Protein AF-0000000071378769 (afdb_homodimer)

Solvent-accessible surface area (backbone atoms only — not comparable to full-atom values): 57112 Å² total; per-residue (Å²): 133,81,78,76,78,76,75,71,80,64,66,64,70,69,55,58,51,84,82,33,67,66,42,45,50,36,52,51,24,50,21,50,30,34,61,76,68,65,52,68,60,62,53,54,68,34,68,51,48,46,53,24,45,37,52,61,34,67,31,56,75,78,59,51,45,67,57,38,52,49,51,34,51,52,51,48,55,53,51,50,52,52,50,33,51,48,58,62,68,26,80,46,30,36,33,36,47,47,77,46,65,42,87,73,29,66,45,34,28,41,36,35,31,41,35,36,53,36,76,90,76,68,40,78,45,78,44,79,74,45,75,41,78,52,65,82,74,78,39,25,65,56,52,39,50,52,49,51,51,49,31,58,73,53,62,51,58,73,86,34,45,69,33,34,34,29,57,84,46,67,39,59,54,51,37,57,49,78,76,79,79,72,72,83,70,79,74,76,79,64,82,62,83,76,72,77,79,70,76,76,75,82,70,80,84,73,70,81,57,87,79,58,70,44,73,39,70,35,62,64,61,52,52,47,60,40,59,51,46,52,67,70,37,61,74,52,31,53,52,51,49,52,50,48,51,51,49,47,55,36,57,72,27,46,61,56,35,38,53,38,28,72,71,69,71,51,79,84,52,79,56,48,91,92,38,67,66,35,43,51,48,23,51,52,43,49,63,74,40,40,69,60,51,48,51,50,31,50,74,71,70,44,85,69,81,50,72,69,53,53,50,50,50,51,49,49,48,63,68,45,46,64,57,53,52,51,44,58,53,62,67,38,87,84,50,56,58,34,51,49,50,59,48,51,52,51,50,48,49,49,27,54,50,46,23,65,74,27,46,82,82,39,48,68,60,16,51,48,27,49,52,35,40,53,43,44,54,62,72,42,21,38,68,68,31,85,83,40,93,69,42,41,48,59,37,54,36,37,15,68,79,30,79,86,42,29,56,62,57,71,65,40,81,49,67,65,51,44,53,45,50,52,49,10,50,54,50,53,58,66,67,50,75,77,72,75,80,71,76,81,69,81,80,78,85,69,88,75,73,81,80,75,72,77,78,77,77,80,72,76,76,74,82,71,74,72,74,73,64,66,78,68,65,73,76,74,72,77,76,74,74,85,77,69,84,70,84,83,84,126,134,81,78,78,77,76,76,72,80,64,68,65,70,69,56,57,51,83,81,33,68,68,44,44,49,34,51,49,23,50,23,50,32,33,62,75,70,66,52,68,60,63,54,54,71,33,70,51,48,45,52,26,46,38,53,61,33,68,33,56,73,79,61,52,46,66,56,38,51,51,51,34,51,52,51,47,54,52,52,48,52,52,50,34,51,50,57,63,70,28,79,49,31,35,34,36,46,47,77,44,67,42,88,74,29,65,43,34,28,41,37,36,32,39,36,36,52,37,74,90,76,68,42,78,44,76,43,80,73,47,74,41,79,51,66,80,74,77,39,24,63,56,52,39,50,53,50,50,50,50,31,57,74,54,62,51,58,72,87,34,45,70,33,33,33,27,57,83,47,69,37,59,54,50,37,58,50,76,76,79,77,72,72,83,71,80,74,76,82,64,82,62,84,75,72,79,77,69,73,74,79,77,75,81,83,73,69,81,57,88,78,60,73,42,74,40,70,35,62,64,59,51,50,48,60,39,59,52,47,50,67,71,37,63,74,52,30,52,51,50,48,52,50,51,50,51,49,48,54,36,57,73,27,45,62,54,35,38,54,38,28,73,72,69,70,52,79,84,52,80,54,46,92,92,37,66,66,35,45,51,48,23,51,51,45,50,64,74,40,39,70,58,51,48,51,51,31,51,75,71,70,44,86,69,80,50,72,69,52,52,51,50,49,52,49,50,48,62,68,44,45,62,58,54,52,50,44,58,53,63,66,37,88,85,50,54,58,33,50,49,51,60,48,51,52,50,49,48,49,48,28,54,50,46,24,66,73,26,45,83,81,40,48,69,58,15,50,48,28,48,51,35,39,52,43,45,55,63,73,42,21,38,68,66,32,86,83,39,92,69,44,41,49,59,38,54,36,38,15,68,80,31,79,88,43,28,57,62,57,70,66,39,80,50,65,66,51,43,52,46,51,52,49,11,50,54,51,54,59,67,68,49,73,77,72,75,78,69,76,82,68,80,76,78,84,68,86,75,76,80,78,75,73,78,78,75,78,79,74,73,75,73,81,72,76,70,73,74,67,66,77,69,63,73,76,74,71,77,78,73,76,82,78,70,81,65,83,72,85,132

Structure (mmCIF, N/CA/C/O backbone):
data_AF-0000000071378769-model_v1
#
loop_
_entity.id
_entity.type
_entity.pdbx_description
1 polymer 'Zinc finger BED domain-containing protein 4-like'
#
loop_
_atom_site.group_PDB
_atom_site.id
_atom_site.type_symbol
_atom_site.label_atom_id
_atom_site.label_alt_id
_atom_site.label_comp_id
_atom_site.label_asym_id
_atom_site.label_entity_id
_atom_site.label_seq_id
_atom_site.pdbx_PDB_ins_code
_atom_site.Cartn_x
_atom_site.Cartn_y
_atom_site.Cartn_z
_atom_site.occupancy
_atom_site.B_iso_or_equiv
_atom_site.auth_seq_id
_atom_site.auth_comp_id
_atom_site.auth_asym_id
_atom_site.auth_atom_id
_atom_site.pdbx_PDB_model_num
ATOM 1 N N . MET A 1 1 ? -55.594 24.484 31.547 1 27.16 1 MET A N 1
ATOM 2 C CA . MET A 1 1 ? -55.656 23.141 30.969 1 27.16 1 MET A CA 1
ATOM 3 C C . MET A 1 1 ? -54.438 22.844 30.125 1 27.16 1 MET A C 1
ATOM 5 O O . MET A 1 1 ? -54.156 23.578 29.172 1 27.16 1 MET A O 1
ATOM 9 N N . ASP A 1 2 ? -53.344 22.234 30.734 1 29.78 2 ASP A N 1
ATOM 10 C CA . ASP A 1 2 ? -51.969 21.969 30.297 1 29.78 2 ASP A CA 1
ATOM 11 C C . ASP A 1 2 ? -51.938 21.078 29.062 1 29.78 2 ASP A C 1
ATOM 13 O O . ASP A 1 2 ? -52.625 20.047 29.016 1 29.78 2 ASP A O 1
ATOM 17 N N . LYS A 1 3 ? -51.875 21.609 27.828 1 36.12 3 LYS A N 1
ATOM 18 C CA . LYS A 1 3 ? -51.969 20.781 26.625 1 36.12 3 LYS A CA 1
ATOM 19 C C . LYS A 1 3 ? -51.062 19.547 26.75 1 36.12 3 LYS A C 1
ATOM 21 O O . LYS A 1 3 ? -49.875 19.641 27.062 1 36.12 3 LYS A O 1
ATOM 26 N N . PRO A 1 4 ? -51.625 18.266 26.938 1 36.69 4 PRO A N 1
ATOM 27 C CA . PRO A 1 4 ? -50.844 17.047 27.078 1 36.69 4 PRO A CA 1
ATOM 28 C C . PRO A 1 4 ? -49.812 16.875 25.953 1 36.69 4 PRO A C 1
ATOM 30 O O . PRO A 1 4 ? -50.062 17.297 24.828 1 36.69 4 PRO A O 1
ATOM 33 N N . THR A 1 5 ? -48.5 17.078 26.188 1 36.44 5 THR A N 1
ATOM 34 C CA . THR A 1 5 ? -47.406 16.719 25.312 1 36.44 5 THR A CA 1
ATOM 35 C C . THR A 1 5 ? -47.625 15.359 24.672 1 36.44 5 THR A C 1
ATOM 37 O O . THR A 1 5 ? -47.875 14.375 25.359 1 36.44 5 THR A O 1
ATOM 40 N N . SER A 1 6 ? -48.25 15.234 23.469 1 35.09 6 SER A N 1
ATOM 41 C CA . SER A 1 6 ? -48.656 14.023 22.781 1 35.09 6 SER A CA 1
ATOM 42 C C . SER A 1 6 ? -47.594 12.922 22.922 1 35.09 6 SER A C 1
ATOM 44 O O . SER A 1 6 ? -46.406 13.172 22.797 1 35.09 6 SER A O 1
ATOM 46 N N . ALA A 1 7 ? -47.812 11.781 23.656 1 35.22 7 ALA A N 1
ATOM 47 C CA . ALA A 1 7 ? -47.25 10.445 23.875 1 35.22 7 ALA A CA 1
ATOM 48 C C . ALA A 1 7 ? -46.75 9.836 22.578 1 35.22 7 ALA A C 1
ATOM 50 O O . ALA A 1 7 ? -46.375 8.664 22.531 1 35.22 7 ALA A O 1
ATOM 51 N N . GLN A 1 8 ? -47 10.305 21.422 1 35.66 8 GLN A N 1
ATOM 52 C CA . GLN A 1 8 ? -46.75 9.664 20.141 1 35.66 8 GLN A CA 1
ATOM 53 C C . GLN A 1 8 ? -45.25 9.352 19.969 1 35.66 8 GLN A C 1
ATOM 55 O O . GLN A 1 8 ? -44.906 8.398 19.266 1 35.66 8 GLN A O 1
ATOM 60 N N . ASP A 1 9 ? -44.438 10.328 20.219 1 37.81 9 ASP A N 1
ATOM 61 C CA . ASP A 1 9 ? -43.031 10.203 19.75 1 37.81 9 ASP A CA 1
ATOM 62 C C . ASP A 1 9 ? -42.312 9.109 20.531 1 37.81 9 ASP A C 1
ATOM 64 O O . ASP A 1 9 ? -41.094 8.938 20.359 1 37.81 9 ASP A O 1
ATOM 68 N N . PHE A 1 10 ? -42.812 8.75 21.703 1 39.03 10 PHE A N 1
ATOM 69 C CA . PHE A 1 10 ? -42.031 7.844 22.547 1 39.03 10 PHE A CA 1
ATOM 70 C C . PHE A 1 10 ? -42 6.445 21.938 1 39.03 10 PHE A C 1
ATOM 72 O O . PHE A 1 10 ? -41.656 5.477 22.625 1 39.03 10 PHE A O 1
ATOM 79 N N . PHE A 1 11 ? -42.719 6.086 20.969 1 41.09 11 PHE A N 1
ATOM 80 C CA . PHE A 1 11 ? -42.562 4.688 20.578 1 41.09 11 PHE A CA 1
ATOM 81 C C . PHE A 1 11 ? -41.125 4.383 20.234 1 41.09 11 PHE A C 1
ATOM 83 O O . PHE A 1 11 ? -40.656 4.648 19.125 1 41.09 11 PHE A O 1
ATOM 90 N N . ALA A 1 12 ? -40.219 4.625 21.109 1 48.19 12 ALA A N 1
ATOM 91 C CA . ALA A 1 12 ? -38.875 4.031 21.031 1 48.19 12 ALA A CA 1
ATOM 92 C C . ALA A 1 12 ? -38.938 2.662 20.359 1 48.19 12 ALA A C 1
ATOM 94 O O . ALA A 1 12 ? -39.594 1.752 20.844 1 48.19 12 ALA A O 1
ATOM 95 N N . THR A 1 13 ? -39.031 2.621 19.047 1 65.25 13 THR A N 1
ATOM 96 C CA . THR A 1 13 ? -39.031 1.35 18.344 1 65.25 13 THR A CA 1
ATOM 97 C C . THR A 1 13 ? -38.156 0.325 19.062 1 65.25 13 THR A C 1
ATOM 99 O O . THR A 1 13 ? -36.969 0.575 19.312 1 65.25 13 THR A O 1
ATOM 102 N N . ARG A 1 14 ? -38.781 -0.498 19.828 1 77.69 14 ARG A N 1
ATOM 103 C CA . ARG A 1 14 ? -38.125 -1.551 20.594 1 77.69 14 ARG A CA 1
ATOM 104 C C . ARG A 1 14 ? -37.219 -2.396 19.703 1 77.69 14 ARG A C 1
ATOM 106 O O . ARG A 1 14 ? -37.688 -2.949 18.688 1 77.69 14 ARG A O 1
ATOM 113 N N . ARG A 1 15 ? -36.031 -2.369 20.016 1 86.81 15 ARG A N 1
ATOM 114 C CA . ARG A 1 15 ? -35.031 -3.16 19.312 1 86.81 15 ARG A CA 1
ATOM 115 C C . ARG A 1 15 ? -35.344 -4.648 19.391 1 86.81 15 ARG A C 1
ATOM 117 O O . ARG A 1 15 ? -36.094 -5.082 20.266 1 86.81 15 ARG A O 1
ATOM 124 N N . TYR A 1 16 ? -34.906 -5.391 18.359 1 89.75 16 TYR A N 1
ATOM 125 C CA . TYR A 1 16 ? -35.094 -6.836 18.406 1 89.75 16 TYR A CA 1
ATOM 126 C C . TYR A 1 16 ? -34.406 -7.418 19.641 1 89.75 16 TYR A C 1
ATOM 128 O O . TYR A 1 16 ? -33.375 -6.906 20.094 1 89.75 16 TYR A O 1
ATOM 136 N N . ASN A 1 17 ? -35.031 -8.445 20.078 1 87.62 17 ASN A N 1
ATOM 137 C CA . ASN A 1 17 ? -34.344 -9.234 21.078 1 87.62 17 ASN A CA 1
ATOM 138 C C . ASN A 1 17 ? -33.094 -9.93 20.484 1 87.62 17 ASN A C 1
ATOM 140 O O . ASN A 1 17 ? -33.125 -10.32 19.312 1 87.62 17 ASN A O 1
ATOM 144 N N . ASP A 1 18 ? -32.125 -10.086 21.25 1 86.06 18 ASP A N 1
ATOM 145 C CA . ASP A 1 18 ? -30.859 -10.664 20.781 1 86.06 18 ASP A CA 1
ATOM 146 C C . ASP A 1 18 ? -31.062 -12.062 20.219 1 86.06 18 ASP A C 1
ATOM 148 O O . ASP A 1 18 ? -30.344 -12.492 19.312 1 86.06 18 ASP A O 1
ATOM 152 N N . ASN A 1 19 ? -32.062 -12.688 20.734 1 87.25 19 ASN A N 1
ATOM 153 C CA . ASN A 1 19 ? -32.281 -14.07 20.328 1 87.25 19 ASN A CA 1
ATOM 154 C C . ASN A 1 19 ? -33.406 -14.164 19.297 1 87.25 19 ASN A C 1
ATOM 156 O O . ASN A 1 19 ? -33.781 -15.266 18.891 1 87.25 19 ASN A O 1
ATOM 160 N N . SER A 1 20 ? -33.906 -13.039 18.844 1 92.06 20 SER A N 1
ATOM 161 C CA . SER A 1 20 ? -34.969 -13.078 17.844 1 92.06 20 SER A CA 1
ATOM 162 C C . SER A 1 20 ? -34.438 -13.594 16.5 1 92.06 20 SER A C 1
ATOM 164 O O . SER A 1 20 ? -33.281 -13.352 16.156 1 92.06 20 SER A O 1
ATOM 166 N N . PRO A 1 21 ? -35.25 -14.383 15.852 1 93.38 21 PRO A N 1
ATOM 167 C CA . PRO A 1 21 ? -34.844 -14.914 14.555 1 93.38 21 PRO A CA 1
ATOM 168 C C . PRO A 1 21 ? -34.469 -13.812 13.562 1 93.38 21 PRO A C 1
ATOM 170 O O . PRO A 1 21 ? -33.531 -13.977 12.766 1 93.38 21 PRO A O 1
ATOM 173 N N . GLU A 1 22 ? -35.156 -12.734 13.664 1 93.69 22 GLU A N 1
ATOM 174 C CA . GLU A 1 22 ? -34.875 -11.617 12.773 1 93.69 22 GLU A CA 1
ATOM 175 C C . GLU A 1 22 ? -33.5 -11.023 13.047 1 93.69 22 GLU A C 1
ATOM 177 O O . GLU A 1 22 ? -32.719 -10.781 12.117 1 93.69 22 GLU A O 1
ATOM 182 N N . GLN A 1 23 ? -33.25 -10.828 14.305 1 95.75 23 GLN A N 1
ATOM 183 C CA . GLN A 1 23 ? -31.938 -10.32 14.719 1 95.75 23 GLN A CA 1
ATOM 184 C C . GLN A 1 23 ? -30.828 -11.25 14.25 1 95.75 23 GLN A C 1
ATOM 186 O O . GLN A 1 23 ? -29.844 -10.797 13.664 1 95.75 23 GLN A O 1
ATOM 191 N N . ARG A 1 24 ? -31.031 -12.492 14.438 1 95.31 24 ARG A N 1
ATOM 192 C CA . ARG A 1 24 ? -30.016 -13.492 14.109 1 95.31 24 ARG A CA 1
ATOM 193 C C . ARG A 1 24 ? -29.766 -13.539 12.602 1 95.31 24 ARG A C 1
ATOM 195 O O . ARG A 1 24 ? -28.625 -13.602 12.164 1 95.31 24 ARG A O 1
ATOM 202 N N . THR A 1 25 ? -30.812 -13.516 11.852 1 96.06 25 THR A N 1
ATOM 203 C CA . THR A 1 25 ? -30.703 -13.578 10.398 1 96.06 25 THR A CA 1
ATOM 204 C C . THR A 1 25 ? -29.906 -12.391 9.859 1 96.06 25 THR A C 1
ATOM 206 O O . THR A 1 25 ? -29.062 -12.555 8.984 1 96.06 25 THR A O 1
ATOM 209 N N . LYS A 1 26 ? -30.188 -11.266 10.367 1 97.06 26 LYS A N 1
ATOM 210 C CA . LYS A 1 26 ? -29.516 -10.047 9.93 1 97.06 26 LYS A CA 1
ATOM 211 C C . LYS A 1 26 ? -28.047 -10.039 10.344 1 97.06 26 LYS A C 1
ATOM 213 O O . LYS A 1 26 ? -27.172 -9.656 9.57 1 97.06 26 LYS A O 1
ATOM 218 N N . GLU A 1 27 ? -27.766 -10.531 11.539 1 97.31 27 GLU A N 1
ATOM 219 C CA . GLU A 1 27 ? -26.391 -10.656 12.008 1 97.31 27 GLU A CA 1
ATOM 220 C C . GLU A 1 27 ? -25.594 -11.633 11.141 1 97.31 27 GLU A C 1
ATOM 222 O O . GLU A 1 27 ? -24.438 -11.375 10.797 1 97.31 27 GLU A O 1
ATOM 227 N N . GLU A 1 28 ? -26.25 -12.68 10.781 1 96.81 28 GLU A N 1
ATOM 228 C CA . GLU A 1 28 ? -25.625 -13.672 9.922 1 96.81 28 GLU A CA 1
ATOM 229 C C . GLU A 1 28 ? -25.328 -13.094 8.539 1 96.81 28 GLU A C 1
ATOM 231 O O . GLU A 1 28 ? -24.312 -13.43 7.926 1 96.81 28 GLU A O 1
ATOM 236 N N . GLY A 1 29 ? -26.266 -12.297 8.094 1 97.12 29 GLY A N 1
ATOM 237 C CA . GLY A 1 29 ? -26.031 -11.625 6.828 1 97.12 29 GLY A CA 1
ATOM 238 C C . GLY A 1 29 ? -24.781 -10.766 6.836 1 97.12 29 GLY A C 1
ATOM 239 O O . GLY A 1 29 ? -23.984 -10.812 5.898 1 97.12 29 GLY A O 1
ATOM 240 N N . ILE A 1 30 ? -24.547 -10.016 7.883 1 97.75 30 ILE A N 1
ATOM 241 C CA . ILE A 1 30 ? -23.391 -9.148 8.023 1 97.75 30 ILE A CA 1
ATOM 242 C C . ILE A 1 30 ? -22.125 -10.008 8.133 1 97.75 30 ILE A C 1
ATOM 244 O O . ILE A 1 30 ? -21.109 -9.719 7.492 1 97.75 30 ILE A O 1
ATOM 248 N N . ALA A 1 31 ? -22.203 -11.008 8.922 1 97.94 31 ALA A N 1
ATOM 249 C CA . ALA A 1 31 ? -21.062 -11.898 9.117 1 97.94 31 ALA A CA 1
ATOM 250 C C . ALA A 1 31 ? -20.625 -12.531 7.797 1 97.94 31 ALA A C 1
ATOM 252 O O . ALA A 1 31 ? -19.438 -12.609 7.496 1 97.94 31 ALA A O 1
ATOM 253 N N . LYS A 1 32 ? -21.578 -12.961 7.035 1 97.38 32 LYS A N 1
ATOM 254 C CA . LYS A 1 32 ? -21.281 -13.578 5.746 1 97.38 32 LYS A CA 1
ATOM 255 C C . LYS A 1 32 ? -20.641 -12.57 4.793 1 97.38 32 LYS A C 1
ATOM 257 O O . LYS A 1 32 ? -19.672 -12.891 4.098 1 97.38 32 LYS A O 1
ATOM 262 N N . TRP A 1 33 ? -21.188 -11.391 4.762 1 97.06 33 TRP A N 1
ATOM 263 C CA . TRP A 1 33 ? -20.656 -10.32 3.924 1 97.06 33 TRP A CA 1
ATOM 264 C C . TRP A 1 33 ? -19.203 -10.039 4.273 1 97.06 33 TRP A C 1
ATOM 266 O O . TRP A 1 33 ? -18.328 -10.039 3.396 1 97.06 33 TRP A O 1
ATOM 276 N N . ILE A 1 34 ? -18.875 -9.875 5.508 1 96.75 34 ILE A N 1
ATOM 277 C CA . ILE A 1 34 ? -17.531 -9.562 5.977 1 96.75 34 ILE A CA 1
ATOM 278 C C . ILE A 1 34 ? -16.609 -10.758 5.734 1 96.75 34 ILE A C 1
ATOM 280 O O . ILE A 1 34 ? -15.508 -10.602 5.207 1 96.75 34 ILE A O 1
ATOM 284 N N . GLY A 1 35 ? -17.031 -11.914 6.027 1 96.12 35 GLY A N 1
ATOM 285 C CA . GLY A 1 35 ? -16.234 -13.117 5.883 1 96.12 35 GLY A CA 1
ATOM 286 C C . GLY A 1 35 ? -15.859 -13.414 4.441 1 96.12 35 GLY A C 1
ATOM 287 O O . GLY A 1 35 ? -14.727 -13.797 4.156 1 96.12 35 GLY A O 1
ATOM 288 N N . ARG A 1 36 ? -16.781 -13.172 3.504 1 94.88 36 ARG A N 1
ATOM 289 C CA . ARG A 1 36 ? -16.562 -13.539 2.109 1 94.88 36 ARG A CA 1
ATOM 290 C C . ARG A 1 36 ? -15.781 -12.453 1.37 1 94.88 36 ARG A C 1
ATOM 292 O O . ARG A 1 36 ? -15.086 -12.742 0.39 1 94.88 36 ARG A O 1
ATOM 299 N N . THR A 1 37 ? -15.875 -11.234 1.837 1 93.31 37 THR A N 1
ATOM 300 C CA . THR A 1 37 ? -15.195 -10.148 1.143 1 93.31 37 THR A CA 1
ATOM 301 C C . THR A 1 37 ? -13.836 -9.859 1.78 1 93.31 37 THR A C 1
ATOM 303 O O . THR A 1 37 ? -13 -9.172 1.188 1 93.31 37 THR A O 1
ATOM 306 N N . GLY A 1 38 ? -13.664 -10.344 2.941 1 91.81 38 GLY A N 1
ATOM 307 C CA . GLY A 1 38 ? -12.398 -10.109 3.615 1 91.81 38 GLY A CA 1
ATOM 308 C C . GLY A 1 38 ? -12.297 -8.734 4.238 1 91.81 38 GLY A C 1
ATOM 309 O O . GLY A 1 38 ? -11.195 -8.273 4.57 1 91.81 38 GLY A O 1
ATOM 310 N N . LEU A 1 39 ? -13.367 -8.023 4.395 1 92.56 39 LEU A N 1
ATOM 311 C CA . LEU A 1 39 ? -13.383 -6.723 5.062 1 92.56 39 LEU A CA 1
ATOM 312 C C . LEU A 1 39 ? -13.07 -6.875 6.547 1 92.56 39 LEU A C 1
ATOM 314 O O . LEU A 1 39 ? -13.414 -7.891 7.156 1 92.56 39 LEU A O 1
ATOM 318 N N . PRO A 1 40 ? -12.461 -5.855 7.145 1 94.5 40 PRO A N 1
ATOM 319 C CA . PRO A 1 40 ? -12.219 -5.922 8.586 1 94.5 40 PRO A CA 1
ATOM 320 C C . PRO A 1 40 ? -13.508 -5.867 9.406 1 94.5 40 PRO A C 1
ATOM 322 O O . PRO A 1 40 ? -14.398 -5.066 9.117 1 94.5 40 PRO A O 1
ATOM 325 N N . ALA A 1 41 ? -13.508 -6.645 10.43 1 95.88 41 ALA A N 1
ATOM 326 C CA . ALA A 1 41 ? -14.711 -6.75 11.25 1 95.88 41 ALA A CA 1
ATOM 327 C C . ALA A 1 41 ? -14.961 -5.461 12.031 1 95.88 41 ALA A C 1
ATOM 329 O O . ALA A 1 41 ? -16.062 -5.242 12.547 1 95.88 41 ALA A O 1
ATOM 330 N N . ILE A 1 42 ? -14.023 -4.645 12.125 1 95.44 42 ILE A N 1
ATOM 331 C CA . ILE A 1 42 ? -14.148 -3.4 12.875 1 95.44 42 ILE A CA 1
ATOM 332 C C . ILE A 1 42 ? -15.156 -2.482 12.195 1 95.44 42 ILE A C 1
ATOM 334 O O . ILE A 1 42 ? -15.656 -1.53 12.805 1 95.44 42 ILE A O 1
ATOM 338 N N . ILE A 1 43 ? -15.453 -2.738 10.977 1 95.19 43 ILE A N 1
ATOM 339 C CA . ILE A 1 43 ? -16.375 -1.917 10.195 1 95.19 43 ILE A CA 1
ATOM 340 C C . ILE A 1 43 ? -17.719 -1.816 10.914 1 95.19 43 ILE A C 1
ATOM 342 O O . ILE A 1 43 ? -18.406 -0.8 10.82 1 95.19 43 ILE A O 1
ATOM 346 N N . VAL A 1 44 ? -18.125 -2.85 11.68 1 96.88 44 VAL A N 1
ATOM 347 C CA . VAL A 1 44 ? -19.438 -2.877 12.32 1 96.88 44 VAL A CA 1
ATOM 348 C C . VAL A 1 44 ? -19.469 -1.87 13.469 1 96.88 44 VAL A C 1
ATOM 350 O O . VAL A 1 44 ? -20.547 -1.493 13.938 1 96.88 44 VAL A O 1
ATOM 353 N N . GLY A 1 45 ? -18.312 -1.52 13.922 1 95.88 45 GLY A N 1
ATOM 354 C CA . GLY A 1 45 ? -18.25 -0.533 14.984 1 95.88 45 GLY A CA 1
ATOM 355 C C . GLY A 1 45 ? -18.219 0.896 14.477 1 95.88 45 GLY A C 1
ATOM 356 O O . GLY A 1 45 ? -18.234 1.843 15.266 1 95.88 45 GLY A O 1
ATOM 357 N N . ASP A 1 46 ? -18.094 1.052 13.18 1 95.69 46 ASP A N 1
ATOM 358 C CA . ASP A 1 46 ? -18.078 2.375 12.562 1 95.69 46 ASP A CA 1
ATOM 359 C C . ASP A 1 46 ? -19.406 3.094 12.758 1 95.69 46 ASP A C 1
ATOM 361 O O . ASP A 1 46 ? -20.469 2.52 12.508 1 95.69 46 ASP A O 1
ATOM 365 N N . GLU A 1 47 ? -19.391 4.367 13.188 1 96.38 47 GLU A N 1
ATOM 366 C CA . GLU A 1 47 ? -20.594 5.137 13.5 1 96.38 47 GLU A CA 1
ATOM 367 C C . GLU A 1 47 ? -21.469 5.32 12.266 1 96.38 47 GLU A C 1
ATOM 369 O O . GLU A 1 47 ? -22.703 5.285 12.352 1 96.38 47 GLU A O 1
ATOM 374 N N . GLU A 1 48 ? -20.812 5.504 11.109 1 96.12 48 GLU A N 1
ATOM 375 C CA . GLU A 1 48 ? -21.562 5.699 9.875 1 96.12 48 GLU A CA 1
ATOM 376 C C . GLU A 1 48 ? -22.219 4.402 9.422 1 96.12 48 GLU A C 1
ATOM 378 O O . GLU A 1 48 ? -23.312 4.426 8.844 1 96.12 48 GLU A O 1
ATOM 383 N N . PHE A 1 49 ? -21.578 3.322 9.648 1 97.38 49 PHE A N 1
ATOM 384 C CA . PHE A 1 49 ? -22.188 2.033 9.328 1 97.38 49 PHE A CA 1
ATOM 385 C C . PHE A 1 49 ? -23.406 1.777 10.195 1 97.38 49 PHE A C 1
ATOM 387 O O . PHE A 1 49 ? -24.453 1.361 9.695 1 97.38 49 PHE A O 1
ATOM 394 N N . ILE A 1 50 ? -23.219 2.02 11.43 1 97.5 50 ILE A N 1
ATOM 395 C CA . ILE A 1 50 ? -24.297 1.831 12.383 1 97.5 50 ILE A CA 1
ATOM 396 C C . ILE A 1 50 ? -25.484 2.711 12 1 97.5 50 ILE A C 1
ATOM 398 O O . ILE A 1 50 ? -26.641 2.256 12.008 1 97.5 50 ILE A O 1
ATOM 402 N N . ALA A 1 51 ? -25.234 3.912 11.633 1 97.12 51 ALA A N 1
ATOM 403 C CA . ALA A 1 51 ? -26.297 4.832 11.219 1 97.12 51 ALA A CA 1
ATOM 404 C C . ALA A 1 51 ? -26.984 4.336 9.953 1 97.12 51 ALA A C 1
ATOM 406 O O . ALA A 1 51 ? -28.219 4.438 9.828 1 97.12 51 ALA A O 1
ATOM 407 N N . MET A 1 52 ? -26.234 3.832 9.047 1 96.81 52 MET A N 1
ATOM 408 C CA . MET A 1 52 ? -26.797 3.287 7.812 1 96.81 52 MET A CA 1
ATOM 409 C C . MET A 1 52 ? -27.688 2.092 8.109 1 96.81 52 MET A C 1
ATOM 411 O O . MET A 1 52 ? -28.797 2 7.578 1 96.81 52 MET A O 1
ATOM 415 N N . MET A 1 53 ? -27.266 1.255 8.992 1 97.06 53 MET A N 1
ATOM 416 C CA . MET A 1 53 ? -28.062 0.079 9.352 1 97.06 53 MET A CA 1
ATOM 417 C C . MET A 1 53 ? -29.359 0.482 10.039 1 97.06 53 MET A C 1
ATOM 419 O O . MET A 1 53 ? -30.391 -0.161 9.852 1 97.06 53 MET A O 1
ATOM 423 N N . ALA A 1 54 ? -29.281 1.485 10.781 1 96 54 ALA A N 1
ATOM 424 C CA . ALA A 1 54 ? -30.469 1.985 11.461 1 96 54 ALA A CA 1
ATOM 425 C C . ALA A 1 54 ? -31.516 2.479 10.453 1 96 54 ALA A C 1
ATOM 427 O O . ALA A 1 54 ? -32.719 2.385 10.703 1 96 54 ALA A O 1
ATOM 428 N N . LYS A 1 55 ? -31.062 2.967 9.375 1 95.06 55 LYS A N 1
ATOM 429 C CA . LYS A 1 55 ? -31.984 3.393 8.32 1 95.06 55 LYS A CA 1
ATOM 430 C C . LYS A 1 55 ? -32.625 2.189 7.617 1 95.06 55 LYS A C 1
ATOM 432 O O . LYS A 1 55 ? -33.75 2.271 7.117 1 95.06 55 LYS A O 1
ATOM 437 N N . MET A 1 56 ? -31.859 1.143 7.629 1 95.12 56 MET A N 1
ATOM 438 C CA . MET A 1 56 ? -32.375 -0.079 7.02 1 95.12 56 MET A CA 1
ATOM 439 C C . MET A 1 56 ? -33.438 -0.715 7.91 1 95.12 56 MET A C 1
ATOM 441 O O . MET A 1 56 ? -34.5 -1.146 7.418 1 95.12 56 MET A O 1
ATOM 445 N N . ASP A 1 57 ? -33.125 -0.814 9.148 1 94.56 57 ASP A N 1
ATOM 446 C CA . ASP A 1 57 ? -34.031 -1.382 10.141 1 94.56 57 ASP A CA 1
ATOM 447 C C . ASP A 1 57 ? -33.781 -0.792 11.523 1 94.56 57 ASP A C 1
ATOM 449 O O . ASP A 1 57 ? -32.812 -1.149 12.188 1 94.56 57 ASP A O 1
ATOM 453 N N . LYS A 1 58 ? -34.688 -0 11.953 1 93.5 58 LYS A N 1
ATOM 454 C CA . LYS A 1 58 ? -34.562 0.725 13.211 1 93.5 58 LYS A CA 1
ATOM 455 C C . LYS A 1 58 ? -34.531 -0.234 14.398 1 93.5 58 LYS A C 1
ATOM 457 O O . LYS A 1 58 ? -34 0.102 15.461 1 93.5 58 LYS A O 1
ATOM 462 N N . LYS A 1 59 ? -35.094 -1.389 14.18 1 94.88 59 LYS A N 1
ATOM 463 C CA . LYS A 1 59 ? -35.188 -2.35 15.273 1 94.88 59 LYS A CA 1
ATOM 464 C C . LYS A 1 59 ? -33.906 -3.178 15.383 1 94.88 59 LYS A C 1
ATOM 466 O O . LYS A 1 59 ? -33.688 -3.861 16.391 1 94.88 59 LYS A O 1
ATOM 471 N N . PHE A 1 60 ? -33.188 -3.08 14.414 1 95.56 60 PHE A N 1
ATOM 472 C CA . PHE A 1 60 ? -32 -3.922 14.344 1 95.56 60 PHE A CA 1
ATOM 473 C C . PHE A 1 60 ? -30.859 -3.314 15.141 1 95.56 60 PHE A C 1
ATOM 475 O O . PHE A 1 60 ? -30.547 -2.129 15 1 95.56 60 PHE A O 1
ATOM 482 N N . LYS A 1 61 ? -30.234 -4.082 15.922 1 95.06 61 LYS A N 1
ATOM 483 C CA . LYS A 1 61 ? -29.031 -3.693 16.641 1 95.06 61 LYS A CA 1
ATOM 484 C C . LYS A 1 61 ? -27.781 -4.293 16 1 95.06 61 LYS A C 1
ATOM 486 O O . LYS A 1 61 ? -27.609 -5.516 15.969 1 95.06 61 LYS A O 1
ATOM 491 N N . VAL A 1 62 ? -26.875 -3.447 15.602 1 96.62 62 VAL A N 1
ATOM 492 C CA . VAL A 1 62 ? -25.656 -3.924 14.961 1 96.62 62 VAL A CA 1
ATOM 493 C C . VAL A 1 62 ? -24.812 -4.703 15.977 1 96.62 62 VAL A C 1
ATOM 495 O O . VAL A 1 62 ? -24.594 -4.238 17.094 1 96.62 62 VAL A O 1
ATOM 498 N N . PRO A 1 63 ? -24.406 -5.809 15.609 1 96.12 63 PRO A N 1
ATOM 499 C CA . PRO A 1 63 ? -23.625 -6.629 16.547 1 96.12 63 PRO A CA 1
ATOM 500 C C . PRO A 1 63 ? -22.219 -6.082 16.766 1 96.12 63 PRO A C 1
ATOM 502 O O . PRO A 1 63 ? -21.734 -5.262 15.977 1 96.12 63 PRO A O 1
ATOM 505 N N . THR A 1 64 ? -21.609 -6.539 17.812 1 96.31 64 THR A N 1
ATOM 506 C CA . THR A 1 64 ? -20.234 -6.16 18.109 1 96.31 64 THR A CA 1
ATOM 507 C C . THR A 1 64 ? -19.25 -6.91 17.203 1 96.31 64 THR A C 1
ATOM 509 O O . THR A 1 64 ? -19.625 -7.914 16.594 1 96.31 64 THR A O 1
ATOM 512 N N . ARG A 1 65 ? -18.094 -6.395 17.188 1 97.06 65 ARG A N 1
ATOM 513 C CA . ARG A 1 65 ? -17.016 -7.031 16.438 1 97.06 65 ARG A CA 1
ATOM 514 C C . ARG A 1 65 ? -16.797 -8.469 16.891 1 97.06 65 ARG A C 1
ATOM 516 O O . ARG A 1 65 ? -16.656 -9.375 16.062 1 97.06 65 ARG A O 1
ATOM 523 N N . HIS A 1 66 ? -16.781 -8.672 18.125 1 97.19 66 HIS A N 1
ATOM 524 C CA . HIS A 1 66 ? -16.547 -10 18.688 1 97.19 66 HIS A CA 1
ATOM 525 C C . HIS A 1 66 ? -17.641 -10.977 18.266 1 97.19 66 HIS A C 1
ATOM 527 O O . HIS A 1 66 ? -17.344 -12.125 17.922 1 97.19 66 HIS A O 1
ATOM 533 N N . LYS A 1 67 ? -18.812 -10.547 18.344 1 96.5 67 LYS A N 1
ATOM 534 C CA . LYS A 1 67 ? -19.906 -11.406 17.938 1 96.5 67 LYS A CA 1
ATOM 535 C C . LYS A 1 67 ? -19.812 -11.781 16.453 1 96.5 67 LYS A C 1
ATOM 537 O O . LYS A 1 67 ? -20.031 -12.93 16.078 1 96.5 67 LYS A O 1
ATOM 542 N N . ILE A 1 68 ? -19.5 -10.82 15.648 1 97.38 68 ILE A N 1
ATOM 543 C CA . ILE A 1 68 ? -19.359 -11.047 14.219 1 97.38 68 ILE A CA 1
ATOM 544 C C . ILE A 1 68 ? -18.25 -12.07 13.977 1 97.38 68 ILE A C 1
ATOM 546 O O . ILE A 1 68 ? -18.422 -13 13.188 1 97.38 68 ILE A O 1
ATOM 550 N N . LEU A 1 69 ? -17.125 -11.906 14.641 1 97.56 69 LEU A N 1
ATOM 551 C CA . LEU A 1 69 ? -16 -12.836 14.492 1 97.56 69 LEU A CA 1
ATOM 552 C C . LEU A 1 69 ? -16.406 -14.242 14.906 1 97.56 69 LEU A C 1
ATOM 554 O O . LEU A 1 69 ? -16.016 -15.219 14.266 1 97.56 69 LEU A O 1
ATOM 558 N N . ASN A 1 70 ? -17.172 -14.344 15.922 1 97.69 70 ASN A N 1
ATOM 559 C CA . ASN A 1 70 ? -17.672 -15.648 16.359 1 97.69 70 ASN A CA 1
ATOM 560 C C . ASN A 1 70 ? -18.578 -16.281 15.305 1 97.69 70 ASN A C 1
ATOM 562 O O . ASN A 1 70 ? -18.5 -17.484 15.055 1 97.69 70 ASN A O 1
ATOM 566 N N . LEU A 1 71 ? -19.469 -15.484 14.766 1 97.44 71 LEU A N 1
ATOM 567 C CA . LEU A 1 71 ? -20.359 -15.977 13.727 1 97.44 71 LEU A CA 1
ATOM 568 C C . LEU A 1 71 ? -19.562 -16.438 12.5 1 97.44 71 LEU A C 1
ATOM 570 O O . LEU A 1 71 ? -19.875 -17.469 11.898 1 97.44 71 LEU A O 1
ATOM 574 N N . ILE A 1 72 ? -18.547 -15.68 12.109 1 97.62 72 ILE A N 1
ATOM 575 C CA . ILE A 1 72 ? -17.703 -16.047 10.984 1 97.62 72 ILE A CA 1
ATOM 576 C C . ILE A 1 72 ? -17 -17.375 11.281 1 97.62 72 ILE A C 1
ATOM 578 O O . ILE A 1 72 ? -16.906 -18.25 10.422 1 97.62 72 ILE A O 1
ATOM 582 N N . ASP A 1 73 ? -16.469 -17.484 12.5 1 97.44 73 ASP A N 1
ATOM 583 C CA . ASP A 1 73 ? -15.789 -18.719 12.906 1 97.44 73 ASP A CA 1
ATOM 584 C C . ASP A 1 73 ? -16.719 -19.922 12.812 1 97.44 73 ASP A C 1
ATOM 586 O O . ASP A 1 73 ? -16.328 -20.984 12.352 1 97.44 73 ASP A O 1
ATOM 590 N N . LYS A 1 74 ? -17.953 -19.734 13.266 1 97.25 74 LYS A N 1
ATOM 591 C CA . LYS A 1 74 ? -18.953 -20.797 13.172 1 97.25 74 LYS A CA 1
ATOM 592 C C . LYS A 1 74 ? -19.203 -21.172 11.719 1 97.25 74 LYS A C 1
ATOM 594 O O . LYS A 1 74 ? -19.234 -22.359 11.375 1 97.25 74 LYS A O 1
ATOM 599 N N . MET A 1 75 ? -19.375 -20.234 10.867 1 96.5 75 MET A N 1
ATOM 600 C CA . MET A 1 75 ? -19.594 -20.469 9.445 1 96.5 75 MET A CA 1
ATOM 601 C C . MET A 1 75 ? -18.406 -21.188 8.82 1 96.5 75 MET A C 1
ATOM 603 O O . MET A 1 75 ? -18.562 -22.062 7.98 1 96.5 75 MET A O 1
ATOM 607 N N . TYR A 1 76 ? -17.297 -20.734 9.195 1 95.81 76 TYR A N 1
ATOM 608 C CA . TYR A 1 76 ? -16.062 -21.359 8.711 1 95.81 76 TYR A CA 1
ATOM 609 C C . TYR A 1 76 ? -16.031 -22.844 9.062 1 95.81 76 TYR A C 1
ATOM 611 O O . TYR A 1 76 ? -15.734 -23.688 8.219 1 95.81 76 TYR A O 1
ATOM 619 N N . LYS A 1 77 ? -16.281 -23.188 10.32 1 96.62 77 LYS A N 1
ATOM 620 C CA . LYS A 1 77 ? -16.266 -24.562 10.773 1 96.62 77 LYS A CA 1
ATOM 621 C C . LYS A 1 77 ? -17.281 -25.406 10.016 1 96.62 77 LYS A C 1
ATOM 623 O O . LYS A 1 77 ? -17.016 -26.562 9.664 1 96.62 77 LYS A O 1
ATOM 628 N N . GLU A 1 78 ? -18.391 -24.812 9.758 1 96.5 78 GLU A N 1
ATOM 629 C CA . GLU A 1 78 ? -19.406 -25.516 8.984 1 96.5 78 GLU A CA 1
ATOM 630 C C . GLU A 1 78 ? -18.938 -25.766 7.555 1 96.5 78 GLU A C 1
ATOM 632 O O . GLU A 1 78 ? -19.109 -26.875 7.035 1 96.5 78 GLU A O 1
ATOM 637 N N . GLU A 1 79 ? -18.438 -24.766 6.938 1 95.19 79 GLU A N 1
ATOM 638 C CA . GLU A 1 79 ? -17.922 -24.906 5.582 1 95.19 79 GLU A CA 1
ATOM 639 C C . GLU A 1 79 ? -16.75 -25.906 5.539 1 95.19 79 GLU A C 1
ATOM 641 O O . GLU A 1 79 ? -16.609 -26.656 4.574 1 95.19 79 GLU A O 1
ATOM 646 N N . LYS A 1 80 ? -15.922 -25.844 6.535 1 96.44 80 LYS A N 1
ATOM 647 C CA . LYS A 1 80 ? -14.797 -26.781 6.637 1 96.44 80 LYS A CA 1
ATOM 648 C C . LYS A 1 80 ? -15.281 -28.219 6.641 1 96.44 80 LYS A C 1
ATOM 650 O O . LYS A 1 80 ? -14.703 -29.078 5.961 1 96.44 80 LYS A O 1
ATOM 655 N N . GLU A 1 81 ? -16.328 -28.5 7.363 1 96.75 81 GLU A N 1
ATOM 656 C CA . GLU A 1 81 ? -16.875 -29.844 7.426 1 96.75 81 GLU A CA 1
ATOM 657 C C . GLU A 1 81 ? -17.406 -30.281 6.066 1 96.75 81 GLU A C 1
ATOM 659 O O . GLU A 1 81 ? -17.266 -31.453 5.684 1 96.75 81 GLU A O 1
ATOM 664 N N . LYS A 1 82 ? -17.984 -29.391 5.395 1 95 82 LYS A N 1
ATOM 665 C CA . LYS A 1 82 ? -18.469 -29.703 4.055 1 95 82 LYS A CA 1
ATOM 666 C C . LYS A 1 82 ? -17.328 -30.047 3.113 1 95 82 LYS A C 1
ATOM 668 O O . LYS A 1 82 ? -17.406 -31.031 2.359 1 95 82 LYS A O 1
ATOM 673 N N . VAL A 1 83 ? -16.297 -29.312 3.137 1 95.75 83 VAL A N 1
ATOM 674 C CA . VAL A 1 83 ? -15.133 -29.547 2.279 1 95.75 83 VAL A CA 1
ATOM 675 C C . VAL A 1 83 ? -14.484 -30.875 2.65 1 95.75 83 VAL A C 1
ATOM 677 O O . VAL A 1 83 ? -14.062 -31.641 1.774 1 95.75 83 VAL A O 1
ATOM 680 N N . LYS A 1 84 ? -14.43 -31.141 3.918 1 96.38 84 LYS A N 1
ATOM 681 C CA . LYS A 1 84 ? -13.891 -32.406 4.375 1 96.38 84 LYS A CA 1
ATOM 682 C C . LYS A 1 84 ? -14.664 -33.594 3.781 1 96.38 84 LYS A C 1
ATOM 684 O O . LYS A 1 84 ? -14.078 -34.562 3.348 1 96.38 84 LYS A O 1
ATOM 689 N N . GLN A 1 85 ? -15.898 -33.438 3.771 1 95.12 85 GLN A N 1
ATOM 690 C CA . GLN A 1 85 ? -16.75 -34.469 3.203 1 95.12 85 GLN A CA 1
ATOM 691 C C . GLN A 1 85 ? -16.5 -34.625 1.705 1 95.12 85 GLN A C 1
ATOM 693 O O . GLN A 1 85 ? -16.422 -35.75 1.198 1 95.12 85 GLN A O 1
ATOM 698 N N . ASN A 1 86 ? -16.375 -33.562 1.032 1 95.25 86 ASN A N 1
ATOM 699 C CA . ASN A 1 86 ? -16.078 -33.594 -0.393 1 95.25 86 ASN A CA 1
ATOM 700 C C . ASN A 1 86 ? -14.734 -34.281 -0.657 1 95.25 86 ASN A C 1
ATOM 702 O O . ASN A 1 86 ? -14.609 -35.094 -1.589 1 95.25 86 ASN A O 1
ATOM 706 N N . LEU A 1 87 ? -13.789 -34 0.149 1 95.81 87 LEU A N 1
ATOM 707 C CA . LEU A 1 87 ? -12.469 -34.594 0.01 1 95.81 87 LEU A CA 1
ATOM 708 C C . LEU A 1 87 ? -12.516 -36.094 0.262 1 95.81 87 LEU A C 1
ATOM 710 O O . LEU A 1 87 ? -11.828 -36.844 -0.416 1 95.81 87 LEU A O 1
ATOM 714 N N . ALA A 1 88 ? -13.344 -36.469 1.164 1 94.69 88 ALA A N 1
ATOM 715 C CA . ALA A 1 88 ? -13.492 -37.906 1.484 1 94.69 88 ALA A CA 1
ATOM 716 C C . ALA A 1 88 ? -14.094 -38.656 0.31 1 94.69 88 ALA A C 1
ATOM 718 O O . ALA A 1 88 ? -13.727 -39.812 0.06 1 94.69 88 ALA A O 1
ATOM 719 N N . THR A 1 89 ? -14.898 -37.969 -0.446 1 93.88 89 THR A N 1
ATOM 720 C CA . THR A 1 89 ? -15.602 -38.656 -1.543 1 93.88 89 THR A CA 1
ATOM 721 C C . THR A 1 89 ? -14.766 -38.594 -2.822 1 93.88 89 THR A C 1
ATOM 723 O O . THR A 1 89 ? -15.008 -39.375 -3.756 1 93.88 89 THR A O 1
ATOM 726 N N . ALA A 1 90 ? -13.867 -37.75 -2.863 1 93.88 90 ALA A N 1
ATOM 727 C CA . ALA A 1 90 ? -13.023 -37.625 -4.051 1 93.88 90 ALA A CA 1
ATOM 728 C C . ALA A 1 90 ? -12.188 -38.875 -4.266 1 93.88 90 ALA A C 1
ATOM 730 O O . ALA A 1 90 ? -11.688 -39.469 -3.305 1 93.88 90 ALA A O 1
ATOM 731 N N . ARG A 1 91 ? -12 -39.281 -5.5 1 91.5 91 ARG A N 1
ATOM 732 C CA . ARG A 1 91 ? -11.219 -40.469 -5.824 1 91.5 91 ARG A CA 1
ATOM 733 C C . ARG A 1 91 ? -9.727 -40.219 -5.641 1 91.5 91 ARG A C 1
ATOM 735 O O . ARG A 1 91 ? -9.016 -41 -5.031 1 91.5 91 ARG A O 1
ATOM 742 N N . ARG A 1 92 ? 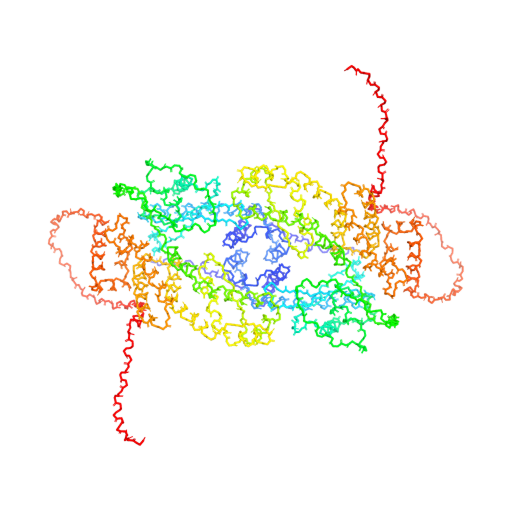-9.273 -39.094 -6.223 1 92 92 ARG A N 1
ATOM 743 C CA . ARG A 1 92 ? -7.891 -38.656 -6.117 1 92 92 ARG A CA 1
ATOM 744 C C . ARG A 1 92 ? -7.809 -37.156 -5.797 1 92 92 ARG A C 1
ATOM 746 O O . ARG A 1 92 ? -8.711 -36.406 -6.148 1 92 92 ARG A O 1
ATOM 753 N N . ILE A 1 93 ? -6.734 -36.844 -5.129 1 94.19 93 ILE A N 1
ATOM 754 C CA . ILE A 1 93 ? -6.527 -35.469 -4.715 1 94.19 93 ILE A CA 1
ATOM 755 C C . ILE A 1 93 ? -5.113 -35.031 -5.082 1 94.19 93 ILE A C 1
ATOM 757 O O . ILE A 1 93 ? -4.152 -35.781 -4.883 1 94.19 93 ILE A O 1
ATOM 761 N N . THR A 1 94 ? -5.027 -33.875 -5.719 1 93.38 94 THR A N 1
ATOM 762 C CA . THR A 1 94 ? -3.73 -33.25 -5.93 1 93.38 94 THR A CA 1
ATOM 763 C C . THR A 1 94 ? -3.514 -32.125 -4.922 1 93.38 94 THR A C 1
ATOM 765 O O . THR A 1 94 ? -4.383 -31.266 -4.742 1 93.38 94 THR A O 1
ATOM 768 N N . THR A 1 95 ? -2.379 -32.125 -4.285 1 94.62 95 THR A N 1
ATOM 769 C CA . THR A 1 95 ? -2.109 -31.078 -3.293 1 94.62 95 THR A CA 1
ATOM 770 C C . THR A 1 95 ? -1.049 -30.109 -3.801 1 94.62 95 THR A C 1
ATOM 772 O O . THR A 1 95 ? -0.257 -30.453 -4.684 1 94.62 95 THR A O 1
ATOM 775 N N . GLY A 1 96 ? -1.134 -28.891 -3.361 1 94.69 96 GLY A N 1
ATOM 776 C CA . GLY A 1 96 ? -0.154 -27.859 -3.65 1 94.69 96 GLY A CA 1
ATOM 777 C C . GLY A 1 96 ? 0.434 -27.219 -2.404 1 94.69 96 GLY A C 1
ATOM 778 O O . GLY A 1 96 ? -0.275 -27 -1.42 1 94.69 96 GLY A O 1
ATOM 779 N N . LEU A 1 97 ? 1.727 -26.984 -2.451 1 95.75 97 LEU A N 1
ATOM 780 C CA . LEU A 1 97 ? 2.416 -26.328 -1.342 1 95.75 97 LEU A CA 1
ATOM 781 C C . LEU A 1 97 ? 3.164 -25.094 -1.818 1 95.75 97 LEU A C 1
ATOM 783 O O . LEU A 1 97 ? 3.75 -25.094 -2.902 1 95.75 97 LEU A O 1
ATOM 787 N N . ASP A 1 98 ? 3.102 -24.094 -1.024 1 94.06 98 ASP A N 1
ATOM 788 C CA . ASP A 1 98 ? 3.885 -22.891 -1.284 1 94.06 98 ASP A CA 1
ATOM 789 C C . ASP A 1 98 ? 4.113 -22.094 0.001 1 94.06 98 ASP A C 1
ATOM 791 O O . ASP A 1 98 ? 3.277 -22.125 0.907 1 94.06 98 ASP A O 1
ATOM 795 N N . ILE A 1 99 ? 5.203 -21.516 0.073 1 93.69 99 ILE A N 1
ATOM 796 C CA . ILE A 1 99 ? 5.512 -20.672 1.23 1 93.69 99 ILE A CA 1
ATOM 797 C C . ILE A 1 99 ? 5.32 -19.203 0.873 1 93.69 99 ILE A C 1
ATOM 799 O O . ILE A 1 99 ? 5.871 -18.719 -0.124 1 93.69 99 ILE A O 1
ATOM 803 N N . TRP A 1 100 ? 4.582 -18.562 1.692 1 90.19 100 TRP A N 1
ATOM 804 C CA . TRP A 1 100 ? 4.328 -17.125 1.543 1 90.19 100 TRP A CA 1
ATOM 805 C C . TRP A 1 100 ? 4.953 -16.344 2.691 1 90.19 100 TRP A C 1
ATOM 807 O O . TRP A 1 100 ? 4.902 -16.766 3.846 1 90.19 100 TRP A O 1
ATOM 817 N N . THR A 1 101 ? 5.453 -15.273 2.291 1 88.12 101 THR A N 1
ATOM 818 C CA . THR A 1 101 ? 6.051 -14.414 3.305 1 88.12 101 THR A CA 1
ATOM 819 C C . THR A 1 101 ? 5.316 -13.078 3.383 1 88.12 101 THR A C 1
ATOM 821 O O . THR A 1 101 ? 4.992 -12.484 2.355 1 88.12 101 THR A O 1
ATOM 824 N N . LYS A 1 102 ? 5.027 -12.703 4.512 1 88.25 102 LYS A N 1
ATOM 825 C CA . LYS A 1 102 ? 4.367 -11.422 4.738 1 88.25 102 LYS A CA 1
ATOM 826 C C . LYS A 1 102 ? 5.266 -10.258 4.336 1 88.25 102 LYS A C 1
ATOM 828 O O . LYS A 1 102 ? 6.488 -10.344 4.461 1 88.25 102 LYS A O 1
ATOM 833 N N . LYS A 1 103 ? 4.562 -9.242 3.939 1 83.75 103 LYS A N 1
ATOM 834 C CA . LYS A 1 103 ? 5.305 -8.016 3.646 1 83.75 103 LYS A CA 1
ATOM 835 C C . LYS A 1 103 ? 6.102 -7.555 4.863 1 83.75 103 LYS A C 1
ATOM 837 O O . LYS A 1 103 ? 5.594 -7.582 5.988 1 83.75 103 LYS A O 1
ATOM 842 N N . GLY A 1 104 ? 7.344 -7.262 4.734 1 81.81 104 GLY A N 1
ATOM 843 C CA . GLY A 1 104 ? 8.211 -6.859 5.832 1 81.81 104 GLY A CA 1
ATOM 844 C C . GLY A 1 104 ? 8.969 -8.016 6.453 1 81.81 104 GLY A C 1
ATOM 845 O O . GLY A 1 104 ? 9.758 -7.828 7.379 1 81.81 104 GLY A O 1
ATOM 846 N N . LEU A 1 105 ? 8.594 -9.188 5.977 1 86.69 105 LEU A N 1
ATOM 847 C CA . LEU A 1 105 ? 9.336 -10.398 6.332 1 86.69 105 LEU A CA 1
ATOM 848 C C . LEU A 1 105 ? 9.133 -10.742 7.801 1 86.69 105 LEU A C 1
ATOM 850 O O . LEU A 1 105 ? 10.047 -11.234 8.461 1 86.69 105 LEU A O 1
ATOM 854 N N . THR A 1 106 ? 8.016 -10.438 8.32 1 88 106 THR A N 1
ATOM 855 C CA . THR A 1 106 ? 7.777 -10.617 9.75 1 88 106 THR A CA 1
ATOM 856 C C . THR A 1 106 ? 7.223 -12.008 10.031 1 88 106 THR A C 1
ATOM 858 O O . THR A 1 106 ? 7.203 -12.445 11.188 1 88 106 THR A O 1
ATOM 861 N N . ALA A 1 107 ? 6.754 -12.633 8.969 1 90.5 107 ALA A N 1
ATOM 862 C CA . ALA A 1 107 ? 6.199 -13.977 9.141 1 90.5 107 ALA A CA 1
ATOM 863 C C . ALA A 1 107 ? 6.148 -14.727 7.812 1 90.5 107 ALA A C 1
ATOM 865 O O . ALA A 1 107 ? 6.098 -14.109 6.75 1 90.5 107 ALA A O 1
ATOM 866 N N . SER A 1 108 ? 6.25 -16 7.922 1 92.25 108 SER A N 1
ATOM 867 C CA . SER A 1 108 ? 6.113 -16.875 6.762 1 92.25 108 SER A CA 1
ATOM 868 C C . SER A 1 108 ? 5.043 -17.938 6.992 1 92.25 108 SER A C 1
ATOM 870 O O . SER A 1 108 ? 4.809 -18.359 8.133 1 92.25 108 SER A O 1
ATOM 872 N N . PHE A 1 109 ? 4.422 -18.297 5.93 1 95.12 109 PHE A N 1
ATOM 873 C CA . PHE A 1 109 ? 3.324 -19.25 6.027 1 95.12 109 PHE A CA 1
ATOM 874 C C . PHE A 1 109 ? 3.447 -20.328 4.953 1 95.12 109 PHE A C 1
ATOM 876 O O . PHE A 1 109 ? 3.787 -20.031 3.807 1 95.12 109 PHE A O 1
ATOM 883 N N . LEU A 1 110 ? 3.168 -21.484 5.359 1 96.62 110 LEU A N 1
ATOM 884 C CA . LEU A 1 110 ? 3.014 -22.562 4.383 1 96.62 110 LEU A CA 1
ATOM 885 C C . LEU A 1 110 ? 1.556 -22.719 3.965 1 96.62 110 LEU A C 1
ATOM 887 O O . LEU A 1 110 ? 0.692 -23 4.797 1 96.62 110 LEU A O 1
ATOM 891 N N . GLY A 1 111 ? 1.361 -22.453 2.713 1 97.12 111 GLY A N 1
ATOM 892 C CA . GLY A 1 111 ? 0.043 -22.703 2.156 1 97.12 111 GLY A CA 1
ATOM 893 C C . GLY A 1 111 ? -0.114 -24.125 1.62 1 97.12 111 GLY A C 1
ATOM 894 O O . GLY A 1 111 ? 0.747 -24.609 0.886 1 97.12 111 GLY A O 1
ATOM 895 N N . VAL A 1 112 ? -1.158 -24.797 2.041 1 96.88 112 VAL A N 1
ATOM 896 C CA . VAL A 1 112 ? -1.507 -26.125 1.555 1 96.88 112 VAL A CA 1
ATOM 897 C C . VAL A 1 112 ? -2.863 -26.094 0.857 1 96.88 112 VAL A C 1
ATOM 899 O O . VAL A 1 112 ? -3.861 -25.672 1.451 1 96.88 112 VAL A O 1
ATOM 902 N N . SER A 1 113 ? -2.881 -26.453 -0.364 1 95.75 113 SER A N 1
ATOM 903 C CA . SER A 1 113 ? -4.125 -26.469 -1.125 1 95.75 113 SER A CA 1
ATOM 904 C C . SER A 1 113 ? -4.41 -27.844 -1.704 1 95.75 113 SER A C 1
ATOM 906 O O . SER A 1 113 ? -3.537 -28.719 -1.697 1 95.75 113 SER A O 1
ATOM 908 N N . ALA A 1 114 ? -5.648 -28.047 -2.141 1 95 114 ALA A N 1
ATOM 909 C CA . ALA A 1 114 ? -6.059 -29.312 -2.742 1 95 114 ALA A CA 1
ATOM 910 C C . ALA A 1 114 ? -6.945 -29.078 -3.963 1 95 114 ALA A C 1
ATOM 912 O O . ALA A 1 114 ? -7.805 -28.203 -3.951 1 95 114 ALA A O 1
ATOM 913 N N . CYS A 1 115 ? -6.68 -29.797 -4.977 1 93.62 115 CYS A N 1
ATOM 914 C CA . CYS A 1 115 ? -7.527 -29.875 -6.16 1 93.62 115 CYS A CA 1
ATOM 915 C C . CYS A 1 115 ? -8.156 -31.266 -6.289 1 93.62 115 CYS A C 1
ATOM 917 O O . CYS A 1 115 ? -7.469 -32.281 -6.16 1 93.62 115 CYS A O 1
ATOM 919 N N . TYR A 1 116 ? -9.453 -31.297 -6.504 1 92.94 116 TYR A N 1
ATOM 920 C CA . TYR A 1 116 ? -10.172 -32.562 -6.617 1 92.94 116 TYR A CA 1
ATOM 921 C C . TYR A 1 116 ? -11.445 -32.406 -7.441 1 92.94 116 TYR A C 1
ATOM 923 O O . TYR A 1 116 ? -11.883 -31.281 -7.699 1 92.94 116 TYR A O 1
ATOM 931 N N . PHE A 1 117 ? -11.922 -33.5 -7.922 1 91.19 117 PHE A N 1
ATOM 932 C CA . PHE A 1 117 ? -13.188 -33.5 -8.641 1 91.19 117 PHE A CA 1
ATOM 933 C C . PHE A 1 117 ? -14.344 -33.812 -7.703 1 91.19 117 PHE A C 1
ATOM 935 O O . PHE A 1 117 ? -14.328 -34.844 -7.008 1 91.19 117 PHE A O 1
ATOM 942 N N . ASN A 1 118 ? -15.242 -32.906 -7.633 1 91.69 118 ASN A N 1
ATOM 943 C CA . ASN A 1 118 ? -16.469 -33.094 -6.859 1 91.69 118 ASN A CA 1
ATOM 944 C C . ASN A 1 118 ? -17.562 -33.75 -7.699 1 91.69 118 ASN A C 1
ATOM 946 O O . ASN A 1 118 ? -18.156 -33.094 -8.555 1 91.69 118 ASN A O 1
ATOM 950 N N . PRO A 1 119 ? -17.875 -34.969 -7.43 1 88.69 119 PRO A N 1
ATOM 951 C CA . PRO A 1 119 ? -18.875 -35.656 -8.25 1 88.69 119 PRO A CA 1
ATOM 952 C C . PRO A 1 119 ? -20.281 -35.094 -8.062 1 88.69 119 PRO A C 1
ATOM 954 O O . PRO A 1 119 ? -21.078 -35.125 -9 1 88.69 119 PRO A O 1
ATOM 957 N N . GLU A 1 120 ? -20.562 -34.656 -6.91 1 88.56 120 GLU A N 1
ATOM 958 C CA . GLU A 1 120 ? -21.891 -34.094 -6.641 1 88.56 120 GLU A CA 1
ATOM 959 C C . GLU A 1 120 ? -22.188 -32.875 -7.504 1 88.56 120 GLU A C 1
ATOM 961 O O . GLU A 1 120 ? -23.25 -32.781 -8.117 1 88.56 120 GLU A O 1
ATOM 966 N N . ASP A 1 121 ? -21.281 -32.062 -7.645 1 89.19 121 ASP A N 1
ATOM 967 C CA . ASP A 1 121 ? -21.453 -30.844 -8.422 1 89.19 121 ASP A CA 1
ATOM 968 C C . ASP A 1 121 ? -20.891 -31 -9.828 1 89.19 121 ASP A C 1
ATOM 970 O O . ASP A 1 121 ? -21.016 -30.094 -10.656 1 89.19 121 ASP A O 1
ATOM 974 N N . ASN A 1 122 ? -20.297 -32.094 -10.086 1 90.19 122 ASN A N 1
ATOM 975 C CA . ASN A 1 122 ? -19.672 -32.406 -11.367 1 90.19 122 ASN A CA 1
ATOM 976 C C . ASN A 1 122 ? -18.703 -31.328 -11.82 1 90.19 122 ASN A C 1
ATOM 978 O O . ASN A 1 122 ? -18.797 -30.844 -12.945 1 90.19 122 ASN A O 1
ATOM 982 N N . LYS A 1 123 ? -17.891 -30.938 -10.906 1 90.06 123 LYS A N 1
ATOM 983 C CA . LYS A 1 123 ? -16.938 -29.891 -11.234 1 90.06 123 LYS A CA 1
ATOM 984 C C . LYS A 1 123 ? -15.633 -30.078 -10.461 1 90.06 123 LYS A C 1
ATOM 986 O O . LYS A 1 123 ? -15.625 -30.656 -9.375 1 90.06 123 LYS A O 1
ATOM 991 N N . ALA A 1 124 ? -14.562 -29.594 -11.078 1 89.56 124 ALA A N 1
ATOM 992 C CA . ALA A 1 124 ? -13.273 -29.547 -10.391 1 89.56 124 ALA A CA 1
ATOM 993 C C . ALA A 1 124 ? -13.219 -28.422 -9.375 1 89.56 124 ALA A C 1
ATOM 995 O O . ALA A 1 124 ? -13.703 -27.312 -9.641 1 89.56 124 ALA A O 1
ATOM 996 N N . GLU A 1 125 ? -12.68 -28.703 -8.211 1 92.12 125 GLU A N 1
ATOM 997 C CA . GLU A 1 125 ? -12.578 -27.719 -7.148 1 92.12 125 GLU A CA 1
ATOM 998 C C . GLU A 1 125 ? -11.133 -27.531 -6.688 1 92.12 125 GLU A C 1
ATOM 1000 O O . GLU A 1 125 ? -10.352 -28.484 -6.707 1 92.12 125 GLU A O 1
ATOM 1005 N N . HIS A 1 126 ? -10.828 -26.359 -6.402 1 93.56 126 HIS A N 1
ATOM 1006 C CA . HIS A 1 126 ? -9.555 -26 -5.793 1 93.56 126 HIS A CA 1
ATOM 1007 C C . HIS A 1 126 ? -9.766 -25.234 -4.488 1 93.56 126 HIS A C 1
ATOM 1009 O O . HIS A 1 126 ? -10.359 -24.156 -4.484 1 93.56 126 HIS A O 1
ATOM 1015 N N . LYS A 1 127 ? -9.25 -25.812 -3.4 1 94.56 127 LYS A N 1
ATOM 1016 C CA . LYS A 1 127 ? -9.5 -25.234 -2.086 1 94.56 127 LYS A CA 1
ATOM 1017 C C . LYS A 1 127 ? -8.195 -25.031 -1.317 1 94.56 127 LYS A C 1
ATOM 1019 O O . LYS A 1 127 ? -7.301 -25.875 -1.371 1 94.56 127 LYS A O 1
ATOM 1024 N N . LEU A 1 128 ? -8.125 -23.906 -0.682 1 95.88 128 LEU A N 1
ATOM 1025 C CA . LEU A 1 128 ? -7.062 -23.719 0.297 1 95.88 128 LEU A CA 1
ATOM 1026 C C . LEU A 1 128 ? -7.391 -24.422 1.609 1 95.88 128 LEU A C 1
ATOM 1028 O O . LEU A 1 128 ? -8.383 -24.078 2.264 1 95.88 128 LEU A O 1
ATOM 1032 N N . LEU A 1 129 ? -6.586 -25.328 1.975 1 96.94 129 LEU A N 1
ATOM 1033 C CA . LEU A 1 129 ? -6.863 -26.125 3.164 1 96.94 129 LEU A CA 1
ATOM 1034 C C . LEU A 1 129 ? -6.305 -25.453 4.414 1 96.94 129 LEU A C 1
ATOM 1036 O O . LEU A 1 129 ? -7.012 -25.312 5.414 1 96.94 129 LEU A O 1
ATOM 1040 N N . ASN A 1 130 ? -5.023 -25.094 4.309 1 96.62 130 ASN A N 1
ATOM 1041 C CA . ASN A 1 130 ? -4.387 -24.5 5.484 1 96.62 130 ASN A CA 1
ATOM 1042 C C . ASN A 1 130 ? -3.408 -23.391 5.098 1 96.62 130 ASN A C 1
ATOM 1044 O O . ASN A 1 130 ? -2.828 -23.422 4.008 1 96.62 130 ASN A O 1
ATOM 1048 N N . LEU A 1 131 ? -3.32 -22.5 5.902 1 96.06 131 LEU A N 1
ATOM 1049 C CA . LEU A 1 131 ? -2.256 -21.5 5.965 1 96.06 131 LEU A CA 1
ATOM 1050 C C . LEU A 1 131 ? -1.565 -21.516 7.324 1 96.06 131 LEU A C 1
ATOM 1052 O O . LEU A 1 131 ? -2.004 -20.844 8.258 1 96.06 131 LEU A O 1
ATOM 1056 N N . LYS A 1 132 ? -0.497 -22.188 7.363 1 95.81 132 LYS A N 1
ATOM 1057 C CA . LYS A 1 132 ? 0.157 -22.422 8.648 1 95.81 132 LYS A CA 1
ATOM 1058 C C . LYS A 1 132 ? 1.412 -21.562 8.789 1 95.81 132 LYS A C 1
ATOM 1060 O O . LYS A 1 132 ? 2.244 -21.516 7.883 1 95.81 132 LYS A O 1
ATOM 1065 N N . GLU A 1 133 ? 1.497 -20.938 9.883 1 93.5 133 GLU A N 1
ATOM 1066 C CA . GLU A 1 133 ? 2.689 -20.141 10.133 1 93.5 133 GLU A CA 1
ATOM 1067 C C . GLU A 1 133 ? 3.922 -21.016 10.305 1 93.5 133 GLU A C 1
ATOM 1069 O O . GLU A 1 133 ? 3.859 -22.062 10.969 1 93.5 133 GLU A O 1
ATOM 1074 N N . MET A 1 134 ? 4.965 -20.609 9.695 1 93.44 134 MET A N 1
ATOM 1075 C CA . MET A 1 134 ? 6.238 -21.328 9.781 1 93.44 134 MET A CA 1
ATOM 1076 C C . MET A 1 134 ? 7.273 -20.5 10.531 1 93.44 134 MET A C 1
ATOM 1078 O O . MET A 1 134 ? 7.367 -19.281 10.328 1 93.44 134 MET A O 1
ATOM 1082 N N . VAL A 1 135 ? 7.984 -21.188 11.359 1 89.75 135 VAL A N 1
ATOM 1083 C CA . VAL A 1 135 ? 9.102 -20.547 12.047 1 89.75 135 VAL A CA 1
ATOM 1084 C C . VAL A 1 135 ? 10.414 -20.938 11.367 1 89.75 135 VAL A C 1
ATOM 1086 O O . VAL A 1 135 ? 10.57 -22.062 10.906 1 89.75 135 VAL A O 1
ATOM 1089 N N . HIS A 1 136 ? 11.32 -20.078 11.258 1 87.75 136 HIS A N 1
ATOM 1090 C CA . HIS A 1 136 ? 12.617 -20.375 10.664 1 87.75 136 HIS A CA 1
ATOM 1091 C C . HIS A 1 136 ? 13.391 -21.375 11.516 1 87.75 136 HIS A C 1
ATOM 1093 O O . HIS A 1 136 ? 13.258 -21.391 12.742 1 87.75 136 HIS A O 1
ATOM 1099 N N . PRO A 1 137 ? 14.227 -22.141 10.844 1 88.12 137 PRO A N 1
ATOM 1100 C CA . PRO A 1 137 ? 14.438 -22.281 9.398 1 88.12 137 PRO A CA 1
ATOM 1101 C C . PRO A 1 137 ? 13.344 -23.094 8.719 1 88.12 137 PRO A C 1
ATOM 1103 O O . PRO A 1 137 ? 12.75 -23.969 9.336 1 88.12 137 PRO A O 1
ATOM 1106 N N . HIS A 1 138 ? 13.062 -22.781 7.598 1 90.62 138 HIS A N 1
ATOM 1107 C CA . HIS A 1 138 ? 12.078 -23.5 6.809 1 90.62 138 HIS A CA 1
ATOM 1108 C C . HIS A 1 138 ? 12.68 -24.781 6.215 1 90.62 138 HIS A C 1
ATOM 1110 O O . HIS A 1 138 ? 12.836 -24.891 4.996 1 90.62 138 HIS A O 1
ATOM 1116 N N . THR A 1 139 ? 12.891 -25.719 6.98 1 90.81 139 THR A N 1
ATOM 1117 C CA . THR A 1 139 ? 13.57 -26.953 6.594 1 90.81 139 THR A CA 1
ATOM 1118 C C . THR A 1 139 ? 12.594 -27.938 5.945 1 90.81 139 THR A C 1
ATOM 1120 O O . THR A 1 139 ? 11.375 -27.766 6.043 1 90.81 139 THR A O 1
ATOM 1123 N N . ALA A 1 140 ? 13.203 -28.906 5.316 1 92.94 140 ALA A N 1
ATOM 1124 C CA . ALA A 1 140 ? 12.414 -29.969 4.715 1 92.94 140 ALA A CA 1
ATOM 1125 C C . ALA A 1 140 ? 11.57 -30.688 5.766 1 92.94 140 ALA A C 1
ATOM 1127 O O . ALA A 1 140 ? 10.406 -31.016 5.52 1 92.94 140 ALA A O 1
ATOM 1128 N N . VAL A 1 141 ? 12.133 -30.859 6.891 1 91.88 141 VAL A N 1
ATOM 1129 C CA . VAL A 1 141 ? 11.453 -31.547 7.977 1 91.88 141 VAL A CA 1
ATOM 1130 C C . VAL A 1 141 ? 10.234 -30.75 8.43 1 91.88 141 VAL A C 1
ATOM 1132 O O . VAL A 1 141 ? 9.148 -31.297 8.617 1 91.88 141 VAL A O 1
ATOM 1135 N N . SER A 1 142 ? 10.445 -29.438 8.609 1 93.19 142 SER A N 1
ATOM 1136 C CA . SER A 1 142 ? 9.352 -28.578 9.023 1 93.19 142 SER A CA 1
ATOM 1137 C C . SER A 1 142 ? 8.219 -28.578 8 1 93.19 142 SER A C 1
ATOM 1139 O O . SER A 1 142 ? 7.043 -28.641 8.367 1 93.19 142 SER A O 1
ATOM 1141 N N . ILE A 1 143 ? 8.547 -28.547 6.773 1 94.5 143 ILE A N 1
ATOM 1142 C CA . ILE A 1 143 ? 7.566 -28.547 5.695 1 94.5 143 ILE A CA 1
ATOM 1143 C C . ILE A 1 143 ? 6.789 -29.859 5.695 1 94.5 143 ILE A C 1
ATOM 1145 O O . ILE A 1 143 ? 5.559 -29.859 5.652 1 94.5 143 ILE A O 1
ATOM 1149 N N . SER A 1 144 ? 7.523 -30.969 5.793 1 92.94 144 SER A N 1
ATOM 1150 C CA . SER A 1 144 ? 6.895 -32.281 5.793 1 92.94 144 SER A CA 1
ATOM 1151 C C . SER A 1 144 ? 5.945 -32.469 6.973 1 92.94 144 SER A C 1
ATOM 1153 O O . SER A 1 144 ? 4.84 -32.969 6.824 1 92.94 144 SER A O 1
ATOM 1155 N N . THR A 1 145 ? 6.406 -31.969 8.094 1 93.81 145 THR A N 1
ATOM 1156 C CA . THR A 1 145 ? 5.602 -32.094 9.305 1 93.81 145 THR A CA 1
ATOM 1157 C C . THR A 1 145 ? 4.293 -31.312 9.156 1 93.81 145 THR A C 1
ATOM 1159 O O . THR A 1 145 ? 3.219 -31.828 9.461 1 93.81 145 THR A O 1
ATOM 1162 N N . LEU A 1 146 ? 4.383 -30.156 8.68 1 94.81 146 LEU A N 1
ATOM 1163 C CA . LEU A 1 146 ? 3.199 -29.312 8.516 1 94.81 146 LEU A CA 1
ATOM 1164 C C . LEU A 1 146 ? 2.266 -29.891 7.457 1 94.81 146 LEU A C 1
ATOM 1166 O O . LEU A 1 146 ? 1.043 -29.797 7.59 1 94.81 146 LEU A O 1
ATOM 1170 N N . MET A 1 147 ? 2.83 -30.406 6.418 1 93.94 147 MET A N 1
ATOM 1171 C CA . MET A 1 147 ? 2.029 -31.062 5.387 1 93.94 147 MET A CA 1
ATOM 1172 C C . MET A 1 147 ? 1.264 -32.25 5.965 1 93.94 147 MET A C 1
ATOM 1174 O O . MET A 1 147 ? 0.063 -32.375 5.73 1 93.94 147 MET A O 1
ATOM 1178 N N . GLU A 1 148 ? 1.96 -33.062 6.738 1 93.25 148 GLU A N 1
ATOM 1179 C CA . GLU A 1 148 ? 1.335 -34.219 7.352 1 93.25 148 GLU A CA 1
ATOM 1180 C C . GLU A 1 148 ? 0.221 -33.812 8.312 1 93.25 148 GLU A C 1
ATOM 1182 O O . GLU A 1 148 ? -0.858 -34.406 8.312 1 93.25 148 GLU A O 1
ATOM 1187 N N . GLU A 1 149 ? 0.517 -32.844 9.055 1 95.56 149 GLU A N 1
ATOM 1188 C CA . GLU A 1 149 ? -0.493 -32.344 9.977 1 95.56 149 GLU A CA 1
ATOM 1189 C C . GLU A 1 149 ? -1.735 -31.859 9.227 1 95.56 149 GLU A C 1
ATOM 1191 O O . GLU A 1 149 ? -2.861 -32.094 9.664 1 95.56 149 GLU A O 1
ATOM 1196 N N . SER A 1 150 ? -1.508 -31.219 8.125 1 96.12 150 SER A N 1
ATOM 1197 C CA . SER A 1 150 ? -2.615 -30.719 7.316 1 96.12 150 SER A CA 1
ATOM 1198 C C . SER A 1 150 ? -3.434 -31.859 6.734 1 96.12 150 SER A C 1
ATOM 1200 O O . SER A 1 150 ? -4.664 -31.828 6.758 1 96.12 150 SER A O 1
ATOM 1202 N N . MET A 1 151 ? -2.775 -32.875 6.227 1 95.25 151 MET A N 1
ATOM 1203 C CA . MET A 1 151 ? -3.461 -34.031 5.664 1 95.25 151 MET A CA 1
ATOM 1204 C C . MET A 1 151 ? -4.297 -34.75 6.727 1 95.25 151 MET A C 1
ATOM 1206 O O . MET A 1 151 ? -5.441 -35.125 6.477 1 95.25 151 MET A O 1
ATOM 1210 N N . GLU A 1 152 ? -3.703 -34.812 7.895 1 96.31 152 GLU A N 1
ATOM 1211 C CA . GLU A 1 152 ? -4.41 -35.438 9.008 1 96.31 152 GLU A CA 1
ATOM 1212 C C . GLU A 1 152 ? -5.629 -34.625 9.422 1 96.31 152 GLU A C 1
ATOM 1214 O O . GLU A 1 152 ? -6.715 -35.156 9.617 1 96.31 152 GLU A O 1
ATOM 1219 N N . GLU A 1 153 ? -5.41 -33.406 9.547 1 96.62 153 GLU A N 1
ATOM 1220 C CA . GLU A 1 153 ? -6.484 -32.531 9.961 1 96.62 153 GLU A CA 1
ATOM 1221 C C . GLU A 1 153 ? -7.676 -32.625 9.008 1 96.62 153 GLU A C 1
ATOM 1223 O O . GLU A 1 153 ? -8.828 -32.594 9.438 1 96.62 153 GLU A O 1
ATOM 1228 N N . TRP A 1 154 ? -7.438 -32.75 7.754 1 97.31 154 TRP A N 1
ATOM 1229 C CA . TRP A 1 154 ? -8.492 -32.719 6.746 1 97.31 154 TRP A CA 1
ATOM 1230 C C . TRP A 1 154 ? -8.922 -34.125 6.355 1 97.31 154 TRP A C 1
ATOM 1232 O O . TRP A 1 154 ? -9.789 -34.312 5.496 1 97.31 154 TRP A O 1
ATOM 1242 N N . GLY A 1 155 ? -8.297 -35.125 6.938 1 95.75 155 GLY A N 1
ATOM 1243 C CA . GLY A 1 155 ? -8.664 -36.531 6.723 1 95.75 155 GLY A CA 1
ATOM 1244 C C . GLY A 1 155 ? -8.305 -37.031 5.34 1 95.75 155 GLY A C 1
ATOM 1245 O O . GLY A 1 155 ? -9.078 -37.781 4.719 1 95.75 155 GLY A O 1
ATOM 1246 N N . ILE A 1 156 ? -7.191 -36.688 4.871 1 96.19 156 ILE A N 1
ATOM 1247 C CA . ILE A 1 156 ? -6.754 -37.125 3.547 1 96.19 156 ILE A CA 1
ATOM 1248 C C . ILE A 1 156 ? -5.695 -38.219 3.68 1 96.19 156 ILE A C 1
ATOM 1250 O O . ILE A 1 156 ? -4.551 -37.938 4.047 1 96.19 156 ILE A O 1
ATOM 1254 N N . PRO A 1 157 ? -6.055 -39.344 3.326 1 93.81 157 PRO A N 1
ATOM 1255 C CA . PRO A 1 157 ? -5.047 -40.375 3.373 1 93.81 157 PRO A CA 1
ATOM 1256 C C . PRO A 1 157 ? -3.984 -40.25 2.283 1 93.81 157 PRO A C 1
ATOM 1258 O O . PRO A 1 157 ? -4.27 -39.719 1.208 1 93.81 157 PRO A O 1
ATOM 1261 N N . ARG A 1 158 ? -2.861 -40.719 2.537 1 89.31 158 ARG A N 1
ATOM 1262 C CA . ARG A 1 158 ? -1.73 -40.625 1.623 1 89.31 158 ARG A CA 1
ATOM 1263 C C . ARG A 1 158 ? -2.037 -41.281 0.282 1 89.31 158 ARG A C 1
ATOM 1265 O O . ARG A 1 158 ? -1.616 -40.781 -0.767 1 89.31 158 ARG A O 1
ATOM 1272 N N . GLU A 1 159 ? -2.721 -42.344 0.325 1 89.19 159 GLU A N 1
ATOM 1273 C CA . GLU A 1 159 ? -3.008 -43.125 -0.872 1 89.19 159 GLU A CA 1
ATOM 1274 C C . GLU A 1 159 ? -3.91 -42.344 -1.833 1 89.19 159 GLU A C 1
ATOM 1276 O O . GLU A 1 159 ? -3.967 -42.656 -3.023 1 89.19 159 GLU A O 1
ATOM 1281 N N . LYS A 1 160 ? -4.598 -41.375 -1.316 1 92.12 160 LYS A N 1
ATOM 1282 C CA . LYS A 1 160 ? -5.527 -40.594 -2.141 1 92.12 160 LYS A CA 1
ATOM 1283 C C . LYS A 1 160 ? -4.809 -39.469 -2.883 1 92.12 160 LYS A C 1
ATOM 1285 O O . LYS A 1 160 ? -5.359 -38.875 -3.812 1 92.12 160 LYS A O 1
ATOM 1290 N N . VAL A 1 161 ? -3.67 -39.188 -2.471 1 93.19 161 VAL A N 1
ATOM 1291 C CA . VAL A 1 161 ? -2.924 -38.094 -3.072 1 93.19 161 VAL A CA 1
ATOM 1292 C C . VAL A 1 161 ? -2.248 -38.562 -4.355 1 93.19 161 VAL A C 1
ATOM 1294 O O . VAL A 1 161 ? -1.401 -39.469 -4.328 1 93.19 161 VAL A O 1
ATOM 1297 N N . LEU A 1 162 ? -2.645 -37.969 -5.449 1 90.38 162 LEU A N 1
ATOM 1298 C CA . LEU A 1 162 ? -2.053 -38.312 -6.746 1 90.38 162 LEU A CA 1
ATOM 1299 C C . LEU A 1 162 ? -0.634 -37.75 -6.844 1 90.38 162 LEU A C 1
ATOM 1301 O O . LEU A 1 162 ? 0.291 -38.469 -7.234 1 90.38 162 LEU A O 1
ATOM 1305 N N . THR A 1 163 ? -0.505 -36.5 -6.535 1 91.5 163 THR A N 1
ATOM 1306 C CA . THR A 1 163 ? 0.789 -35.812 -6.531 1 91.5 163 THR A CA 1
ATOM 1307 C C . THR A 1 163 ? 0.719 -34.5 -5.738 1 91.5 163 THR A C 1
ATOM 1309 O O . THR A 1 163 ? -0.371 -34.031 -5.426 1 91.5 163 THR A O 1
ATOM 1312 N N . THR A 1 164 ? 1.852 -34.031 -5.367 1 94 164 THR A N 1
ATOM 1313 C CA . THR A 1 164 ? 1.96 -32.719 -4.707 1 94 164 THR A CA 1
ATOM 1314 C C . THR A 1 164 ? 2.791 -31.766 -5.547 1 94 164 THR A C 1
ATOM 1316 O O . THR A 1 164 ? 3.92 -32.062 -5.926 1 94 164 THR A O 1
ATOM 1319 N N . ILE A 1 165 ? 2.195 -30.672 -5.812 1 93.5 165 ILE A N 1
ATOM 1320 C CA . ILE A 1 165 ? 2.877 -29.672 -6.625 1 93.5 165 ILE A CA 1
ATOM 1321 C C . ILE A 1 165 ? 3.611 -28.688 -5.723 1 93.5 165 ILE A C 1
ATOM 1323 O O . ILE A 1 165 ? 3.023 -28.125 -4.789 1 93.5 165 ILE A O 1
ATOM 1327 N N . THR A 1 166 ? 4.855 -28.422 -5.93 1 94.06 166 THR A N 1
ATOM 1328 C CA . THR A 1 166 ? 5.656 -27.453 -5.168 1 94.06 166 THR A CA 1
ATOM 1329 C C . THR A 1 166 ? 6.586 -26.672 -6.094 1 94.06 166 THR A C 1
ATOM 1331 O O . THR A 1 166 ? 6.742 -27.031 -7.266 1 94.06 166 THR A O 1
ATOM 1334 N N . ASP A 1 167 ? 7.09 -25.625 -5.57 1 90.62 167 ASP A N 1
ATOM 1335 C CA . ASP A 1 167 ? 8.188 -25 -6.301 1 90.62 167 ASP A CA 1
ATOM 1336 C C . ASP A 1 167 ? 9.461 -25.844 -6.215 1 90.62 167 ASP A C 1
ATOM 1338 O O . ASP A 1 167 ? 9.422 -26.969 -5.719 1 90.62 167 ASP A O 1
ATOM 1342 N N . ASN A 1 168 ? 10.523 -25.375 -6.809 1 89.19 168 ASN A N 1
ATOM 1343 C CA . ASN A 1 168 ? 11.734 -26.188 -6.922 1 89.19 168 ASN A CA 1
ATOM 1344 C C . ASN A 1 168 ? 12.758 -25.812 -5.852 1 89.19 168 ASN A C 1
ATOM 1346 O O . ASN A 1 168 ? 13.953 -26.094 -6.008 1 89.19 168 ASN A O 1
ATOM 1350 N N . GLY A 1 169 ? 12.312 -25.172 -4.848 1 89.25 169 GLY A N 1
ATOM 1351 C CA . GLY A 1 169 ? 13.234 -24.906 -3.758 1 89.25 169 GLY A CA 1
ATOM 1352 C C . GLY A 1 169 ? 13.82 -26.156 -3.137 1 89.25 169 GLY A C 1
ATOM 1353 O O . GLY A 1 169 ? 13.141 -27.172 -3.021 1 89.25 169 GLY A O 1
ATOM 1354 N N . SER A 1 170 ? 15.062 -26.094 -2.697 1 89 170 SER A N 1
ATOM 1355 C CA . SER A 1 170 ? 15.766 -27.266 -2.17 1 89 170 SER A CA 1
ATOM 1356 C C . SER A 1 170 ? 15.031 -27.859 -0.969 1 89 170 SER A C 1
ATOM 1358 O O . SER A 1 170 ? 14.938 -29.078 -0.832 1 89 170 SER A O 1
ATOM 1360 N N . ASN A 1 171 ? 14.523 -26.984 -0.133 1 89.31 171 ASN A N 1
ATOM 1361 C CA . ASN A 1 171 ? 13.781 -27.453 1.032 1 89.31 171 ASN A CA 1
ATOM 1362 C C . ASN A 1 171 ? 12.5 -28.188 0.626 1 89.31 171 ASN A C 1
ATOM 1364 O O . ASN A 1 171 ? 12.164 -29.219 1.199 1 89.31 171 ASN A O 1
ATOM 1368 N N . MET A 1 172 ? 11.828 -27.703 -0.351 1 90.94 172 MET A N 1
ATOM 1369 C CA . MET A 1 172 ? 10.609 -28.312 -0.856 1 90.94 172 MET A CA 1
ATOM 1370 C C . MET A 1 172 ? 10.898 -29.688 -1.466 1 90.94 172 MET A C 1
ATOM 1372 O O . MET A 1 172 ? 10.211 -30.656 -1.166 1 90.94 172 MET A O 1
ATOM 1376 N N . VAL A 1 173 ? 11.898 -29.75 -2.283 1 89.25 173 VAL A N 1
ATOM 1377 C CA . VAL A 1 173 ? 12.273 -31 -2.953 1 89.25 173 VAL A CA 1
ATOM 1378 C C . VAL A 1 173 ? 12.688 -32.031 -1.918 1 89.25 173 VAL A C 1
ATOM 1380 O O . VAL A 1 173 ? 12.242 -33.188 -1.967 1 89.25 173 VAL A O 1
ATOM 1383 N N . ALA A 1 174 ? 13.469 -31.609 -0.957 1 89.44 174 ALA A N 1
ATOM 1384 C CA . ALA A 1 174 ? 13.984 -32.5 0.072 1 89.44 174 ALA A CA 1
ATOM 1385 C C . ALA A 1 174 ? 12.859 -33.031 0.958 1 89.44 174 ALA A C 1
ATOM 1387 O O . ALA A 1 174 ? 12.977 -34.125 1.536 1 89.44 174 ALA A O 1
ATOM 1388 N N . SER A 1 175 ? 11.828 -32.312 1.049 1 89.44 175 SER A N 1
ATOM 1389 C CA . SER A 1 175 ? 10.719 -32.688 1.913 1 89.44 175 SER A CA 1
ATOM 1390 C C . SER A 1 175 ? 10.008 -33.938 1.391 1 89.44 175 SER A C 1
ATOM 1392 O O . SER A 1 175 ? 9.281 -34.594 2.133 1 89.44 175 SER A O 1
ATOM 1394 N N . PHE A 1 176 ? 10.188 -34.344 0.206 1 85.06 176 PHE A N 1
ATOM 1395 C CA . PHE A 1 176 ? 9.492 -35.469 -0.395 1 85.06 176 PHE A CA 1
ATOM 1396 C C . PHE A 1 176 ? 10.461 -36.625 -0.625 1 85.06 176 PHE A C 1
ATOM 1398 O O . PHE A 1 176 ? 10.07 -37.688 -1.139 1 85.06 176 PHE A O 1
ATOM 1405 N N . HIS A 1 177 ? 11.695 -36.375 -0.392 1 74.25 177 HIS A N 1
ATOM 1406 C CA . HIS A 1 177 ? 12.664 -37.469 -0.498 1 74.25 177 HIS A CA 1
ATOM 1407 C C . HIS A 1 177 ? 12.734 -38.281 0.797 1 74.25 177 HIS A C 1
ATOM 1409 O O . HIS A 1 177 ? 12.523 -37.719 1.883 1 74.25 177 HIS A O 1
ATOM 1415 N N . THR A 1 178 ? 12.336 -39.5 0.818 1 52.31 178 THR A N 1
ATOM 1416 C CA . THR A 1 178 ? 12.398 -40.438 1.948 1 52.31 178 THR A CA 1
ATOM 1417 C C . THR A 1 178 ? 13.664 -40.188 2.77 1 52.31 178 THR A C 1
ATOM 1419 O O . THR A 1 178 ? 14.703 -39.812 2.223 1 52.31 178 THR A O 1
ATOM 1422 N N . HIS A 1 179 ? 13.586 -40.094 4.152 1 42.53 179 HIS A N 1
ATOM 1423 C CA . HIS A 1 179 ? 14.445 -39.844 5.297 1 42.53 179 HIS A CA 1
ATOM 1424 C C . HIS A 1 179 ? 15.781 -40.562 5.156 1 42.53 179 HIS A C 1
ATOM 1426 O O . HIS A 1 179 ? 16.578 -40.594 6.098 1 42.53 179 HIS A O 1
ATOM 1432 N N . ALA A 1 180 ? 16.156 -41.594 4.312 1 35.31 180 ALA A N 1
ATOM 1433 C CA . ALA A 1 180 ? 17.438 -42.125 4.754 1 35.31 180 ALA A CA 1
ATOM 1434 C C . ALA A 1 180 ? 18.516 -41.031 4.785 1 35.31 180 ALA A C 1
ATOM 1436 O O . ALA A 1 180 ? 19.234 -40.906 5.773 1 35.31 180 ALA A O 1
ATOM 1437 N N . GLU A 1 181 ? 19.25 -40.625 3.658 1 35.34 181 GLU A N 1
ATOM 1438 C CA . GLU A 1 181 ? 20.562 -39.969 3.662 1 35.34 181 GLU A CA 1
ATOM 1439 C C . GLU A 1 181 ? 20.422 -38.469 3.885 1 35.34 181 GLU A C 1
ATOM 1441 O O . GLU A 1 181 ? 21.125 -37.656 3.27 1 35.34 181 GLU A O 1
ATOM 1446 N N . VAL A 1 182 ? 19.406 -38 4.297 1 35.62 182 VAL A N 1
ATOM 1447 C CA . VAL A 1 182 ? 19.312 -36.562 4.23 1 35.62 182 VAL A CA 1
ATOM 1448 C C . VAL A 1 182 ? 20.359 -35.938 5.156 1 35.62 182 VAL A C 1
ATOM 1450 O O . VAL A 1 182 ? 20.25 -36.062 6.383 1 35.62 182 VAL A O 1
ATOM 1453 N N . ALA A 1 183 ? 21.578 -35.781 4.625 1 31.52 183 ALA A N 1
ATOM 1454 C CA . ALA A 1 183 ? 22.562 -34.938 5.266 1 31.52 183 ALA A CA 1
ATOM 1455 C C . ALA A 1 183 ? 21.953 -33.594 5.641 1 31.52 183 ALA A C 1
ATOM 1457 O O . ALA A 1 183 ? 21.125 -33.062 4.91 1 31.52 183 ALA A O 1
ATOM 1458 N N . THR A 1 184 ? 21.969 -33.125 6.961 1 32.84 184 THR A N 1
ATOM 1459 C CA . THR A 1 184 ? 21.641 -31.891 7.68 1 32.84 184 THR A CA 1
ATOM 1460 C C . THR A 1 184 ? 22.156 -30.672 6.93 1 32.84 184 THR A C 1
ATOM 1462 O O . THR A 1 184 ? 23.297 -30.266 7.113 1 32.84 184 THR A O 1
ATOM 1465 N N . THR A 1 185 ? 22.156 -30.562 5.605 1 29.48 185 THR A N 1
ATOM 1466 C CA . THR A 1 185 ? 22.719 -29.297 5.188 1 29.48 185 THR A CA 1
ATOM 1467 C C . THR A 1 185 ? 21.844 -28.141 5.68 1 29.48 185 THR A C 1
ATOM 1469 O O . THR A 1 185 ? 20.641 -28.109 5.449 1 29.48 185 THR A O 1
ATOM 1472 N N . SER A 1 186 ? 22.062 -27.5 6.809 1 30.36 186 SER A N 1
ATOM 1473 C CA . SER A 1 186 ? 21.594 -26.219 7.32 1 30.36 186 SER A CA 1
ATOM 1474 C C . SER A 1 186 ? 21.562 -25.172 6.223 1 30.36 186 SER A C 1
ATOM 1476 O O . SER A 1 186 ? 22.609 -24.734 5.746 1 30.36 186 SER A O 1
ATOM 1478 N N . GLU A 1 187 ? 20.766 -25.297 5.137 1 32.59 187 GLU A N 1
ATOM 1479 C CA . GLU A 1 187 ? 20.672 -24.203 4.172 1 32.59 187 GLU A CA 1
ATOM 1480 C C . GLU A 1 187 ? 20.344 -22.875 4.863 1 32.59 187 GLU A C 1
ATOM 1482 O O . GLU A 1 187 ? 19.359 -22.797 5.609 1 32.59 187 GLU A O 1
ATOM 1487 N N . GLU A 1 188 ? 21.234 -22.078 5.344 1 31.86 188 GLU A N 1
ATOM 1488 C CA . GLU A 1 188 ? 21.078 -20.641 5.512 1 31.86 188 GLU A CA 1
ATOM 1489 C C . GLU A 1 188 ? 20.219 -20.047 4.395 1 31.86 188 GLU A C 1
ATOM 1491 O O . GLU A 1 188 ? 20.484 -20.281 3.213 1 31.86 188 GLU A O 1
ATOM 1496 N N . ASP A 1 189 ? 18.938 -19.828 4.582 1 33.38 189 ASP A N 1
ATOM 1497 C CA . ASP A 1 189 ? 17.891 -19.156 3.816 1 33.38 189 ASP A CA 1
ATOM 1498 C C . ASP A 1 189 ? 18.406 -17.891 3.156 1 33.38 189 ASP A C 1
ATOM 1500 O O . ASP A 1 189 ? 18.25 -16.797 3.697 1 33.38 189 ASP A O 1
ATOM 1504 N N . SER A 1 190 ? 19.672 -17.766 2.811 1 32.47 190 SER A N 1
ATOM 1505 C CA . SER A 1 190 ? 19.922 -16.5 2.129 1 32.47 190 SER A CA 1
ATOM 1506 C C . SER A 1 190 ? 18.938 -16.281 0.984 1 32.47 190 SER A C 1
ATOM 1508 O O . SER A 1 190 ? 18.812 -17.125 0.1 1 32.47 190 SER A O 1
ATOM 1510 N N . GLU A 1 191 ? 17.859 -15.703 1.138 1 32.81 191 GLU A N 1
ATOM 1511 C CA . GLU A 1 191 ? 16.938 -15.148 0.148 1 32.81 191 GLU A CA 1
ATOM 1512 C C . GLU A 1 191 ? 17.688 -14.633 -1.075 1 32.81 191 GLU A C 1
ATOM 1514 O O . GLU A 1 191 ? 17.094 -14.023 -1.966 1 32.81 191 GLU A O 1
ATOM 1519 N N . ALA A 1 192 ? 18.984 -14.062 -0.987 1 29.52 192 ALA A N 1
ATOM 1520 C CA . ALA A 1 192 ? 19.5 -13.625 -2.275 1 29.52 192 ALA A CA 1
ATOM 1521 C C . ALA A 1 192 ? 19.391 -14.727 -3.324 1 29.52 192 ALA A C 1
ATOM 1523 O O . ALA A 1 192 ? 19.25 -15.898 -2.984 1 29.52 192 ALA A O 1
ATOM 1524 N N . GLU A 1 193 ? 19.719 -14.438 -4.645 1 29.3 193 GLU A N 1
ATOM 1525 C CA . GLU A 1 193 ? 19.75 -15.148 -5.918 1 29.3 193 GLU A CA 1
ATOM 1526 C C . GLU A 1 193 ? 20.469 -16.484 -5.781 1 29.3 193 GLU A C 1
ATOM 1528 O O . GLU A 1 193 ? 21.688 -16.516 -5.59 1 29.3 193 GLU A O 1
ATOM 1533 N N . HIS A 1 194 ? 20.031 -17.438 -5.02 1 31 194 HIS A N 1
ATOM 1534 C CA . HIS A 1 194 ? 20.641 -18.766 -5.172 1 31 194 HIS A CA 1
ATOM 1535 C C . HIS A 1 194 ? 20.953 -19.062 -6.637 1 31 194 HIS A C 1
ATOM 1537 O O . HIS A 1 194 ? 20.062 -19.047 -7.484 1 31 194 HIS A O 1
ATOM 1543 N N . GLY A 1 195 ? 22.141 -18.562 -7.129 1 25.92 195 GLY A N 1
ATOM 1544 C CA . GLY A 1 195 ? 22.625 -19.156 -8.375 1 25.92 195 GLY A CA 1
ATOM 1545 C C . GLY A 1 195 ? 22.359 -20.641 -8.477 1 25.92 195 GLY A C 1
ATOM 1546 O O . GLY A 1 195 ? 22.031 -21.297 -7.484 1 25.92 195 GLY A O 1
ATOM 1547 N N . ASP A 1 196 ? 22.453 -21.172 -9.695 1 28.14 196 ASP A N 1
ATOM 1548 C CA . ASP A 1 196 ? 22.172 -22.391 -10.453 1 28.14 196 ASP A CA 1
ATOM 1549 C C . ASP A 1 196 ? 22.859 -23.594 -9.828 1 28.14 196 ASP A C 1
ATOM 1551 O O . ASP A 1 196 ? 22.828 -24.688 -10.391 1 28.14 196 ASP A O 1
ATOM 1555 N N . ASP A 1 197 ? 23.922 -23.469 -8.93 1 27.39 197 ASP A N 1
ATOM 1556 C CA . ASP A 1 197 ? 24.719 -24.688 -9.039 1 27.39 197 ASP A CA 1
ATOM 1557 C C . ASP A 1 197 ? 24.031 -25.859 -8.32 1 27.39 197 ASP A C 1
ATOM 1559 O O . ASP A 1 197 ? 24.188 -26.031 -7.113 1 27.39 197 ASP A O 1
ATOM 1563 N N . TYR A 1 198 ? 22.781 -26.125 -8.578 1 29.33 198 TYR A N 1
ATOM 1564 C CA . TYR A 1 198 ? 22.312 -27.438 -8.164 1 29.33 198 TYR A CA 1
ATOM 1565 C C . TYR A 1 198 ? 23.188 -28.531 -8.742 1 29.33 198 TYR A C 1
ATOM 1567 O O . TYR A 1 198 ? 23.141 -28.812 -9.945 1 29.33 198 TYR A O 1
ATOM 1575 N N . GLU A 1 199 ? 24.469 -28.625 -8.367 1 27.7 199 GLU A N 1
ATOM 1576 C CA . GLU A 1 199 ? 25.016 -29.938 -8.688 1 27.7 199 GLU A CA 1
ATOM 1577 C C . GLU A 1 199 ? 24.094 -31.062 -8.211 1 27.7 199 GLU A C 1
ATOM 1579 O O . GLU A 1 199 ? 23.797 -31.156 -7.02 1 27.7 199 GLU A O 1
ATOM 1584 N N . LEU A 1 200 ? 23.156 -31.547 -9.031 1 28.2 200 LEU A N 1
ATOM 1585 C CA . LEU A 1 200 ? 22.484 -32.844 -8.977 1 28.2 200 LEU A CA 1
ATOM 1586 C C . LEU A 1 200 ? 23.453 -33.938 -8.547 1 28.2 200 LEU A C 1
ATOM 1588 O O . LEU A 1 200 ? 24.406 -34.25 -9.258 1 28.2 200 LEU A O 1
ATOM 1592 N N . GLN A 1 201 ? 23.969 -33.969 -7.34 1 26.47 201 GLN A N 1
ATOM 1593 C CA . GLN A 1 201 ? 24.641 -35.219 -7.016 1 26.47 201 GLN A CA 1
ATOM 1594 C C . GLN A 1 201 ? 23.828 -36.438 -7.469 1 26.47 201 GLN A C 1
ATOM 1596 O O . GLN A 1 201 ? 22.609 -36.469 -7.277 1 26.47 201 GLN A O 1
ATOM 1601 N N . GLU A 1 202 ? 24.328 -37.281 -8.383 1 28.23 202 GLU A N 1
ATOM 1602 C CA . GLU A 1 202 ? 24.047 -38.594 -8.984 1 28.23 202 GLU A CA 1
ATOM 1603 C C . GLU A 1 202 ? 23.609 -39.594 -7.926 1 28.23 202 GLU A C 1
ATOM 1605 O O . GLU A 1 202 ? 24.406 -40.438 -7.508 1 28.23 202 GLU A O 1
ATOM 1610 N N . GLY A 1 203 ? 23.266 -39.281 -6.688 1 27.14 203 GLY A N 1
ATOM 1611 C CA . GLY A 1 203 ? 23.125 -40.5 -5.887 1 27.14 203 GLY A CA 1
ATOM 1612 C C . GLY A 1 203 ? 22.266 -41.562 -6.547 1 27.14 203 GLY A C 1
ATOM 1613 O O . GLY A 1 203 ? 21.609 -41.281 -7.555 1 27.14 203 GLY A O 1
ATOM 1614 N N . ASP A 1 204 ? 22.234 -42.812 -5.887 1 27.67 204 ASP A N 1
ATOM 1615 C CA . ASP A 1 204 ? 21.781 -44.188 -6.176 1 27.67 204 ASP A CA 1
ATOM 1616 C C . ASP A 1 204 ? 20.328 -44.156 -6.664 1 27.67 204 ASP A C 1
ATOM 1618 O O . ASP A 1 204 ? 19.609 -43.188 -6.469 1 27.67 204 ASP A O 1
ATOM 1622 N N . ASP A 1 205 ? 19.875 -45.375 -7.078 1 29.17 205 ASP A N 1
ATOM 1623 C CA . ASP A 1 205 ? 18.703 -46.031 -7.633 1 29.17 205 ASP A CA 1
ATOM 1624 C C . ASP A 1 205 ? 17.438 -45.688 -6.84 1 29.17 205 ASP A C 1
ATOM 1626 O O . ASP A 1 205 ? 17.156 -46.281 -5.805 1 29.17 205 ASP A O 1
ATOM 1630 N N . ASP A 1 206 ? 17.297 -44.531 -6.465 1 30.75 206 ASP A N 1
ATOM 1631 C CA . ASP A 1 206 ? 16.047 -44.312 -5.734 1 30.75 206 ASP A CA 1
ATOM 1632 C C . ASP A 1 206 ? 14.852 -44.812 -6.543 1 30.75 206 ASP A C 1
ATOM 1634 O O . ASP A 1 206 ? 14.523 -44.25 -7.586 1 30.75 206 ASP A O 1
ATOM 1638 N N . ARG A 1 207 ? 14.672 -46.156 -6.539 1 29.86 207 ARG A N 1
ATOM 1639 C CA . ARG A 1 207 ? 13.469 -46.844 -6.949 1 29.86 207 ARG A CA 1
ATOM 1640 C C . ARG A 1 207 ? 12.211 -46.094 -6.582 1 29.86 207 ARG A C 1
ATOM 1642 O O . ARG A 1 207 ? 12.102 -45.562 -5.469 1 29.86 207 ARG A O 1
ATOM 1649 N N . TYR A 1 208 ? 11.508 -45.562 -7.562 1 30.83 208 TYR A N 1
ATOM 1650 C CA . TYR A 1 208 ? 10.117 -45.125 -7.566 1 30.83 208 TYR A CA 1
ATOM 1651 C C . TYR A 1 208 ? 9.25 -46.031 -6.699 1 30.83 208 TYR A C 1
ATOM 1653 O O . TYR A 1 208 ? 8.836 -47.125 -7.137 1 30.83 208 TYR A O 1
ATOM 1661 N N . ASP A 1 209 ? 9.609 -46.344 -5.492 1 32.75 209 ASP A N 1
ATOM 1662 C CA . ASP A 1 209 ? 8.508 -46.969 -4.773 1 32.75 209 ASP A CA 1
ATOM 1663 C C . ASP A 1 209 ? 7.23 -46.125 -4.883 1 32.75 209 ASP A C 1
ATOM 1665 O O . ASP A 1 209 ? 7.227 -44.938 -4.551 1 32.75 209 ASP A O 1
ATOM 1669 N N . TYR A 1 210 ? 6.316 -46.438 -5.711 1 34.41 210 TYR A N 1
ATOM 1670 C CA . TYR A 1 210 ? 4.977 -45.906 -5.949 1 34.41 210 TYR A CA 1
ATOM 1671 C C . TYR A 1 210 ? 4.336 -45.438 -4.652 1 34.41 210 TYR A C 1
ATOM 1673 O O . TYR A 1 210 ? 3.217 -44.938 -4.656 1 34.41 210 TYR A O 1
ATOM 1681 N N . GLY A 1 211 ? 4.824 -45.812 -3.475 1 37.97 211 GLY A N 1
ATOM 1682 C CA . GLY A 1 211 ? 4.199 -45.406 -2.225 1 37.97 211 GLY A CA 1
ATOM 1683 C C . GLY A 1 211 ? 4.496 -43.969 -1.843 1 37.97 211 GLY A C 1
ATOM 1684 O O . GLY A 1 211 ? 3.943 -43.438 -0.868 1 37.97 211 GLY A O 1
ATOM 1685 N N . ALA A 1 212 ? 5.73 -43.406 -2.045 1 46.25 212 ALA A N 1
ATOM 1686 C CA . ALA A 1 212 ? 6.137 -42.094 -1.547 1 46.25 212 ALA A CA 1
ATOM 1687 C C . ALA A 1 212 ? 5.457 -40.969 -2.328 1 46.25 212 ALA A C 1
ATOM 1689 O O . ALA A 1 212 ? 5.125 -41.125 -3.506 1 46.25 212 ALA A O 1
ATOM 1690 N N . ARG A 1 213 ? 4.805 -40.031 -1.646 1 54.56 213 ARG A N 1
ATOM 1691 C CA . ARG A 1 213 ? 4.109 -38.906 -2.246 1 54.56 213 ARG A CA 1
ATOM 1692 C C . ARG A 1 213 ? 4.93 -38.281 -3.375 1 54.56 213 ARG A C 1
ATOM 1694 O O . ARG A 1 213 ? 6.086 -37.906 -3.174 1 54.56 213 ARG A O 1
ATOM 1701 N N . GLU A 1 214 ? 4.492 -38.531 -4.672 1 79.5 214 GLU A N 1
ATOM 1702 C CA . GLU A 1 214 ? 5.164 -38.062 -5.879 1 79.5 214 GLU A CA 1
ATOM 1703 C C . GLU A 1 214 ? 5.086 -36.531 -5.988 1 79.5 214 GLU A C 1
ATOM 1705 O O . GLU A 1 214 ? 4.012 -35.938 -5.832 1 79.5 214 GLU A O 1
ATOM 1710 N N . ARG A 1 215 ? 6.188 -35.906 -5.879 1 89.62 215 ARG A N 1
ATOM 1711 C CA . ARG A 1 215 ? 6.297 -34.469 -6.066 1 89.62 215 ARG A CA 1
ATOM 1712 C C . ARG A 1 215 ? 6.32 -34.094 -7.547 1 89.62 215 ARG A C 1
ATOM 1714 O O . ARG A 1 215 ? 6.977 -34.781 -8.344 1 89.62 215 ARG A O 1
ATOM 1721 N N . THR A 1 216 ? 5.523 -33.188 -7.93 1 91.81 216 THR A N 1
ATOM 1722 C CA . THR A 1 216 ? 5.551 -32.625 -9.266 1 91.81 216 THR A CA 1
ATOM 1723 C C . THR A 1 216 ? 5.996 -31.156 -9.219 1 91.81 216 THR A C 1
ATOM 1725 O O . THR A 1 216 ? 5.402 -30.344 -8.5 1 91.81 216 THR A O 1
ATOM 1728 N N . PRO A 1 217 ? 7.012 -30.828 -9.898 1 92.94 217 PRO A N 1
ATOM 1729 C CA . PRO A 1 217 ? 7.422 -29.422 -9.906 1 92.94 217 PRO A CA 1
ATOM 1730 C C . PRO A 1 217 ? 6.391 -28.516 -10.57 1 92.94 217 PRO A C 1
ATOM 1732 O O . PRO A 1 217 ? 5.777 -28.906 -11.57 1 92.94 217 PRO A O 1
ATOM 1735 N N . CYS A 1 218 ? 6.195 -27.375 -10.031 1 93 218 CYS A N 1
ATOM 1736 C CA . CYS A 1 218 ? 5.285 -26.406 -10.633 1 93 218 CYS A CA 1
ATOM 1737 C C . CYS A 1 218 ? 5.809 -25.922 -11.984 1 93 218 CYS A C 1
ATOM 1739 O O . CYS A 1 218 ? 6.902 -25.375 -12.07 1 93 218 CYS A O 1
ATOM 1741 N N . VAL A 1 219 ? 5.008 -26.094 -12.93 1 94 219 VAL A N 1
ATOM 1742 C CA . VAL A 1 219 ? 5.414 -25.812 -14.305 1 94 219 VAL A CA 1
ATOM 1743 C C . VAL A 1 219 ? 5.688 -24.312 -14.469 1 94 219 VAL A C 1
ATOM 1745 O O . VAL A 1 219 ? 6.695 -23.922 -15.062 1 94 219 VAL A O 1
ATOM 1748 N N . VAL A 1 220 ? 4.805 -23.516 -13.922 1 92.38 220 VAL A N 1
ATOM 1749 C CA . VAL A 1 220 ? 4.902 -22.062 -14.086 1 92.38 220 VAL A CA 1
ATOM 1750 C C . VAL A 1 220 ? 6.172 -21.547 -13.414 1 92.38 220 VAL A C 1
ATOM 1752 O O . VAL A 1 220 ? 6.91 -20.75 -13.992 1 92.38 220 VAL A O 1
ATOM 1755 N N . GLN A 1 221 ? 6.453 -22.047 -12.266 1 91.12 221 GLN A N 1
ATOM 1756 C CA . GLN A 1 221 ? 7.664 -21.641 -11.562 1 91.12 221 GLN A CA 1
ATOM 1757 C C . GLN A 1 221 ? 8.914 -22.125 -12.289 1 91.12 221 GLN A C 1
ATOM 1759 O O . GLN A 1 221 ? 9.945 -21.453 -12.289 1 91.12 221 GLN A O 1
ATOM 1764 N N . THR A 1 222 ? 8.844 -23.25 -12.828 1 94.19 222 THR A N 1
ATOM 1765 C CA . THR A 1 222 ? 9.961 -23.797 -13.594 1 94.19 222 THR A CA 1
ATOM 1766 C C . THR A 1 222 ? 10.195 -22.969 -14.859 1 94.19 222 THR A C 1
ATOM 1768 O O . THR A 1 222 ? 11.336 -22.703 -15.227 1 94.19 222 THR A O 1
ATOM 1771 N N . LEU A 1 223 ? 9.094 -22.594 -15.5 1 94.31 223 LEU A N 1
ATOM 1772 C CA . LEU A 1 223 ? 9.219 -21.734 -16.672 1 94.31 223 LEU A CA 1
ATOM 1773 C C . LEU A 1 223 ? 9.883 -20.406 -16.297 1 94.31 223 LEU A C 1
ATOM 1775 O O . LEU A 1 223 ? 10.664 -19.859 -17.078 1 94.31 223 LEU A O 1
ATOM 1779 N N . GLN A 1 224 ? 9.586 -19.953 -15.164 1 91.94 224 GLN A N 1
ATOM 1780 C CA . GLN A 1 224 ? 10.203 -18.719 -14.68 1 91.94 224 GLN A CA 1
ATOM 1781 C C . GLN A 1 224 ? 11.719 -18.844 -14.625 1 91.94 224 GLN A C 1
ATOM 1783 O O . GLN A 1 224 ? 12.445 -17.906 -14.961 1 91.94 224 GLN A O 1
ATOM 1788 N N . LEU A 1 225 ? 12.203 -19.969 -14.211 1 91.75 225 LEU A N 1
ATOM 1789 C CA . LEU A 1 225 ? 13.641 -20.203 -14.133 1 91.75 225 LEU A CA 1
ATOM 1790 C C . LEU A 1 225 ? 14.273 -20.172 -15.523 1 91.75 225 LEU A C 1
ATOM 1792 O O . LEU A 1 225 ? 15.383 -19.672 -15.695 1 91.75 225 LEU A O 1
ATOM 1796 N N . VAL A 1 226 ? 13.562 -20.656 -16.453 1 95.12 226 VAL A N 1
ATOM 1797 C CA . VAL A 1 226 ? 14.047 -20.641 -17.828 1 95.12 226 VAL A CA 1
ATOM 1798 C C . VAL A 1 226 ? 14.141 -19.203 -18.328 1 95.12 226 VAL A C 1
ATOM 1800 O O . VAL A 1 226 ? 15.172 -18.797 -18.859 1 95.12 226 VAL A O 1
ATOM 1803 N N . VAL A 1 227 ? 13.086 -18.484 -18.125 1 94.06 227 VAL A N 1
ATOM 1804 C CA . VAL A 1 227 ? 13.008 -17.109 -18.641 1 94.06 227 VAL A CA 1
ATOM 1805 C C . VAL A 1 227 ? 14.039 -16.234 -17.938 1 94.06 227 VAL A C 1
ATOM 1807 O O . VAL A 1 227 ? 14.602 -15.32 -18.531 1 94.06 227 VAL A O 1
ATOM 1810 N N . ASN A 1 228 ? 14.297 -16.5 -16.719 1 90.25 228 ASN A N 1
ATOM 1811 C CA . ASN A 1 228 ? 15.219 -15.688 -15.922 1 90.25 228 ASN A CA 1
ATOM 1812 C C . ASN A 1 228 ? 16.641 -15.758 -16.469 1 90.25 228 ASN A C 1
ATOM 1814 O O . ASN A 1 228 ? 17.5 -14.984 -16.047 1 90.25 228 ASN A O 1
ATOM 1818 N N . MET A 1 229 ? 16.875 -16.562 -17.391 1 90.69 229 MET A N 1
ATOM 1819 C CA . MET A 1 229 ? 18.172 -16.609 -18.047 1 90.69 229 MET A CA 1
ATOM 1820 C C . MET A 1 229 ? 18.453 -15.305 -18.781 1 90.69 229 MET A C 1
ATOM 1822 O O . MET A 1 229 ? 19.609 -14.992 -19.078 1 90.69 229 MET A O 1
ATOM 1826 N N . VAL A 1 230 ? 17.438 -14.562 -19.016 1 88.5 230 VAL A N 1
ATOM 1827 C CA . VAL A 1 230 ? 17.578 -13.25 -19.625 1 88.5 230 VAL A CA 1
ATOM 1828 C C . VAL A 1 230 ? 18.484 -12.367 -18.781 1 88.5 230 VAL A C 1
ATOM 1830 O O . VAL A 1 230 ? 19.266 -11.562 -19.297 1 88.5 230 VAL A O 1
ATOM 1833 N N . GLN A 1 231 ? 18.469 -12.578 -17.562 1 86.69 231 GLN A N 1
ATOM 1834 C CA . GLN A 1 231 ? 19.25 -11.766 -16.625 1 86.69 231 GLN A CA 1
ATOM 1835 C C . GLN A 1 231 ? 20.688 -12.25 -16.531 1 86.69 231 GLN A C 1
ATOM 1837 O O . GLN A 1 231 ? 21.547 -11.547 -16 1 86.69 231 GLN A O 1
ATOM 1842 N N . LYS A 1 232 ? 20.953 -13.391 -17.062 1 86.81 232 LYS A N 1
ATOM 1843 C CA . LYS A 1 232 ? 22.281 -14 -16.938 1 86.81 232 LYS A CA 1
ATOM 1844 C C . LYS A 1 232 ? 23.109 -13.75 -18.188 1 86.81 232 LYS A C 1
ATOM 1846 O O . LYS A 1 232 ? 24.328 -13.992 -18.188 1 86.81 232 LYS A O 1
ATOM 1851 N N . GLU A 1 233 ? 22.5 -13.32 -19.219 1 90.44 233 GLU A N 1
ATOM 1852 C CA . GLU A 1 233 ? 23.203 -12.961 -20.453 1 90.44 233 GLU A CA 1
ATOM 1853 C C . GLU A 1 233 ? 23.641 -11.492 -20.422 1 90.44 233 GLU A C 1
ATOM 1855 O O . GLU A 1 233 ? 22.812 -10.594 -20.578 1 90.44 233 GLU A O 1
ATOM 1860 N N . PRO A 1 234 ? 24.875 -11.25 -20.375 1 93 234 PRO A N 1
ATOM 1861 C CA . PRO A 1 234 ? 25.375 -9.906 -20.078 1 93 234 PRO A CA 1
ATOM 1862 C C . PRO A 1 234 ? 24.875 -8.859 -21.078 1 93 234 PRO A C 1
ATOM 1864 O O . PRO A 1 234 ? 24.406 -7.793 -20.656 1 93 234 PRO A O 1
ATOM 1867 N N . PRO A 1 235 ? 25 -9.156 -22.391 1 93.06 235 PRO A N 1
ATOM 1868 C CA . PRO A 1 235 ? 24.531 -8.109 -23.297 1 93.06 235 PRO A CA 1
ATOM 1869 C C . PRO A 1 235 ? 23.062 -7.773 -23.109 1 93.06 235 PRO A C 1
ATOM 1871 O O . PRO A 1 235 ? 22.656 -6.613 -23.234 1 93.06 235 PRO A O 1
ATOM 1874 N N . ILE A 1 236 ? 22.312 -8.742 -22.844 1 93.94 236 ILE A N 1
ATOM 1875 C CA . ILE A 1 236 ? 20.875 -8.547 -22.656 1 93.94 236 ILE A CA 1
ATOM 1876 C C . ILE A 1 236 ? 20.641 -7.852 -21.312 1 93.94 236 ILE A C 1
ATOM 1878 O O . ILE A 1 236 ? 19.797 -6.953 -21.219 1 93.94 236 ILE A O 1
ATOM 1882 N N . GLN A 1 237 ? 21.312 -8.242 -20.344 1 93 237 GLN A N 1
ATOM 1883 C CA . GLN A 1 237 ? 21.203 -7.621 -19.031 1 93 237 GLN A CA 1
ATOM 1884 C C . GLN A 1 237 ? 21.516 -6.129 -19.094 1 93 237 GLN A C 1
ATOM 1886 O O . GLN A 1 237 ? 20.828 -5.316 -18.484 1 93 237 GLN A O 1
ATOM 1891 N N . ARG A 1 238 ? 22.547 -5.832 -19.766 1 94.88 238 ARG A N 1
ATOM 1892 C CA . ARG A 1 238 ? 22.922 -4.43 -19.938 1 94.88 238 ARG A CA 1
ATOM 1893 C C . ARG A 1 238 ? 21.812 -3.641 -20.609 1 94.88 238 ARG A C 1
ATOM 1895 O O . ARG A 1 238 ? 21.516 -2.506 -20.234 1 94.88 238 ARG A O 1
ATOM 1902 N N . LEU A 1 239 ? 21.297 -4.266 -21.641 1 94.94 239 LEU A N 1
ATOM 1903 C CA . LEU A 1 239 ? 20.188 -3.633 -22.344 1 94.94 239 LEU A CA 1
ATOM 1904 C C . LEU A 1 239 ? 19.016 -3.393 -21.391 1 94.94 239 LEU A C 1
ATOM 1906 O O . LEU A 1 239 ? 18.469 -2.291 -21.359 1 94.94 239 LEU A O 1
ATOM 1910 N N . LEU A 1 240 ? 18.656 -4.355 -20.625 1 93.81 240 LEU A N 1
ATOM 1911 C CA . LEU A 1 240 ? 17.547 -4.25 -19.688 1 93.81 240 LEU A CA 1
ATOM 1912 C C . LEU A 1 240 ? 17.828 -3.209 -18.609 1 93.81 240 LEU A C 1
ATOM 1914 O O . LEU A 1 240 ? 16.938 -2.484 -18.188 1 93.81 240 LEU A O 1
ATOM 1918 N N . ASP A 1 241 ? 19.031 -3.137 -18.188 1 94.62 241 ASP A N 1
ATOM 1919 C CA . ASP A 1 241 ? 19.422 -2.129 -17.203 1 94.62 241 ASP A CA 1
ATOM 1920 C C . ASP A 1 241 ? 19.203 -0.719 -17.75 1 94.62 241 ASP A C 1
ATOM 1922 O O . ASP A 1 241 ? 18.781 0.178 -17.031 1 94.62 241 ASP A O 1
ATOM 1926 N N . LYS A 1 242 ? 19.578 -0.555 -18.984 1 95.69 242 LYS A N 1
ATOM 1927 C CA . LYS A 1 242 ? 19.359 0.739 -19.625 1 95.69 242 LYS A CA 1
ATOM 1928 C C . LYS A 1 242 ? 17.875 1.089 -19.656 1 95.69 242 LYS A C 1
ATOM 1930 O O . LYS A 1 242 ? 17.5 2.234 -19.406 1 95.69 242 LYS A O 1
ATOM 1935 N N . VAL A 1 243 ? 17.109 0.1 -19.984 1 95.69 243 VAL A N 1
ATOM 1936 C CA . VAL A 1 243 ? 15.672 0.3 -20.031 1 95.69 243 VAL A CA 1
ATOM 1937 C C . VAL A 1 243 ? 15.164 0.666 -18.625 1 95.69 243 VAL A C 1
ATOM 1939 O O . VAL A 1 243 ? 14.391 1.613 -18.469 1 95.69 243 VAL A O 1
ATOM 1942 N N . ARG A 1 244 ? 15.57 -0.078 -17.641 1 95 244 ARG A N 1
ATOM 1943 C CA . ARG A 1 244 ? 15.188 0.184 -16.266 1 95 244 ARG A CA 1
ATOM 1944 C C . ARG A 1 244 ? 15.57 1.598 -15.844 1 95 244 ARG A C 1
ATOM 1946 O O . ARG A 1 244 ? 14.805 2.281 -15.164 1 95 244 ARG A O 1
ATOM 1953 N N . HIS A 1 245 ? 16.766 1.973 -16.234 1 95.81 245 HIS A N 1
ATOM 1954 C CA . HIS A 1 245 ? 17.25 3.312 -15.906 1 95.81 245 HIS A CA 1
ATOM 1955 C C . HIS A 1 245 ? 16.344 4.383 -16.516 1 95.81 245 HIS A C 1
ATOM 1957 O O . HIS A 1 245 ? 15.977 5.352 -15.852 1 95.81 245 HIS A O 1
ATOM 1963 N N . LEU A 1 246 ? 16.047 4.172 -17.703 1 95.5 246 LEU A N 1
ATOM 1964 C CA . LEU A 1 246 ? 15.156 5.109 -18.391 1 95.5 246 LEU A CA 1
ATOM 1965 C C . LEU A 1 246 ? 13.797 5.18 -17.703 1 95.5 246 LEU A C 1
ATOM 1967 O O . LEU A 1 246 ? 13.289 6.27 -17.438 1 95.5 246 LEU A O 1
ATOM 1971 N N . VAL A 1 247 ? 13.227 4.039 -17.453 1 95.94 247 VAL A N 1
ATOM 1972 C CA . VAL A 1 247 ? 11.922 3.957 -16.797 1 95.94 247 VAL A CA 1
ATOM 1973 C C . VAL A 1 247 ? 11.984 4.637 -15.438 1 95.94 247 VAL A C 1
ATOM 1975 O O . VAL A 1 247 ? 11.086 5.398 -15.078 1 95.94 247 VAL A O 1
ATOM 1978 N N . ASN A 1 248 ? 13.031 4.406 -14.734 1 94.88 248 ASN A N 1
ATOM 1979 C CA . ASN A 1 248 ? 13.203 5.004 -13.414 1 94.88 248 ASN A CA 1
ATOM 1980 C C . ASN A 1 248 ? 13.281 6.523 -13.5 1 94.88 248 ASN A C 1
ATOM 1982 O O . ASN A 1 248 ? 12.758 7.227 -12.633 1 94.88 248 ASN A O 1
ATOM 1986 N N . LYS A 1 249 ? 13.984 7.035 -14.422 1 94.62 249 LYS A N 1
ATOM 1987 C CA . LYS A 1 249 ? 14.07 8.477 -14.617 1 94.62 249 LYS A CA 1
ATOM 1988 C C . LYS A 1 249 ? 12.688 9.102 -14.781 1 94.62 249 LYS A C 1
ATOM 1990 O O . LYS A 1 249 ? 12.383 10.133 -14.172 1 94.62 249 LYS A O 1
ATOM 1995 N N . PHE A 1 250 ? 11.898 8.469 -15.594 1 94.31 250 PHE A N 1
ATOM 1996 C CA . PHE A 1 250 ? 10.539 8.953 -15.805 1 94.31 250 PHE A CA 1
ATOM 1997 C C . PHE A 1 250 ? 9.727 8.875 -14.523 1 94.31 250 PHE A C 1
ATOM 1999 O O . PHE A 1 250 ? 9.047 9.836 -14.148 1 94.31 250 PHE A O 1
ATOM 2006 N N . ARG A 1 251 ? 9.82 7.777 -13.859 1 92.81 251 ARG A N 1
ATOM 2007 C CA . ARG A 1 251 ? 8.992 7.535 -12.688 1 92.81 251 ARG A CA 1
ATOM 2008 C C . ARG A 1 251 ? 9.383 8.461 -11.539 1 92.81 251 ARG A C 1
ATOM 2010 O O . ARG A 1 251 ? 8.578 8.719 -10.641 1 92.81 251 ARG A O 1
ATOM 2017 N N . LYS A 1 252 ? 10.555 8.992 -11.609 1 91.81 252 LYS A N 1
ATOM 2018 C CA . LYS A 1 252 ? 11.039 9.883 -10.555 1 91.81 252 LYS A CA 1
ATOM 2019 C C . LYS A 1 252 ? 10.797 11.344 -10.914 1 91.81 252 LYS A C 1
ATOM 2021 O O . LYS A 1 252 ? 11.086 12.242 -10.125 1 91.81 252 LYS A O 1
ATOM 2026 N N . SER A 1 253 ? 10.328 11.57 -12.055 1 91.31 253 SER A N 1
ATOM 2027 C CA . SER A 1 253 ? 10.07 12.93 -12.508 1 91.31 253 SER A CA 1
ATOM 2028 C C . SER A 1 253 ? 8.578 13.164 -12.742 1 91.31 253 SER A C 1
ATOM 2030 O O . SER A 1 253 ? 8.008 12.641 -13.695 1 91.31 253 SER A O 1
ATOM 2032 N N . SER A 1 254 ? 7.996 13.984 -11.984 1 90.12 254 SER A N 1
ATOM 2033 C CA . SER A 1 254 ? 6.578 14.289 -12.141 1 90.12 254 SER A CA 1
ATOM 2034 C C . SER A 1 254 ? 6.301 15 -13.461 1 90.12 254 SER A C 1
ATOM 2036 O O . SER A 1 254 ? 5.27 14.766 -14.094 1 90.12 254 SER A O 1
ATOM 2038 N N . VAL A 1 255 ? 7.254 15.805 -13.883 1 91.31 255 VAL A N 1
ATOM 2039 C CA . VAL A 1 255 ? 7.098 16.562 -15.125 1 91.31 255 VAL A CA 1
ATOM 2040 C C . VAL A 1 255 ? 7.09 15.594 -16.312 1 91.31 255 VAL A C 1
ATOM 2042 O O . VAL A 1 255 ? 6.199 15.656 -17.156 1 91.31 255 VAL A O 1
ATOM 2045 N N . ALA A 1 256 ? 8.047 14.742 -16.297 1 93.5 256 ALA A N 1
ATOM 2046 C CA . ALA A 1 256 ? 8.148 13.789 -17.391 1 93.5 256 ALA A CA 1
ATOM 2047 C C . ALA A 1 256 ? 6.93 12.875 -17.438 1 93.5 256 ALA A C 1
ATOM 2049 O O . ALA A 1 256 ? 6.387 12.602 -18.516 1 93.5 256 ALA A O 1
ATOM 2050 N N . THR A 1 257 ? 6.52 12.406 -16.328 1 93.75 257 THR A N 1
ATOM 2051 C CA . THR A 1 257 ? 5.363 11.516 -16.234 1 93.75 257 THR A CA 1
ATOM 2052 C C . THR A 1 257 ? 4.102 12.227 -16.719 1 93.75 257 THR A C 1
ATOM 2054 O O . THR A 1 257 ? 3.305 11.656 -17.469 1 93.75 257 THR A O 1
ATOM 2057 N N . GLU A 1 258 ? 3.92 13.414 -16.297 1 91.81 258 GLU A N 1
ATOM 2058 C CA . GLU A 1 258 ? 2.762 14.195 -16.719 1 91.81 258 GLU A CA 1
ATOM 2059 C C . GLU A 1 258 ? 2.77 14.414 -18.234 1 91.81 258 GLU A C 1
ATOM 2061 O O . GLU A 1 258 ? 1.731 14.297 -18.891 1 91.81 258 GLU A O 1
ATOM 2066 N N . ARG A 1 259 ? 3.912 14.758 -18.812 1 93.44 259 ARG A N 1
ATOM 2067 C CA . ARG A 1 259 ? 4.027 14.977 -20.25 1 93.44 259 ARG A CA 1
ATOM 2068 C C . ARG A 1 259 ? 3.686 13.703 -21.016 1 93.44 259 ARG A C 1
ATOM 2070 O O . ARG A 1 259 ? 3.01 13.758 -22.047 1 93.44 259 ARG A O 1
ATOM 2077 N N . LEU A 1 260 ? 4.184 12.633 -20.516 1 95.19 260 LEU A N 1
ATOM 2078 C CA . LEU A 1 260 ? 3.883 11.367 -21.172 1 95.19 260 LEU A CA 1
ATOM 2079 C C . LEU A 1 260 ? 2.387 11.07 -21.125 1 95.19 260 LEU A C 1
ATOM 2081 O O . LEU A 1 260 ? 1.8 10.664 -22.125 1 95.19 260 LEU A O 1
ATOM 2085 N N . LEU A 1 261 ? 1.8 11.289 -20.031 1 93.44 261 LEU A N 1
ATOM 2086 C CA . LEU A 1 261 ? 0.369 11.062 -19.859 1 93.44 261 LEU A CA 1
ATOM 2087 C C . LEU A 1 261 ? -0.441 11.945 -20.797 1 93.44 261 LEU A C 1
ATOM 2089 O O . LEU A 1 261 ? -1.454 11.5 -21.344 1 93.44 261 LEU A O 1
ATOM 2093 N N . GLN A 1 262 ? -0.054 13.133 -20.922 1 91.88 262 GLN A N 1
ATOM 2094 C CA . GLN A 1 262 ? -0.748 14.062 -21.812 1 91.88 262 GLN A CA 1
ATOM 2095 C C . GLN A 1 262 ? -0.695 13.594 -23.25 1 91.88 262 GLN A C 1
ATOM 2097 O O . GLN A 1 262 ? -1.651 13.781 -24.016 1 91.88 262 GLN A O 1
ATOM 2102 N N . LYS A 1 263 ? 0.4 12.93 -23.578 1 93.44 263 LYS A N 1
ATOM 2103 C CA . LYS A 1 263 ? 0.603 12.523 -24.953 1 93.44 263 LYS A CA 1
ATOM 2104 C C . LYS A 1 263 ? -0.117 11.211 -25.266 1 93.44 263 LYS A C 1
ATOM 2106 O O . LYS A 1 263 ? -0.672 11.039 -26.344 1 93.44 263 LYS A O 1
ATOM 2111 N N . CYS A 1 264 ? -0.084 10.297 -24.344 1 93.25 264 CYS A N 1
ATOM 2112 C CA . CYS A 1 264 ? -0.61 8.992 -24.719 1 93.25 264 CYS A CA 1
ATOM 2113 C C . CYS A 1 264 ? -1.485 8.414 -23.609 1 93.25 264 CYS A C 1
ATOM 2115 O O . CYS A 1 264 ? -1.979 7.289 -23.719 1 93.25 264 CYS A O 1
ATOM 2117 N N . ALA A 1 265 ? -1.674 9.047 -22.453 1 92 265 ALA A N 1
ATOM 2118 C CA . ALA A 1 265 ? -2.551 8.664 -21.359 1 92 265 ALA A CA 1
ATOM 2119 C C . ALA A 1 265 ? -2.084 7.367 -20.703 1 92 265 ALA A C 1
ATOM 2121 O O . ALA A 1 265 ? -2.898 6.598 -20.188 1 92 265 ALA A O 1
ATOM 2122 N N . LEU A 1 266 ? -0.811 7.012 -20.844 1 93.19 266 LEU A N 1
ATOM 2123 C CA . LEU A 1 266 ? -0.224 5.824 -20.234 1 93.19 266 LEU A CA 1
ATOM 2124 C C . LEU A 1 266 ? 1.02 6.184 -19.438 1 93.19 266 LEU A C 1
ATOM 2126 O O . LEU A 1 266 ? 1.691 7.176 -19.734 1 93.19 266 LEU A O 1
ATOM 2130 N N . VAL A 1 267 ? 1.23 5.422 -18.422 1 92.62 267 VAL A N 1
ATOM 2131 C CA . VAL A 1 267 ? 2.447 5.57 -17.625 1 92.62 267 VAL A CA 1
ATOM 2132 C C . VAL A 1 267 ? 3.348 4.355 -17.828 1 92.62 267 VAL A C 1
ATOM 2134 O O . VAL A 1 267 ? 2.877 3.285 -18.219 1 92.62 267 VAL A O 1
ATOM 2137 N N . LEU A 1 268 ? 4.602 4.543 -17.547 1 94.44 268 LEU A N 1
ATOM 2138 C CA . LEU A 1 268 ? 5.547 3.447 -17.703 1 94.44 268 LEU A CA 1
ATOM 2139 C C . LEU A 1 268 ? 5.422 2.453 -16.562 1 94.44 268 LEU A C 1
ATOM 2141 O O . LEU A 1 268 ? 5.031 2.824 -15.445 1 94.44 268 LEU A O 1
ATOM 2145 N N . VAL A 1 269 ? 5.746 1.238 -16.875 1 94.06 269 VAL A N 1
ATOM 2146 C CA . VAL A 1 269 ? 5.688 0.155 -15.891 1 94.06 269 VAL A CA 1
ATOM 2147 C C . VAL A 1 269 ? 7.098 -0.184 -15.414 1 94.06 269 VAL A C 1
ATOM 2149 O O . VAL A 1 269 ? 8.008 -0.367 -16.219 1 94.06 269 VAL A O 1
ATOM 2152 N N . LYS A 1 270 ? 7.25 -0.202 -14.094 1 91.94 270 LYS A N 1
ATOM 2153 C CA . LYS A 1 270 ? 8.523 -0.612 -13.516 1 91.94 270 LYS A CA 1
ATOM 2154 C C . LYS A 1 270 ? 8.539 -2.107 -13.211 1 91.94 270 LYS A C 1
ATOM 2156 O O . LYS A 1 270 ? 7.543 -2.656 -12.734 1 91.94 270 LYS A O 1
ATOM 2161 N N . ASP A 1 271 ? 9.633 -2.766 -13.492 1 89.31 271 ASP A N 1
ATOM 2162 C CA . ASP A 1 271 ? 9.664 -4.207 -13.273 1 89.31 271 ASP A CA 1
ATOM 2163 C C . ASP A 1 271 ? 10.227 -4.539 -11.891 1 89.31 271 ASP A C 1
ATOM 2165 O O . ASP A 1 271 ? 10.875 -3.699 -11.266 1 89.31 271 ASP A O 1
ATOM 2169 N N . CYS A 1 272 ? 9.781 -5.664 -11.328 1 81.19 272 CYS A N 1
ATOM 2170 C CA . CYS A 1 272 ? 10.391 -6.332 -10.18 1 81.19 272 CYS A CA 1
ATOM 2171 C C . CYS A 1 272 ? 11.336 -7.438 -10.633 1 81.19 272 CYS A C 1
ATOM 2173 O O . CYS A 1 272 ? 10.906 -8.414 -11.258 1 81.19 272 CYS A O 1
ATOM 2175 N N . PRO A 1 273 ? 12.547 -7.297 -10.328 1 72.5 273 PRO A N 1
ATOM 2176 C CA . PRO A 1 273 ? 13.555 -8.195 -10.898 1 72.5 273 PRO A CA 1
ATOM 2177 C C . PRO A 1 273 ? 13.297 -9.664 -10.555 1 72.5 273 PRO A C 1
ATOM 2179 O O . PRO A 1 273 ? 13.727 -10.555 -11.289 1 72.5 273 PRO A O 1
ATOM 2182 N N . THR A 1 274 ? 12.531 -9.93 -9.508 1 71.12 274 THR A N 1
ATOM 2183 C CA . THR A 1 274 ? 12.336 -11.32 -9.094 1 71.12 274 THR A CA 1
ATOM 2184 C C . THR A 1 274 ? 11.211 -11.961 -9.891 1 71.12 274 THR A C 1
ATOM 2186 O O . THR A 1 274 ? 11.062 -13.188 -9.883 1 71.12 274 THR A O 1
ATOM 2189 N N . ARG A 1 275 ? 10.523 -11.156 -10.68 1 75.69 275 ARG A N 1
ATOM 2190 C CA . ARG A 1 275 ? 9.406 -11.688 -11.461 1 75.69 275 ARG A CA 1
ATOM 2191 C C . ARG A 1 275 ? 9.523 -11.281 -12.922 1 75.69 275 ARG A C 1
ATOM 2193 O O . ARG A 1 275 ? 9.328 -10.117 -13.266 1 75.69 275 ARG A O 1
ATOM 2200 N N . TRP A 1 276 ? 9.656 -12.211 -13.734 1 84.94 276 TRP A N 1
ATOM 2201 C CA . TRP A 1 276 ? 9.906 -11.922 -15.141 1 84.94 276 TRP A CA 1
ATOM 2202 C C . TRP A 1 276 ? 8.68 -11.289 -15.797 1 84.94 276 TRP A C 1
ATOM 2204 O O . TRP A 1 276 ? 8.805 -10.57 -16.797 1 84.94 276 TRP A O 1
ATOM 2214 N N . SER A 1 277 ? 7.512 -11.539 -15.289 1 87.75 277 SER A N 1
ATOM 2215 C CA . SER A 1 277 ? 6.285 -11.008 -15.875 1 87.75 277 SER A CA 1
ATOM 2216 C C . SER A 1 277 ? 6.293 -9.477 -15.867 1 87.75 277 SER A C 1
ATOM 2218 O O . SER A 1 277 ? 5.836 -8.844 -16.812 1 87.75 277 SER A O 1
ATOM 2220 N N . SER A 1 278 ? 6.828 -9 -14.844 1 91 278 SER A N 1
ATOM 2221 C CA . SER A 1 278 ? 6.898 -7.547 -14.766 1 91 278 SER A CA 1
ATOM 2222 C C . SER A 1 278 ? 7.93 -6.992 -15.742 1 91 278 SER A C 1
ATOM 2224 O O . SER A 1 278 ? 7.746 -5.906 -16.297 1 91 278 SER A O 1
ATOM 2226 N 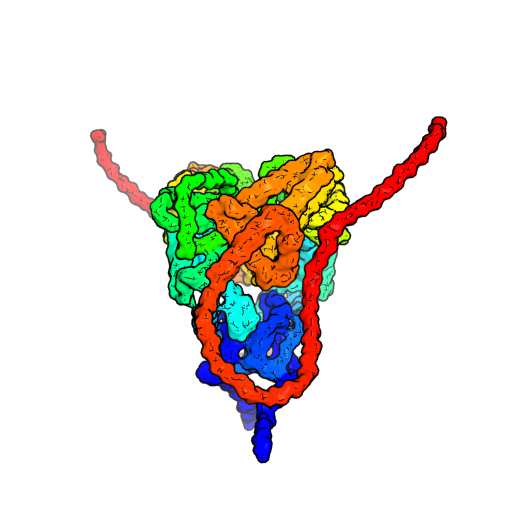N . CYS A 1 279 ? 9.008 -7.723 -15.844 1 92.12 279 CYS A N 1
ATOM 2227 C CA . CYS A 1 279 ? 10 -7.328 -16.844 1 92.12 279 CYS A CA 1
ATOM 2228 C C . CYS A 1 279 ? 9.398 -7.309 -18.234 1 92.12 279 CYS A C 1
ATOM 2230 O O . CYS A 1 279 ? 9.609 -6.363 -19 1 92.12 279 CYS A O 1
ATOM 2232 N N . PHE A 1 280 ? 8.641 -8.305 -18.547 1 94.81 280 PHE A N 1
ATOM 2233 C CA . PHE A 1 280 ? 7.977 -8.383 -19.844 1 94.81 280 PHE A CA 1
ATOM 2234 C C . PHE A 1 280 ? 6.98 -7.238 -20.016 1 94.81 280 PHE A C 1
ATOM 2236 O O . PHE A 1 280 ? 6.914 -6.613 -21.078 1 94.81 280 PHE A O 1
ATOM 2243 N N . ALA A 1 281 ? 6.23 -6.914 -19.016 1 96 281 ALA A N 1
ATOM 2244 C CA . ALA A 1 281 ? 5.277 -5.809 -19.047 1 96 281 ALA A CA 1
ATOM 2245 C C . ALA A 1 281 ? 5.984 -4.477 -19.281 1 96 281 ALA A C 1
ATOM 2247 O O . ALA A 1 281 ? 5.473 -3.613 -20 1 96 281 ALA A O 1
ATOM 2248 N N . MET A 1 282 ? 7.066 -4.324 -18.609 1 96.06 282 MET A N 1
ATOM 2249 C CA . MET A 1 282 ? 7.863 -3.113 -18.797 1 96.06 282 MET A CA 1
ATOM 2250 C C . MET A 1 282 ? 8.289 -2.967 -20.266 1 96.06 282 MET A C 1
ATOM 2252 O O . MET A 1 282 ? 8.141 -1.894 -20.844 1 96.06 282 MET A O 1
ATOM 2256 N N . ILE A 1 283 ? 8.742 -4.047 -20.844 1 95.44 283 ILE A N 1
ATOM 2257 C CA . ILE A 1 283 ? 9.172 -4.062 -22.25 1 95.44 283 ILE A CA 1
ATOM 2258 C C . ILE A 1 283 ? 8 -3.711 -23.156 1 95.44 283 ILE A C 1
ATOM 2260 O O . ILE A 1 283 ? 8.117 -2.846 -24.031 1 95.44 283 ILE A O 1
ATOM 2264 N N . LEU A 1 284 ? 6.93 -4.336 -22.953 1 97 284 LEU A N 1
ATOM 2265 C CA . LEU A 1 284 ? 5.742 -4.117 -23.781 1 97 284 LEU A CA 1
ATOM 2266 C C . LEU A 1 284 ? 5.297 -2.66 -23.719 1 97 284 LEU A C 1
ATOM 2268 O O . LEU A 1 284 ? 5.008 -2.051 -24.75 1 97 284 LEU A O 1
ATOM 2272 N N . ARG A 1 285 ? 5.285 -2.15 -22.531 1 97.12 285 ARG A N 1
ATOM 2273 C CA . ARG A 1 285 ? 4.844 -0.772 -22.359 1 97.12 285 ARG A CA 1
ATOM 2274 C C . ARG A 1 285 ? 5.797 0.204 -23.031 1 97.12 285 ARG A C 1
ATOM 2276 O O . ARG A 1 285 ? 5.359 1.159 -23.672 1 97.12 285 ARG A O 1
ATOM 2283 N N . CYS A 1 286 ? 7.066 0.018 -22.859 1 97 286 CYS A N 1
ATOM 2284 C CA . CYS A 1 286 ? 8.055 0.884 -23.484 1 97 286 CYS A CA 1
ATOM 2285 C C . CYS A 1 286 ? 7.879 0.896 -25 1 97 286 CYS A C 1
ATOM 2287 O O . CYS A 1 286 ? 7.938 1.955 -25.625 1 97 286 CYS A O 1
ATOM 2289 N N . LEU A 1 287 ? 7.676 -0.283 -25.562 1 97.5 287 LEU A N 1
ATOM 2290 C CA . LEU A 1 287 ? 7.492 -0.385 -27.016 1 97.5 287 LEU A CA 1
ATOM 2291 C C . LEU A 1 287 ? 6.191 0.279 -27.438 1 97.5 287 LEU A C 1
ATOM 2293 O O . LEU A 1 287 ? 6.133 0.922 -28.5 1 97.5 287 LEU A O 1
ATOM 2297 N N . GLU A 1 288 ? 5.172 0.12 -26.656 1 97.12 288 GLU A N 1
ATOM 2298 C CA . GLU A 1 288 ? 3.859 0.688 -26.953 1 97.12 288 GLU A CA 1
ATOM 2299 C C . GLU A 1 288 ? 3.92 2.211 -27.016 1 97.12 288 GLU A C 1
ATOM 2301 O O . GLU A 1 288 ? 3.281 2.824 -27.875 1 97.12 288 GLU A O 1
ATOM 2306 N N . VAL A 1 289 ? 4.758 2.787 -26.156 1 97 289 VAL A N 1
ATOM 2307 C CA . VAL A 1 289 ? 4.781 4.246 -26.078 1 97 289 VAL A CA 1
ATOM 2308 C C . VAL A 1 289 ? 6.125 4.77 -26.578 1 97 289 VAL A C 1
ATOM 2310 O O . VAL A 1 289 ? 6.57 5.844 -26.172 1 97 289 VAL A O 1
ATOM 2313 N N . LYS A 1 290 ? 6.832 4.047 -27.344 1 96.69 290 LYS A N 1
ATOM 2314 C CA . LYS A 1 290 ? 8.195 4.324 -27.781 1 96.69 290 LYS A CA 1
ATOM 2315 C C . LYS A 1 290 ? 8.312 5.738 -28.344 1 96.69 290 LYS A C 1
ATOM 2317 O O . LYS A 1 290 ? 9.188 6.504 -27.922 1 96.69 290 LYS A O 1
ATOM 2322 N N . GLU A 1 291 ? 7.445 6.121 -29.234 1 96.25 291 GLU A N 1
ATOM 2323 C CA . GLU A 1 291 ? 7.523 7.418 -29.906 1 96.25 291 GLU A CA 1
ATOM 2324 C C . GLU A 1 291 ? 7.328 8.562 -28.906 1 96.25 291 GLU A C 1
ATOM 2326 O O . GLU A 1 291 ? 8.102 9.516 -28.891 1 96.25 291 GLU A O 1
ATOM 2331 N N . HIS A 1 292 ? 6.281 8.422 -28.141 1 96.94 292 HIS A N 1
ATOM 2332 C CA . HIS A 1 292 ? 5.988 9.453 -27.141 1 96.94 292 HIS A CA 1
ATOM 2333 C C . HIS A 1 292 ? 7.074 9.516 -26.078 1 96.94 292 HIS A C 1
ATOM 2335 O O . HIS A 1 292 ? 7.461 10.602 -25.641 1 96.94 292 HIS A O 1
ATOM 2341 N N . LEU A 1 293 ? 7.527 8.359 -25.672 1 96.75 293 LEU A N 1
ATOM 2342 C CA . LEU A 1 293 ? 8.578 8.258 -24.672 1 96.75 293 LEU A CA 1
ATOM 2343 C C . LEU A 1 293 ? 9.852 8.961 -25.141 1 96.75 293 LEU A C 1
ATOM 2345 O O . LEU A 1 293 ? 10.445 9.742 -24.391 1 96.75 293 LEU A O 1
ATOM 2349 N N . THR A 1 294 ? 10.25 8.688 -26.328 1 96.31 294 THR A N 1
ATOM 2350 C CA . THR A 1 294 ? 11.453 9.289 -26.906 1 96.31 294 THR A CA 1
ATOM 2351 C C . THR A 1 294 ? 11.289 10.797 -27.047 1 96.31 294 THR A C 1
ATOM 2353 O O . THR A 1 294 ? 12.219 11.555 -26.781 1 96.31 294 THR A O 1
ATOM 2356 N N . ALA A 1 295 ? 10.164 11.234 -27.438 1 96.19 295 ALA A N 1
ATOM 2357 C CA . ALA A 1 295 ? 9.891 12.664 -27.578 1 96.19 295 ALA A CA 1
ATOM 2358 C C . ALA A 1 295 ? 10 13.383 -26.25 1 96.19 295 ALA A C 1
ATOM 2360 O O . ALA A 1 295 ? 10.602 14.461 -26.156 1 96.19 295 ALA A O 1
ATOM 2361 N N . VAL A 1 296 ? 9.422 12.82 -25.25 1 96.56 296 VAL A N 1
ATOM 2362 C CA . VAL A 1 296 ? 9.461 13.445 -23.922 1 96.56 296 VAL A CA 1
ATOM 2363 C C . VAL A 1 296 ? 10.891 13.453 -23.406 1 96.56 296 VAL A C 1
ATOM 2365 O O . VAL A 1 296 ? 11.344 14.445 -22.828 1 96.56 296 VAL A O 1
ATOM 2368 N N . ALA A 1 297 ? 11.578 12.344 -23.578 1 96.56 297 ALA A N 1
ATOM 2369 C CA . ALA A 1 297 ? 12.977 12.289 -23.141 1 96.56 297 ALA A CA 1
ATOM 2370 C C . ALA A 1 297 ? 13.797 13.375 -23.812 1 96.56 297 ALA A C 1
ATOM 2372 O O . ALA A 1 297 ? 14.617 14.039 -23.172 1 96.56 297 ALA A O 1
ATOM 2373 N N . GLU A 1 298 ? 13.57 13.562 -25.031 1 95.31 298 GLU A N 1
ATOM 2374 C CA . GLU A 1 298 ? 14.266 14.602 -25.781 1 95.31 298 GLU A CA 1
ATOM 2375 C C . GLU A 1 298 ? 13.945 15.984 -25.234 1 95.31 298 GLU A C 1
ATOM 2377 O O . GLU A 1 298 ? 14.844 16.812 -25.062 1 95.31 298 GLU A O 1
ATOM 2382 N N . SER A 1 299 ? 12.727 16.188 -25.062 1 94.38 299 SER A N 1
ATOM 2383 C CA . SER A 1 299 ? 12.312 17.484 -24.531 1 94.38 299 SER A CA 1
ATOM 2384 C C . SER A 1 299 ? 12.914 17.734 -23.156 1 94.38 299 SER A C 1
ATOM 2386 O O . SER A 1 299 ? 13.141 18.891 -22.766 1 94.38 299 SER A O 1
ATOM 2388 N N . MET A 1 300 ? 13.164 16.703 -22.391 1 94.62 300 MET A N 1
ATOM 2389 C CA . MET A 1 300 ? 13.742 16.812 -21.047 1 94.62 300 MET A CA 1
ATOM 2390 C C . MET A 1 300 ? 15.266 16.891 -21.125 1 94.62 300 MET A C 1
ATOM 2392 O O . MET A 1 300 ? 15.922 17.094 -20.094 1 94.62 300 MET A O 1
ATOM 2396 N N . GLY A 1 301 ? 15.781 16.656 -22.266 1 94.31 301 GLY A N 1
ATOM 2397 C CA . GLY A 1 301 ? 17.219 16.656 -22.453 1 94.31 301 GLY A CA 1
ATOM 2398 C C . GLY A 1 301 ? 17.875 15.367 -22 1 94.31 301 GLY A C 1
ATOM 2399 O O . GLY A 1 301 ? 19.047 15.375 -21.594 1 94.31 301 GLY A O 1
ATOM 2400 N N . TRP A 1 302 ? 17.062 14.32 -21.938 1 94.88 302 TRP A N 1
ATOM 2401 C CA . TRP A 1 302 ? 17.594 13.039 -21.5 1 94.88 302 TRP A CA 1
ATOM 2402 C C . TRP A 1 302 ? 18.031 12.188 -22.688 1 94.88 302 TRP A C 1
ATOM 2404 O O . TRP A 1 302 ? 17.484 12.328 -23.797 1 94.88 302 TRP A O 1
ATOM 2414 N N . ASP A 1 303 ? 18.984 11.328 -22.359 1 90.19 303 ASP A N 1
ATOM 2415 C CA . ASP A 1 303 ? 19.312 10.305 -23.344 1 90.19 303 ASP A CA 1
ATOM 2416 C C . ASP A 1 303 ? 18.281 9.18 -23.344 1 90.19 303 ASP A C 1
ATOM 2418 O O . ASP A 1 303 ? 17.812 8.766 -22.281 1 90.19 303 ASP A O 1
ATOM 2422 N N . SER A 1 304 ? 17.875 8.898 -24.516 1 89.06 304 SER A N 1
ATOM 2423 C CA . SER A 1 304 ? 17 7.734 -24.672 1 89.06 304 SER A CA 1
ATOM 2424 C C . SER A 1 304 ? 17.75 6.562 -25.297 1 89.06 304 SER A C 1
ATOM 2426 O O . SER A 1 304 ? 18.984 6.609 -25.438 1 89.06 304 SER A O 1
ATOM 2428 N N . LEU A 1 305 ? 17.047 5.488 -25.609 1 94.94 305 LEU A N 1
ATOM 2429 C CA . LEU A 1 305 ? 17.641 4.309 -26.219 1 94.94 305 LEU A CA 1
ATOM 2430 C C . LEU A 1 305 ? 17.938 4.555 -27.703 1 94.94 305 LEU A C 1
ATOM 2432 O O . LEU A 1 305 ? 17.188 5.281 -28.375 1 94.94 305 LEU A O 1
ATOM 2436 N N . GLN A 1 306 ? 18.969 3.986 -28.156 1 94.88 306 GLN A N 1
ATOM 2437 C CA . GLN A 1 306 ? 19.312 4.051 -29.578 1 94.88 306 GLN A CA 1
ATOM 2438 C C . GLN A 1 306 ? 18.359 3.197 -30.422 1 94.88 306 GLN A C 1
ATOM 2440 O O . GLN A 1 306 ? 17.766 2.248 -29.906 1 94.88 306 GLN A O 1
ATOM 2445 N N . PRO A 1 307 ? 18.219 3.539 -31.641 1 94.88 307 PRO A N 1
ATOM 2446 C CA . PRO A 1 307 ? 17.328 2.756 -32.5 1 94.88 307 PRO A CA 1
ATOM 2447 C C . PRO A 1 307 ? 17.672 1.267 -32.5 1 94.88 307 PRO A C 1
ATOM 2449 O O . PRO A 1 307 ? 16.766 0.424 -32.5 1 94.88 307 PRO A O 1
ATOM 2452 N N . SER A 1 308 ? 18.938 0.974 -32.5 1 94.38 308 SER A N 1
ATOM 2453 C CA . SER A 1 308 ? 19.359 -0.423 -32.438 1 94.38 308 SER A CA 1
ATOM 2454 C C . SER A 1 308 ? 18.906 -1.098 -31.156 1 94.38 308 SER A C 1
ATOM 2456 O O . SER A 1 308 ? 18.531 -2.273 -31.172 1 94.38 308 SER A O 1
ATOM 2458 N N . GLU A 1 309 ? 18.922 -0.325 -30.156 1 95.62 309 GLU A N 1
ATOM 2459 C CA . GLU A 1 309 ? 18.484 -0.858 -28.859 1 95.62 309 GLU A CA 1
ATOM 2460 C C . GLU A 1 309 ? 16.984 -1.103 -28.844 1 95.62 309 GLU A C 1
ATOM 2462 O O . GLU A 1 309 ? 16.516 -2.098 -28.281 1 95.62 309 GLU A O 1
ATOM 2467 N N . TRP A 1 310 ? 16.266 -0.225 -29.453 1 96.62 310 TRP A N 1
ATOM 2468 C CA . TRP A 1 310 ? 14.828 -0.421 -29.578 1 96.62 310 TRP A CA 1
ATOM 2469 C C . TRP A 1 310 ? 14.516 -1.678 -30.391 1 96.62 310 TRP A C 1
ATOM 2471 O O . TRP A 1 310 ? 13.578 -2.41 -30.062 1 96.62 310 TRP A O 1
ATOM 2481 N N . GLN A 1 311 ? 15.289 -1.927 -31.344 1 95.12 311 GLN A N 1
ATOM 2482 C CA . GLN A 1 311 ? 15.117 -3.137 -32.125 1 95.12 311 GLN A CA 1
ATOM 2483 C C . GLN A 1 311 ? 15.375 -4.387 -31.297 1 95.12 311 GLN A C 1
ATOM 2485 O O . GLN A 1 311 ? 14.641 -5.375 -31.406 1 95.12 311 GLN A O 1
ATOM 2490 N N . LYS A 1 312 ? 16.375 -4.297 -30.562 1 95.06 312 LYS A N 1
ATOM 2491 C CA . LYS A 1 312 ? 16.719 -5.422 -29.688 1 95.06 312 LYS A CA 1
ATOM 2492 C C . LYS A 1 312 ? 15.602 -5.691 -28.688 1 95.06 312 LYS A C 1
ATOM 2494 O O . LYS A 1 312 ? 15.305 -6.844 -28.391 1 95.06 312 LYS A O 1
ATOM 2499 N N . ILE A 1 313 ? 15.008 -4.672 -28.203 1 95.81 313 ILE A N 1
ATOM 2500 C CA . ILE A 1 313 ? 13.891 -4.812 -27.266 1 95.81 313 ILE A CA 1
ATOM 2501 C C . ILE A 1 313 ? 12.711 -5.477 -27.984 1 95.81 313 ILE A C 1
ATOM 2503 O O . ILE A 1 313 ? 12.031 -6.324 -27.391 1 95.81 313 ILE A O 1
ATOM 2507 N N . GLY A 1 314 ? 12.492 -5.062 -29.141 1 96.06 314 GLY A N 1
ATOM 2508 C CA . GLY A 1 314 ? 11.453 -5.711 -29.922 1 96.06 314 GLY A CA 1
ATOM 2509 C C . GLY A 1 314 ? 11.695 -7.195 -30.125 1 96.06 314 GLY A C 1
ATOM 2510 O O . GLY A 1 314 ? 10.758 -7.992 -30.062 1 96.06 314 GLY A O 1
ATOM 2511 N N . MET A 1 315 ? 12.898 -7.527 -30.344 1 94.81 315 MET A N 1
ATOM 2512 C CA . MET A 1 315 ? 13.266 -8.93 -30.516 1 94.81 315 MET A CA 1
ATOM 2513 C C . MET A 1 315 ? 13.055 -9.711 -29.219 1 94.81 315 MET A C 1
ATOM 2515 O O . MET A 1 315 ? 12.586 -10.852 -29.25 1 94.81 315 MET A O 1
ATOM 2519 N N . LEU A 1 316 ? 13.414 -9.062 -28.188 1 94.88 316 LEU A N 1
ATOM 2520 C CA . LEU A 1 316 ? 13.195 -9.695 -26.891 1 94.88 316 LEU A CA 1
ATOM 2521 C C . LEU A 1 316 ? 11.711 -9.922 -26.625 1 94.88 316 LEU A C 1
ATOM 2523 O O . LEU A 1 316 ? 11.32 -10.945 -26.078 1 94.88 316 LEU A O 1
ATOM 2527 N N . ARG A 1 317 ? 10.922 -8.961 -26.969 1 96.75 317 ARG A N 1
ATOM 2528 C CA . ARG A 1 317 ? 9.477 -9.117 -26.875 1 96.75 317 ARG A CA 1
ATOM 2529 C C . ARG A 1 317 ? 9 -10.344 -27.641 1 96.75 317 ARG A C 1
ATOM 2531 O O . ARG A 1 317 ? 8.234 -11.156 -27.125 1 96.75 317 ARG A O 1
ATOM 2538 N N . ASP A 1 318 ? 9.477 -10.492 -28.812 1 96.56 318 ASP A N 1
ATOM 2539 C CA . ASP A 1 318 ? 9.07 -11.609 -29.672 1 96.56 318 ASP A CA 1
ATOM 2540 C C . ASP A 1 318 ? 9.531 -12.945 -29.078 1 96.56 318 ASP A C 1
ATOM 2542 O O . ASP A 1 318 ? 8.82 -13.945 -29.156 1 96.56 318 ASP A O 1
ATOM 2546 N N . LEU A 1 319 ? 10.703 -12.906 -28.578 1 96.44 319 LEU A N 1
ATOM 2547 C CA . LEU A 1 319 ? 11.25 -14.109 -27.969 1 96.44 319 LEU A CA 1
ATOM 2548 C C . LEU A 1 319 ? 10.422 -14.531 -26.75 1 96.44 319 LEU A C 1
ATOM 2550 O O . LEU A 1 319 ? 10.148 -15.719 -26.562 1 96.44 319 LEU A O 1
ATOM 2554 N N . LEU A 1 320 ? 9.938 -13.57 -25.953 1 96.5 320 LEU A N 1
ATOM 2555 C CA . LEU A 1 320 ? 9.344 -13.867 -24.656 1 96.5 320 LEU A CA 1
ATOM 2556 C C . LEU A 1 320 ? 7.828 -13.953 -24.75 1 96.5 320 LEU A C 1
ATOM 2558 O O . LEU A 1 320 ? 7.168 -14.453 -23.844 1 96.5 320 LEU A O 1
ATOM 2562 N N . LEU A 1 321 ? 7.227 -13.508 -25.797 1 97.19 321 LEU A N 1
ATOM 2563 C CA . LEU A 1 321 ? 5.777 -13.398 -25.938 1 97.19 321 LEU A CA 1
ATOM 2564 C C . LEU A 1 321 ? 5.105 -14.75 -25.734 1 97.19 321 LEU A C 1
ATOM 2566 O O . LEU A 1 321 ? 4.168 -14.875 -24.953 1 97.19 321 LEU A O 1
ATOM 2570 N N . PRO A 1 322 ? 5.586 -15.828 -26.422 1 97.25 322 PRO A N 1
ATOM 2571 C CA . PRO A 1 322 ? 4.941 -17.125 -26.188 1 97.25 322 PRO A CA 1
ATOM 2572 C C . PRO A 1 322 ? 5.039 -17.578 -24.734 1 97.25 322 PRO A C 1
ATOM 2574 O O . PRO A 1 322 ? 4.113 -18.219 -24.219 1 97.25 322 PRO A O 1
ATOM 2577 N N . PHE A 1 323 ? 6.164 -17.281 -24.109 1 96.88 323 PHE A N 1
ATOM 2578 C CA . PHE A 1 323 ? 6.309 -17.625 -22.703 1 96.88 323 PHE A CA 1
ATOM 2579 C C . PHE A 1 323 ? 5.258 -16.906 -21.859 1 96.88 323 PHE A C 1
ATOM 2581 O O . PHE A 1 323 ? 4.668 -17.516 -20.953 1 96.88 323 PHE A O 1
ATOM 2588 N N . ALA A 1 324 ? 5.039 -15.664 -22.156 1 95.25 324 ALA A N 1
ATOM 2589 C CA . ALA A 1 324 ? 4.039 -14.883 -21.438 1 95.25 324 ALA A CA 1
ATOM 2590 C C . ALA A 1 324 ? 2.641 -15.461 -21.625 1 95.25 324 ALA A C 1
ATOM 2592 O O . ALA A 1 324 ? 1.871 -15.586 -20.672 1 95.25 324 ALA A O 1
ATOM 2593 N N . GLU A 1 325 ? 2.307 -15.828 -22.766 1 94.5 325 GLU A N 1
ATOM 2594 C CA . GLU A 1 325 ? 0.985 -16.344 -23.109 1 94.5 325 GLU A CA 1
ATOM 2595 C C . GLU A 1 325 ? 0.73 -17.688 -22.422 1 94.5 325 GLU A C 1
ATOM 2597 O O . GLU A 1 325 ? -0.314 -17.891 -21.797 1 94.5 325 GLU A O 1
ATOM 2602 N N . HIS A 1 326 ? 1.669 -18.594 -22.531 1 94.06 326 HIS A N 1
ATOM 2603 C CA . HIS A 1 326 ? 1.501 -19.906 -21.922 1 94.06 326 HIS A CA 1
ATOM 2604 C C . HIS A 1 326 ? 1.469 -19.797 -20.391 1 94.06 326 HIS A C 1
ATOM 2606 O O . HIS A 1 326 ? 0.708 -20.516 -19.734 1 94.06 326 HIS A O 1
ATOM 2612 N N . THR A 1 327 ? 2.361 -18.953 -19.859 1 92.44 327 THR A N 1
ATOM 2613 C CA . THR A 1 327 ? 2.363 -18.766 -18.422 1 92.44 327 THR A CA 1
ATOM 2614 C C . THR A 1 327 ? 0.999 -18.281 -17.938 1 92.44 327 THR A C 1
ATOM 2616 O O . THR A 1 327 ? 0.465 -18.797 -16.953 1 92.44 327 THR A O 1
ATOM 2619 N N . LYS A 1 328 ? 0.431 -17.344 -18.578 1 90.06 328 LYS A N 1
ATOM 2620 C CA . LYS A 1 328 ? -0.887 -16.812 -18.234 1 90.06 328 LYS A CA 1
ATOM 2621 C C . LYS A 1 328 ? -1.942 -17.922 -18.281 1 90.06 328 LYS A C 1
ATOM 2623 O O . LYS A 1 328 ? -2.787 -18.016 -17.391 1 90.06 328 LYS A O 1
ATOM 2628 N N . SER A 1 329 ? -1.864 -18.734 -19.266 1 89 329 SER A N 1
ATOM 2629 C CA . SER A 1 329 ? -2.822 -19.828 -19.438 1 89 329 SER A CA 1
ATOM 2630 C C . SER A 1 329 ? -2.664 -20.875 -18.344 1 89 329 SER A C 1
ATOM 2632 O O . SER A 1 329 ? -3.654 -21.344 -17.766 1 89 329 SER A O 1
ATOM 2634 N N . LEU A 1 330 ? -1.466 -21.156 -18.016 1 90.12 330 LEU A N 1
ATOM 2635 C CA . LEU A 1 330 ? -1.179 -22.25 -17.094 1 90.12 330 LEU A CA 1
ATOM 2636 C C . LEU A 1 330 ? -1.422 -21.812 -15.648 1 90.12 330 LEU A C 1
ATOM 2638 O O . LEU A 1 330 ? -1.599 -22.641 -14.758 1 90.12 330 LEU A O 1
ATOM 2642 N N . GLU A 1 331 ? -1.383 -20.562 -15.367 1 86.44 331 GLU A N 1
ATOM 2643 C CA . GLU A 1 331 ? -1.603 -20.047 -14.023 1 86.44 331 GLU A CA 1
ATOM 2644 C C . GLU A 1 331 ? -3.09 -19.984 -13.688 1 86.44 331 GLU A C 1
ATOM 2646 O O . GLU A 1 331 ? -3.465 -19.859 -12.516 1 86.44 331 GLU A O 1
ATOM 2651 N N . SER A 1 332 ? -3.914 -20.125 -14.562 1 78.31 332 SER A N 1
ATOM 2652 C CA . SER A 1 332 ? -5.352 -20 -14.328 1 78.31 332 SER A CA 1
ATOM 2653 C C . SER A 1 332 ? -5.887 -21.219 -13.57 1 78.31 332 SER A C 1
ATOM 2655 O O . SER A 1 332 ? -5.367 -22.328 -13.719 1 78.31 332 SER A O 1
ATOM 2657 N N . ASP A 1 333 ? -6.754 -21 -12.625 1 65.38 333 ASP A N 1
ATOM 2658 C CA . ASP A 1 333 ? -7.32 -22.016 -11.758 1 65.38 333 ASP A CA 1
ATOM 2659 C C . ASP A 1 333 ? -8.031 -23.109 -12.57 1 65.38 333 ASP A C 1
ATOM 2661 O O . ASP A 1 333 ? -8.211 -24.219 -12.094 1 65.38 333 ASP A O 1
ATOM 2665 N N . THR A 1 334 ? -8.492 -22.703 -13.695 1 57.06 334 THR A N 1
ATOM 2666 C CA . THR A 1 334 ? -9.25 -23.672 -14.492 1 57.06 334 THR A CA 1
ATOM 2667 C C . THR A 1 334 ? -8.312 -24.594 -15.266 1 57.06 334 THR A C 1
ATOM 2669 O O . THR A 1 334 ? -8.766 -25.5 -15.969 1 57.06 334 THR A O 1
ATOM 2672 N N . GLN A 1 335 ? -6.977 -24.297 -15.016 1 60.69 335 GLN A N 1
ATOM 2673 C CA . GLN A 1 335 ? -6.102 -24.953 -15.984 1 60.69 335 GLN A CA 1
ATOM 2674 C C . GLN A 1 335 ? -5.773 -26.375 -15.555 1 60.69 335 GLN A C 1
ATOM 2676 O O . GLN A 1 335 ? -5.719 -26.688 -14.359 1 60.69 335 GLN A O 1
ATOM 2681 N N . SER A 1 336 ? -5.871 -27.156 -16.562 1 69.31 336 SER A N 1
ATOM 2682 C CA . SER A 1 336 ? -5.719 -28.609 -16.578 1 69.31 336 SER A CA 1
ATOM 2683 C C . SER A 1 336 ? -4.289 -29 -16.938 1 69.31 336 SER A C 1
ATOM 2685 O O . SER A 1 336 ? -3.598 -28.281 -17.656 1 69.31 336 SER A O 1
ATOM 2687 N N . LEU A 1 337 ? -3.756 -29.891 -16.234 1 85.81 337 LEU A N 1
ATOM 2688 C CA . LEU A 1 337 ? -2.48 -30.547 -16.5 1 85.81 337 LEU A CA 1
ATOM 2689 C C . LEU A 1 337 ? -2.371 -30.922 -17.984 1 85.81 337 LEU A C 1
ATOM 2691 O O . LEU A 1 337 ? -1.269 -31.141 -18.484 1 85.81 337 LEU A O 1
ATOM 2695 N N . SER A 1 338 ? -3.479 -30.859 -18.703 1 88.94 338 SER A N 1
ATOM 2696 C CA . SER A 1 338 ? -3.512 -31.328 -20.078 1 88.94 338 SER A CA 1
ATOM 2697 C C . SER A 1 338 ? -2.824 -30.344 -21.016 1 88.94 338 SER A C 1
ATOM 2699 O O . SER A 1 338 ? -2.434 -30.703 -22.125 1 88.94 338 SER A O 1
ATOM 2701 N N . LEU A 1 339 ? -2.637 -29.156 -20.547 1 90.5 339 LEU A N 1
ATOM 2702 C CA . LEU A 1 339 ? -2.064 -28.125 -21.422 1 90.5 339 LEU A CA 1
ATOM 2703 C C . LEU A 1 339 ? -0.548 -28.078 -21.281 1 90.5 339 LEU A C 1
ATOM 2705 O O . LEU A 1 339 ? 0.135 -27.422 -22.062 1 90.5 339 LEU A O 1
ATOM 2709 N N . VAL A 1 340 ? -0.065 -28.812 -20.344 1 93 340 VAL A N 1
ATOM 2710 C CA . VAL A 1 340 ? 1.34 -28.672 -19.969 1 93 340 VAL A CA 1
ATOM 2711 C C . VAL A 1 340 ? 2.227 -29.172 -21.109 1 93 340 VAL A C 1
ATOM 2713 O O . VAL A 1 340 ? 3.068 -28.422 -21.625 1 93 340 VAL A O 1
ATOM 2716 N N . VAL A 1 341 ? 2.031 -30.359 -21.594 1 93.06 341 VAL A N 1
ATOM 2717 C CA . VAL A 1 341 ? 2.906 -30.969 -22.594 1 93.06 341 VAL A CA 1
ATOM 2718 C C . VAL A 1 341 ? 2.822 -30.188 -23.891 1 93.06 341 VAL A C 1
ATOM 2720 O O . VAL A 1 341 ? 3.846 -29.781 -24.453 1 93.06 341 VAL A O 1
ATOM 2723 N N . PRO A 1 342 ? 1.627 -29.875 -24.359 1 91.94 342 PRO A N 1
ATOM 2724 C CA . PRO A 1 342 ? 1.55 -29.062 -25.578 1 91.94 342 PRO A CA 1
ATOM 2725 C C . PRO A 1 342 ? 2.244 -27.719 -25.438 1 91.94 342 PRO A C 1
ATOM 2727 O O . PRO A 1 342 ? 2.908 -27.266 -26.359 1 91.94 342 PRO A O 1
ATOM 2730 N N . ALA A 1 343 ? 2.068 -27.109 -24.359 1 93.88 343 ALA A N 1
ATOM 2731 C CA . ALA A 1 343 ? 2.693 -25.797 -24.125 1 93.88 343 ALA A CA 1
ATOM 2732 C C . ALA A 1 343 ? 4.215 -25.906 -24.172 1 93.88 343 ALA A C 1
ATOM 2734 O O . ALA A 1 343 ? 4.883 -25.078 -24.797 1 93.88 343 ALA A O 1
ATOM 2735 N N . LEU A 1 344 ? 4.715 -26.938 -23.547 1 95.69 344 LEU A N 1
ATOM 2736 C CA . LEU A 1 344 ? 6.16 -27.125 -23.484 1 95.69 344 LEU A CA 1
ATOM 2737 C C . LEU A 1 344 ? 6.723 -27.406 -24.875 1 95.69 344 LEU A C 1
ATOM 2739 O O . LEU A 1 344 ? 7.777 -26.891 -25.25 1 95.69 344 LEU A O 1
ATOM 2743 N N . LEU A 1 345 ? 6.047 -28.203 -25.562 1 94 345 LEU A N 1
ATOM 2744 C CA . LEU A 1 345 ? 6.488 -28.531 -26.922 1 94 345 LEU A CA 1
ATOM 2745 C C . LEU A 1 345 ? 6.465 -27.297 -27.812 1 94 345 LEU A C 1
ATOM 2747 O O . LEU A 1 345 ? 7.383 -27.078 -28.609 1 94 345 LEU A O 1
ATOM 2751 N N . ASP A 1 346 ? 5.445 -26.547 -27.672 1 95.19 346 ASP A N 1
ATOM 2752 C CA . ASP A 1 346 ? 5.336 -25.312 -28.438 1 95.19 346 ASP A CA 1
ATOM 2753 C C . ASP A 1 346 ? 6.48 -24.344 -28.109 1 95.19 346 ASP A C 1
ATOM 2755 O O . ASP A 1 346 ? 7.07 -23.75 -29 1 95.19 346 ASP A O 1
ATOM 2759 N N . LEU A 1 347 ? 6.785 -24.25 -26.906 1 97.75 347 LEU A N 1
ATOM 2760 C CA . LEU A 1 347 ? 7.848 -23.344 -26.453 1 97.75 347 LEU A CA 1
ATOM 2761 C C . LEU A 1 347 ? 9.203 -23.828 -26.969 1 97.75 347 LEU A C 1
ATOM 2763 O O . LEU A 1 347 ? 10.031 -23.016 -27.406 1 97.75 347 LEU A O 1
ATOM 2767 N N . LYS A 1 348 ? 9.453 -25.062 -26.906 1 96.44 348 LYS A N 1
ATOM 2768 C CA . LYS A 1 348 ? 10.703 -25.609 -27.438 1 96.44 348 LYS A CA 1
ATOM 2769 C C . LYS A 1 348 ? 10.836 -25.328 -28.938 1 96.44 348 LYS A C 1
ATOM 2771 O O . LYS A 1 348 ? 11.906 -24.938 -29.406 1 96.44 348 LYS A O 1
ATOM 2776 N N . ASN A 1 349 ? 9.75 -25.547 -29.609 1 95.69 349 ASN A N 1
ATOM 2777 C CA . ASN A 1 349 ? 9.75 -25.266 -31.031 1 95.69 349 ASN A CA 1
ATOM 2778 C C . ASN A 1 349 ? 10.008 -23.781 -31.312 1 95.69 349 ASN A C 1
ATOM 2780 O O . ASN A 1 349 ? 10.781 -23.453 -32.219 1 95.69 349 ASN A O 1
ATOM 2784 N N . HIS A 1 350 ? 9.383 -23 -30.578 1 97.81 350 HIS A N 1
ATOM 2785 C CA . HIS A 1 350 ? 9.57 -21.562 -30.719 1 97.81 350 HIS A CA 1
ATOM 2786 C C . HIS A 1 350 ? 11.031 -21.188 -30.547 1 97.81 350 HIS A C 1
ATOM 2788 O O . HIS A 1 350 ? 11.586 -20.438 -31.359 1 97.81 350 HIS A O 1
ATOM 2794 N N . LEU A 1 351 ? 11.594 -21.672 -29.516 1 98 351 LEU A N 1
ATOM 2795 C CA . LEU A 1 351 ? 12.984 -21.359 -29.219 1 98 351 LEU A CA 1
ATOM 2796 C C . LEU A 1 351 ? 13.906 -21.844 -30.328 1 98 351 LEU A C 1
ATOM 2798 O O . LEU A 1 351 ? 14.836 -21.141 -30.734 1 98 351 LEU A O 1
ATOM 2802 N N . SER A 1 352 ? 13.656 -23 -30.797 1 96.44 352 SER A N 1
ATOM 2803 C CA . SER A 1 352 ? 14.445 -23.562 -31.891 1 96.44 352 SER A CA 1
ATOM 2804 C C . SER A 1 352 ? 14.32 -22.719 -33.156 1 96.44 352 SER A C 1
ATOM 2806 O O . SER A 1 352 ? 15.328 -22.344 -33.75 1 96.44 352 SER A O 1
ATOM 2808 N N . GLU A 1 353 ? 13.109 -22.391 -33.469 1 96.56 353 GLU A N 1
ATOM 2809 C CA . GLU A 1 353 ? 12.859 -21.594 -34.688 1 96.56 353 GLU A CA 1
ATOM 2810 C C . GLU A 1 353 ? 13.445 -20.188 -34.562 1 96.56 353 GLU A C 1
ATOM 2812 O O . GLU A 1 353 ? 14.023 -19.672 -35.5 1 96.56 353 GLU A O 1
ATOM 2817 N N . PHE A 1 354 ? 13.258 -19.672 -33.438 1 96.44 354 PHE A N 1
ATOM 2818 C CA . PHE A 1 354 ? 13.758 -18.328 -33.188 1 96.44 354 PHE A CA 1
ATOM 2819 C C . PHE A 1 354 ? 15.273 -18.281 -33.344 1 96.44 354 PHE A C 1
ATOM 2821 O O . PHE A 1 354 ? 15.812 -17.359 -33.969 1 96.44 354 PHE A O 1
ATOM 2828 N N . SER A 1 355 ? 15.953 -19.203 -32.719 1 94.81 355 SER A N 1
ATOM 2829 C CA . SER A 1 355 ? 17.406 -19.266 -32.812 1 94.81 355 SER A CA 1
ATOM 2830 C C . SER A 1 355 ? 17.891 -19.375 -34.25 1 94.81 355 SER A C 1
ATOM 2832 O O . SER A 1 355 ? 18.859 -18.734 -34.625 1 94.81 355 SER A O 1
ATOM 2834 N N . LEU A 1 356 ? 17.219 -20.094 -35.031 1 93.31 356 LEU A N 1
ATOM 2835 C CA . LEU A 1 356 ? 17.594 -20.297 -36.406 1 93.31 356 LEU A CA 1
ATOM 2836 C C . LEU A 1 356 ? 17.297 -19.047 -37.25 1 93.31 356 LEU A C 1
ATOM 2838 O O . LEU A 1 356 ? 18.125 -18.641 -38.062 1 93.31 356 LEU A O 1
ATOM 2842 N N . ALA A 1 357 ? 16.172 -18.469 -37.031 1 93.44 357 ALA A N 1
ATOM 2843 C CA . ALA A 1 357 ? 15.703 -17.344 -37.844 1 93.44 357 ALA A CA 1
ATOM 2844 C C . ALA A 1 357 ? 16.547 -16.094 -37.562 1 93.44 357 ALA A C 1
ATOM 2846 O O . ALA A 1 357 ? 16.766 -15.281 -38.469 1 93.44 357 ALA A O 1
ATOM 2847 N N . HIS A 1 358 ? 17.031 -15.977 -36.375 1 90 358 HIS A N 1
ATOM 2848 C CA . HIS A 1 358 ? 17.656 -14.719 -36 1 90 358 HIS A CA 1
ATOM 2849 C C . HIS A 1 358 ? 19.141 -14.906 -35.719 1 90 358 HIS A C 1
ATOM 2851 O O . HIS A 1 358 ? 19.797 -14 -35.188 1 90 358 HIS A O 1
ATOM 2857 N N . GLY A 1 359 ? 19.672 -16 -35.969 1 87.38 359 GLY A N 1
ATOM 2858 C CA . GLY A 1 359 ? 21.062 -16.328 -35.75 1 87.38 359 GLY A CA 1
ATOM 2859 C C . GLY A 1 359 ? 22.031 -15.336 -36.375 1 87.38 359 GLY A C 1
ATOM 2860 O O . GLY A 1 359 ? 23.078 -15.039 -35.812 1 87.38 359 GLY A O 1
ATOM 2861 N N . ARG A 1 360 ? 21.641 -14.727 -37.438 1 85.81 360 ARG A N 1
ATOM 2862 C CA . ARG A 1 360 ? 22.531 -13.828 -38.156 1 85.81 360 ARG A CA 1
ATOM 2863 C C . ARG A 1 360 ? 22.234 -12.375 -37.844 1 85.81 360 ARG A C 1
ATOM 2865 O O . ARG A 1 360 ? 23.141 -11.531 -37.812 1 85.81 360 ARG A O 1
ATOM 2872 N N . THR A 1 361 ? 21.078 -12.016 -37.531 1 86.38 361 THR A N 1
ATOM 2873 C CA . THR A 1 361 ? 20.656 -10.625 -37.375 1 86.38 361 THR A CA 1
ATOM 2874 C C . THR A 1 361 ? 20.766 -10.18 -35.906 1 86.38 361 THR A C 1
ATOM 2876 O O . THR A 1 361 ? 21.203 -9.062 -35.625 1 86.38 361 THR A O 1
ATOM 2879 N N . TYR A 1 362 ? 20.469 -11.102 -34.969 1 90.06 362 TYR A N 1
ATOM 2880 C CA . TYR A 1 362 ? 20.484 -10.766 -33.562 1 90.06 362 TYR A CA 1
ATOM 2881 C C . TYR A 1 362 ? 21.156 -11.875 -32.75 1 90.06 362 TYR A C 1
ATOM 2883 O O . TYR A 1 362 ? 20.469 -12.633 -32.062 1 90.06 362 TYR A O 1
ATOM 2891 N N . LYS A 1 363 ? 22.375 -11.883 -32.75 1 91.06 363 LYS A N 1
ATOM 2892 C CA . LYS A 1 363 ? 23.188 -12.977 -32.25 1 91.06 363 LYS A CA 1
ATOM 2893 C C . LYS A 1 363 ? 22.953 -13.172 -30.75 1 91.06 363 LYS A C 1
ATOM 2895 O O . LYS A 1 363 ? 22.844 -14.305 -30.266 1 91.06 363 LYS A O 1
ATOM 2900 N N . ASP A 1 364 ? 22.875 -12.148 -30.047 1 91.69 364 ASP A N 1
ATOM 2901 C CA . ASP A 1 364 ? 22.703 -12.234 -28.609 1 91.69 364 ASP A CA 1
ATOM 2902 C C . ASP A 1 364 ? 21.375 -12.898 -28.25 1 91.69 364 ASP A C 1
ATOM 2904 O O . ASP A 1 364 ? 21.328 -13.758 -27.359 1 91.69 364 ASP A O 1
ATOM 2908 N N . ALA A 1 365 ? 20.359 -12.523 -28.969 1 93.19 365 ALA A N 1
ATOM 2909 C CA . ALA A 1 365 ? 19.031 -13.094 -28.719 1 93.19 365 ALA A CA 1
ATOM 2910 C C . ALA A 1 365 ? 18.969 -14.555 -29.141 1 93.19 365 ALA A C 1
ATOM 2912 O O . ALA A 1 365 ? 18.328 -15.375 -28.484 1 93.19 365 ALA A O 1
ATOM 2913 N N . ALA A 1 366 ? 19.594 -14.828 -30.188 1 94.81 366 ALA A N 1
ATOM 2914 C CA . ALA A 1 366 ? 19.641 -16.203 -30.672 1 94.81 366 ALA A CA 1
ATOM 2915 C C . ALA A 1 366 ? 20.391 -17.109 -29.703 1 94.81 366 ALA A C 1
ATOM 2917 O O . ALA A 1 366 ? 19.969 -18.234 -29.438 1 94.81 366 ALA A O 1
ATOM 2918 N N . THR A 1 367 ? 21.469 -16.594 -29.234 1 94.62 367 THR A N 1
ATOM 2919 C CA . THR A 1 367 ? 22.234 -17.328 -28.25 1 94.62 367 THR A CA 1
ATOM 2920 C C . THR A 1 367 ? 21.406 -17.562 -26.984 1 94.62 367 THR A C 1
ATOM 2922 O O . THR A 1 367 ? 21.422 -18.656 -26.422 1 94.62 367 THR A O 1
ATOM 2925 N N . LEU A 1 368 ? 20.766 -16.562 -26.578 1 95.75 368 LEU A N 1
ATOM 2926 C CA . LEU A 1 368 ? 19.891 -16.703 -25.422 1 95.75 368 LEU A CA 1
ATOM 2927 C C . LEU A 1 368 ? 18.828 -17.766 -25.656 1 95.75 368 LEU A C 1
ATOM 2929 O O . LEU A 1 368 ? 18.562 -18.609 -24.797 1 95.75 368 LEU A O 1
ATOM 2933 N N . ALA A 1 369 ? 18.234 -17.75 -26.797 1 97.25 369 ALA A N 1
ATOM 2934 C CA . ALA A 1 369 ? 17.203 -18.734 -27.141 1 97.25 369 ALA A CA 1
ATOM 2935 C C . ALA A 1 369 ? 17.75 -20.156 -27.062 1 97.25 369 ALA A C 1
ATOM 2937 O O . ALA A 1 369 ? 17.078 -21.062 -26.562 1 97.25 369 ALA A O 1
ATOM 2938 N N . GLN A 1 370 ? 18.922 -20.328 -27.5 1 96.44 370 GLN A N 1
ATOM 2939 C CA . GLN A 1 370 ? 19.562 -21.641 -27.438 1 96.44 370 GLN A CA 1
ATOM 2940 C C . GLN A 1 370 ? 19.781 -22.078 -26 1 96.44 370 GLN A C 1
ATOM 2942 O O . GLN A 1 370 ? 19.547 -23.234 -25.641 1 96.44 370 GLN A O 1
ATOM 2947 N N . LYS A 1 371 ? 20.234 -21.188 -25.281 1 96.44 371 LYS A N 1
ATOM 2948 C CA . LYS A 1 371 ? 20.453 -21.484 -23.859 1 96.44 371 LYS A CA 1
ATOM 2949 C C . LYS A 1 371 ? 19.141 -21.797 -23.156 1 96.44 371 LYS A C 1
ATOM 2951 O O . LYS A 1 371 ? 19.078 -22.703 -22.312 1 96.44 371 LYS A O 1
ATOM 2956 N N . MET A 1 372 ? 18.141 -21.047 -23.484 1 97.56 372 MET A N 1
ATOM 2957 C CA . MET A 1 372 ? 16.812 -21.297 -22.922 1 97.56 372 MET A CA 1
ATOM 2958 C C . MET A 1 372 ? 16.297 -22.672 -23.328 1 97.56 372 MET A C 1
ATOM 2960 O O . MET A 1 372 ? 15.688 -23.375 -22.531 1 97.56 372 MET A O 1
ATOM 2964 N N . LEU A 1 373 ? 16.516 -22.984 -24.547 1 97.81 373 LEU A N 1
ATOM 2965 C CA . LEU A 1 373 ? 16.109 -24.312 -25.031 1 97.81 373 LEU A CA 1
ATOM 2966 C C . LEU A 1 373 ? 16.797 -25.422 -24.25 1 97.81 373 LEU A C 1
ATOM 2968 O O . LEU A 1 373 ? 16.156 -26.375 -23.828 1 97.81 373 LEU A O 1
ATOM 2972 N N . SER A 1 374 ? 18.062 -25.266 -24.031 1 96.94 374 SER A N 1
ATOM 2973 C CA . SER A 1 374 ? 18.828 -26.234 -23.25 1 96.94 374 SER A CA 1
ATOM 2974 C C . SER A 1 374 ? 18.297 -26.312 -21.828 1 96.94 374 SER A C 1
ATOM 2976 O O . SER A 1 374 ? 18.172 -27.406 -21.266 1 96.94 374 SER A O 1
ATOM 2978 N N . SER A 1 375 ? 18.031 -25.203 -21.328 1 96.88 375 SER A N 1
ATOM 2979 C CA . SER A 1 375 ? 17.469 -25.156 -19.969 1 96.88 375 SER A CA 1
ATOM 2980 C C . SER A 1 375 ? 16.109 -25.828 -19.922 1 96.88 375 SER A C 1
ATOM 2982 O O . SER A 1 375 ? 15.812 -26.547 -18.953 1 96.88 375 SER A O 1
ATOM 2984 N N . MET A 1 376 ? 15.312 -25.641 -20.922 1 97.25 376 MET A N 1
ATOM 2985 C CA . MET A 1 376 ? 14.016 -26.312 -21.016 1 97.25 376 MET A CA 1
ATOM 2986 C C . MET A 1 376 ? 14.18 -27.828 -21.031 1 97.25 376 MET A C 1
ATOM 2988 O O . MET A 1 376 ? 13.469 -28.531 -20.297 1 97.25 376 MET A O 1
ATOM 2992 N N . ASP A 1 377 ? 15.094 -28.234 -21.797 1 95.69 377 ASP A N 1
ATOM 2993 C CA . ASP A 1 377 ? 15.336 -29.672 -21.922 1 95.69 377 ASP A CA 1
ATOM 2994 C C . ASP A 1 377 ? 15.758 -30.266 -20.578 1 95.69 377 ASP A C 1
ATOM 2996 O O . ASP A 1 377 ? 15.305 -31.359 -20.203 1 95.69 377 ASP A O 1
ATOM 3000 N N . ARG A 1 378 ? 16.5 -29.578 -19.922 1 95.31 378 ARG A N 1
ATOM 3001 C CA . ARG A 1 378 ? 17 -30.062 -18.641 1 95.31 378 ARG A CA 1
ATOM 3002 C C . ARG A 1 378 ? 15.906 -30.016 -17.578 1 95.31 378 ARG A C 1
ATOM 3004 O O . ARG A 1 378 ? 15.641 -31.016 -16.906 1 95.31 378 ARG A O 1
ATOM 3011 N N . ARG A 1 379 ? 15.227 -28.969 -17.469 1 95.12 379 ARG A N 1
ATOM 3012 C CA . ARG A 1 379 ? 14.305 -28.719 -16.359 1 95.12 379 ARG A CA 1
ATOM 3013 C C . ARG A 1 379 ? 13 -29.484 -16.562 1 95.12 379 ARG A C 1
ATOM 3015 O O . ARG A 1 379 ? 12.352 -29.891 -15.586 1 95.12 379 ARG A O 1
ATOM 3022 N N . PHE A 1 380 ? 12.648 -29.672 -17.797 1 96.69 380 PHE A N 1
ATOM 3023 C CA . PHE A 1 380 ? 11.367 -30.328 -18.047 1 96.69 380 PHE A CA 1
ATOM 3024 C C . PHE A 1 380 ? 11.57 -31.75 -18.531 1 96.69 380 PHE A C 1
ATOM 3026 O O . PHE A 1 380 ? 10.664 -32.344 -19.109 1 96.69 380 PHE A O 1
ATOM 3033 N N . SER A 1 381 ? 12.75 -32.25 -18.266 1 94.88 381 SER A N 1
ATOM 3034 C CA . SER A 1 381 ? 12.992 -33.688 -18.531 1 94.88 381 SER A CA 1
ATOM 3035 C C . SER A 1 381 ? 12.016 -34.562 -17.766 1 94.88 381 SER A C 1
ATOM 3037 O O . SER A 1 381 ? 11.641 -35.625 -18.234 1 94.88 381 SER A O 1
ATOM 3039 N N . VAL A 1 382 ? 11.57 -34.094 -16.734 1 93.06 382 VAL A N 1
ATOM 3040 C CA . VAL A 1 382 ? 10.656 -34.844 -15.867 1 93.06 382 VAL A CA 1
ATOM 3041 C C . VAL A 1 382 ? 9.352 -35.125 -16.609 1 93.06 382 VAL A C 1
ATOM 3043 O O . VAL A 1 382 ? 8.68 -36.125 -16.328 1 93.06 382 VAL A O 1
ATOM 3046 N N . PHE A 1 383 ? 9.039 -34.344 -17.641 1 94.38 383 PHE A N 1
ATOM 3047 C CA . PHE A 1 383 ? 7.758 -34.469 -18.328 1 94.38 383 PHE A CA 1
ATOM 3048 C C . 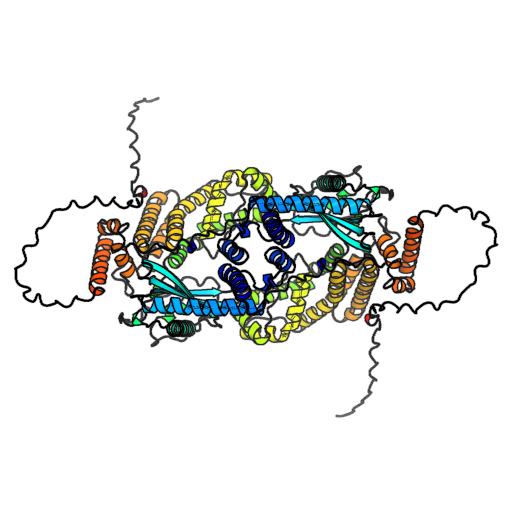PHE A 1 383 ? 7.961 -34.906 -19.766 1 94.38 383 PHE A C 1
ATOM 3050 O O . PHE A 1 383 ? 7.055 -35.5 -20.375 1 94.38 383 PHE A O 1
ATOM 3057 N N . LEU A 1 384 ? 9.156 -34.656 -20.266 1 93.81 384 LEU A N 1
ATOM 3058 C CA . LEU A 1 384 ? 9.297 -34.812 -21.703 1 93.81 384 LEU A CA 1
ATOM 3059 C C . LEU A 1 384 ? 10.305 -35.906 -22.047 1 93.81 384 LEU A C 1
ATOM 3061 O O . LEU A 1 384 ? 10.344 -36.406 -23.188 1 93.81 384 LEU A O 1
ATOM 3065 N N . ASP A 1 385 ? 11.133 -36.219 -21.141 1 93.81 385 ASP A N 1
ATOM 3066 C CA . ASP A 1 385 ? 12.156 -37.219 -21.375 1 93.81 385 ASP A CA 1
ATOM 3067 C C . ASP A 1 385 ? 11.812 -38.531 -20.688 1 93.81 385 ASP A C 1
ATOM 3069 O O . ASP A 1 385 ? 11.984 -38.656 -19.469 1 93.81 385 ASP A O 1
ATOM 3073 N N . ILE A 1 386 ? 11.5 -39.531 -21.422 1 92.62 386 ILE A N 1
ATOM 3074 C CA . ILE A 1 386 ? 11.031 -40.812 -20.891 1 92.62 386 ILE A CA 1
ATOM 3075 C C . ILE A 1 386 ? 12.188 -41.562 -20.219 1 92.62 386 ILE A C 1
ATOM 3077 O O . ILE A 1 386 ? 11.969 -42.5 -19.453 1 92.62 386 ILE A O 1
ATOM 3081 N N . THR A 1 387 ? 13.375 -41.188 -20.531 1 92.38 387 THR A N 1
ATOM 3082 C CA . THR A 1 387 ? 14.547 -41.875 -20.016 1 92.38 387 THR A CA 1
ATOM 3083 C C . THR A 1 387 ? 15.016 -41.25 -18.703 1 92.38 387 THR A C 1
ATOM 3085 O O . THR A 1 387 ? 15.906 -41.781 -18.031 1 92.38 387 THR A O 1
ATOM 3088 N N . ALA A 1 388 ? 14.469 -40.156 -18.406 1 91.56 388 ALA A N 1
ATOM 3089 C CA . ALA A 1 388 ? 14.867 -39.469 -17.172 1 91.56 388 ALA A CA 1
ATOM 3090 C C . ALA A 1 388 ? 14.461 -40.281 -15.945 1 91.56 388 ALA A C 1
ATOM 3092 O O . ALA A 1 388 ? 13.391 -40.906 -15.93 1 91.56 388 ALA A O 1
ATOM 3093 N N . ASP A 1 389 ? 15.242 -40.219 -14.891 1 87 389 ASP A N 1
ATOM 3094 C CA . ASP A 1 389 ? 15.016 -41 -13.672 1 87 389 ASP A CA 1
ATOM 3095 C C . ASP A 1 389 ? 13.734 -40.562 -12.969 1 87 389 ASP A C 1
ATOM 3097 O O . ASP A 1 389 ? 13.023 -41.375 -12.375 1 87 389 ASP A O 1
ATOM 3101 N N . ASN A 1 390 ? 13.477 -39.344 -13.094 1 87.06 390 ASN A N 1
ATOM 3102 C CA . ASN A 1 390 ? 12.312 -38.812 -12.398 1 87.06 390 ASN A CA 1
ATOM 3103 C C . ASN A 1 390 ? 11.156 -38.562 -13.359 1 87.06 390 ASN A C 1
ATOM 3105 O O . ASN A 1 390 ? 10.289 -37.719 -13.086 1 87.06 390 ASN A O 1
ATOM 3109 N N . PHE A 1 391 ? 11.062 -39.219 -14.438 1 92.88 391 PHE A N 1
ATOM 3110 C CA . PHE A 1 391 ? 10.055 -39 -15.469 1 92.88 391 PHE A CA 1
ATOM 3111 C C . PHE A 1 391 ? 8.656 -39.281 -14.93 1 92.88 391 PHE A C 1
ATOM 3113 O O . PHE A 1 391 ? 8.43 -40.281 -14.25 1 92.88 391 PHE A O 1
ATOM 3120 N N . SER A 1 392 ? 7.754 -38.375 -15.211 1 92.19 392 SER A N 1
ATOM 3121 C CA . SER A 1 392 ? 6.348 -38.562 -14.867 1 92.19 392 SER A CA 1
ATOM 3122 C C . SER A 1 392 ? 5.461 -38.5 -16.109 1 92.19 392 SER A C 1
ATOM 3124 O O . SER A 1 392 ? 5.414 -37.5 -16.797 1 92.19 392 SER A O 1
ATOM 3126 N N . PRO A 1 393 ? 4.711 -39.5 -16.391 1 91.88 393 PRO A N 1
ATOM 3127 C CA . PRO A 1 393 ? 3.824 -39.531 -17.547 1 91.88 393 PRO A CA 1
ATOM 3128 C C . PRO A 1 393 ? 2.508 -38.812 -17.297 1 91.88 393 PRO A C 1
ATOM 3130 O O . PRO A 1 393 ? 1.664 -38.719 -18.203 1 91.88 393 PRO A O 1
ATOM 3133 N N . LEU A 1 394 ? 2.354 -38.25 -16.156 1 90.06 394 LEU A N 1
ATOM 3134 C CA . LEU A 1 394 ? 1.075 -37.719 -15.703 1 90.06 394 LEU A CA 1
ATOM 3135 C C . LEU A 1 394 ? 0.587 -36.594 -16.625 1 90.06 394 LEU A C 1
ATOM 3137 O O . LEU A 1 394 ? -0.552 -36.625 -17.094 1 90.06 394 LEU A O 1
ATOM 3141 N N . PRO A 1 395 ? 1.393 -35.594 -16.969 1 91.25 395 PRO A N 1
ATOM 3142 C CA . PRO A 1 395 ? 0.898 -34.562 -17.859 1 91.25 395 PRO A CA 1
ATOM 3143 C C . PRO A 1 395 ? 0.517 -35.062 -19.234 1 91.25 395 PRO A C 1
ATOM 3145 O O . PRO A 1 395 ? -0.466 -34.594 -19.828 1 91.25 395 PRO A O 1
ATOM 3148 N N . ALA A 1 396 ? 1.277 -36 -19.734 1 91.62 396 ALA A N 1
ATOM 3149 C CA . ALA A 1 396 ? 0.949 -36.594 -21.031 1 91.62 396 ALA A CA 1
ATOM 3150 C C . ALA A 1 396 ? -0.353 -37.375 -20.953 1 91.62 396 ALA A C 1
ATOM 3152 O O . ALA A 1 396 ? -1.166 -37.312 -21.875 1 91.62 396 ALA A O 1
ATOM 3153 N N . ALA A 1 397 ? -0.505 -38.094 -19.891 1 91 397 ALA A N 1
ATOM 3154 C CA . ALA A 1 397 ? -1.729 -38.875 -19.688 1 91 397 ALA A CA 1
ATOM 3155 C C . ALA A 1 397 ? -2.947 -37.938 -19.609 1 91 397 ALA A C 1
ATOM 3157 O O . ALA A 1 397 ? -4.02 -38.281 -20.109 1 91 397 ALA A O 1
ATOM 3158 N N . ALA A 1 398 ? -2.76 -36.844 -19.031 1 90.06 398 ALA A N 1
ATOM 3159 C CA . ALA A 1 398 ? -3.854 -35.875 -18.875 1 90.06 398 ALA A CA 1
ATOM 3160 C C . ALA A 1 398 ? -4.32 -35.344 -20.234 1 90.06 398 ALA A C 1
ATOM 3162 O O . ALA A 1 398 ? -5.484 -35 -20.406 1 90.06 398 ALA A O 1
ATOM 3163 N N . CYS A 1 399 ? -3.469 -35.281 -21.172 1 89.25 399 CYS A N 1
ATOM 3164 C CA . CYS A 1 399 ? -3.814 -34.844 -22.5 1 89.25 399 CYS A CA 1
ATOM 3165 C C . CYS A 1 399 ? -4.844 -35.75 -23.141 1 89.25 399 CYS A C 1
ATOM 3167 O O . CYS A 1 399 ? -5.699 -35.312 -23.906 1 89.25 399 CYS A O 1
ATOM 3169 N N . PHE A 1 400 ? -4.863 -37 -22.781 1 85.75 400 PHE A N 1
ATOM 3170 C CA . PHE A 1 400 ? -5.742 -38 -23.391 1 85.75 400 PHE A CA 1
ATOM 3171 C C . PHE A 1 400 ? -7.188 -37.781 -22.953 1 85.75 400 PHE A C 1
ATOM 3173 O O . PHE A 1 400 ? -8.117 -38.156 -23.656 1 85.75 400 PHE A O 1
ATOM 3180 N N . VAL A 1 401 ? -7.32 -37.219 -21.812 1 82.38 401 VAL A N 1
ATOM 3181 C CA . VAL A 1 401 ? -8.672 -37.062 -21.297 1 82.38 401 VAL A CA 1
ATOM 3182 C C . VAL A 1 401 ? -9.211 -35.688 -21.672 1 82.38 401 VAL A C 1
ATOM 3184 O O . VAL A 1 401 ? -10.328 -35.312 -21.281 1 82.38 401 VAL A O 1
ATOM 3187 N N . ASP A 1 402 ? -8.422 -34.906 -22.422 1 85.88 402 ASP A N 1
ATOM 3188 C CA . ASP A 1 402 ? -8.844 -33.625 -22.938 1 85.88 402 ASP A CA 1
ATOM 3189 C C . ASP A 1 402 ? -8.961 -33.625 -24.469 1 85.88 402 ASP A C 1
ATOM 3191 O O . ASP A 1 402 ? -7.945 -33.625 -25.172 1 85.88 402 ASP A O 1
ATOM 3195 N N . PRO A 1 403 ? -10.117 -33.562 -24.922 1 83.56 403 PRO A N 1
ATOM 3196 C CA . PRO A 1 403 ? -10.305 -33.688 -26.375 1 83.56 403 PRO A CA 1
ATOM 3197 C C . PRO A 1 403 ? -9.688 -32.531 -27.141 1 83.56 403 PRO A C 1
ATOM 3199 O O . PRO A 1 403 ? -9.344 -32.688 -28.328 1 83.56 403 PRO A O 1
ATOM 3202 N N . CYS A 1 404 ? -9.492 -31.453 -26.578 1 81.38 404 CYS A N 1
ATOM 3203 C CA . CYS A 1 404 ? -8.977 -30.281 -27.25 1 81.38 404 CYS A CA 1
ATOM 3204 C C . CYS A 1 404 ? -7.492 -30.438 -27.562 1 81.38 404 CYS A C 1
ATOM 3206 O O . CYS A 1 404 ? -6.969 -29.781 -28.469 1 81.38 404 CYS A O 1
ATOM 3208 N N . VAL A 1 405 ? -6.812 -31.328 -26.828 1 85.44 405 VAL A N 1
ATOM 3209 C CA . VAL A 1 405 ? -5.367 -31.375 -27 1 85.44 405 VAL A CA 1
ATOM 3210 C C . VAL A 1 405 ? -4.941 -32.781 -27.391 1 85.44 405 VAL A C 1
ATOM 3212 O O . VAL A 1 405 ? -3.822 -33 -27.859 1 85.44 405 VAL A O 1
ATOM 3215 N N . ALA A 1 406 ? -5.773 -33.719 -27.219 1 84.25 406 ALA A N 1
ATOM 3216 C CA . ALA A 1 406 ? -5.445 -35.125 -27.469 1 84.25 406 ALA A CA 1
ATOM 3217 C C . ALA A 1 406 ? -5.008 -35.344 -28.922 1 84.25 406 ALA A C 1
ATOM 3219 O O . ALA A 1 406 ? -4.008 -36.031 -29.188 1 84.25 406 ALA A O 1
ATOM 3220 N N . GLU A 1 407 ? -5.684 -34.625 -29.719 1 82.5 407 GLU A N 1
ATOM 3221 C CA . GLU A 1 407 ? -5.418 -34.812 -31.141 1 82.5 407 GLU A CA 1
ATOM 3222 C C . GLU A 1 407 ? -4.035 -34.281 -31.516 1 82.5 407 GLU A C 1
ATOM 3224 O O . GLU A 1 407 ? -3.316 -34.906 -32.312 1 82.5 407 GLU A O 1
ATOM 3229 N N . THR A 1 408 ? -3.709 -33.25 -30.938 1 79.62 408 THR A N 1
ATOM 3230 C CA . THR A 1 408 ? -2.428 -32.625 -31.25 1 79.62 408 THR A CA 1
ATOM 3231 C C . THR A 1 408 ? -1.27 -33.531 -30.828 1 79.62 408 THR A C 1
ATOM 3233 O O . THR A 1 408 ? -0.27 -33.625 -31.531 1 79.62 408 THR A O 1
ATOM 3236 N N . LEU A 1 409 ? -1.418 -34.156 -29.734 1 84 409 LEU A N 1
ATOM 3237 C CA . LEU A 1 409 ? -0.358 -35.031 -29.219 1 84 409 LEU A CA 1
ATOM 3238 C C . LEU A 1 409 ? -0.28 -36.312 -30.031 1 84 409 LEU A C 1
ATOM 3240 O O . LEU A 1 409 ? 0.812 -36.781 -30.375 1 84 409 LEU A O 1
ATOM 3244 N N . LEU A 1 410 ? -1.387 -36.812 -30.422 1 83.62 410 LEU A N 1
ATOM 3245 C CA . LEU A 1 410 ? -1.452 -38.094 -31.094 1 83.62 410 LEU A CA 1
ATOM 3246 C C . LEU A 1 410 ? -0.994 -37.969 -32.562 1 83.62 410 LEU A C 1
ATOM 3248 O O . LEU A 1 410 ? -0.424 -38.906 -33.125 1 83.62 410 LEU A O 1
ATOM 3252 N N . GLU A 1 411 ? -1.212 -36.781 -33.031 1 82.75 411 GLU A N 1
ATOM 3253 C CA . GLU A 1 411 ? -0.907 -36.594 -34.469 1 82.75 411 GLU A CA 1
ATOM 3254 C C . GLU A 1 411 ? 0.546 -36.188 -34.656 1 82.75 411 GLU A C 1
ATOM 3256 O O . GLU A 1 411 ? 1.03 -36.125 -35.781 1 82.75 411 GLU A O 1
ATOM 3261 N N . ASN A 1 412 ? 1.141 -35.938 -33.594 1 85 412 ASN A N 1
ATOM 3262 C CA . ASN A 1 412 ? 2.541 -35.562 -33.719 1 85 412 ASN A CA 1
ATOM 3263 C C . ASN A 1 412 ? 3.432 -36.719 -34.062 1 85 412 ASN A C 1
ATOM 3265 O O . ASN A 1 412 ? 3.486 -37.719 -33.344 1 85 412 ASN A O 1
ATOM 3269 N N . ASP A 1 413 ? 4.156 -36.625 -35.188 1 83.31 413 ASP A N 1
ATOM 3270 C CA . ASP A 1 413 ? 4.898 -37.75 -35.719 1 83.31 413 ASP A CA 1
ATOM 3271 C C . ASP A 1 413 ? 6.316 -37.812 -35.156 1 83.31 413 ASP A C 1
ATOM 3273 O O . ASP A 1 413 ? 7.098 -38.688 -35.5 1 83.31 413 ASP A O 1
ATOM 3277 N N . ASP A 1 414 ? 6.594 -36.938 -34.375 1 87.56 414 ASP A N 1
ATOM 3278 C CA . ASP A 1 414 ? 7.914 -36.969 -33.75 1 87.56 414 ASP A CA 1
ATOM 3279 C C . ASP A 1 414 ? 8.086 -38.188 -32.844 1 87.56 414 ASP A C 1
ATOM 3281 O O . ASP A 1 414 ? 7.219 -38.5 -32.031 1 87.56 414 ASP A O 1
ATOM 3285 N N . ASN A 1 415 ? 9.195 -38.844 -32.969 1 88.06 415 ASN A N 1
ATOM 3286 C CA . ASN A 1 415 ? 9.445 -40.094 -32.281 1 88.06 415 ASN A CA 1
ATOM 3287 C C . ASN A 1 415 ? 9.422 -39.906 -30.766 1 88.06 415 ASN A C 1
ATOM 3289 O O . ASN A 1 415 ? 8.883 -40.75 -30.031 1 88.06 415 ASN A O 1
ATOM 3293 N N . GLU A 1 416 ? 10.008 -38.875 -30.328 1 86.75 416 GLU A N 1
ATOM 3294 C CA . GLU A 1 416 ? 10.047 -38.594 -28.906 1 86.75 416 GLU A CA 1
ATOM 3295 C C . GLU A 1 416 ? 8.641 -38.406 -28.344 1 86.75 416 GLU A C 1
ATOM 3297 O O . GLU A 1 416 ? 8.328 -38.875 -27.25 1 86.75 416 GLU A O 1
ATOM 3302 N N . VAL A 1 417 ? 7.852 -37.781 -29.125 1 90.25 417 VAL A N 1
ATOM 3303 C CA . VAL A 1 417 ? 6.48 -37.531 -28.703 1 90.25 417 VAL A CA 1
ATOM 3304 C C . VAL A 1 417 ? 5.676 -38.812 -28.703 1 90.25 417 VAL A C 1
ATOM 3306 O O . VAL A 1 417 ? 4.875 -39.062 -27.812 1 90.25 417 VAL A O 1
ATOM 3309 N N . GLN A 1 418 ? 5.953 -39.625 -29.688 1 90.56 418 GLN A N 1
ATOM 3310 C CA . GLN A 1 418 ? 5.254 -40.906 -29.766 1 90.56 418 GLN A CA 1
ATOM 3311 C C . GLN A 1 418 ? 5.625 -41.812 -28.594 1 90.56 418 GLN A C 1
ATOM 3313 O O . GLN A 1 418 ? 4.777 -42.531 -28.062 1 90.56 418 GLN A O 1
ATOM 3318 N N . ASN A 1 419 ? 6.836 -41.781 -28.266 1 91.94 419 ASN A N 1
ATOM 3319 C CA . ASN A 1 419 ? 7.258 -42.531 -27.094 1 91.94 419 ASN A CA 1
ATOM 3320 C C . ASN A 1 419 ? 6.57 -42 -25.828 1 91.94 419 ASN A C 1
ATOM 3322 O O . ASN A 1 419 ? 6.18 -42.812 -24.969 1 91.94 419 ASN A O 1
ATOM 3326 N N . LEU A 1 420 ? 6.473 -40.781 -25.75 1 91.62 420 LEU A N 1
ATOM 3327 C CA . LEU A 1 420 ? 5.777 -40.156 -24.625 1 91.62 420 LEU A CA 1
ATOM 3328 C C . LEU A 1 420 ? 4.32 -40.625 -24.578 1 91.62 420 LEU A C 1
ATOM 3330 O O . LEU A 1 420 ? 3.793 -40.906 -23.516 1 91.62 420 LEU A O 1
ATOM 3334 N N . VAL A 1 421 ? 3.682 -40.656 -25.703 1 90.94 421 VAL A N 1
ATOM 3335 C CA . VAL A 1 421 ? 2.289 -41.062 -25.828 1 90.94 421 VAL A CA 1
ATOM 3336 C C . VAL A 1 421 ? 2.131 -42.531 -25.375 1 90.94 421 VAL A C 1
ATOM 3338 O O . VAL A 1 421 ? 1.189 -42.844 -24.641 1 90.94 421 VAL A O 1
ATOM 3341 N N . ARG A 1 422 ? 2.99 -43.312 -25.734 1 91.75 422 ARG A N 1
ATOM 3342 C CA . ARG A 1 422 ? 2.938 -44.719 -25.344 1 91.75 422 ARG A CA 1
ATOM 3343 C C . ARG A 1 422 ? 3.037 -44.875 -23.828 1 91.75 422 ARG A C 1
ATOM 3345 O O . ARG A 1 422 ? 2.303 -45.656 -23.219 1 91.75 422 ARG A O 1
ATOM 3352 N N . LYS A 1 423 ? 3.955 -44.125 -23.297 1 91.56 423 LYS A N 1
ATOM 3353 C CA . LYS A 1 423 ? 4.109 -44.188 -21.844 1 91.56 423 LYS A CA 1
ATOM 3354 C C . LYS A 1 423 ? 2.852 -43.656 -21.141 1 91.56 423 LYS A C 1
ATOM 3356 O O . LYS A 1 423 ? 2.469 -44.188 -20.094 1 91.56 423 LYS A O 1
ATOM 3361 N N . ALA A 1 424 ? 2.287 -42.688 -21.688 1 91.44 424 ALA A N 1
ATOM 3362 C CA . ALA A 1 424 ? 1.052 -42.125 -21.141 1 91.44 424 ALA A CA 1
ATOM 3363 C C . ALA A 1 424 ? -0.083 -43.156 -21.203 1 91.44 424 ALA A C 1
ATOM 3365 O O . ALA A 1 424 ? -0.858 -43.281 -20.25 1 91.44 424 ALA A O 1
ATOM 3366 N N . GLU A 1 425 ? -0.179 -43.844 -22.25 1 89.25 425 GLU A N 1
ATOM 3367 C CA . GLU A 1 425 ? -1.187 -44.875 -22.406 1 89.25 425 GLU A CA 1
ATOM 3368 C C . GLU A 1 425 ? -1.004 -46 -21.375 1 89.25 425 GLU A C 1
ATOM 3370 O O . GLU A 1 425 ? -1.978 -46.469 -20.781 1 89.25 425 GLU A O 1
ATOM 3375 N N . ASP A 1 426 ? 0.217 -46.344 -21.266 1 90.62 426 ASP A N 1
ATOM 3376 C CA . ASP A 1 426 ? 0.529 -47.375 -20.266 1 90.62 426 ASP A CA 1
ATOM 3377 C C . ASP A 1 426 ? 0.107 -46.938 -18.875 1 90.62 426 ASP A C 1
ATOM 3379 O O . ASP A 1 426 ? -0.419 -47.719 -18.094 1 90.62 426 ASP A O 1
ATOM 3383 N N . TYR A 1 427 ? 0.316 -45.75 -18.641 1 89.56 427 TYR A N 1
ATOM 3384 C CA . TYR A 1 427 ? -0.024 -45.188 -17.328 1 89.56 427 TYR A CA 1
ATOM 3385 C C . TYR A 1 427 ? -1.528 -45.219 -17.094 1 89.56 427 TYR A C 1
ATOM 3387 O O . TYR A 1 427 ? -1.985 -45.594 -16.016 1 89.56 427 TYR A O 1
ATOM 3395 N N . ILE A 1 428 ? -2.297 -44.844 -18 1 87 428 ILE A N 1
ATOM 3396 C CA . ILE A 1 428 ? -3.752 -44.812 -17.891 1 87 428 ILE A CA 1
ATOM 3397 C C . ILE A 1 428 ? -4.27 -46.25 -17.719 1 87 428 ILE A C 1
ATOM 3399 O O . ILE A 1 428 ? -5.188 -46.5 -16.922 1 87 428 ILE A O 1
ATOM 3403 N N . ALA A 1 429 ? -3.713 -47.188 -18.406 1 85.44 429 ALA A N 1
ATOM 3404 C CA . ALA A 1 429 ? -4.117 -48.562 -18.344 1 85.44 429 ALA A CA 1
ATOM 3405 C C . ALA A 1 429 ? -3.904 -49.156 -16.938 1 85.44 429 ALA A C 1
ATOM 3407 O O . ALA A 1 429 ? -4.703 -49.938 -16.469 1 85.44 429 ALA A O 1
ATOM 3408 N N . HIS A 1 430 ? -2.932 -48.688 -16.375 1 83.44 430 HIS A N 1
ATOM 3409 C CA . HIS A 1 430 ? -2.609 -49.188 -15.031 1 83.44 430 HIS A CA 1
ATOM 3410 C C . HIS A 1 430 ? -3.52 -48.562 -13.984 1 83.44 430 HIS A C 1
ATOM 3412 O O . HIS A 1 430 ? -3.717 -49.125 -12.906 1 83.44 430 HIS A O 1
ATOM 3418 N N . LEU A 1 431 ? -3.953 -47.375 -14.203 1 75.94 431 LEU A N 1
ATOM 3419 C CA . LEU A 1 431 ? -4.793 -46.688 -13.234 1 75.94 431 LEU A CA 1
ATOM 3420 C C . LEU A 1 431 ? -6.215 -47.25 -13.258 1 75.94 431 LEU A C 1
ATOM 3422 O O . LEU A 1 431 ? -6.949 -47.125 -12.273 1 75.94 431 LEU A O 1
ATOM 3426 N N . VAL A 1 432 ? -6.688 -47.844 -14.289 1 64.06 432 VAL A N 1
ATOM 3427 C CA . VAL A 1 432 ? -8.047 -48.375 -14.391 1 64.06 432 VAL A CA 1
ATOM 3428 C C . VAL A 1 432 ? -8.102 -49.75 -13.766 1 64.06 432 VAL A C 1
ATOM 3430 O O . VAL A 1 432 ? -7.309 -50.625 -14.109 1 64.06 432 VAL A O 1
ATOM 3433 N N . PRO A 1 433 ? -8.57 -49.938 -12.477 1 58.91 433 PRO A N 1
ATOM 3434 C CA . PRO A 1 433 ? -8.711 -51.25 -11.898 1 58.91 433 PRO A CA 1
ATOM 3435 C C . PRO A 1 433 ? -9.227 -52.281 -12.906 1 58.91 433 PRO A C 1
ATOM 3437 O O . PRO A 1 433 ? -9.992 -51.938 -13.812 1 58.91 433 PRO A O 1
ATOM 3440 N N . GLN A 1 434 ? -8.484 -53.375 -13.07 1 47.81 434 GLN A N 1
ATOM 3441 C CA . GLN A 1 434 ? -8.961 -54.5 -13.875 1 47.81 434 GLN A CA 1
ATOM 3442 C C . GLN A 1 434 ? -10.422 -54.812 -13.555 1 47.81 434 GLN A C 1
ATOM 3444 O O . GLN A 1 434 ? -10.781 -55 -12.391 1 47.81 434 GLN A O 1
ATOM 3449 N N . ARG A 1 435 ? -11.359 -54.406 -14.148 1 40.84 435 ARG A N 1
ATOM 3450 C CA . ARG A 1 435 ? -12.711 -54.938 -14.023 1 40.84 435 ARG A CA 1
ATOM 3451 C C . ARG A 1 435 ? -12.672 -56.438 -13.797 1 40.84 435 ARG A C 1
ATOM 3453 O O . ARG A 1 435 ? -11.938 -57.156 -14.477 1 40.84 435 ARG A O 1
ATOM 3460 N N . VAL A 1 436 ? -12.953 -56.969 -12.594 1 40.09 436 VAL A N 1
ATOM 3461 C CA . VAL A 1 436 ? -13.422 -58.344 -12.383 1 40.09 436 VAL A CA 1
ATOM 3462 C C . VAL A 1 436 ? -14.25 -58.781 -13.586 1 40.09 436 VAL A C 1
ATOM 3464 O O . VAL A 1 436 ? -15.125 -58.062 -14.055 1 40.09 436 VAL A O 1
ATOM 3467 N N . GLN A 1 437 ? -13.727 -59.688 -14.383 1 36.75 437 GLN A N 1
ATOM 3468 C CA . GLN A 1 437 ? -14.516 -60.531 -15.289 1 36.75 437 GLN A CA 1
ATOM 3469 C C . GLN A 1 437 ? -15.828 -60.969 -14.633 1 36.75 437 GLN A C 1
ATOM 3471 O O . GLN A 1 437 ? -15.828 -61.781 -13.711 1 36.75 437 GLN A O 1
ATOM 3476 N N . VAL A 1 438 ? -16.719 -60.125 -14.281 1 33.66 438 VAL A N 1
ATOM 3477 C CA . VAL A 1 438 ? -18.047 -60.656 -14.047 1 33.66 438 VAL A CA 1
ATOM 3478 C C . VAL A 1 438 ? -18.344 -61.781 -15.055 1 33.66 438 VAL A C 1
ATOM 3480 O O . VAL A 1 438 ? -18.141 -61.594 -16.266 1 33.66 438 VAL A O 1
ATOM 3483 N N . ARG A 1 439 ? -18.406 -63.031 -14.578 1 31.39 439 ARG A N 1
ATOM 3484 C CA . ARG A 1 439 ? -19.016 -64.188 -15.164 1 31.39 439 ARG A CA 1
ATOM 3485 C C . ARG A 1 439 ? -20.281 -63.844 -15.945 1 31.39 439 ARG A C 1
ATOM 3487 O O . ARG A 1 439 ? -21.172 -63.219 -15.414 1 31.39 439 ARG A O 1
ATOM 3494 N N . GLU A 1 440 ? -20.234 -63.781 -17.25 1 33.5 440 GLU A N 1
ATOM 3495 C CA . GLU A 1 440 ? -21.359 -63.875 -18.172 1 33.5 440 GLU A CA 1
ATOM 3496 C C . GLU A 1 440 ? -22.328 -65 -17.734 1 33.5 440 GLU A C 1
ATOM 3498 O O . GLU A 1 440 ? -22.125 -66.125 -18.031 1 33.5 440 GLU A O 1
ATOM 3503 N N . GLU A 1 441 ? -22.688 -65.188 -16.484 1 29.22 441 GLU A N 1
ATOM 3504 C CA . GLU A 1 441 ? -23.797 -66.125 -16.344 1 29.22 441 GLU A CA 1
ATOM 3505 C C . GLU A 1 441 ? -24.891 -65.875 -17.391 1 29.22 441 GLU A C 1
ATOM 3507 O O . GLU A 1 441 ? -25.062 -64.75 -17.828 1 29.22 441 GLU A O 1
ATOM 3512 N N . GLN A 1 442 ? -25.609 -67 -17.875 1 28.48 442 GLN A N 1
ATOM 3513 C CA . GLN A 1 442 ? -26.562 -67.438 -18.891 1 28.48 442 GLN A CA 1
ATOM 3514 C C . GLN A 1 442 ? -27.859 -66.688 -18.828 1 28.48 442 GLN A C 1
ATOM 3516 O O . GLN A 1 442 ? -28.75 -67 -18.047 1 28.48 442 GLN A O 1
ATOM 3521 N N . CYS A 1 443 ? -27.922 -65.375 -18.484 1 26.45 443 CYS A N 1
ATOM 3522 C CA . CYS A 1 443 ? -29.297 -64.938 -18.688 1 26.45 443 CYS A CA 1
ATOM 3523 C C . CYS A 1 443 ? -29.797 -65.375 -20.062 1 26.45 443 CYS A C 1
ATOM 3525 O O . CYS A 1 443 ? -29.188 -65.062 -21.078 1 26.45 443 CYS A O 1
ATOM 3527 N N . THR A 1 444 ? -30.578 -66.375 -20.156 1 25.84 444 THR A N 1
ATOM 3528 C CA . THR A 1 444 ? -31.5 -67 -21.109 1 25.84 444 THR A CA 1
ATOM 3529 C C . THR A 1 444 ? -32.25 -65.938 -21.906 1 25.84 444 THR A C 1
ATOM 3531 O O . THR A 1 444 ? -32.438 -64.812 -21.438 1 25.84 444 THR A O 1
ATOM 3534 N N . ASP A 1 445 ? -32.625 -66.188 -23.281 1 25.47 445 ASP A N 1
ATOM 3535 C CA . ASP A 1 445 ? -32.969 -65.688 -24.594 1 25.47 445 ASP A CA 1
ATOM 3536 C C . ASP A 1 445 ? -34.281 -64.875 -24.531 1 25.47 445 ASP A C 1
ATOM 3538 O O . ASP A 1 445 ? -34.781 -64.438 -25.547 1 25.47 445 ASP A O 1
ATOM 3542 N N . ASP A 1 446 ? -35.156 -65 -23.5 1 24.03 446 ASP A N 1
ATOM 3543 C CA . ASP A 1 446 ? -36.5 -65 -24.094 1 24.03 446 ASP A CA 1
ATOM 3544 C C . ASP A 1 446 ? -36.844 -63.625 -24.672 1 24.03 446 ASP A C 1
ATOM 3546 O O . ASP A 1 446 ? -37.469 -63.531 -25.719 1 24.03 446 ASP A O 1
ATOM 3550 N N . GLU A 1 447 ? -37.031 -62.625 -23.766 1 24.38 447 GLU A N 1
ATOM 3551 C CA . GLU A 1 447 ? -38.188 -61.781 -24.141 1 24.38 447 GLU A CA 1
ATOM 3552 C C . GLU A 1 447 ? -37.812 -60.812 -25.266 1 24.38 447 GLU A C 1
ATOM 3554 O O . GLU A 1 447 ? -36.75 -60.188 -25.234 1 24.38 447 GLU A O 1
ATOM 3559 N N . GLN A 1 448 ? -38.438 -60.875 -26.453 1 23.34 448 GLN A N 1
ATOM 3560 C CA . GLN A 1 448 ? -38.594 -60.219 -27.75 1 23.34 448 GLN A CA 1
ATOM 3561 C C . GLN A 1 448 ? -38.938 -58.75 -27.578 1 23.34 448 GLN A C 1
ATOM 3563 O O . GLN A 1 448 ? -40.094 -58.344 -27.594 1 23.34 448 GLN A O 1
ATOM 3568 N N . VAL A 1 449 ? -38.5 -58.062 -26.578 1 20.11 449 VAL A N 1
ATOM 3569 C CA . VAL A 1 449 ? -39.188 -56.781 -26.625 1 20.11 449 VAL A CA 1
ATOM 3570 C C . VAL A 1 449 ? -38.812 -56.062 -27.938 1 20.11 449 VAL A C 1
ATOM 3572 O O . VAL A 1 449 ? -37.719 -56.219 -28.438 1 20.11 449 VAL A O 1
ATOM 3575 N N . ALA A 1 450 ? -39.875 -55.531 -28.578 1 22.45 450 ALA A N 1
ATOM 3576 C CA . ALA A 1 450 ? -40.125 -54.781 -29.797 1 22.45 450 ALA A CA 1
ATOM 3577 C C . ALA A 1 450 ? -39.25 -53.5 -29.844 1 22.45 450 ALA A C 1
ATOM 3579 O O . ALA A 1 450 ? -39.219 -52.75 -28.875 1 22.45 450 ALA A O 1
ATOM 3580 N N . ASN A 1 451 ? -38.031 -53.5 -30.547 1 20.59 451 ASN A N 1
ATOM 3581 C CA . ASN A 1 451 ? -37 -52.5 -30.875 1 20.59 451 ASN A CA 1
ATOM 3582 C C . ASN A 1 451 ? -37.625 -51.219 -31.422 1 20.59 451 ASN A C 1
ATOM 3584 O O . ASN A 1 451 ? -37.812 -51.062 -32.625 1 20.59 451 ASN A O 1
ATOM 3588 N N . GLU A 1 452 ? -38.812 -50.781 -30.812 1 22.8 452 GLU A N 1
ATOM 3589 C CA . GLU A 1 452 ? -39.312 -49.625 -31.562 1 22.8 452 GLU A CA 1
ATOM 3590 C C . GLU A 1 452 ? -38.219 -48.562 -31.656 1 22.8 452 GLU A C 1
ATOM 3592 O O . GLU A 1 452 ? -37.531 -48.281 -30.672 1 22.8 452 GLU A O 1
ATOM 3597 N N . GLY A 1 453 ? -37.719 -48.219 -32.875 1 21.92 453 GLY A N 1
ATOM 3598 C CA . GLY A 1 453 ? -36.719 -47.406 -33.531 1 21.92 453 GLY A CA 1
ATOM 3599 C C . GLY A 1 453 ? -36.781 -45.938 -33.125 1 21.92 453 GLY A C 1
ATOM 3600 O O . GLY A 1 453 ? -36.219 -45.062 -33.812 1 21.92 453 GLY A O 1
ATOM 3601 N N . THR A 1 454 ? -37.344 -45.625 -31.938 1 24.06 454 THR A N 1
ATOM 3602 C CA . THR A 1 454 ? -37.594 -44.188 -31.953 1 24.06 454 THR A CA 1
ATOM 3603 C C . THR A 1 454 ? -36.281 -43.438 -32.188 1 24.06 454 THR A C 1
ATOM 3605 O O . THR A 1 454 ? -35.219 -43.875 -31.734 1 24.06 454 THR A O 1
ATOM 3608 N N . GLY A 1 455 ? -36.281 -42.469 -33.156 1 23.03 455 GLY A N 1
ATOM 3609 C CA . GLY A 1 455 ? -35.344 -41.562 -33.812 1 23.03 455 GLY A CA 1
ATOM 3610 C C . GLY A 1 455 ? -34.562 -40.719 -32.844 1 23.03 455 GLY A C 1
ATOM 3611 O O . GLY A 1 455 ? -35.062 -40.281 -31.828 1 23.03 455 GLY A O 1
ATOM 3612 N N . ALA A 1 456 ? -33.25 -41.031 -32.688 1 26.17 456 ALA A N 1
ATOM 3613 C CA . ALA A 1 456 ? -32.219 -40.438 -31.859 1 26.17 456 ALA A CA 1
ATOM 3614 C C . ALA A 1 456 ? -32.125 -38.938 -32.062 1 26.17 456 ALA A C 1
ATOM 3616 O O . ALA A 1 456 ? -32.031 -38.469 -33.219 1 26.17 456 ALA A O 1
ATOM 3617 N N . PRO A 1 457 ? -32.781 -38.188 -31.219 1 24.97 457 PRO A N 1
ATOM 3618 C CA . PRO A 1 457 ? -32.656 -36.719 -31.438 1 24.97 457 PRO A CA 1
ATOM 3619 C C . PRO A 1 457 ? -31.219 -36.25 -31.578 1 24.97 457 PRO A C 1
ATOM 3621 O O . PRO A 1 457 ? -30.297 -36.906 -31.047 1 24.97 457 PRO A O 1
ATOM 3624 N N . GLU A 1 458 ? -30.844 -35.562 -32.688 1 24.52 458 GLU A N 1
ATOM 3625 C CA . GLU A 1 458 ? -29.609 -34.969 -33.188 1 24.52 458 GLU A CA 1
ATOM 3626 C C . GLU A 1 458 ? -28.969 -34.062 -32.156 1 24.52 458 GLU A C 1
ATOM 3628 O O . GLU A 1 458 ? -29.562 -33.094 -31.719 1 24.52 458 GLU A O 1
ATOM 3633 N N . SER A 1 459 ? -28.359 -34.656 -31.109 1 24.17 459 SER A N 1
ATOM 3634 C CA . SER A 1 459 ? -27.672 -33.844 -30.094 1 24.17 459 SER A CA 1
ATOM 3635 C C . SER A 1 459 ? -26.703 -32.844 -30.75 1 24.17 459 SER A C 1
ATOM 3637 O O . SER A 1 459 ? -26.031 -33.188 -31.719 1 24.17 459 SER A O 1
ATOM 3639 N N . THR A 1 460 ? -27.109 -31.609 -30.703 1 26.33 460 THR A N 1
ATOM 3640 C CA . THR A 1 460 ? -26.391 -30.453 -31.234 1 26.33 460 THR A CA 1
ATOM 3641 C C . THR A 1 460 ? -24.922 -30.484 -30.797 1 26.33 460 THR A C 1
ATOM 3643 O O . THR A 1 460 ? -24.625 -30.75 -29.641 1 26.33 460 THR A O 1
ATOM 3646 N N . PRO A 1 461 ? -24.062 -30.781 -31.734 1 25.53 461 PRO A N 1
ATOM 3647 C CA . PRO A 1 461 ? -22.625 -30.891 -31.484 1 25.53 461 PRO A CA 1
ATOM 3648 C C . PRO A 1 461 ? -22.062 -29.719 -30.672 1 25.53 461 PRO A C 1
ATOM 3650 O O . PRO A 1 461 ? -22.594 -28.609 -30.766 1 25.53 461 PRO A O 1
ATOM 3653 N N . ALA A 1 462 ? -21.625 -29.984 -29.438 1 24.48 462 ALA A N 1
ATOM 3654 C CA . ALA A 1 462 ? -20.875 -29.078 -28.562 1 24.48 462 ALA A CA 1
ATOM 3655 C C . ALA A 1 462 ? -19.875 -28.25 -29.359 1 24.48 462 ALA A C 1
ATOM 3657 O O . ALA A 1 462 ? -19.266 -28.75 -30.297 1 24.48 462 ALA A O 1
ATOM 3658 N N . LYS A 1 463 ? -20.047 -26.984 -29.234 1 27.77 463 LYS A N 1
ATOM 3659 C CA . LYS A 1 463 ? -19.188 -25.953 -29.812 1 27.77 463 LYS A CA 1
ATOM 3660 C C . LYS A 1 463 ? -17.719 -26.281 -29.594 1 27.77 463 LYS A C 1
ATOM 3662 O O . LYS A 1 463 ? -17.281 -26.453 -28.453 1 27.77 463 LYS A O 1
ATOM 3667 N N . ARG A 1 464 ? -17.094 -27.016 -30.547 1 24.36 464 ARG A N 1
ATOM 3668 C CA . ARG A 1 464 ? -15.664 -27.297 -30.594 1 24.36 464 ARG A CA 1
ATOM 3669 C C . ARG A 1 464 ? -14.844 -26.047 -30.297 1 24.36 464 ARG A C 1
ATOM 3671 O O . ARG A 1 464 ? -15.016 -25.016 -30.953 1 24.36 464 ARG A O 1
ATOM 3678 N N . CYS A 1 465 ? -14.547 -25.844 -29.062 1 23.66 465 CYS A N 1
ATOM 3679 C CA . CYS A 1 465 ? -13.617 -24.75 -28.812 1 23.66 465 CYS A CA 1
ATOM 3680 C C . CYS A 1 465 ? -12.422 -24.812 -29.766 1 23.66 465 CYS A C 1
ATOM 3682 O O . CYS A 1 465 ? -11.711 -25.812 -29.797 1 23.66 465 CYS A O 1
ATOM 3684 N N . ARG A 1 466 ? -12.484 -24.25 -30.922 1 25.55 466 ARG A N 1
ATOM 3685 C CA . ARG A 1 466 ? -11.453 -24.109 -31.938 1 25.55 466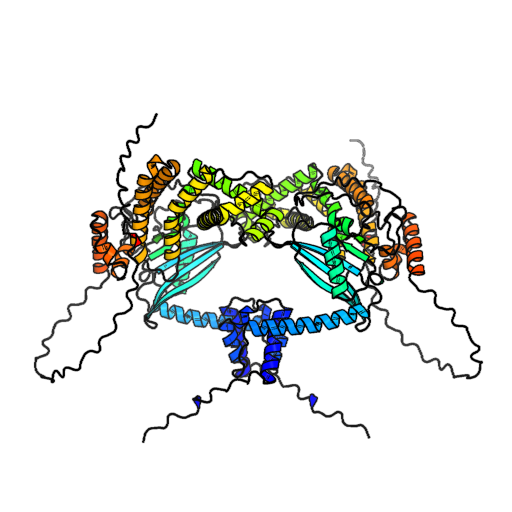 ARG A CA 1
ATOM 3686 C C . ARG A 1 466 ? -10.156 -23.578 -31.344 1 25.55 466 ARG A C 1
ATOM 3688 O O . ARG A 1 466 ? -10.109 -22.453 -30.844 1 25.55 466 ARG A O 1
ATOM 3695 N N . PHE A 1 467 ? -9.391 -24.391 -30.609 1 26.58 467 PHE A N 1
ATOM 3696 C CA . PHE A 1 467 ? -8 -23.984 -30.531 1 26.58 467 PHE A CA 1
ATOM 3697 C C . PHE A 1 467 ? -7.484 -23.562 -31.906 1 26.58 467 PHE A C 1
ATOM 3699 O O . PHE A 1 467 ? -7.559 -24.328 -32.875 1 26.58 467 PHE A O 1
ATOM 3706 N N . ASN A 1 468 ? -7.766 -22.344 -32.438 1 26.42 468 ASN A N 1
ATOM 3707 C CA . ASN A 1 468 ? -7.23 -21.828 -33.688 1 26.42 468 ASN A CA 1
ATOM 3708 C C . ASN A 1 468 ? -5.816 -22.328 -33.938 1 26.42 468 ASN A C 1
ATOM 3710 O O . ASN A 1 468 ? -4.906 -22.078 -33.156 1 26.42 468 ASN A O 1
ATOM 3714 N N . SER A 1 469 ? -5.668 -23.516 -34.5 1 28.89 469 SER A N 1
ATOM 3715 C CA . SER A 1 469 ? -4.535 -24.094 -35.219 1 28.89 469 SER A CA 1
ATOM 3716 C C . SER A 1 469 ? -3.85 -23.031 -36.094 1 28.89 469 SER A C 1
ATOM 3718 O O . SER A 1 469 ? -2.965 -23.359 -36.875 1 28.89 469 SER A O 1
ATOM 3720 N N . SER A 1 470 ? -4.488 -21.844 -36.25 1 31.12 470 SER A N 1
ATOM 3721 C CA . SER A 1 470 ? -3.91 -20.953 -37.25 1 31.12 470 SER A CA 1
ATOM 3722 C C . SER A 1 470 ? -2.447 -20.641 -36.938 1 31.12 470 SER A C 1
ATOM 3724 O O . SER A 1 470 ? -1.794 -19.906 -37.688 1 31.12 470 SER A O 1
ATOM 3726 N N . VAL A 1 471 ? -2.057 -20.875 -35.688 1 29.11 471 VAL A N 1
ATOM 3727 C CA . VAL A 1 471 ? -0.702 -20.359 -35.531 1 29.11 471 VAL A CA 1
ATOM 3728 C C . VAL A 1 471 ? 0.287 -21.266 -36.281 1 29.11 471 VAL A C 1
ATOM 3730 O O . VAL A 1 471 ? 1.487 -20.984 -36.312 1 29.11 471 VAL A O 1
ATOM 3733 N N . LEU A 1 472 ? -0.135 -22.547 -36.562 1 26.62 472 LEU A N 1
ATOM 3734 C CA . LEU A 1 472 ? 0.932 -23.312 -37.219 1 26.62 472 LEU A CA 1
ATOM 3735 C C . LEU A 1 472 ? 1.151 -22.844 -38.656 1 26.62 472 LEU A C 1
ATOM 3737 O O . LEU A 1 472 ? 1.958 -23.422 -39.375 1 26.62 472 LEU A O 1
ATOM 3741 N N . ILE A 1 473 ? 0.119 -22.281 -39.375 1 25.92 473 ILE A N 1
ATOM 3742 C CA . ILE A 1 473 ? 0.348 -22.188 -40.812 1 25.92 473 ILE A CA 1
ATOM 3743 C C . ILE A 1 473 ? 1.474 -21.203 -41.094 1 25.92 473 ILE A C 1
ATOM 3745 O O . ILE A 1 473 ? 1.354 -20.016 -40.781 1 25.92 473 ILE A O 1
ATOM 3749 N N . VAL A 1 474 ? 2.744 -21.641 -41.188 1 25.8 474 VAL A N 1
ATOM 3750 C CA . VAL A 1 474 ? 3.922 -20.969 -41.719 1 25.8 474 VAL A CA 1
ATOM 3751 C C . VAL A 1 474 ? 3.564 -20.297 -43.062 1 25.8 474 VAL A C 1
ATOM 3753 O O . VAL A 1 474 ? 3.1 -20.953 -44 1 25.8 474 VAL A O 1
ATOM 3756 N N . HIS A 1 475 ? 3.043 -19.078 -43 1 24.16 475 HIS A N 1
ATOM 3757 C CA . HIS A 1 475 ? 2.852 -18.312 -44.219 1 24.16 475 HIS A CA 1
ATOM 3758 C C . HIS A 1 475 ? 4.074 -18.391 -45.125 1 24.16 475 HIS A C 1
ATOM 3760 O O . HIS A 1 475 ? 5.184 -18.047 -44.719 1 24.16 475 HIS A O 1
ATOM 3766 N N . ARG A 1 476 ? 4.168 -19.453 -45.938 1 24.64 476 ARG A N 1
ATOM 3767 C CA . ARG A 1 476 ? 5.074 -19.516 -47.094 1 24.64 476 ARG A CA 1
ATOM 3768 C C . ARG A 1 476 ? 5.031 -18.219 -47.906 1 24.64 476 ARG A C 1
ATOM 3770 O O . ARG A 1 476 ? 3.953 -17.734 -48.25 1 24.64 476 ARG A O 1
ATOM 3777 N N . GLY A 1 477 ? 5.965 -17.234 -47.594 1 23.56 477 GLY A N 1
ATOM 3778 C CA . GLY A 1 477 ? 6.141 -16.016 -48.344 1 23.56 477 GLY A CA 1
ATOM 3779 C C . GLY A 1 477 ? 6.066 -16.234 -49.844 1 23.56 477 GLY A C 1
ATOM 3780 O O . GLY A 1 477 ? 6.414 -17.312 -50.344 1 23.56 477 GLY A O 1
ATOM 3781 N N . PRO A 1 478 ? 5.074 -15.758 -50.469 1 24.3 478 PRO A N 1
ATOM 3782 C CA . PRO A 1 478 ? 5 -15.875 -51.938 1 24.3 478 PRO A CA 1
ATOM 3783 C C . PRO A 1 478 ? 6.32 -15.539 -52.594 1 24.3 478 PRO A C 1
ATOM 3785 O O . PRO A 1 478 ? 7.086 -14.711 -52.125 1 24.3 478 PRO A O 1
ATOM 3788 N N . ARG A 1 479 ? 6.996 -16.453 -53.219 1 20.34 479 ARG A N 1
ATOM 3789 C CA . ARG A 1 479 ? 8.117 -16.281 -54.125 1 20.34 479 ARG A CA 1
ATOM 3790 C C . ARG A 1 479 ? 7.836 -15.164 -55.125 1 20.34 479 ARG A C 1
ATOM 3792 O O . ARG A 1 479 ? 6.809 -15.18 -55.812 1 20.34 479 ARG A O 1
ATOM 3799 N N . LYS A 1 480 ? 8.305 -13.922 -54.75 1 24.25 480 LYS A N 1
ATOM 3800 C CA . LYS A 1 480 ? 8.266 -12.891 -55.781 1 24.25 480 LYS A CA 1
ATOM 3801 C C . LYS A 1 480 ? 8.758 -13.43 -57.125 1 24.25 480 LYS A C 1
ATOM 3803 O O . LYS A 1 480 ? 9.703 -14.227 -57.156 1 24.25 480 LYS A O 1
ATOM 3808 N N . PRO A 1 481 ? 7.984 -13.383 -58.094 1 21.7 481 PRO A N 1
ATOM 3809 C CA . PRO A 1 481 ? 8.359 -13.742 -59.469 1 21.7 481 PRO A CA 1
ATOM 3810 C C . PRO A 1 481 ? 9.672 -13.102 -59.906 1 21.7 481 PRO A C 1
ATOM 3812 O O . PRO A 1 481 ? 10.062 -12.055 -59.375 1 21.7 481 PRO A O 1
ATOM 3815 N N . ARG A 1 482 ? 10.695 -13.875 -60.406 1 21.16 482 ARG A N 1
ATOM 3816 C CA . ARG A 1 482 ? 11.93 -13.578 -61.125 1 21.16 482 ARG A CA 1
ATOM 3817 C C . ARG A 1 482 ? 11.695 -12.523 -62.219 1 21.16 482 ARG A C 1
ATOM 3819 O O . ARG A 1 482 ? 11.062 -12.805 -63.219 1 21.16 482 ARG A O 1
ATOM 3826 N N . GLN A 1 483 ? 11.258 -11.273 -61.781 1 19.69 483 GLN A N 1
ATOM 3827 C CA . GLN A 1 483 ? 11.289 -10.359 -62.938 1 19.69 483 GLN A CA 1
ATOM 3828 C C . GLN A 1 483 ? 12.672 -10.312 -63.562 1 19.69 483 GLN A C 1
ATOM 3830 O O . GLN A 1 483 ? 13.68 -10.148 -62.875 1 19.69 483 GLN A O 1
ATOM 3835 N N . GLN A 1 484 ? 12.914 -10.867 -64.75 1 20.48 484 GLN A N 1
ATOM 3836 C CA . GLN A 1 484 ? 13.93 -10.914 -65.812 1 20.48 484 GLN A CA 1
ATOM 3837 C C . GLN A 1 484 ? 14.352 -9.508 -66.25 1 20.48 484 GLN A C 1
ATOM 3839 O O . GLN A 1 484 ? 15.016 -9.344 -67.25 1 20.48 484 GLN A O 1
ATOM 3844 N N . THR A 1 485 ? 14.234 -8.422 -65.438 1 21.28 485 THR A N 1
ATOM 3845 C CA . THR A 1 485 ? 14.594 -7.301 -66.312 1 21.28 485 THR A CA 1
ATOM 3846 C C . THR A 1 485 ? 16.047 -7.418 -66.75 1 21.28 485 THR A C 1
ATOM 3848 O O . THR A 1 485 ? 16.922 -7.75 -66 1 21.28 485 THR A O 1
ATOM 3851 N N . LEU A 1 486 ? 16.344 -7.461 -68.125 1 20.5 486 LEU A N 1
ATOM 3852 C CA . LEU A 1 486 ? 17.359 -7.398 -69.188 1 20.5 486 LEU A CA 1
ATOM 3853 C C . LEU A 1 486 ? 18.188 -6.125 -69.062 1 20.5 486 LEU A C 1
ATOM 3855 O O . LEU A 1 486 ? 19.203 -5.969 -69.75 1 20.5 486 LEU A O 1
ATOM 3859 N N . GLY A 1 487 ? 17.688 -5.023 -68.375 1 22.02 487 GLY A N 1
ATOM 3860 C CA . GLY A 1 487 ? 18.359 -3.932 -69.062 1 22.02 487 GLY A CA 1
ATOM 3861 C C . GLY A 1 487 ? 19.875 -4.012 -69 1 22.02 487 GLY A C 1
ATOM 3862 O O . GLY A 1 487 ? 20.422 -4.613 -68.062 1 22.02 487 GLY A O 1
ATOM 3863 N N . ARG A 1 488 ? 20.578 -3.562 -70.125 1 21.41 488 ARG A N 1
ATOM 3864 C CA . ARG A 1 488 ? 21.844 -3.348 -70.812 1 21.41 488 ARG A CA 1
ATOM 3865 C C . ARG A 1 488 ? 22.828 -2.607 -69.938 1 21.41 488 ARG A C 1
ATOM 3867 O O . ARG A 1 488 ? 22.438 -1.96 -68.938 1 21.41 488 ARG A O 1
ATOM 3874 N N . ARG A 1 489 ? 24.094 -2.326 -70.5 1 21.52 489 ARG A N 1
ATOM 3875 C CA . ARG A 1 489 ? 25.547 -2.115 -70.5 1 21.52 489 ARG A CA 1
ATOM 3876 C C . ARG A 1 489 ? 25.891 -0.742 -69.938 1 21.52 489 ARG A C 1
ATOM 3878 O O . ARG A 1 489 ? 26.969 -0.555 -69.375 1 21.52 489 ARG A O 1
ATOM 3885 N N . PHE A 1 490 ? 25.031 0.381 -70 1 22 490 PHE A N 1
ATOM 3886 C CA . PHE A 1 490 ? 25.984 1.483 -70 1 22 490 PHE A CA 1
ATOM 3887 C C . PHE A 1 490 ? 26.422 1.748 -68.562 1 22 490 PHE A C 1
ATOM 3889 O O . PHE A 1 490 ? 25.641 1.593 -67.625 1 22 490 PHE A O 1
ATOM 3896 N N . MET B 1 1 ? -56.781 -36.875 -8.68 1 28.19 1 MET B N 1
ATOM 3897 C CA . MET B 1 1 ? -57.031 -35.531 -8.195 1 28.19 1 MET B CA 1
ATOM 3898 C C . MET B 1 1 ? -55.719 -34.844 -7.82 1 28.19 1 MET B C 1
ATOM 3900 O O . MET B 1 1 ? -54.938 -35.375 -7.035 1 28.19 1 MET B O 1
ATOM 3904 N N . ASP B 1 2 ? -55.156 -33.938 -8.742 1 30.88 2 ASP B N 1
ATOM 3905 C CA . ASP B 1 2 ? -53.906 -33.219 -8.852 1 30.88 2 ASP B CA 1
ATOM 3906 C C . ASP B 1 2 ? -53.688 -32.281 -7.652 1 30.88 2 ASP B C 1
ATOM 3908 O O . ASP B 1 2 ? -54.562 -31.484 -7.309 1 30.88 2 ASP B O 1
ATOM 3912 N N . LYS B 1 3 ? -53 -32.719 -6.574 1 36.53 3 LYS B N 1
ATOM 3913 C CA . LYS B 1 3 ? -52.844 -31.891 -5.379 1 36.53 3 LYS B CA 1
ATOM 3914 C C . LYS B 1 3 ? -52.438 -30.469 -5.746 1 36.53 3 LYS B C 1
ATOM 3916 O O . LYS B 1 3 ? -51.469 -30.266 -6.508 1 36.53 3 LYS B O 1
ATOM 3921 N N . PRO B 1 4 ? -53.312 -29.406 -5.664 1 37.84 4 PRO B N 1
ATOM 3922 C CA . PRO B 1 4 ? -52.969 -28.016 -6 1 37.84 4 PRO B CA 1
ATOM 3923 C C . PRO B 1 4 ? -51.719 -27.531 -5.309 1 37.84 4 PRO B C 1
ATOM 3925 O O . PRO B 1 4 ? -51.438 -27.922 -4.176 1 37.84 4 PRO B O 1
ATOM 3928 N N . THR B 1 5 ? -50.531 -27.422 -5.98 1 36.75 5 THR B N 1
ATOM 3929 C CA . THR B 1 5 ? -49.312 -26.766 -5.566 1 36.75 5 THR B CA 1
ATOM 3930 C C . THR B 1 5 ? -49.594 -25.453 -4.84 1 36.75 5 THR B C 1
ATOM 3932 O O . THR B 1 5 ? -50.281 -24.594 -5.367 1 36.75 5 THR B O 1
ATOM 3935 N N . SER B 1 6 ? -49.75 -25.438 -3.502 1 35.28 6 SER B N 1
ATOM 3936 C CA . SER B 1 6 ? -50.094 -24.297 -2.658 1 35.28 6 SER B CA 1
ATOM 3937 C C . SER B 1 6 ? -49.438 -23.016 -3.133 1 35.28 6 SER B C 1
ATOM 3939 O O . SER B 1 6 ? -48.25 -23.016 -3.451 1 35.28 6 SER B O 1
ATOM 3941 N N . ALA B 1 7 ? -50.125 -21.969 -3.703 1 35.53 7 ALA B N 1
ATOM 3942 C CA . ALA B 1 7 ? -49.938 -20.562 -4.062 1 35.53 7 ALA B CA 1
ATOM 3943 C C . ALA B 1 7 ? -49.125 -19.828 -3.004 1 35.53 7 ALA B C 1
ATOM 3945 O O . ALA B 1 7 ? -49.062 -18.594 -3.031 1 35.53 7 ALA B O 1
ATOM 3946 N N . GLN B 1 8 ? -48.844 -20.297 -1.842 1 35.41 8 GLN B N 1
ATOM 3947 C CA . GLN B 1 8 ? -48.281 -19.578 -0.717 1 35.41 8 GLN B CA 1
ATOM 3948 C C . GLN B 1 8 ? -46.938 -18.938 -1.108 1 35.41 8 GLN B C 1
ATOM 3950 O O . GLN B 1 8 ? -46.562 -17.891 -0.569 1 35.41 8 GLN B O 1
ATOM 3955 N N . ASP B 1 9 ? -46.062 -19.734 -1.684 1 37.69 9 ASP B N 1
ATOM 3956 C CA . ASP B 1 9 ? -44.656 -19.312 -1.757 1 37.69 9 ASP B CA 1
ATOM 3957 C C . ASP B 1 9 ? -44.5 -18.109 -2.688 1 37.69 9 ASP B C 1
ATOM 3959 O O . ASP B 1 9 ? -43.406 -17.688 -2.982 1 37.69 9 ASP B O 1
ATOM 3963 N N . PHE B 1 10 ? -45.5 -17.891 -3.588 1 39 10 PHE B N 1
ATOM 3964 C CA . PHE B 1 10 ? -45.281 -16.891 -4.617 1 39 10 PHE B CA 1
ATOM 3965 C C . PHE B 1 10 ? -45.281 -15.484 -4.02 1 39 10 PHE B C 1
ATOM 3967 O O . PHE B 1 10 ? -45.531 -14.508 -4.727 1 39 10 PHE B O 1
ATOM 3974 N N . PHE B 1 11 ? -45.656 -15.234 -2.836 1 41.16 11 PHE B N 1
ATOM 3975 C CA . PHE B 1 11 ? -45.656 -13.82 -2.49 1 41.16 11 PHE B CA 1
ATOM 3976 C C . PHE B 1 11 ? -44.25 -13.227 -2.729 1 41.16 11 PHE B C 1
ATOM 3978 O O . PHE B 1 11 ? -43.375 -13.344 -1.88 1 41.16 11 PHE B O 1
ATOM 3985 N N . ALA B 1 12 ? -43.75 -13.328 -3.889 1 48.59 12 ALA B N 1
ATOM 3986 C CA . ALA B 1 12 ? -42.625 -12.508 -4.316 1 48.59 12 ALA B CA 1
ATOM 3987 C C . ALA B 1 12 ? -42.656 -11.141 -3.631 1 48.59 12 ALA B C 1
ATOM 3989 O O . ALA B 1 12 ? -43.625 -10.383 -3.783 1 48.59 12 ALA B O 1
ATOM 3990 N N . THR B 1 13 ? -42.219 -11.062 -2.387 1 65.81 13 THR B N 1
ATOM 3991 C CA . THR B 1 13 ? -42.156 -9.781 -1.688 1 65.81 13 THR B CA 1
ATOM 3992 C C . THR B 1 13 ? -41.875 -8.648 -2.662 1 65.81 13 THR B C 1
ATOM 3994 O O . THR B 1 13 ? -40.875 -8.688 -3.389 1 65.81 13 THR B O 1
ATOM 3997 N N . ARG B 1 14 ? -42.875 -7.953 -3.055 1 78.19 14 ARG B N 1
ATOM 3998 C CA . ARG B 1 14 ? -42.781 -6.828 -3.98 1 78.19 14 ARG B CA 1
ATOM 3999 C C . ARG B 1 14 ? -41.781 -5.797 -3.496 1 78.19 14 ARG B C 1
ATOM 4001 O O . ARG B 1 14 ? -41.875 -5.301 -2.371 1 78.19 14 ARG B O 1
ATOM 4008 N N . ARG B 1 15 ? -40.844 -5.625 -4.262 1 87.62 15 ARG B N 1
ATOM 4009 C CA . ARG B 1 15 ? -39.812 -4.637 -3.986 1 87.62 15 ARG B CA 1
ATOM 4010 C C . ARG B 1 15 ? -40.406 -3.236 -3.881 1 87.62 15 ARG B C 1
ATOM 4012 O O . ARG B 1 15 ? -41.5 -2.984 -4.367 1 87.62 15 ARG B O 1
ATOM 4019 N N . TYR B 1 16 ? -39.719 -2.381 -3.082 1 90.12 16 TYR B N 1
ATOM 4020 C CA . TYR B 1 16 ? -40.156 -0.991 -3.012 1 90.12 16 TYR B CA 1
ATOM 4021 C C . TYR B 1 16 ? -40.156 -0.345 -4.391 1 90.12 16 TYR B C 1
ATOM 4023 O O . TYR B 1 16 ? -39.312 -0.676 -5.234 1 90.12 16 TYR B O 1
ATOM 4031 N N . ASN B 1 17 ? -41.094 0.531 -4.504 1 87.75 17 ASN B N 1
ATOM 4032 C CA . ASN B 1 17 ? -41 1.397 -5.672 1 87.75 17 ASN B CA 1
ATOM 4033 C C . ASN B 1 17 ? -39.781 2.322 -5.582 1 87.75 17 ASN B C 1
ATOM 4035 O O . ASN B 1 17 ? -39.406 2.754 -4.492 1 87.75 17 ASN B O 1
ATOM 4039 N N . ASP B 1 18 ? -39.25 2.641 -6.676 1 86.06 18 ASP B N 1
ATOM 4040 C CA . ASP B 1 18 ? -38.031 3.455 -6.727 1 86.06 18 ASP B CA 1
ATOM 4041 C C . ASP B 1 18 ? -38.25 4.812 -6.062 1 86.06 18 ASP B C 1
ATOM 4043 O O . ASP B 1 18 ? -37.312 5.395 -5.504 1 86.06 18 ASP B O 1
ATOM 4047 N N . ASN B 1 19 ? -39.469 5.23 -6.133 1 87.25 19 ASN B N 1
ATOM 4048 C CA . ASN B 1 19 ? -39.75 6.559 -5.609 1 87.25 19 ASN B CA 1
ATOM 4049 C C . ASN B 1 19 ? -40.375 6.492 -4.215 1 87.25 19 ASN B C 1
ATOM 4051 O O . ASN B 1 19 ? -40.75 7.52 -3.646 1 87.25 19 ASN B O 1
ATOM 4055 N N . SER B 1 20 ? -40.438 5.297 -3.654 1 92.12 20 SER B N 1
ATOM 4056 C CA . SER B 1 20 ? -41 5.18 -2.307 1 92.12 20 SER B CA 1
ATOM 4057 C C . SER B 1 20 ? -40.062 5.844 -1.28 1 92.12 20 SER B C 1
ATOM 4059 O O . SER B 1 20 ? -38.844 5.828 -1.432 1 92.12 20 SER B O 1
ATOM 4061 N N . PRO B 1 21 ? -40.688 6.492 -0.315 1 93.38 21 PRO B N 1
ATOM 4062 C CA . PRO B 1 21 ? -39.906 7.141 0.728 1 93.38 21 PRO B CA 1
ATOM 4063 C C . PRO B 1 21 ? -38.969 6.168 1.446 1 93.38 21 PRO B C 1
ATOM 4065 O O . PRO B 1 21 ? -37.844 6.535 1.812 1 93.38 21 PRO B O 1
ATOM 4068 N N . GLU B 1 22 ? -39.438 4.973 1.589 1 93.75 22 GLU B N 1
ATOM 4069 C CA . GLU B 1 22 ? -38.594 3.961 2.252 1 93.75 22 GLU B CA 1
ATOM 4070 C C . GLU B 1 22 ? -37.375 3.627 1.427 1 93.75 22 GLU B C 1
ATOM 4072 O O . GLU B 1 22 ? -36.25 3.568 1.959 1 93.75 22 GLU B O 1
ATOM 4077 N N . GLN B 1 23 ? -37.625 3.426 0.162 1 95.75 23 GLN B N 1
ATOM 4078 C CA . GLN B 1 23 ? -36.5 3.156 -0.753 1 95.75 23 GLN B CA 1
ATOM 4079 C C . GLN B 1 23 ? -35.5 4.293 -0.735 1 95.75 23 GLN B C 1
ATOM 4081 O O . GLN B 1 23 ? -34.281 4.051 -0.617 1 95.75 23 GLN B O 1
ATOM 4086 N N . ARG B 1 24 ? -35.969 5.469 -0.772 1 95.31 24 ARG B N 1
ATOM 4087 C CA . ARG B 1 24 ? -35.125 6.648 -0.838 1 95.31 24 ARG B CA 1
ATOM 4088 C C . ARG B 1 24 ? -34.312 6.805 0.44 1 95.31 24 ARG B C 1
ATOM 4090 O O . ARG B 1 24 ? -33.125 7.098 0.386 1 95.31 24 ARG B O 1
ATOM 4097 N N . THR B 1 25 ? -34.938 6.613 1.545 1 96.06 25 THR B N 1
ATOM 4098 C CA . THR B 1 25 ? -34.281 6.75 2.836 1 96.06 25 THR B CA 1
ATOM 4099 C C . THR B 1 25 ? -33.125 5.754 2.963 1 96.06 25 THR B C 1
ATOM 4101 O O . THR B 1 25 ? -32.031 6.102 3.432 1 96.06 25 THR B O 1
ATOM 4104 N N . LYS B 1 26 ? -33.375 4.582 2.555 1 97.06 26 LYS B N 1
ATOM 4105 C CA . LYS B 1 26 ? -32.375 3.527 2.645 1 97.06 26 LYS B CA 1
ATOM 4106 C C . LYS B 1 26 ? -31.219 3.781 1.672 1 97.06 26 LYS B C 1
ATOM 4108 O O . LYS B 1 26 ? -30.047 3.588 2.018 1 97.06 26 LYS B O 1
ATOM 4113 N N . GLU B 1 27 ? -31.516 4.258 0.481 1 97.31 27 GLU B N 1
ATOM 4114 C CA . GLU B 1 27 ? -30.5 4.621 -0.494 1 97.31 27 GLU B CA 1
ATOM 4115 C C . GLU B 1 27 ? -29.625 5.758 0.025 1 97.31 27 GLU B C 1
ATOM 4117 O O . GLU B 1 27 ? -28.406 5.727 -0.131 1 97.31 27 GLU B O 1
ATOM 4122 N N . GLU B 1 28 ? -30.266 6.684 0.66 1 96.88 28 GLU B N 1
ATOM 4123 C CA . GLU B 1 28 ? -29.531 7.809 1.238 1 96.88 28 GLU B CA 1
ATOM 4124 C C . GLU B 1 28 ? -28.609 7.352 2.363 1 96.88 28 GLU B C 1
ATOM 4126 O O . GLU B 1 28 ? -27.516 7.891 2.535 1 96.88 28 GLU B O 1
ATOM 4131 N N . GLY B 1 29 ? -29.141 6.41 3.111 1 97.19 29 GLY B N 1
ATOM 4132 C CA . GLY B 1 29 ? -28.297 5.844 4.152 1 97.19 29 GLY B CA 1
ATOM 4133 C C . GLY B 1 29 ? -27.031 5.227 3.619 1 97.19 29 GLY B C 1
ATOM 4134 O O . GLY B 1 29 ? -25.938 5.465 4.156 1 97.19 29 GLY B O 1
ATOM 4135 N N . ILE B 1 30 ? -27.094 4.492 2.543 1 97.81 30 ILE B N 1
ATOM 4136 C CA . ILE B 1 30 ? -25.938 3.854 1.919 1 97.81 30 ILE B CA 1
ATOM 4137 C C . ILE B 1 30 ? -25.016 4.918 1.342 1 97.81 30 ILE B C 1
ATOM 4139 O O . ILE B 1 30 ? -23.797 4.848 1.515 1 97.81 30 ILE B O 1
ATOM 4143 N N . ALA B 1 31 ? -25.578 5.863 0.688 1 98 31 ALA B N 1
ATOM 4144 C CA . ALA B 1 31 ? -24.797 6.938 0.085 1 98 31 ALA B CA 1
ATOM 4145 C C . ALA B 1 31 ? -24 7.691 1.144 1 98 31 ALA B C 1
ATOM 4147 O O . ALA B 1 31 ? -22.812 7.992 0.945 1 98 31 ALA B O 1
ATOM 4148 N N . LYS B 1 32 ? -24.625 7.969 2.24 1 97.44 32 LYS B N 1
ATOM 4149 C CA . LYS B 1 32 ? -23.953 8.68 3.326 1 97.44 32 LYS B CA 1
ATOM 4150 C C . LYS B 1 32 ? -22.812 7.844 3.91 1 97.44 32 LYS B C 1
ATOM 4152 O O . LYS B 1 32 ? -21.719 8.359 4.168 1 97.44 32 LYS B O 1
ATOM 4157 N N . TRP B 1 33 ? -23.078 6.594 4.113 1 97.06 33 TRP B N 1
ATOM 4158 C CA . TRP B 1 33 ? -22.062 5.676 4.625 1 97.06 33 TRP B CA 1
ATOM 4159 C C . TRP B 1 33 ? -20.844 5.645 3.715 1 97.06 33 TRP B C 1
ATOM 4161 O O . TRP B 1 33 ? -19.719 5.848 4.172 1 97.06 33 TRP B O 1
ATOM 4171 N N . ILE B 1 34 ? -21.016 5.48 2.447 1 96.81 34 ILE B N 1
ATOM 4172 C CA . ILE B 1 34 ? -19.938 5.406 1.47 1 96.81 34 ILE B CA 1
ATOM 4173 C C . ILE B 1 34 ? -19.234 6.754 1.373 1 96.81 34 ILE B C 1
ATOM 4175 O O . ILE B 1 34 ? -18 6.824 1.406 1 96.81 34 ILE B O 1
ATOM 4179 N N . GLY B 1 35 ? -19.938 7.816 1.31 1 96.19 35 GLY B N 1
ATOM 4180 C CA . GLY B 1 35 ? -19.391 9.156 1.172 1 96.19 35 GLY B CA 1
ATOM 4181 C C . GLY B 1 35 ? -18.531 9.57 2.352 1 96.19 35 GLY B C 1
ATOM 4182 O O . GLY B 1 35 ? -17.469 10.156 2.172 1 96.19 35 GLY B O 1
ATOM 4183 N N . ARG B 1 36 ? -18.938 9.211 3.566 1 94.88 36 ARG B N 1
ATOM 4184 C CA . ARG B 1 36 ? -18.25 9.664 4.773 1 94.88 36 ARG B CA 1
ATOM 4185 C C . ARG B 1 36 ? -17.062 8.781 5.098 1 94.88 36 ARG B C 1
ATOM 4187 O O . ARG B 1 36 ? -16.094 9.227 5.719 1 94.88 36 ARG B O 1
ATOM 4194 N N . THR B 1 37 ? -17.109 7.535 4.672 1 93.31 37 THR B N 1
ATOM 4195 C CA . THR B 1 37 ? -16.016 6.617 5 1 93.31 37 THR B CA 1
ATOM 4196 C C . THR B 1 37 ? -15 6.559 3.863 1 93.31 37 THR B C 1
ATOM 4198 O O . THR B 1 37 ? -13.891 6.062 4.047 1 93.31 37 THR B O 1
ATOM 4201 N N . GLY B 1 38 ? -15.398 7.023 2.744 1 91.94 38 GLY B N 1
ATOM 4202 C CA . GLY B 1 38 ? -14.492 7.008 1.61 1 91.94 38 GLY B CA 1
ATOM 4203 C C . GLY B 1 38 ? -14.391 5.648 0.946 1 91.94 38 GLY B C 1
ATOM 4204 O O . GLY B 1 38 ? -13.445 5.387 0.193 1 91.94 38 GLY B O 1
ATOM 4205 N N . LEU B 1 39 ? -15.289 4.75 1.2 1 92.62 39 LEU B N 1
ATOM 4206 C CA . LEU B 1 39 ? -15.32 3.443 0.547 1 92.62 39 LEU B CA 1
ATOM 4207 C C . LEU B 1 39 ? -15.664 3.584 -0.932 1 92.62 39 LEU B C 1
ATOM 4209 O O . LEU B 1 39 ? -16.391 4.5 -1.318 1 92.62 39 LEU B O 1
ATOM 4213 N N . PRO B 1 40 ? -15.164 2.66 -1.757 1 94.5 40 PRO B N 1
ATOM 4214 C CA . PRO B 1 40 ? -15.531 2.713 -3.174 1 94.5 40 PRO B CA 1
ATOM 4215 C C . PRO B 1 40 ? -17 2.396 -3.416 1 94.5 40 PRO B C 1
ATOM 4217 O O . PRO B 1 40 ? -17.547 1.459 -2.82 1 94.5 40 PRO B O 1
ATOM 4220 N N . ALA B 1 41 ? -17.562 3.117 -4.332 1 95.88 41 ALA B N 1
ATOM 4221 C CA . ALA B 1 41 ? -18.984 2.969 -4.602 1 95.88 41 ALA B CA 1
ATOM 4222 C C . ALA B 1 41 ? -19.281 1.625 -5.258 1 95.88 41 ALA B C 1
ATOM 4224 O O . ALA B 1 41 ? -20.438 1.191 -5.301 1 95.88 41 ALA B O 1
ATOM 4225 N N . ILE B 1 42 ? -18.328 0.981 -5.742 1 95.44 42 ILE B N 1
ATOM 4226 C CA . ILE B 1 42 ? -18.516 -0.294 -6.426 1 95.44 42 ILE B CA 1
ATOM 4227 C C . ILE B 1 42 ? -18.984 -1.353 -5.43 1 95.44 42 ILE B C 1
ATOM 4229 O O . ILE B 1 42 ? -19.484 -2.404 -5.824 1 95.44 42 ILE B O 1
ATOM 4233 N N . ILE B 1 43 ? -18.812 -1.1 -4.191 1 95.19 43 ILE B N 1
ATOM 4234 C CA . ILE B 1 43 ? -19.172 -2.041 -3.137 1 95.19 43 ILE B CA 1
ATOM 4235 C C . ILE B 1 43 ? -20.641 -2.416 -3.266 1 95.19 43 ILE B C 1
ATOM 4237 O O . ILE B 1 43 ? -21.031 -3.537 -2.936 1 95.19 43 ILE B O 1
ATOM 4241 N N . VAL B 1 44 ? -21.516 -1.507 -3.764 1 96.88 44 VAL B N 1
ATOM 4242 C CA . VAL B 1 44 ? -22.953 -1.75 -3.83 1 96.88 44 VAL B CA 1
ATOM 4243 C C . VAL B 1 44 ? -23.25 -2.793 -4.902 1 96.88 44 VAL B C 1
ATOM 4245 O O . VAL B 1 44 ? -24.328 -3.385 -4.918 1 96.88 44 VAL B O 1
ATOM 4248 N N . GLY B 1 45 ? -22.328 -2.938 -5.797 1 95.88 45 GLY B N 1
ATOM 4249 C CA . GLY B 1 45 ? -22.516 -3.939 -6.84 1 95.88 45 GLY B CA 1
ATOM 4250 C C . GLY B 1 45 ? -22.016 -5.312 -6.438 1 95.88 45 GLY B C 1
ATOM 4251 O O . GLY B 1 45 ? -22.156 -6.277 -7.191 1 95.88 45 GLY B O 1
ATOM 4252 N N . ASP B 1 46 ? -21.359 -5.387 -5.309 1 95.75 46 ASP B N 1
ATOM 4253 C CA . ASP B 1 46 ? -20.844 -6.656 -4.801 1 95.75 46 ASP B CA 1
ATOM 4254 C C . ASP B 1 46 ? -21.984 -7.617 -4.477 1 95.75 46 ASP B C 1
ATOM 4256 O O . ASP B 1 46 ? -22.953 -7.242 -3.801 1 95.75 46 ASP B O 1
ATOM 4260 N N . GLU B 1 47 ? -21.922 -8.883 -4.93 1 96.38 47 GLU B N 1
ATOM 4261 C CA . GLU B 1 47 ? -22.969 -9.875 -4.762 1 96.38 47 GLU B CA 1
ATOM 4262 C C . GLU B 1 47 ? -23.234 -10.172 -3.287 1 96.38 47 GLU B C 1
ATOM 4264 O O . GLU B 1 47 ? -24.375 -10.367 -2.877 1 96.38 47 GLU B O 1
ATOM 4269 N N . GLU B 1 48 ? -22.141 -10.18 -2.51 1 96.12 48 GLU B N 1
ATOM 4270 C CA . GLU B 1 48 ? -22.281 -10.461 -1.084 1 96.12 48 GLU B CA 1
ATOM 4271 C C . GLU B 1 48 ? -22.938 -9.289 -0.354 1 96.12 48 GLU B C 1
ATOM 4273 O O . GLU B 1 48 ? -23.672 -9.492 0.613 1 96.12 48 GLU B O 1
ATOM 4278 N N . PHE B 1 49 ? -22.656 -8.117 -0.78 1 97.38 49 PHE B N 1
ATOM 4279 C CA . PHE B 1 49 ? -23.312 -6.953 -0.196 1 97.38 49 PHE B CA 1
ATOM 4280 C C . PHE B 1 49 ? -24.812 -6.965 -0.496 1 97.38 49 PHE B C 1
ATOM 4282 O O . PHE B 1 49 ? -25.625 -6.734 0.396 1 97.38 49 PHE B O 1
ATOM 4289 N N . ILE B 1 50 ? -25.078 -7.219 -1.708 1 97.56 50 ILE B N 1
ATOM 4290 C CA . ILE B 1 50 ? -26.469 -7.273 -2.148 1 97.56 50 ILE B CA 1
ATOM 4291 C C . ILE B 1 50 ? -27.219 -8.344 -1.354 1 97.56 50 ILE B C 1
ATOM 4293 O O . ILE B 1 50 ? -28.344 -8.109 -0.884 1 97.56 50 ILE B O 1
ATOM 4297 N N . ALA B 1 51 ? -26.625 -9.461 -1.161 1 97.19 51 ALA B N 1
ATOM 4298 C CA . ALA B 1 51 ? -27.234 -10.539 -0.395 1 97.19 51 ALA B CA 1
ATOM 4299 C C . ALA B 1 51 ? -27.453 -10.133 1.06 1 97.19 51 ALA B C 1
ATOM 4301 O O . ALA B 1 51 ? -28.484 -10.453 1.656 1 97.19 51 ALA B O 1
ATOM 4302 N N . MET B 1 52 ? -26.5 -9.461 1.608 1 96.81 52 MET B N 1
ATOM 4303 C CA . MET B 1 52 ? -26.609 -8.984 2.982 1 96.81 52 MET B CA 1
ATOM 4304 C C . MET B 1 52 ? -27.766 -7.992 3.117 1 96.81 52 MET B C 1
ATOM 4306 O O . MET B 1 52 ? -28.562 -8.086 4.051 1 96.81 52 MET B O 1
ATOM 4310 N N . MET B 1 53 ? -27.891 -7.121 2.162 1 97.06 53 MET B N 1
ATOM 4311 C CA . MET B 1 53 ? -28.969 -6.129 2.193 1 97.06 53 MET B CA 1
ATOM 4312 C C . MET B 1 53 ? -30.328 -6.793 2.066 1 97.06 53 MET B C 1
ATOM 4314 O O . MET B 1 53 ? -31.312 -6.348 2.678 1 97.06 53 MET B O 1
ATOM 4318 N N . ALA B 1 54 ? -30.359 -7.797 1.331 1 96 54 ALA B N 1
ATOM 4319 C CA . ALA B 1 54 ? -31.609 -8.539 1.165 1 96 54 ALA B CA 1
ATOM 4320 C C . ALA B 1 54 ? -32.062 -9.172 2.48 1 96 54 ALA B C 1
ATOM 4322 O O . ALA B 1 54 ? -33.25 -9.312 2.74 1 96 54 ALA B O 1
ATOM 4323 N N . LYS B 1 55 ? -31.125 -9.523 3.281 1 95.19 55 LYS B N 1
ATOM 4324 C CA . LYS B 1 55 ? -31.453 -10.07 4.598 1 95.19 55 LYS B CA 1
ATOM 4325 C C . LYS B 1 55 ? -31.953 -8.977 5.535 1 95.19 55 LYS B C 1
ATOM 4327 O O . LYS B 1 55 ? -32.75 -9.25 6.441 1 95.19 55 LYS B O 1
ATOM 4332 N N . MET B 1 56 ? -31.5 -7.816 5.273 1 95.12 56 MET B N 1
ATOM 4333 C CA . MET B 1 56 ? -31.953 -6.691 6.086 1 95.12 56 MET B CA 1
ATOM 4334 C C . MET B 1 56 ? -33.375 -6.297 5.723 1 95.12 56 MET B C 1
ATOM 4336 O O . MET B 1 56 ? -34.188 -6.043 6.602 1 95.12 56 MET B O 1
ATOM 4340 N N . ASP B 1 57 ? -33.594 -6.188 4.453 1 94.62 57 ASP B N 1
ATOM 4341 C CA . ASP B 1 57 ? -34.906 -5.832 3.938 1 94.62 57 ASP B CA 1
ATOM 4342 C C . ASP B 1 57 ? -35.125 -6.414 2.541 1 94.62 57 ASP B C 1
ATOM 4344 O O . ASP B 1 57 ? -34.594 -5.906 1.56 1 94.62 57 ASP B O 1
ATOM 4348 N N . LYS B 1 58 ? -35.969 -7.375 2.488 1 93.56 58 LYS B N 1
ATOM 4349 C CA . LYS B 1 58 ? -36.219 -8.109 1.251 1 93.56 58 LYS B CA 1
ATOM 4350 C C . LYS B 1 58 ? -36.844 -7.203 0.192 1 93.56 58 LYS B C 1
ATOM 4352 O O . LYS B 1 58 ? -36.75 -7.473 -1.006 1 93.56 58 LYS B O 1
ATOM 4357 N N . LYS B 1 59 ? -37.469 -6.16 0.656 1 94.88 59 LYS B N 1
ATOM 4358 C CA . LYS B 1 59 ? -38.156 -5.273 -0.273 1 94.88 59 LYS B CA 1
ATOM 4359 C C . LYS B 1 59 ? -37.219 -4.227 -0.85 1 94.88 59 LYS B C 1
ATOM 4361 O O . LYS B 1 59 ? -37.562 -3.555 -1.828 1 94.88 59 LYS B O 1
ATOM 4366 N N . PHE B 1 60 ? -36.156 -4.16 -0.246 1 95.69 60 PHE B N 1
ATOM 4367 C CA . PHE B 1 60 ? -35.219 -3.111 -0.624 1 95.69 60 PHE B CA 1
ATOM 4368 C C . PHE B 1 60 ? -34.406 -3.531 -1.839 1 95.69 60 PHE B C 1
ATOM 4370 O O . PHE B 1 60 ? -33.844 -4.637 -1.875 1 95.69 60 PHE B O 1
ATOM 4377 N N . LYS B 1 61 ? -34.312 -2.695 -2.764 1 95.12 61 LYS B N 1
ATOM 4378 C CA . LYS B 1 61 ? -33.438 -2.887 -3.926 1 95.12 61 LYS B CA 1
ATOM 4379 C C . LYS B 1 61 ? -32.156 -2.041 -3.814 1 95.12 61 LYS B C 1
ATOM 4381 O O . LYS B 1 61 ? -32.25 -0.811 -3.805 1 95.12 61 LYS B O 1
ATOM 4386 N N . VAL B 1 62 ? -31.047 -2.691 -3.842 1 96.69 62 VAL B N 1
ATOM 4387 C CA . VAL B 1 62 ? -29.781 -1.973 -3.732 1 96.69 62 VAL B CA 1
ATOM 4388 C C . VAL B 1 62 ? -29.578 -1.095 -4.965 1 96.69 62 VAL B C 1
ATOM 4390 O O . VAL B 1 62 ? -29.734 -1.559 -6.098 1 96.69 62 VAL B O 1
ATOM 4393 N N . PRO B 1 63 ? -29.281 0.091 -4.762 1 96.12 63 PRO B N 1
ATOM 4394 C CA . PRO B 1 63 ? -29.094 1.001 -5.895 1 96.12 63 PRO B CA 1
ATOM 4395 C C . PRO B 1 63 ? -27.812 0.72 -6.68 1 96.12 63 PRO B C 1
ATOM 4397 O O . PRO B 1 63 ? -26.922 0.035 -6.184 1 96.12 63 PRO B O 1
ATOM 4400 N N . THR B 1 64 ? -27.766 1.237 -7.855 1 96.31 64 THR B N 1
ATOM 4401 C CA . THR B 1 64 ? -26.578 1.108 -8.695 1 96.31 64 THR B CA 1
ATOM 4402 C C . THR B 1 64 ? -25.484 2.061 -8.227 1 96.31 64 THR B C 1
ATOM 4404 O O . THR B 1 64 ? -25.75 3.002 -7.477 1 96.31 64 THR B O 1
ATOM 4407 N N . ARG B 1 65 ? -24.328 1.766 -8.695 1 97.12 65 ARG B N 1
ATOM 4408 C CA . ARG B 1 65 ? -23.188 2.617 -8.414 1 97.12 65 ARG B CA 1
ATOM 4409 C C . ARG B 1 65 ? -23.438 4.055 -8.859 1 97.12 65 ARG B C 1
ATOM 4411 O O . ARG B 1 65 ? -23.156 5 -8.117 1 97.12 65 ARG B O 1
ATOM 4418 N N . HIS B 1 66 ? -23.953 4.215 -9.992 1 97.19 66 HIS B N 1
ATOM 4419 C CA . HIS B 1 66 ? -24.219 5.535 -10.555 1 97.19 66 HIS B CA 1
ATOM 4420 C C . HIS B 1 66 ? -25.219 6.312 -9.695 1 97.19 66 HIS B C 1
ATOM 4422 O O . HIS B 1 66 ? -25.016 7.504 -9.445 1 97.19 66 HIS B O 1
ATOM 4428 N N . LYS B 1 67 ? -26.203 5.672 -9.305 1 96.5 67 LYS B N 1
ATOM 4429 C CA . LYS B 1 67 ? -27.203 6.324 -8.461 1 96.5 67 LYS B CA 1
ATOM 4430 C C . LYS B 1 67 ? -26.578 6.766 -7.133 1 96.5 67 LYS B C 1
ATOM 4432 O O . LYS B 1 67 ? -26.844 7.871 -6.652 1 96.5 67 LYS B O 1
ATOM 4437 N N . ILE B 1 68 ? -25.812 5.906 -6.555 1 97.44 68 ILE B N 1
ATOM 4438 C CA . ILE B 1 68 ? -25.141 6.215 -5.293 1 97.44 68 ILE B CA 1
ATOM 4439 C C . ILE B 1 68 ? -24.25 7.434 -5.473 1 97.44 68 ILE B C 1
ATOM 4441 O O . ILE B 1 68 ? -24.25 8.344 -4.641 1 97.44 68 ILE B O 1
ATOM 4445 N N . LEU B 1 69 ? -23.469 7.457 -6.535 1 97.62 69 LEU B N 1
ATOM 4446 C CA . LEU B 1 69 ? -22.578 8.578 -6.805 1 97.62 69 LEU B CA 1
ATOM 4447 C C . LEU B 1 69 ? -23.359 9.875 -6.973 1 97.62 69 LEU B C 1
ATOM 4449 O O . LEU B 1 69 ? -22.938 10.93 -6.5 1 97.62 69 LEU B O 1
ATOM 4453 N N . ASN B 1 70 ? -24.469 9.797 -7.598 1 97.69 70 ASN B N 1
ATOM 4454 C CA . ASN B 1 70 ? -25.328 10.961 -7.746 1 97.69 70 ASN B CA 1
ATOM 4455 C C . ASN B 1 70 ? -25.844 11.461 -6.398 1 97.69 70 ASN B C 1
ATOM 4457 O O . ASN B 1 70 ? -25.891 12.664 -6.152 1 97.69 70 ASN B O 1
ATOM 4461 N N . LEU B 1 71 ? -26.266 10.531 -5.574 1 97.5 71 LEU B N 1
ATOM 4462 C CA . LEU B 1 71 ? -26.75 10.898 -4.246 1 97.5 71 LEU B CA 1
ATOM 4463 C C . LEU B 1 71 ? -25.641 11.539 -3.422 1 97.5 71 LEU B C 1
ATOM 4465 O O . LEU B 1 71 ? -25.875 12.516 -2.709 1 97.5 71 LEU B O 1
ATOM 4469 N N . ILE B 1 72 ? -24.438 10.992 -3.502 1 97.62 72 ILE B N 1
ATOM 4470 C CA . ILE B 1 72 ? -23.281 11.555 -2.795 1 97.62 72 ILE B CA 1
ATOM 4471 C C . ILE B 1 72 ? -23.016 12.969 -3.301 1 97.62 72 ILE B C 1
ATOM 4473 O O . ILE B 1 72 ? -22.75 13.883 -2.51 1 97.62 72 ILE B O 1
ATOM 4477 N N . ASP B 1 73 ? -23.047 13.148 -4.617 1 97.5 73 ASP B N 1
ATOM 4478 C CA . ASP B 1 73 ? -22.828 14.461 -5.215 1 97.5 73 ASP B CA 1
ATOM 4479 C C . ASP B 1 73 ? -23.859 15.477 -4.703 1 97.5 73 ASP B C 1
ATOM 4481 O O . ASP B 1 73 ? -23.516 16.609 -4.395 1 97.5 73 ASP B O 1
ATOM 4485 N N . LYS B 1 74 ? -25.094 15.047 -4.645 1 97.31 74 LYS B N 1
ATOM 4486 C CA . LYS B 1 74 ? -26.156 15.906 -4.117 1 97.31 74 LYS B CA 1
ATOM 4487 C C . LYS B 1 74 ? -25.875 16.297 -2.668 1 97.31 74 LYS B C 1
ATOM 4489 O O . LYS B 1 74 ? -25.984 17.469 -2.301 1 97.31 74 LYS B O 1
ATOM 4494 N N . MET B 1 75 ? -25.516 15.367 -1.86 1 96.5 75 MET B N 1
ATOM 4495 C CA . MET B 1 75 ? -25.188 15.617 -0.459 1 96.5 75 MET B CA 1
ATOM 4496 C C . MET B 1 75 ? -24 16.562 -0.339 1 96.5 75 MET B C 1
ATOM 4498 O O . MET B 1 75 ? -23.969 17.438 0.532 1 96.5 75 MET B O 1
ATOM 4502 N N . TYR B 1 76 ? -23.078 16.312 -1.138 1 95.88 76 TYR B N 1
ATOM 4503 C CA . TYR B 1 76 ? -21.891 17.172 -1.164 1 95.88 76 TYR B CA 1
ATOM 4504 C C . TYR B 1 76 ? -22.281 18.625 -1.44 1 95.88 76 TYR B C 1
ATOM 4506 O O . TYR B 1 76 ? -21.828 19.531 -0.748 1 95.88 76 TYR B O 1
ATOM 4514 N N . LYS B 1 77 ? -23.062 18.859 -2.471 1 96.62 77 LYS B N 1
ATOM 4515 C CA . LYS B 1 77 ? -23.484 20.219 -2.846 1 96.62 77 LYS B CA 1
ATOM 4516 C C . LYS B 1 77 ? -24.266 20.875 -1.71 1 96.62 77 LYS B C 1
ATOM 4518 O O . LYS B 1 77 ? -24.078 22.078 -1.45 1 96.62 77 LYS B O 1
ATOM 4523 N N . GLU B 1 78 ? -25.031 20.094 -1.056 1 96.56 78 GLU B N 1
ATOM 4524 C CA . GLU B 1 78 ? -25.766 20.625 0.088 1 96.56 78 GLU B CA 1
ATOM 4525 C C . GLU B 1 78 ? -24.828 21.031 1.218 1 96.56 78 GLU B C 1
ATOM 4527 O O . GLU B 1 78 ? -24.969 22.109 1.801 1 96.56 78 GLU B O 1
ATOM 4532 N N . GLU B 1 79 ? -23.953 20.141 1.535 1 95.19 79 GLU B N 1
ATOM 4533 C CA . GLU B 1 79 ? -22.969 20.438 2.578 1 95.19 79 GLU B CA 1
ATOM 4534 C C . GLU B 1 79 ? -22.094 21.625 2.188 1 95.19 79 GLU B C 1
ATOM 4536 O O . GLU B 1 79 ? -21.703 22.422 3.043 1 95.19 79 GLU B O 1
ATOM 4541 N N . LYS B 1 80 ? -21.734 21.703 0.95 1 96.44 80 LYS B N 1
ATOM 4542 C CA . LYS B 1 80 ? -20.938 22.812 0.442 1 96.44 80 LYS B CA 1
ATOM 4543 C C . LYS B 1 80 ? -21.641 24.141 0.683 1 96.44 80 LYS B C 1
ATOM 4545 O O . LYS B 1 80 ? -21 25.109 1.108 1 96.44 80 LYS B O 1
ATOM 4550 N N . GLU B 1 81 ? -22.906 24.188 0.459 1 96.75 81 GLU B N 1
ATOM 4551 C CA . GLU B 1 81 ? -23.672 25.406 0.67 1 96.75 81 GLU B CA 1
ATOM 4552 C C . GLU B 1 81 ? -23.688 25.797 2.145 1 96.75 81 GLU B C 1
ATOM 4554 O O . GLU B 1 81 ? -23.625 26.984 2.479 1 96.75 81 GLU B O 1
ATOM 4559 N N . LYS B 1 82 ? -23.781 24.844 2.959 1 94.94 82 LYS B N 1
ATOM 4560 C CA . LYS B 1 82 ? -23.734 25.109 4.395 1 94.94 82 LYS B CA 1
ATOM 4561 C C . LYS B 1 82 ? -22.391 25.703 4.809 1 94.94 82 LYS B C 1
ATOM 4563 O O . LYS B 1 82 ? -22.344 26.656 5.578 1 94.94 82 LYS B O 1
ATOM 4568 N N . VAL B 1 83 ? -21.344 25.156 4.34 1 95.75 83 VAL B N 1
ATOM 4569 C CA . VAL B 1 83 ? -20.016 25.641 4.672 1 95.75 83 VAL B CA 1
ATOM 4570 C C . VAL B 1 83 ? -19.812 27.047 4.121 1 95.75 83 VAL B C 1
ATOM 4572 O O . VAL B 1 83 ? -19.234 27.906 4.785 1 95.75 83 VAL B O 1
ATOM 4575 N N . LYS B 1 84 ? -20.312 27.266 2.945 1 96.44 84 LYS B N 1
ATOM 4576 C CA . LYS B 1 84 ? -20.25 28.609 2.359 1 96.44 84 LYS B CA 1
ATOM 4577 C C . LYS B 1 84 ? -20.922 29.641 3.258 1 96.44 84 LYS B C 1
ATOM 4579 O O . LYS B 1 84 ? -20.406 30.734 3.455 1 96.44 84 LYS B O 1
ATOM 4584 N N . GLN B 1 85 ? -22 29.25 3.756 1 95.19 85 GLN B N 1
ATOM 4585 C CA . GLN B 1 85 ? -22.719 30.141 4.656 1 95.19 85 GLN B CA 1
ATOM 4586 C C . GLN B 1 85 ? -21.938 30.406 5.93 1 95.19 85 GLN B C 1
ATOM 4588 O O . GLN B 1 85 ? -21.875 31.547 6.414 1 95.19 85 GLN B O 1
ATOM 4593 N N . ASN B 1 86 ? -21.375 29.391 6.461 1 95.19 86 ASN B N 1
ATOM 4594 C CA . ASN B 1 86 ? -20.531 29.547 7.645 1 95.19 86 ASN B CA 1
ATOM 4595 C C . ASN B 1 86 ? -19.344 30.484 7.379 1 95.19 86 ASN B C 1
ATOM 4597 O O . ASN B 1 86 ? -19.016 31.312 8.211 1 95.19 86 ASN B O 1
ATOM 4601 N N . LEU B 1 87 ? -18.781 30.328 6.258 1 95.88 87 LEU B N 1
ATOM 4602 C CA . LEU B 1 87 ? -17.641 31.172 5.879 1 95.88 87 LEU B CA 1
ATOM 4603 C C . LEU B 1 87 ? -18.062 32.625 5.727 1 95.88 87 LEU B C 1
ATOM 4605 O O . LEU B 1 87 ? -17.312 33.531 6.102 1 95.88 87 LEU B O 1
ATOM 4609 N N . ALA B 1 88 ? -19.234 32.812 5.23 1 94.75 88 ALA B N 1
ATOM 4610 C CA . ALA B 1 88 ? -19.766 34.188 5.051 1 94.75 88 ALA B CA 1
ATOM 4611 C C . ALA B 1 88 ? -19.984 34.875 6.398 1 94.75 88 ALA B C 1
ATOM 4613 O O . ALA B 1 88 ? -19.766 36.062 6.523 1 94.75 88 ALA B O 1
ATOM 4614 N N . THR B 1 89 ? -20.281 34.062 7.391 1 93.94 89 THR B N 1
ATOM 4615 C CA . THR B 1 89 ? -20.594 34.656 8.703 1 93.94 89 THR B CA 1
ATOM 4616 C C . THR B 1 89 ? -19.328 34.781 9.539 1 93.94 89 THR B C 1
ATOM 4618 O O . THR B 1 89 ? -19.297 35.562 10.508 1 93.94 89 THR B O 1
ATOM 4621 N N . ALA B 1 90 ? -18.344 34.125 9.195 1 93.81 90 ALA B N 1
ATOM 4622 C CA . ALA B 1 90 ? -17.094 34.219 9.945 1 93.81 90 ALA B CA 1
ATOM 4623 C C . ALA B 1 90 ? -16.484 35.594 9.852 1 93.81 90 ALA B C 1
ATOM 4625 O O . ALA B 1 90 ? -16.531 36.25 8.797 1 93.81 90 ALA B O 1
ATOM 4626 N N . ARG B 1 91 ? -15.898 36.094 10.922 1 91.38 91 ARG B N 1
ATOM 4627 C CA . ARG B 1 91 ? -15.289 37.406 10.953 1 91.38 91 ARG B CA 1
ATOM 4628 C C . ARG B 1 91 ? -13.977 37.406 10.172 1 91.38 91 ARG B C 1
ATOM 4630 O O . ARG B 1 91 ? -13.742 38.312 9.359 1 91.38 91 ARG B O 1
ATOM 4637 N N . ARG B 1 92 ? -13.125 36.438 10.484 1 91.88 92 ARG B N 1
ATOM 4638 C CA . ARG B 1 92 ? -11.844 36.25 9.812 1 91.88 92 ARG B CA 1
ATOM 4639 C C . ARG B 1 92 ? -11.617 34.781 9.438 1 91.88 92 ARG B C 1
ATOM 4641 O O . ARG B 1 92 ? -12.141 33.875 10.086 1 91.88 92 ARG B O 1
ATOM 4648 N N . ILE B 1 93 ? -10.859 34.656 8.383 1 94.12 93 ILE B N 1
ATOM 4649 C CA . ILE B 1 93 ? -10.578 33.312 7.871 1 94.12 93 ILE B CA 1
ATOM 4650 C C . ILE B 1 93 ? -9.078 33.156 7.629 1 94.12 93 ILE B C 1
ATOM 4652 O O . ILE B 1 93 ? -8.43 34.062 7.09 1 94.12 93 ILE B O 1
ATOM 4656 N N . THR B 1 94 ? -8.539 32.094 8.133 1 93.38 94 THR B N 1
ATOM 4657 C CA . THR B 1 94 ? -7.18 31.703 7.785 1 93.38 94 THR B CA 1
ATOM 4658 C C . THR B 1 94 ? -7.18 30.609 6.73 1 93.38 94 THR B C 1
ATOM 4660 O O . THR B 1 94 ? -7.871 29.594 6.879 1 93.38 94 THR B O 1
ATOM 4663 N N . THR B 1 95 ? -6.406 30.781 5.691 1 94.56 95 THR B N 1
ATOM 4664 C CA . THR B 1 95 ? -6.367 29.781 4.637 1 94.56 95 THR B CA 1
ATOM 4665 C C . THR B 1 95 ? -5.035 29.031 4.645 1 94.56 95 THR B C 1
ATOM 4667 O O . THR B 1 95 ? -4.035 29.547 5.152 1 94.56 95 THR B O 1
ATOM 4670 N N . GLY B 1 96 ? -5.062 27.812 4.23 1 94.75 96 GLY B N 1
ATOM 4671 C CA . GLY B 1 96 ? -3.877 26.984 4.066 1 94.75 96 GLY B CA 1
ATOM 4672 C C . GLY B 1 96 ? -3.729 26.422 2.666 1 94.75 96 GLY B C 1
ATOM 4673 O O . GLY B 1 96 ? -4.719 26.031 2.037 1 94.75 96 GLY B O 1
ATOM 4674 N N . LEU B 1 97 ? -2.498 26.422 2.17 1 95.81 97 LEU B N 1
ATOM 4675 C CA . LEU B 1 97 ? -2.201 25.875 0.855 1 95.81 97 LEU B CA 1
ATOM 4676 C C . LEU B 1 97 ? -1.113 24.812 0.948 1 95.81 97 LEU B C 1
ATOM 4678 O O . LEU B 1 97 ? -0.155 24.953 1.71 1 95.81 97 LEU B O 1
ATOM 4682 N N . ASP B 1 98 ? -1.309 23.797 0.214 1 94.19 98 ASP B N 1
ATOM 4683 C CA . ASP B 1 98 ? -0.283 22.75 0.103 1 94.19 98 ASP B CA 1
ATOM 4684 C C . ASP B 1 98 ? -0.438 21.969 -1.194 1 94.19 98 ASP B C 1
ATOM 4686 O O . ASP B 1 98 ? -1.553 21.797 -1.691 1 94.19 98 ASP B O 1
ATOM 4690 N N . ILE B 1 99 ? 0.632 21.594 -1.719 1 93.69 99 ILE B N 1
ATOM 4691 C CA . ILE B 1 99 ? 0.604 20.781 -2.934 1 93.69 99 ILE B CA 1
ATOM 4692 C C . ILE B 1 99 ? 0.849 19.328 -2.584 1 93.69 99 ILE B C 1
ATOM 4694 O O . ILE B 1 99 ? 1.817 19 -1.893 1 93.69 99 ILE B O 1
ATOM 4698 N N . TRP B 1 100 ? -0.019 18.5 -3.08 1 90 100 TRP B N 1
ATOM 4699 C CA . TRP B 1 100 ? 0.076 17.062 -2.895 1 90 100 TRP B CA 1
ATOM 4700 C C . TRP B 1 100 ? 0.326 16.359 -4.227 1 90 100 TRP B C 1
ATOM 4702 O O . TRP B 1 100 ? -0.253 16.734 -5.25 1 90 100 TRP B O 1
ATOM 4712 N N . THR B 1 101 ? 1.132 15.43 -4.098 1 88 101 THR B N 1
ATOM 4713 C CA . THR B 1 101 ? 1.423 14.648 -5.293 1 88 101 THR B CA 1
ATOM 4714 C C . THR B 1 101 ? 0.973 13.203 -5.121 1 88 101 THR B C 1
ATOM 4716 O O . THR B 1 101 ? 1.204 12.602 -4.07 1 88 101 THR B O 1
ATOM 4719 N N . LYS B 1 102 ? 0.336 12.727 -6.047 1 88.06 102 LYS B N 1
ATOM 4720 C CA . LYS B 1 102 ? -0.115 11.336 -6.039 1 88.06 102 LYS B CA 1
ATOM 4721 C C . LYS B 1 102 ? 1.067 10.375 -6.078 1 88.06 102 LYS B C 1
ATOM 4723 O O . LYS B 1 102 ? 2.1 10.672 -6.684 1 88.06 102 LYS B O 1
ATOM 4728 N N . LYS B 1 103 ? 0.788 9.266 -5.457 1 83.75 103 LYS B N 1
ATOM 4729 C CA . LYS B 1 103 ? 1.791 8.203 -5.539 1 83.75 103 LYS B CA 1
ATOM 4730 C C . LYS B 1 103 ? 2.094 7.844 -6.988 1 83.75 103 LYS B C 1
ATOM 4732 O O . LYS B 1 103 ? 1.181 7.738 -7.812 1 83.75 103 LYS B O 1
ATOM 4737 N N . GLY B 1 104 ? 3.316 7.773 -7.383 1 82.12 104 GLY B N 1
ATOM 4738 C CA . GLY B 1 104 ? 3.725 7.492 -8.75 1 82.12 104 GLY B CA 1
ATOM 4739 C C . GLY B 1 104 ? 3.947 8.742 -9.578 1 82.12 104 GLY B C 1
ATOM 4740 O O . GLY B 1 104 ? 4.328 8.664 -10.742 1 82.12 104 GLY B O 1
ATOM 4741 N N . LEU B 1 105 ? 3.588 9.852 -8.953 1 86.88 105 LEU B N 1
ATOM 4742 C CA . LEU B 1 105 ? 3.893 11.156 -9.531 1 86.88 105 LEU B CA 1
ATOM 4743 C C . LEU B 1 105 ? 3.066 11.406 -10.789 1 86.88 105 LEU B C 1
ATOM 4745 O O . LEU B 1 105 ? 3.547 12.023 -11.742 1 86.88 105 LEU B O 1
ATOM 4749 N N . THR B 1 106 ? 1.907 10.883 -10.82 1 88 106 THR B N 1
ATOM 4750 C CA . THR B 1 106 ? 1.089 10.961 -12.023 1 88 106 THR B CA 1
ATOM 4751 C C . THR B 1 106 ? 0.221 12.211 -12.016 1 88 106 THR B C 1
ATOM 4753 O O . THR B 1 106 ? -0.335 12.602 -13.047 1 88 106 THR B O 1
ATOM 4756 N N . ALA B 1 107 ? 0.114 12.789 -10.82 1 90.44 107 ALA B N 1
ATOM 4757 C CA . ALA B 1 107 ? -0.7 13.992 -10.711 1 90.44 107 ALA B CA 1
ATOM 4758 C C . ALA B 1 107 ? -0.354 14.773 -9.445 1 90.44 107 ALA B C 1
ATOM 4760 O O . ALA B 1 107 ? 0.135 14.195 -8.469 1 90.44 107 ALA B O 1
ATOM 4761 N N . SER B 1 108 ? -0.54 16.047 -9.539 1 92.25 108 SER B N 1
ATOM 4762 C CA . SER B 1 108 ? -0.359 16.922 -8.391 1 92.25 108 SER B CA 1
ATOM 4763 C C . SER B 1 108 ? -1.608 17.766 -8.133 1 92.25 108 SER B C 1
ATOM 4765 O O . SER B 1 108 ? -2.352 18.078 -9.062 1 92.25 108 SER B O 1
ATOM 4767 N N . PHE B 1 109 ? -1.802 18.047 -6.895 1 95.12 109 PHE B N 1
ATOM 4768 C CA . PHE B 1 109 ? -3 18.781 -6.508 1 95.12 109 PHE B CA 1
ATOM 4769 C C . PHE B 1 109 ? -2.656 19.906 -5.535 1 95.12 109 PHE B C 1
ATOM 4771 O O . PHE B 1 109 ? -1.832 19.719 -4.637 1 95.12 109 PHE B O 1
ATOM 4778 N N . LEU B 1 110 ? -3.293 20.969 -5.75 1 96.69 110 LEU B N 1
ATOM 4779 C CA . LEU B 1 110 ? -3.244 22.047 -4.754 1 96.69 110 LEU B CA 1
ATOM 4780 C C . LEU B 1 110 ? -4.414 21.938 -3.785 1 96.69 110 LEU B C 1
ATOM 4782 O O . LEU B 1 110 ? -5.574 22.016 -4.195 1 96.69 110 LEU B O 1
ATOM 4786 N N . GLY B 1 111 ? -4.039 21.688 -2.566 1 97.19 111 GLY B N 1
ATOM 4787 C CA . GLY B 1 111 ? -5.047 21.719 -1.521 1 97.19 111 GLY B CA 1
ATOM 4788 C C . GLY B 1 111 ? -5.238 23.109 -0.917 1 97.19 111 GLY B C 1
ATOM 4789 O O . GLY B 1 111 ? -4.266 23.781 -0.571 1 97.19 111 GLY B O 1
ATOM 4790 N N . VAL B 1 112 ? -6.48 23.562 -0.861 1 96.94 112 VAL B N 1
ATOM 4791 C CA . VAL B 1 112 ? -6.848 24.828 -0.228 1 96.94 112 VAL B CA 1
ATOM 4792 C C . VAL B 1 112 ? -7.781 24.562 0.951 1 96.94 112 VAL B C 1
ATOM 4794 O O . VAL B 1 112 ? -8.836 23.938 0.789 1 96.94 112 VAL B O 1
ATOM 4797 N N . SER B 1 113 ? -7.375 24.969 2.088 1 95.75 113 SER B N 1
ATOM 4798 C CA . SER B 1 113 ? -8.188 24.781 3.283 1 95.75 113 SER B CA 1
ATOM 4799 C C . SER B 1 113 ? -8.469 26.109 3.98 1 95.75 113 SER B C 1
ATOM 4801 O O . SER B 1 113 ? -7.852 27.125 3.658 1 95.75 113 SER B O 1
ATOM 4803 N N . ALA B 1 114 ? -9.438 26.094 4.875 1 95 114 ALA B N 1
ATOM 4804 C CA . ALA B 1 114 ? -9.797 27.281 5.641 1 95 114 ALA B CA 1
ATOM 4805 C C . ALA B 1 114 ? -10.062 26.938 7.105 1 95 114 ALA B C 1
ATOM 4807 O O . ALA B 1 114 ? -10.664 25.906 7.406 1 95 114 ALA B O 1
ATOM 4808 N N . CYS B 1 115 ? -9.555 27.734 7.957 1 93.56 115 CYS B N 1
ATOM 4809 C CA . CYS B 1 115 ? -9.859 27.703 9.383 1 93.56 115 CYS B CA 1
ATOM 4810 C C . CYS B 1 115 ? -10.633 28.953 9.805 1 93.56 115 CYS B C 1
ATOM 4812 O O . CYS B 1 115 ? -10.258 30.062 9.445 1 93.56 115 CYS B O 1
ATOM 4814 N N . TYR B 1 116 ? -11.711 28.766 10.531 1 92.88 116 TYR B N 1
ATOM 4815 C CA . TYR B 1 116 ? -12.547 29.875 10.961 1 92.88 116 TYR B CA 1
ATOM 4816 C C . TYR B 1 116 ? -13.336 29.516 12.219 1 92.88 116 TYR B C 1
ATOM 4818 O O . TYR B 1 116 ? -13.422 28.344 12.586 1 92.88 116 TYR B O 1
ATOM 4826 N N . PHE B 1 117 ? -13.773 30.531 12.883 1 91.12 117 PHE B N 1
ATOM 4827 C CA . PHE B 1 117 ? -14.625 30.312 14.047 1 91.12 117 PHE B CA 1
ATOM 4828 C C . PHE B 1 117 ? -16.094 30.375 13.664 1 91.12 117 PHE B C 1
ATOM 4830 O O . PHE B 1 117 ? -16.547 31.359 13.062 1 91.12 117 PHE B O 1
ATOM 4837 N N . ASN B 1 118 ? -16.766 29.312 13.922 1 91.69 118 ASN B N 1
ATOM 4838 C CA . ASN B 1 118 ? -18.219 29.266 13.703 1 91.69 118 ASN B CA 1
ATOM 4839 C C . ASN B 1 118 ? -18.984 29.75 14.93 1 91.69 118 ASN B C 1
ATOM 4841 O O . ASN B 1 118 ? -19.047 29.031 15.938 1 91.69 118 ASN B O 1
ATOM 4845 N N . PRO B 1 119 ? -19.594 30.859 14.852 1 88.5 119 PRO B N 1
ATOM 4846 C CA . PRO B 1 119 ? -20.297 31.391 16.031 1 88.5 119 PRO B CA 1
ATOM 4847 C C . PRO B 1 119 ? -21.516 30.578 16.406 1 88.5 119 PRO B C 1
ATOM 4849 O O . PRO B 1 119 ? -21.875 30.484 17.578 1 88.5 119 PRO B O 1
ATOM 4852 N N . GLU B 1 120 ? -22.172 30.031 15.453 1 88.56 120 GLU B N 1
ATOM 4853 C CA . GLU B 1 120 ? -23.359 29.25 15.719 1 88.56 120 GLU B CA 1
ATOM 4854 C C . GLU B 1 120 ? -23.047 28.031 16.578 1 88.56 120 GLU B C 1
ATOM 4856 O O . GLU B 1 120 ? -23.734 27.766 17.562 1 88.56 120 GLU B O 1
ATOM 4861 N N . ASP B 1 121 ? -22.047 27.391 16.312 1 89.12 121 ASP B N 1
ATOM 4862 C CA . ASP B 1 121 ? -21.656 26.188 17.047 1 89.12 121 ASP B CA 1
ATOM 4863 C C . ASP B 1 121 ? -20.609 26.5 18.109 1 89.12 121 ASP B C 1
ATOM 4865 O O . ASP B 1 121 ? -20.234 25.625 18.891 1 89.12 121 ASP B O 1
ATOM 4869 N N . ASN B 1 122 ? -20.188 27.703 18.156 1 90.12 122 ASN B N 1
ATOM 4870 C CA . ASN B 1 122 ? -19.172 28.188 19.094 1 90.12 122 ASN B CA 1
ATOM 4871 C C . ASN B 1 122 ? -17.922 27.312 19.078 1 90.12 122 ASN B C 1
ATOM 4873 O O . ASN B 1 122 ? -17.469 26.859 20.125 1 90.12 122 ASN B O 1
ATOM 4877 N N . LYS B 1 123 ? -17.484 27.031 17.891 1 90.06 123 LYS B N 1
ATOM 4878 C CA . LYS B 1 123 ? -16.297 26.188 17.781 1 90.06 123 LYS B CA 1
ATOM 4879 C C . LYS B 1 123 ? -15.477 26.578 16.562 1 90.06 123 LYS B C 1
ATOM 4881 O O . LYS B 1 123 ? -16 27.109 15.578 1 90.06 123 LYS B O 1
ATOM 4886 N N . ALA B 1 124 ? -14.172 26.328 16.672 1 89.44 124 ALA B N 1
ATOM 4887 C CA . ALA B 1 124 ? -13.281 26.5 15.531 1 89.44 124 ALA B CA 1
ATOM 4888 C C . ALA B 1 124 ? -13.43 25.359 14.539 1 89.44 124 ALA B C 1
ATOM 4890 O O . ALA B 1 124 ? -13.555 24.188 14.93 1 89.44 124 ALA B O 1
ATOM 4891 N N . GLU B 1 125 ? -13.469 25.688 13.266 1 92.06 125 GLU B N 1
ATOM 4892 C CA . GLU B 1 125 ? -13.617 24.688 12.219 1 92.06 125 GLU B CA 1
ATOM 4893 C C . GLU B 1 125 ? -12.461 24.75 11.219 1 92.06 125 GLU B C 1
ATOM 4895 O O . GLU B 1 125 ? -11.914 25.828 10.969 1 92.06 125 GLU B O 1
ATOM 4900 N N . HIS B 1 126 ? -12.086 23.656 10.789 1 93.5 126 HIS B N 1
ATOM 4901 C CA . HIS B 1 126 ? -11.117 23.5 9.711 1 93.5 126 HIS B CA 1
ATOM 4902 C C . HIS B 1 126 ? -11.68 22.672 8.57 1 93.5 126 HIS B C 1
ATOM 4904 O O . HIS B 1 126 ? -12.016 21.5 8.758 1 93.5 126 HIS B O 1
ATOM 4910 N N . LYS B 1 127 ? -11.766 23.281 7.387 1 94.5 127 LYS B N 1
ATOM 4911 C CA . LYS B 1 127 ? -12.406 22.609 6.258 1 94.5 127 LYS B CA 1
ATOM 4912 C C . LYS B 1 127 ? -11.508 22.625 5.027 1 94.5 127 LYS B C 1
ATOM 4914 O O . LYS B 1 127 ? -10.836 23.625 4.754 1 94.5 127 LYS B O 1
ATOM 4919 N N . LEU B 1 128 ? -11.484 21.5 4.375 1 95.88 128 LEU B N 1
ATOM 4920 C CA . LEU B 1 128 ? -10.883 21.469 3.047 1 95.88 128 LEU B CA 1
ATOM 4921 C C . LEU B 1 128 ? -11.836 22.047 2.004 1 95.88 128 LEU B C 1
ATOM 4923 O O . LEU B 1 128 ? -12.922 21.516 1.786 1 95.88 128 LEU B O 1
ATOM 4927 N N . LEU B 1 129 ? -11.414 23.078 1.375 1 97 129 LEU B N 1
ATOM 4928 C CA . LEU B 1 129 ? -12.289 23.766 0.428 1 97 129 LEU B CA 1
ATOM 4929 C C . LEU B 1 129 ? -12.156 23.172 -0.966 1 97 129 LEU B C 1
ATOM 4931 O O . LEU B 1 129 ? -13.164 22.859 -1.606 1 97 129 LEU B O 1
ATOM 4935 N N . ASN B 1 130 ? -10.906 23.062 -1.402 1 96.69 130 ASN B N 1
ATOM 4936 C CA . ASN B 1 130 ? -10.695 22.547 -2.752 1 96.69 130 ASN B CA 1
ATOM 4937 C C . ASN B 1 130 ? -9.461 21.656 -2.826 1 96.69 130 ASN B C 1
ATOM 4939 O O . ASN B 1 130 ? -8.508 21.828 -2.059 1 96.69 130 ASN B O 1
ATOM 4943 N N . LEU B 1 131 ? -9.531 20.75 -3.625 1 96.12 131 LEU B N 1
ATOM 4944 C CA . LEU B 1 131 ? -8.414 19.969 -4.141 1 96.12 131 LEU B CA 1
ATOM 4945 C C . LEU B 1 131 ? -8.336 20.062 -5.66 1 96.12 131 LEU B C 1
ATOM 4947 O O . LEU B 1 131 ? -8.984 19.297 -6.371 1 96.12 131 LEU B O 1
ATOM 4951 N N . LYS B 1 132 ? -7.504 20.922 -6.102 1 95.88 132 LYS B N 1
ATOM 4952 C CA . LYS B 1 132 ? -7.469 21.219 -7.531 1 95.88 132 LYS B CA 1
ATOM 4953 C C . LYS B 1 132 ? -6.242 20.594 -8.195 1 95.88 132 LYS B C 1
ATOM 4955 O O . LYS B 1 132 ? -5.125 20.734 -7.699 1 95.88 132 LYS B O 1
ATOM 4960 N N . GLU B 1 133 ? -6.488 19.938 -9.25 1 93.5 133 GLU B N 1
ATOM 4961 C CA . GLU B 1 133 ? -5.371 19.359 -9.992 1 93.5 133 GLU B CA 1
ATOM 4962 C C . GLU B 1 133 ? -4.496 20.438 -10.609 1 93.5 133 GLU B C 1
ATOM 4964 O O . GLU B 1 133 ? -5.008 21.422 -11.156 1 93.5 133 GLU B O 1
ATOM 4969 N N . MET B 1 134 ? -3.234 20.266 -10.477 1 93.44 134 MET B N 1
ATOM 4970 C CA . MET B 1 134 ? -2.26 21.203 -11.039 1 93.44 134 MET B CA 1
ATOM 4971 C C . MET B 1 134 ? -1.476 20.547 -12.172 1 93.44 134 MET B C 1
ATOM 4973 O O . MET B 1 134 ? -1.094 19.375 -12.07 1 93.44 134 MET B O 1
ATOM 4977 N N . VAL B 1 135 ? -1.292 21.312 -13.195 1 89.38 135 VAL B N 1
ATOM 4978 C CA . VAL B 1 135 ? -0.444 20.859 -14.297 1 89.38 135 VAL B CA 1
ATOM 4979 C C . VAL B 1 135 ? 0.935 21.5 -14.18 1 89.38 135 VAL B C 1
ATOM 4981 O O . VAL B 1 135 ? 1.052 22.672 -13.789 1 89.38 135 VAL B O 1
ATOM 4984 N N . HIS B 1 136 ? 1.945 20.844 -14.461 1 87.5 136 HIS B N 1
ATOM 4985 C CA . HIS B 1 136 ? 3.293 21.391 -14.422 1 87.5 136 HIS B CA 1
ATOM 4986 C C . HIS B 1 136 ? 3.479 22.469 -15.484 1 87.5 136 HIS B C 1
ATOM 4988 O O . HIS B 1 136 ? 2.873 22.406 -16.547 1 87.5 136 HIS B O 1
ATOM 4994 N N . PRO B 1 137 ? 4.352 23.406 -15.164 1 87.88 137 PRO B N 1
ATOM 4995 C CA . PRO B 1 137 ? 5.09 23.641 -13.922 1 87.88 137 PRO B CA 1
ATOM 4996 C C . PRO B 1 137 ? 4.227 24.266 -12.836 1 87.88 137 PRO B C 1
ATOM 4998 O O . PRO B 1 137 ? 3.275 25 -13.141 1 87.88 137 PRO B O 1
ATOM 5001 N N . HIS B 1 138 ? 4.48 23.953 -11.703 1 90.62 138 HIS B N 1
ATOM 5002 C CA . HIS B 1 138 ? 3.773 24.531 -10.562 1 90.62 138 HIS B CA 1
ATOM 5003 C C . HIS B 1 138 ? 4.312 25.922 -10.219 1 90.62 138 HIS B C 1
ATOM 5005 O O . HIS B 1 138 ? 4.938 26.094 -9.172 1 90.62 138 HIS B O 1
ATOM 5011 N N . THR B 1 139 ? 4.008 26.859 -10.961 1 90.88 139 THR B N 1
ATOM 5012 C CA . THR B 1 139 ? 4.543 28.219 -10.836 1 90.88 139 THR B CA 1
ATOM 5013 C C . THR B 1 139 ? 3.748 29.016 -9.812 1 90.88 139 THR B C 1
ATOM 5015 O O . THR B 1 139 ? 2.65 28.609 -9.414 1 90.88 139 THR B O 1
ATOM 5018 N N . ALA B 1 140 ? 4.363 30.094 -9.445 1 93 140 ALA B N 1
ATOM 5019 C CA . ALA B 1 140 ? 3.697 31.031 -8.531 1 93 140 ALA B CA 1
ATOM 5020 C C . ALA B 1 140 ? 2.385 31.531 -9.133 1 93 140 ALA B C 1
ATOM 5022 O O . ALA B 1 140 ? 1.38 31.641 -8.422 1 93 140 ALA B O 1
ATOM 5023 N N . VAL B 1 141 ? 2.41 31.75 -10.375 1 92.06 141 VAL B N 1
ATOM 5024 C CA . VAL B 1 141 ? 1.236 32.281 -11.07 1 92.06 141 VAL B CA 1
ATOM 5025 C C . VAL B 1 141 ? 0.115 31.234 -11.039 1 92.06 141 VAL B C 1
ATOM 5027 O O . VAL B 1 141 ? -1.037 31.578 -10.75 1 92.06 141 VAL B O 1
ATOM 5030 N N . SER B 1 142 ? 0.476 30 -11.328 1 93.38 142 SER B N 1
ATOM 5031 C CA . SER B 1 142 ? -0.518 28.922 -11.305 1 93.38 142 SER B CA 1
ATOM 5032 C C . SER B 1 142 ? -1.124 28.766 -9.914 1 93.38 142 SER B C 1
ATOM 5034 O O . SER B 1 142 ? -2.336 28.594 -9.773 1 93.38 142 SER B O 1
ATOM 5036 N N . ILE B 1 143 ? -0.327 28.844 -8.93 1 94.62 143 ILE B N 1
ATOM 5037 C CA . ILE B 1 143 ? -0.776 28.703 -7.551 1 94.62 143 ILE B CA 1
ATOM 5038 C C . ILE B 1 143 ? -1.717 29.844 -7.188 1 94.62 143 ILE B C 1
ATOM 5040 O O . ILE B 1 143 ? -2.809 29.625 -6.66 1 94.62 143 ILE B O 1
ATOM 5044 N N . SER B 1 144 ? -1.312 31.078 -7.527 1 93.12 144 SER B N 1
ATOM 5045 C CA . SER B 1 144 ? -2.119 32.25 -7.227 1 93.12 144 SER B CA 1
ATOM 5046 C C . SER B 1 144 ? -3.473 32.188 -7.93 1 93.12 144 SER B C 1
ATOM 5048 O O . SER B 1 144 ? -4.504 32.5 -7.328 1 93.12 144 SER B O 1
ATOM 5050 N N . THR B 1 145 ? -3.42 31.766 -9.156 1 94 145 THR B N 1
ATOM 5051 C CA . THR B 1 145 ? -4.645 31.672 -9.938 1 94 145 THR B CA 1
ATOM 5052 C C . THR B 1 145 ? -5.617 30.672 -9.312 1 94 145 THR B C 1
ATOM 5054 O O . THR B 1 145 ? -6.801 30.969 -9.141 1 94 145 THR B O 1
ATOM 5057 N N . LEU B 1 146 ? -5.129 29.578 -8.961 1 95 146 LEU B N 1
ATOM 5058 C CA . LEU B 1 146 ? -5.973 28.531 -8.367 1 95 146 LEU B CA 1
ATOM 5059 C C . LEU B 1 146 ? -6.492 28.969 -7.008 1 95 146 LEU B C 1
ATOM 5061 O O . LEU B 1 146 ? -7.625 28.656 -6.641 1 95 146 LEU B O 1
ATOM 5065 N N . MET B 1 147 ? -5.672 29.625 -6.25 1 94 147 MET B N 1
ATOM 5066 C CA . MET B 1 147 ? -6.105 30.156 -4.961 1 94 147 MET B CA 1
ATOM 5067 C C . MET B 1 147 ? -7.242 31.156 -5.141 1 94 147 MET B C 1
ATOM 5069 O O . MET B 1 147 ? -8.25 31.094 -4.441 1 94 147 MET B O 1
ATOM 5073 N N . GLU B 1 148 ? -7.074 32.062 -6.102 1 93.5 148 GLU B N 1
ATOM 5074 C CA . GLU B 1 148 ? -8.094 33.062 -6.367 1 93.5 148 GLU B CA 1
ATOM 5075 C C . GLU B 1 148 ? -9.398 32.438 -6.82 1 93.5 148 GLU B C 1
ATOM 5077 O O . GLU B 1 148 ? -10.484 32.812 -6.371 1 93.5 148 GLU B O 1
ATOM 5082 N N . GLU B 1 149 ? -9.25 31.5 -7.66 1 95.69 149 GLU B N 1
ATOM 5083 C CA . GLU B 1 149 ? -10.43 30.766 -8.117 1 95.69 149 GLU B CA 1
ATOM 5084 C C . GLU B 1 149 ? -11.156 30.109 -6.953 1 95.69 149 GLU B C 1
ATOM 5086 O O . GLU B 1 149 ? -12.391 30.109 -6.902 1 95.69 149 GLU B O 1
ATOM 5091 N N . SER B 1 150 ? -10.406 29.562 -6.059 1 96.25 150 SER B N 1
ATOM 5092 C CA . SER B 1 150 ? -10.984 28.891 -4.898 1 96.25 150 SER B CA 1
ATOM 5093 C C . SER B 1 150 ? -11.695 29.891 -3.99 1 96.25 150 SER B C 1
ATOM 5095 O O . SER B 1 150 ? -12.805 29.625 -3.523 1 96.25 150 SER B O 1
ATOM 5097 N N . MET B 1 151 ? -11.094 31.031 -3.746 1 95.31 151 MET B N 1
ATOM 5098 C CA . MET B 1 151 ? -11.703 32.062 -2.914 1 95.31 151 MET B CA 1
ATOM 5099 C C . MET B 1 151 ? -13.008 32.562 -3.529 1 95.31 151 MET B C 1
ATOM 5101 O O . MET B 1 151 ? -14 32.719 -2.826 1 95.31 151 MET B O 1
ATOM 5105 N N . GLU B 1 152 ? -12.953 32.688 -4.836 1 96.38 152 GLU B N 1
ATOM 5106 C CA . GLU B 1 152 ? -14.148 33.125 -5.547 1 96.38 152 GLU B CA 1
ATOM 5107 C C . GLU B 1 152 ? -15.25 32.094 -5.473 1 96.38 152 GLU B C 1
ATOM 5109 O O . GLU B 1 152 ? -16.406 32.406 -5.195 1 96.38 152 GLU B O 1
ATOM 5114 N N . GLU B 1 153 ? -14.875 30.938 -5.715 1 96.69 153 GLU B N 1
ATOM 5115 C CA . GLU B 1 153 ? -15.844 29.844 -5.695 1 96.69 153 GLU B CA 1
ATOM 5116 C C . GLU B 1 153 ? -16.547 29.75 -4.344 1 96.69 153 GLU B C 1
ATOM 5118 O O . GLU B 1 153 ? -17.75 29.484 -4.285 1 96.69 153 GLU B O 1
ATOM 5123 N N . TRP B 1 154 ? -15.875 29.984 -3.285 1 97.38 154 TRP B N 1
ATOM 5124 C CA . TRP B 1 154 ? -16.406 29.797 -1.942 1 97.38 154 TRP B CA 1
ATOM 5125 C C . TRP B 1 154 ? -16.906 31.125 -1.365 1 97.38 154 TRP B C 1
ATOM 5127 O O . TRP B 1 154 ? -17.375 31.172 -0.224 1 97.38 154 TRP B O 1
ATOM 5137 N N . GLY B 1 155 ? -16.75 32.188 -2.109 1 95.88 155 GLY B N 1
ATOM 5138 C CA . GLY B 1 155 ? -17.25 33.5 -1.714 1 95.88 155 GLY B CA 1
ATOM 5139 C C . GLY B 1 155 ? -16.469 34.125 -0.573 1 95.88 155 GLY B 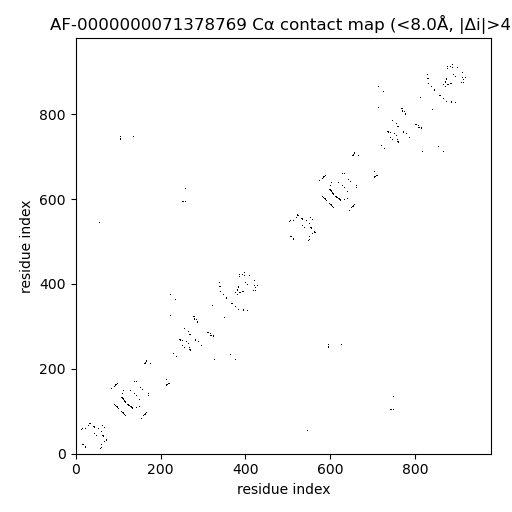C 1
ATOM 5140 O O . GLY B 1 155 ? -17.047 34.75 0.329 1 95.88 155 GLY B O 1
ATOM 5141 N N . ILE B 1 156 ? -15.219 34 -0.601 1 96.19 156 ILE B N 1
ATOM 5142 C CA . ILE B 1 156 ? -14.375 34.562 0.452 1 96.19 156 ILE B CA 1
ATOM 5143 C C . ILE B 1 156 ? -13.68 35.812 -0.052 1 96.19 156 ILE B C 1
ATOM 5145 O O . ILE B 1 156 ? -12.75 35.75 -0.859 1 96.19 156 ILE B O 1
ATOM 5149 N N . PRO B 1 157 ? -14.094 36.875 0.457 1 93.88 157 PRO B N 1
ATOM 5150 C CA . PRO B 1 157 ? -13.398 38.125 0.052 1 93.88 157 PRO B CA 1
ATOM 5151 C C . PRO B 1 157 ? -11.984 38.219 0.62 1 93.88 157 PRO B C 1
ATOM 5153 O O . PRO B 1 157 ? -11.711 37.656 1.695 1 93.88 157 PRO B O 1
ATOM 5156 N N . ARG B 1 158 ? -11.156 38.875 -0.043 1 89.31 158 ARG B N 1
ATOM 5157 C CA . ARG B 1 158 ? -9.75 39 0.336 1 89.31 158 ARG B CA 1
ATOM 5158 C C . ARG B 1 158 ? -9.617 39.656 1.715 1 89.31 158 ARG B C 1
ATOM 5160 O O . ARG B 1 158 ? -8.727 39.281 2.488 1 89.31 158 ARG B O 1
ATOM 5167 N N . GLU B 1 159 ? -10.438 40.562 1.991 1 89.06 159 GLU B N 1
ATOM 5168 C CA . GLU B 1 159 ? -10.367 41.312 3.234 1 89.06 159 GLU B CA 1
ATOM 5169 C C . GLU B 1 159 ? -10.648 40.438 4.445 1 89.06 159 GLU B C 1
ATOM 5171 O O . GLU B 1 159 ? -10.281 40.781 5.57 1 89.06 159 GLU B O 1
ATOM 5176 N N . LYS B 1 160 ? -11.289 39.312 4.207 1 92 160 LYS B N 1
ATOM 5177 C CA . LYS B 1 160 ? -11.656 38.438 5.301 1 92 160 LYS B CA 1
ATOM 5178 C C . LYS B 1 160 ? -10.5 37.5 5.656 1 92 160 LYS B C 1
ATOM 5180 O O . LYS B 1 160 ? -10.523 36.844 6.703 1 92 160 LYS B O 1
ATOM 5185 N N . VAL B 1 161 ? -9.594 37.406 4.82 1 93.19 161 VAL B N 1
ATOM 5186 C CA . VAL B 1 161 ? -8.484 36.5 5.031 1 93.19 161 VAL B CA 1
ATOM 5187 C C . VAL B 1 161 ? -7.449 37.156 5.957 1 93.19 161 VAL B C 1
ATOM 5189 O O . VAL B 1 161 ? -6.863 38.188 5.621 1 93.19 161 VAL B O 1
ATOM 5192 N N . LEU B 1 162 ? -7.27 36.531 7.09 1 90.12 162 LEU B N 1
ATOM 5193 C CA . LEU B 1 162 ? -6.277 37 8.055 1 90.12 162 LEU B CA 1
ATOM 5194 C C . LEU B 1 162 ? -4.863 36.719 7.555 1 90.12 162 LEU B C 1
ATOM 5196 O O . LEU B 1 162 ? -4.012 37.625 7.566 1 90.12 162 LEU B O 1
ATOM 5200 N N . THR B 1 163 ? -4.641 35.5 7.164 1 91.5 163 THR B N 1
ATOM 5201 C CA . THR B 1 163 ? -3.354 35.094 6.617 1 91.5 163 THR B CA 1
ATOM 5202 C C . THR B 1 163 ? -3.492 33.75 5.871 1 91.5 163 THR B C 1
ATOM 5204 O O . THR B 1 163 ? -4.508 33.062 6.004 1 91.5 163 THR B O 1
ATOM 5207 N N . THR B 1 164 ? -2.533 33.469 5.066 1 94.12 164 THR B N 1
ATOM 5208 C CA . THR B 1 164 ? -2.459 32.188 4.371 1 94.12 164 THR B CA 1
ATOM 5209 C C . THR B 1 164 ? -1.198 31.438 4.77 1 94.12 164 THR B C 1
ATOM 5211 O O . THR B 1 164 ? -0.09 31.969 4.676 1 94.12 164 THR B O 1
ATOM 5214 N N . ILE B 1 165 ? -1.421 30.266 5.207 1 93.56 165 ILE B N 1
ATOM 5215 C CA . ILE B 1 165 ? -0.299 29.438 5.641 1 93.56 165 ILE B CA 1
ATOM 5216 C C . ILE B 1 165 ? 0.182 28.562 4.48 1 93.56 165 ILE B C 1
ATOM 5218 O O . ILE B 1 165 ? -0.617 27.891 3.838 1 93.56 165 ILE B O 1
ATOM 5222 N N . THR B 1 166 ? 1.432 28.547 4.176 1 94.25 166 THR B N 1
ATOM 5223 C CA . THR B 1 166 ? 2.021 27.719 3.121 1 94.25 166 THR B CA 1
ATOM 5224 C C . THR B 1 166 ? 3.367 27.156 3.566 1 94.25 166 THR B C 1
ATOM 5226 O O . THR B 1 166 ? 3.912 27.562 4.59 1 94.25 166 THR B O 1
ATOM 5229 N N . ASP B 1 167 ? 3.811 26.188 2.842 1 90.94 167 ASP B N 1
ATOM 5230 C CA . ASP B 1 167 ? 5.203 25.797 3.051 1 90.94 167 ASP B CA 1
ATOM 5231 C C . ASP B 1 167 ? 6.156 26.859 2.498 1 90.94 167 ASP B C 1
ATOM 5233 O O . ASP B 1 167 ? 5.723 27.953 2.104 1 90.94 167 ASP B O 1
ATOM 5237 N N . ASN B 1 168 ? 7.434 26.625 2.6 1 89.38 168 ASN B N 1
ATOM 5238 C CA . ASN B 1 168 ? 8.422 27.641 2.26 1 89.38 168 ASN B CA 1
ATOM 5239 C C . ASN B 1 168 ? 8.984 27.422 0.856 1 89.38 168 ASN B C 1
ATOM 5241 O O . ASN B 1 168 ? 10.07 27.906 0.538 1 89.38 168 ASN B O 1
ATOM 5245 N N . GLY B 1 169 ? 8.289 26.688 0.077 1 89.5 169 GLY B N 1
ATOM 5246 C CA . GLY B 1 169 ? 8.734 26.547 -1.3 1 89.5 169 GLY B CA 1
ATOM 5247 C C . GLY B 1 169 ? 8.789 27.859 -2.051 1 89.5 169 GLY B C 1
ATOM 5248 O O . GLY B 1 169 ? 7.941 28.734 -1.843 1 89.5 169 GLY B O 1
ATOM 5249 N N . SER B 1 170 ? 9.742 28.016 -2.947 1 89.25 170 SER B N 1
ATOM 5250 C CA . SER B 1 170 ? 9.945 29.281 -3.664 1 89.25 170 SER B CA 1
ATOM 5251 C C . SER B 1 170 ? 8.703 29.672 -4.453 1 89.25 170 SER B C 1
ATOM 5253 O O . SER B 1 170 ? 8.336 30.844 -4.496 1 89.25 170 SER B O 1
ATOM 5255 N N . ASN B 1 171 ? 8.078 28.688 -5.055 1 89.44 171 ASN B N 1
ATOM 5256 C CA . ASN B 1 171 ? 6.859 28.969 -5.809 1 89.44 171 ASN B CA 1
ATOM 5257 C C . ASN B 1 171 ? 5.734 29.453 -4.902 1 89.44 171 ASN B C 1
ATOM 5259 O O . ASN B 1 171 ? 5.004 30.391 -5.25 1 89.44 171 ASN B O 1
ATOM 5263 N N . MET B 1 172 ? 5.613 28.906 -3.752 1 91.06 172 MET B N 1
ATOM 5264 C CA . MET B 1 172 ? 4.602 29.297 -2.779 1 91.06 172 MET B CA 1
ATOM 5265 C C . MET B 1 172 ? 4.848 30.719 -2.281 1 91.06 172 MET B C 1
ATOM 5267 O O . MET B 1 172 ? 3.93 31.531 -2.248 1 91.06 172 MET B O 1
ATOM 5271 N N . VAL B 1 173 ? 6.059 31 -1.922 1 89.5 173 VAL B N 1
ATOM 5272 C CA . VAL B 1 173 ? 6.426 32.312 -1.406 1 89.5 173 VAL B CA 1
ATOM 5273 C C . VAL B 1 173 ? 6.195 33.375 -2.482 1 89.5 173 VAL B C 1
ATOM 5275 O O . VAL B 1 173 ? 5.598 34.406 -2.215 1 89.5 173 VAL B O 1
ATOM 5278 N N . ALA B 1 174 ? 6.586 33.062 -3.689 1 89.62 174 ALA B N 1
ATOM 5279 C CA . ALA B 1 174 ? 6.473 34 -4.805 1 89.62 174 ALA B CA 1
ATOM 5280 C C . ALA B 1 174 ? 5.012 34.281 -5.148 1 89.62 174 ALA B C 1
ATOM 5282 O O . ALA B 1 174 ? 4.68 35.344 -5.672 1 89.62 174 ALA B O 1
ATOM 5283 N N . SER B 1 175 ? 4.191 33.375 -4.855 1 89.69 175 SER B N 1
ATOM 5284 C CA . SER B 1 175 ? 2.779 33.5 -5.191 1 89.69 175 SER B CA 1
ATOM 5285 C C . SER B 1 175 ? 2.115 34.594 -4.383 1 89.69 175 SER B C 1
ATOM 5287 O O . SER B 1 175 ? 1.041 35.094 -4.746 1 89.69 175 SER B O 1
ATOM 5289 N N . PHE B 1 176 ? 2.676 35.094 -3.357 1 85.31 176 PHE B N 1
ATOM 5290 C CA . PHE B 1 176 ? 2.084 36.094 -2.488 1 85.31 176 PHE B CA 1
ATOM 5291 C C . PHE B 1 176 ? 2.816 37.438 -2.627 1 85.31 176 PHE B C 1
ATOM 5293 O O . PHE B 1 176 ? 2.469 38.406 -1.962 1 85.31 176 PHE B O 1
ATOM 5300 N N . HIS B 1 177 ? 3.879 37.406 -3.34 1 74.75 177 HIS B N 1
ATOM 5301 C CA . HIS B 1 177 ? 4.582 38.656 -3.588 1 74.75 177 HIS B CA 1
ATOM 5302 C C . HIS B 1 177 ? 3.971 39.406 -4.766 1 74.75 177 HIS B C 1
ATOM 5304 O O . HIS B 1 177 ? 3.445 38.781 -5.695 1 74.75 177 HIS B O 1
ATOM 5310 N N . THR B 1 178 ? 3.352 40.531 -4.566 1 52.69 178 THR B N 1
ATOM 5311 C CA . THR B 1 178 ? 2.779 41.406 -5.59 1 52.69 178 THR B CA 1
ATOM 5312 C C . THR B 1 178 ? 3.648 41.406 -6.844 1 52.69 178 THR B C 1
ATOM 5314 O O . THR B 1 178 ? 4.871 41.281 -6.758 1 52.69 178 THR B O 1
ATOM 5317 N N . HIS B 1 179 ? 3.068 41.156 -8.078 1 42.66 179 HIS B N 1
ATOM 5318 C CA . HIS B 1 179 ? 3.467 41.031 -9.477 1 42.66 179 HIS B CA 1
ATOM 5319 C C . HIS B 1 179 ? 4.551 42.031 -9.844 1 42.66 179 HIS B C 1
ATOM 5321 O O . HIS B 1 179 ? 4.922 42.156 -11.016 1 42.66 179 HIS B O 1
ATOM 5327 N N . ALA B 1 180 ? 4.945 43.156 -9.188 1 35.31 180 ALA B N 1
ATOM 5328 C CA . ALA B 1 180 ? 5.809 43.938 -10.062 1 35.31 180 ALA B CA 1
ATOM 5329 C C . ALA B 1 180 ? 7.016 43.125 -10.516 1 35.31 180 ALA B C 1
ATOM 5331 O O . ALA B 1 180 ? 7.367 43.125 -11.703 1 35.31 180 ALA B O 1
ATOM 5332 N N . GLU B 1 181 ? 8.164 42.906 -9.719 1 34.94 181 GLU B N 1
ATOM 5333 C CA . GLU B 1 181 ? 9.484 42.531 -10.227 1 34.94 181 GLU B CA 1
ATOM 5334 C C . GLU B 1 181 ? 9.578 41.031 -10.445 1 34.94 181 GLU B C 1
ATOM 5336 O O . GLU B 1 181 ? 10.68 40.469 -10.508 1 34.94 181 GLU B O 1
ATOM 5341 N N . VAL B 1 182 ? 8.633 40.344 -10.383 1 35.78 182 VAL B N 1
ATOM 5342 C CA . VAL B 1 182 ? 8.914 38.938 -10.344 1 35.78 182 VAL B CA 1
ATOM 5343 C C . VAL B 1 182 ? 9.5 38.469 -11.68 1 35.78 182 VAL B C 1
ATOM 5345 O O . VAL B 1 182 ? 8.812 38.5 -12.703 1 35.78 182 VAL B O 1
ATOM 5348 N N . ALA B 1 183 ? 10.82 38.594 -11.781 1 31.52 183 ALA B N 1
ATOM 5349 C CA . ALA B 1 183 ? 11.562 37.938 -12.844 1 31.52 183 ALA B CA 1
ATOM 5350 C C . ALA B 1 183 ? 11.133 36.469 -12.984 1 31.52 183 ALA B C 1
ATOM 5352 O O . ALA B 1 183 ? 10.812 35.812 -11.992 1 31.52 183 ALA B O 1
ATOM 5353 N N . THR B 1 184 ? 10.719 35.938 -14.211 1 33.06 184 THR B N 1
ATOM 5354 C CA . THR B 1 184 ? 10.352 34.656 -14.789 1 33.06 184 THR B CA 1
ATOM 5355 C C . THR B 1 184 ? 11.344 33.562 -14.352 1 33.06 184 THR B C 1
ATOM 5357 O O . THR B 1 184 ? 12.359 33.344 -15.016 1 33.06 184 THR B O 1
ATOM 5360 N N . THR B 1 185 ? 11.914 33.531 -13.148 1 29.39 185 THR B N 1
ATOM 5361 C CA . THR B 1 185 ? 12.82 32.375 -13.047 1 29.39 185 THR B CA 1
ATOM 5362 C C . THR B 1 185 ? 12.055 31.062 -13.141 1 29.39 185 THR B C 1
ATOM 5364 O O . THR B 1 185 ? 11.109 30.844 -12.375 1 29.39 185 THR B O 1
ATOM 5367 N N . SER B 1 186 ? 11.781 30.438 -14.25 1 30.89 186 SER B N 1
ATOM 5368 C CA . SER B 1 186 ? 11.375 29.078 -14.555 1 30.89 186 SER B CA 1
ATOM 5369 C C . SER B 1 186 ? 12.109 28.062 -13.68 1 30.89 186 SER B C 1
ATOM 5371 O O . SER B 1 186 ? 13.258 27.719 -13.961 1 30.89 186 SER B O 1
ATOM 5373 N N . GLU B 1 187 ? 12.266 28.219 -12.344 1 32 187 GLU B N 1
ATOM 5374 C CA . GLU B 1 187 ? 12.961 27.125 -11.68 1 32 187 GLU B CA 1
ATOM 5375 C C . GLU B 1 187 ? 12.266 25.797 -11.945 1 32 187 GLU B C 1
ATOM 5377 O O . GLU B 1 187 ? 11.047 25.688 -11.859 1 32 187 GLU B O 1
ATOM 5382 N N . GLU B 1 188 ? 12.719 24.891 -12.812 1 32.53 188 GLU B N 1
ATOM 5383 C CA . GLU B 1 188 ? 12.539 23.453 -12.961 1 32.53 188 GLU B CA 1
ATOM 5384 C C . GLU B 1 188 ? 12.336 22.781 -11.602 1 32.53 188 GLU B C 1
ATOM 5386 O O . GLU B 1 188 ? 13.062 23.062 -10.648 1 32.53 188 GLU B O 1
ATOM 5391 N N . ASP B 1 189 ? 11.133 22.344 -11.242 1 34.16 189 ASP B N 1
ATOM 5392 C CA . ASP B 1 189 ? 10.641 21.531 -10.133 1 34.16 189 ASP B CA 1
ATOM 5393 C C . ASP B 1 189 ? 11.617 20.406 -9.797 1 34.16 189 ASP B C 1
ATOM 5395 O O . ASP B 1 189 ? 11.469 19.297 -10.297 1 34.16 189 ASP B O 1
ATOM 5399 N N . SER B 1 190 ? 12.93 20.516 -9.992 1 33.09 190 SER B N 1
ATOM 5400 C CA . SER B 1 190 ? 13.672 19.344 -9.547 1 33.09 190 SER B CA 1
ATOM 5401 C C . SER B 1 190 ? 13.297 18.953 -8.125 1 33.09 190 SER B C 1
ATOM 5403 O O . SER B 1 190 ? 13.398 19.781 -7.207 1 33.09 190 SER B O 1
ATOM 5405 N N . GLU B 1 191 ? 12.367 18.188 -7.879 1 33.12 191 GLU B N 1
ATOM 5406 C CA . GLU B 1 191 ? 12.062 17.484 -6.633 1 33.12 191 GLU B CA 1
ATOM 5407 C C . GLU B 1 191 ? 13.336 17.141 -5.871 1 33.12 191 GLU B C 1
ATOM 5409 O O . GLU B 1 191 ? 13.281 16.438 -4.852 1 33.12 191 GLU B O 1
ATOM 5414 N N . ALA B 1 192 ? 14.555 16.828 -6.516 1 30.09 192 ALA B N 1
ATOM 5415 C CA . ALA B 1 192 ? 15.648 16.531 -5.598 1 30.09 192 ALA B CA 1
ATOM 5416 C C . ALA B 1 192 ? 15.773 17.594 -4.52 1 30.09 192 ALA B C 1
ATOM 5418 O O . ALA B 1 192 ? 15.297 18.719 -4.695 1 30.09 192 ALA B O 1
ATOM 5419 N N . GLU B 1 193 ? 16.672 17.375 -3.459 1 29.75 193 GLU B N 1
ATOM 5420 C CA . GLU B 1 193 ? 17.109 18.109 -2.279 1 29.75 193 GLU B CA 1
ATOM 5421 C C . GLU B 1 193 ? 17.453 19.547 -2.631 1 29.75 193 GLU B C 1
ATOM 5423 O O . GLU B 1 193 ? 18.469 19.812 -3.293 1 29.75 193 GLU B O 1
ATOM 5428 N N . HIS B 1 194 ? 16.578 20.391 -3.082 1 31.36 194 HIS B N 1
ATOM 5429 C CA . HIS B 1 194 ? 16.953 21.797 -3.107 1 31.36 194 HIS B CA 1
ATOM 5430 C C . HIS B 1 194 ? 17.828 22.156 -1.902 1 31.36 194 HIS B C 1
ATOM 5432 O O . HIS B 1 194 ? 17.391 22 -0.757 1 31.36 194 HIS B O 1
ATOM 5438 N N . GLY B 1 195 ? 19.172 21.938 -1.975 1 26.38 195 GLY B N 1
ATOM 5439 C CA . GLY B 1 195 ? 20.031 22.609 -1.023 1 26.38 195 GLY B CA 1
ATOM 5440 C C . GLY B 1 195 ? 19.562 24.031 -0.711 1 26.38 195 GLY B C 1
ATOM 5441 O O . GLY B 1 195 ? 18.734 24.594 -1.428 1 26.38 195 GLY B O 1
ATOM 5442 N N . ASP B 1 196 ? 20.109 24.594 0.374 1 28.78 196 ASP B N 1
ATOM 5443 C CA . ASP B 1 196 ? 19.969 25.75 1.265 1 28.78 196 ASP B CA 1
ATOM 5444 C C . ASP B 1 196 ? 20.062 27.062 0.488 1 28.78 196 ASP B C 1
ATOM 5446 O O . ASP B 1 196 ? 19.984 28.141 1.076 1 28.78 196 ASP B O 1
ATOM 5450 N N . ASP B 1 197 ? 20.688 27.141 -0.771 1 27.67 197 ASP B N 1
ATOM 5451 C CA . ASP B 1 197 ? 21.219 28.484 -0.932 1 27.67 197 ASP B CA 1
ATOM 5452 C C . ASP B 1 197 ? 20.109 29.469 -1.29 1 27.67 197 ASP B C 1
ATOM 5454 O O . ASP B 1 197 ? 19.828 29.703 -2.469 1 27.67 197 ASP B O 1
ATOM 5458 N N . TYR B 1 198 ? 18.969 29.375 -0.706 1 29.61 198 TYR B N 1
ATOM 5459 C CA . TYR B 1 198 ? 18.125 30.547 -0.917 1 29.61 198 TYR B CA 1
ATOM 5460 C C . TYR B 1 198 ? 18.844 31.828 -0.472 1 29.61 198 TYR B C 1
ATOM 5462 O O . TYR B 1 198 ? 19.031 32.062 0.726 1 29.61 198 TYR B O 1
ATOM 5470 N N . GLU B 1 199 ? 19.938 32.25 -1.127 1 27.91 199 GLU B N 1
ATOM 5471 C CA . GLU B 1 199 ? 20.25 33.656 -0.858 1 27.91 199 GLU B CA 1
ATOM 5472 C C . GLU B 1 199 ? 19.016 34.531 -1.019 1 27.91 199 GLU B C 1
ATOM 5474 O O . GLU B 1 199 ? 18.438 34.594 -2.1 1 27.91 199 GLU B O 1
ATOM 5479 N N . LEU B 1 200 ? 18.203 34.719 0.007 1 29.06 200 LEU B N 1
ATOM 5480 C CA . LEU B 1 200 ? 17.297 35.875 0.171 1 29.06 200 LEU B CA 1
ATOM 5481 C C . LEU B 1 200 ? 17.922 37.156 -0.379 1 29.06 200 LEU B C 1
ATOM 5483 O O . LEU B 1 200 ? 18.953 37.594 0.107 1 29.06 200 LEU B O 1
ATOM 5487 N N . GLN B 1 201 ? 18.047 37.344 -1.661 1 26.83 201 GLN B N 1
ATOM 5488 C CA . GLN B 1 201 ? 18.375 38.719 -2.057 1 26.83 201 GLN B CA 1
ATOM 5489 C C . GLN B 1 201 ? 17.562 39.719 -1.25 1 26.83 201 GLN B C 1
ATOM 5491 O O . GLN B 1 201 ? 16.359 39.562 -1.052 1 26.83 201 GLN B O 1
ATOM 5496 N N . GLU B 1 202 ? 18.203 40.75 -0.515 1 28.16 202 GLU B N 1
ATOM 5497 C CA . GLU B 1 202 ? 18 41.875 0.362 1 28.16 202 GLU B CA 1
ATOM 5498 C C . GLU B 1 202 ? 16.938 42.844 -0.204 1 28.16 202 GLU B C 1
ATOM 5500 O O . GLU B 1 202 ? 16.453 43.719 0.499 1 28.16 202 GLU B O 1
ATOM 5505 N N . GLY B 1 203 ? 16.828 43.094 -1.591 1 27.22 203 GLY B N 1
ATOM 5506 C CA . GLY B 1 203 ? 16.609 44.5 -1.853 1 27.22 203 GLY B CA 1
ATOM 5507 C C . GLY B 1 203 ? 15.352 45.031 -1.206 1 27.22 203 GLY B C 1
ATOM 5508 O O . GLY B 1 203 ? 15.406 45.656 -0.138 1 27.22 203 GLY B O 1
ATOM 5509 N N . ASP B 1 204 ? 14.289 45.438 -2.105 1 27.95 204 ASP B N 1
ATOM 5510 C CA . ASP B 1 204 ? 13.477 46.656 -2.002 1 27.95 204 ASP B CA 1
ATOM 5511 C C . ASP B 1 204 ? 12.43 46.531 -0.895 1 27.95 204 ASP B C 1
ATOM 5513 O O . ASP B 1 204 ? 12.062 45.406 -0.512 1 27.95 204 ASP B O 1
ATOM 5517 N N . ASP B 1 205 ? 12.039 47.656 -0.26 1 30 205 ASP B N 1
ATOM 5518 C CA . ASP B 1 205 ? 11.102 48.156 0.734 1 30 205 ASP B CA 1
ATOM 5519 C C . ASP B 1 205 ? 9.719 47.531 0.562 1 30 205 ASP B C 1
ATOM 5521 O O . ASP B 1 205 ? 8.914 48 -0.239 1 30 205 ASP B O 1
ATOM 5525 N N . ASP B 1 206 ? 9.672 46.344 0.294 1 31.25 206 ASP B N 1
ATOM 5526 C CA . ASP B 1 206 ? 8.297 45.875 0.19 1 31.25 206 ASP B CA 1
ATOM 5527 C C . ASP B 1 206 ? 7.504 46.219 1.456 1 31.25 206 ASP B C 1
ATOM 5529 O O . ASP B 1 206 ? 7.738 45.625 2.51 1 31.25 206 ASP B O 1
ATOM 5533 N N . ARG B 1 207 ? 7.184 47.5 1.618 1 30.45 207 ARG B N 1
ATOM 5534 C CA . ARG B 1 207 ? 6.195 48.031 2.547 1 30.45 207 ARG B CA 1
ATOM 5535 C C . ARG B 1 207 ? 5.012 47.094 2.693 1 30.45 207 ARG B C 1
ATOM 5537 O O . ARG B 1 207 ? 4.5 46.562 1.701 1 30.45 207 ARG B O 1
ATOM 5544 N N . TYR B 1 208 ? 4.836 46.5 3.859 1 31.23 208 TYR B N 1
ATOM 5545 C CA . TYR B 1 208 ? 3.654 45.844 4.406 1 31.23 208 TYR B CA 1
ATOM 5546 C C . TYR B 1 208 ? 2.391 46.625 4.051 1 31.23 208 TYR B C 1
ATOM 5548 O O . TYR B 1 208 ? 2.078 47.625 4.684 1 31.23 208 TYR B O 1
ATOM 5556 N N . ASP B 1 209 ? 2.148 46.938 2.822 1 33 209 ASP B N 1
ATOM 5557 C CA . ASP B 1 209 ? 0.765 47.375 2.68 1 33 209 ASP B CA 1
ATOM 5558 C C . ASP B 1 209 ? -0.203 46.344 3.252 1 33 209 ASP B C 1
ATOM 5560 O O . ASP B 1 209 ? -0.174 45.188 2.863 1 33 209 ASP B O 1
ATOM 5564 N N . TYR B 1 210 ? -0.733 46.531 4.406 1 34.81 210 TYR B N 1
ATOM 5565 C CA . TYR B 1 210 ? -1.744 45.781 5.141 1 34.81 210 TYR B CA 1
ATOM 5566 C C . TYR B 1 210 ? -2.766 45.188 4.191 1 34.81 210 TYR B C 1
ATOM 5568 O O . TYR B 1 210 ? -3.686 44.469 4.621 1 34.81 210 TYR B O 1
ATOM 5576 N N . GLY B 1 211 ? -2.854 45.562 2.922 1 38.66 211 GLY B N 1
ATOM 5577 C CA . GLY B 1 211 ? -3.85 45.031 2.008 1 38.66 211 GLY B CA 1
ATOM 5578 C C . GLY B 1 211 ? -3.469 43.688 1.438 1 38.66 211 GLY B C 1
ATOM 5579 O O . GLY B 1 211 ? -4.266 43.062 0.741 1 38.66 211 GLY B O 1
ATOM 5580 N N . ALA B 1 212 ? -2.184 43.375 1.063 1 46.56 212 ALA B N 1
ATOM 5581 C CA . ALA B 1 212 ? -1.775 42.188 0.332 1 46.56 212 ALA B CA 1
ATOM 5582 C C . ALA B 1 212 ? -1.849 40.938 1.221 1 46.56 212 ALA B C 1
ATOM 5584 O O . ALA B 1 212 ? -1.739 41.062 2.445 1 46.56 212 ALA B O 1
ATOM 5585 N N . ARG B 1 213 ? -2.469 39.875 0.74 1 55.47 213 ARG B N 1
ATOM 5586 C CA . ARG B 1 213 ? -2.623 38.625 1.48 1 55.47 213 ARG B CA 1
ATOM 5587 C C . ARG B 1 213 ? -1.316 38.219 2.16 1 55.47 213 ARG B C 1
ATOM 5589 O O . ARG B 1 213 ? -0.275 38.125 1.507 1 55.47 213 ARG B O 1
ATOM 5596 N N . GLU B 1 214 ? -1.281 38.344 3.537 1 79.94 214 GLU B N 1
ATOM 5597 C CA . GLU B 1 214 ? -0.113 38.031 4.355 1 79.94 214 GLU B CA 1
ATOM 5598 C C . GLU B 1 214 ? 0.141 36.531 4.418 1 79.94 214 GLU B C 1
ATOM 5600 O O . GLU B 1 214 ? -0.782 35.75 4.66 1 79.94 214 GLU B O 1
ATOM 5605 N N . ARG B 1 215 ? 1.221 36.156 3.887 1 89.75 215 ARG B N 1
ATOM 5606 C CA . ARG B 1 215 ? 1.657 34.75 3.955 1 89.75 215 ARG B CA 1
ATOM 5607 C C . ARG B 1 215 ? 2.34 34.469 5.289 1 89.75 215 ARG B C 1
ATOM 5609 O O . ARG B 1 215 ? 3.127 35.281 5.781 1 89.75 215 ARG B O 1
ATOM 5616 N N . THR B 1 216 ? 1.94 33.438 5.918 1 91.88 216 THR B N 1
ATOM 5617 C CA . THR B 1 216 ? 2.605 32.938 7.113 1 91.88 216 THR B CA 1
ATOM 5618 C C . THR B 1 216 ? 3.254 31.578 6.832 1 91.88 216 THR B C 1
ATOM 5620 O O . THR B 1 216 ? 2.586 30.641 6.383 1 91.88 216 THR B O 1
ATOM 5623 N N . PRO B 1 217 ? 4.5 31.469 7.039 1 93.06 217 PRO B N 1
ATOM 5624 C CA . PRO B 1 217 ? 5.133 30.156 6.832 1 93.06 217 PRO B CA 1
ATOM 5625 C C . PRO B 1 217 ? 4.645 29.109 7.82 1 93.06 217 PRO B C 1
ATOM 5627 O O . PRO B 1 217 ? 4.418 29.406 8.992 1 93.06 217 PRO B O 1
ATOM 5630 N N . CYS B 1 218 ? 4.465 27.922 7.352 1 93.06 218 CYS B N 1
ATOM 5631 C CA . CYS B 1 218 ? 4.066 26.828 8.227 1 93.06 218 CYS B CA 1
ATOM 5632 C C . CYS B 1 218 ? 5.16 26.516 9.242 1 93.06 218 CYS B C 1
ATOM 5634 O O . CYS B 1 218 ? 6.285 26.188 8.867 1 93.06 218 CYS B O 1
ATOM 5636 N N . VAL B 1 219 ? 4.789 26.562 10.438 1 94.06 219 VAL B N 1
ATOM 5637 C CA . VAL B 1 219 ? 5.75 26.422 11.523 1 94.06 219 VAL B CA 1
ATOM 5638 C C . VAL B 1 219 ? 6.332 25 11.508 1 94.06 219 VAL B C 1
ATOM 5640 O O . VAL B 1 219 ? 7.547 24.828 11.633 1 94.06 219 VAL B O 1
ATOM 5643 N N . VAL B 1 220 ? 5.484 24.031 11.328 1 92.25 220 VAL B N 1
ATOM 5644 C CA . VAL B 1 220 ? 5.898 22.625 11.383 1 92.25 220 VAL B CA 1
ATOM 5645 C C . VAL B 1 220 ? 6.871 22.328 10.242 1 92.25 220 VAL B C 1
ATOM 5647 O O . VAL B 1 220 ? 7.914 21.703 10.453 1 92.25 220 VAL B O 1
ATOM 5650 N N . GLN B 1 221 ? 6.57 22.812 9.094 1 91.19 221 GLN B N 1
ATOM 5651 C CA . GLN B 1 221 ? 7.461 22.609 7.957 1 91.19 221 GLN B CA 1
ATOM 5652 C C . GLN B 1 221 ? 8.781 23.344 8.148 1 91.19 221 GLN B C 1
ATOM 5654 O O . GLN B 1 221 ? 9.836 22.859 7.715 1 91.19 221 GLN B O 1
ATOM 5659 N N . THR B 1 222 ? 8.719 24.469 8.711 1 94.31 222 THR B N 1
ATOM 5660 C CA . THR B 1 222 ? 9.922 25.234 8.992 1 94.31 222 THR B CA 1
ATOM 5661 C C . THR B 1 222 ? 10.789 24.531 10.031 1 94.31 222 THR B C 1
ATOM 5663 O O . THR B 1 222 ? 12.016 24.484 9.906 1 94.31 222 THR B O 1
ATOM 5666 N N . LEU B 1 223 ? 10.133 23.969 11.031 1 94.31 223 LEU B N 1
ATOM 5667 C CA . LEU B 1 223 ? 10.867 23.188 12.016 1 94.31 223 LEU B CA 1
ATOM 5668 C C . LEU B 1 223 ? 11.57 22.016 11.367 1 94.31 223 LEU B C 1
ATOM 5670 O O . LEU B 1 223 ? 12.68 21.656 11.75 1 94.31 223 LEU B O 1
ATOM 5674 N N . GLN B 1 224 ? 10.945 21.453 10.438 1 92 224 GLN B N 1
ATOM 5675 C CA . GLN B 1 224 ? 11.531 20.328 9.711 1 92 224 GLN B CA 1
ATOM 5676 C C . GLN B 1 224 ? 12.852 20.734 9.055 1 92 224 GLN B C 1
ATOM 5678 O O . GLN B 1 224 ? 13.812 19.953 9.039 1 92 224 GLN B O 1
ATOM 5683 N N . LEU B 1 225 ? 12.898 21.922 8.516 1 91.88 225 LEU B N 1
ATOM 5684 C CA . LEU B 1 225 ? 14.117 22.422 7.887 1 91.88 225 LEU B CA 1
ATOM 5685 C C . LEU B 1 225 ? 15.242 22.562 8.906 1 91.88 225 LEU B C 1
ATOM 5687 O O . LEU B 1 225 ? 16.406 22.281 8.594 1 91.88 225 LEU B O 1
ATOM 5691 N N . VAL B 1 226 ? 14.891 22.938 10.062 1 95.12 226 VAL B N 1
ATOM 5692 C CA . VAL B 1 226 ? 15.875 23.078 11.125 1 95.12 226 VAL B CA 1
ATOM 5693 C C . VAL B 1 226 ? 16.422 21.703 11.5 1 95.12 226 VAL B C 1
ATOM 5695 O O . VAL B 1 226 ? 17.641 21.516 11.562 1 95.12 226 VAL B O 1
ATOM 5698 N N . VAL B 1 227 ? 15.531 20.781 11.703 1 94.12 227 VAL B N 1
ATOM 5699 C CA . VAL B 1 227 ? 15.914 19.453 12.156 1 94.12 227 VAL B CA 1
ATOM 5700 C C . VAL B 1 227 ? 16.719 18.75 11.062 1 94.12 227 VAL B C 1
ATOM 5702 O O . VAL B 1 227 ? 17.641 17.969 11.352 1 94.12 227 VAL B O 1
ATOM 5705 N N . ASN B 1 228 ? 16.422 19 9.852 1 90.31 228 ASN B N 1
ATOM 5706 C CA . ASN B 1 228 ? 17.078 18.344 8.734 1 90.31 228 ASN B CA 1
ATOM 5707 C C . ASN B 1 228 ? 18.562 18.688 8.672 1 90.31 228 ASN B C 1
ATOM 5709 O O . ASN B 1 228 ? 19.312 18.062 7.918 1 90.31 228 ASN B O 1
ATOM 5713 N N . MET B 1 229 ? 19 19.578 9.438 1 90.75 229 MET B N 1
ATOM 5714 C CA . MET B 1 229 ? 20.422 19.875 9.547 1 90.75 229 MET B CA 1
ATOM 5715 C C . MET B 1 229 ? 21.203 18.672 10.047 1 90.75 229 MET B C 1
ATOM 5717 O O . MET B 1 229 ? 22.422 18.594 9.852 1 90.75 229 MET B O 1
ATOM 5721 N N . VAL B 1 230 ? 20.531 17.766 10.641 1 88.5 230 VAL B N 1
ATOM 5722 C CA . VAL B 1 230 ? 21.141 16.531 11.102 1 88.5 230 VAL B CA 1
ATOM 5723 C C . VAL B 1 230 ? 21.766 15.797 9.93 1 88.5 230 VAL B C 1
ATOM 5725 O O . VAL B 1 230 ? 22.812 15.156 10.07 1 88.5 230 VAL B O 1
ATOM 5728 N N . GLN B 1 231 ? 21.234 15.938 8.828 1 86.81 231 GLN B N 1
ATOM 5729 C CA . GLN B 1 231 ? 21.719 15.242 7.641 1 86.81 231 GLN B CA 1
ATOM 5730 C C . GLN B 1 231 ? 22.875 15.977 6.996 1 86.81 231 GLN B C 1
ATOM 5732 O O . GLN B 1 231 ? 23.578 15.43 6.141 1 86.81 231 GLN B O 1
ATOM 5737 N N . LYS B 1 232 ? 23.109 17.172 7.402 1 86.88 232 LYS B N 1
ATOM 5738 C CA . LYS B 1 232 ? 24.125 18.016 6.781 1 86.88 232 LYS B CA 1
ATOM 5739 C C . LYS B 1 232 ? 25.422 17.969 7.582 1 86.88 232 LYS B C 1
ATOM 5741 O O . LYS B 1 232 ? 26.469 18.422 7.105 1 86.88 232 LYS B O 1
ATOM 5746 N N . GLU B 1 233 ? 25.375 17.484 8.758 1 90.38 233 GLU B N 1
ATOM 5747 C CA . GLU B 1 233 ? 26.562 17.312 9.578 1 90.38 233 GLU B CA 1
ATOM 5748 C C . GLU B 1 233 ? 27.219 15.961 9.328 1 90.38 233 GLU B C 1
ATOM 5750 O O . GLU B 1 233 ? 26.703 14.93 9.766 1 90.38 233 GLU B O 1
ATOM 5755 N N . PRO B 1 234 ? 28.359 15.945 8.789 1 92.88 234 PRO B N 1
ATOM 5756 C CA . PRO B 1 234 ? 28.953 14.711 8.266 1 92.88 234 PRO B CA 1
ATOM 5757 C C . PRO B 1 234 ? 29.078 13.625 9.336 1 92.88 234 PRO B C 1
ATOM 5759 O O . PRO B 1 234 ? 28.703 12.477 9.102 1 92.88 234 PRO B O 1
ATOM 5762 N N . PRO B 1 235 ? 29.656 14 10.492 1 93 235 PRO B N 1
ATOM 5763 C CA . PRO B 1 235 ? 29.797 12.914 11.477 1 93 235 PRO B CA 1
ATOM 5764 C C . PRO B 1 235 ? 28.453 12.312 11.867 1 93 235 PRO B C 1
ATOM 5766 O O . PRO B 1 235 ? 28.359 11.102 12.094 1 93 235 PRO B O 1
ATOM 5769 N N . ILE B 1 236 ? 27.5 13.102 11.969 1 93.94 236 ILE B N 1
ATOM 5770 C CA . ILE B 1 236 ? 26.172 12.641 12.352 1 93.94 236 ILE B CA 1
ATOM 5771 C C . ILE B 1 236 ? 25.547 11.852 11.195 1 93.94 236 ILE B C 1
ATOM 5773 O O . ILE B 1 236 ? 24.922 10.812 11.414 1 93.94 236 ILE B O 1
ATOM 5777 N N . GLN B 1 237 ? 25.688 12.336 10.055 1 92.94 237 GLN B N 1
ATOM 5778 C CA . GLN B 1 237 ? 25.188 11.648 8.867 1 92.94 237 GLN B CA 1
ATOM 5779 C C . GLN B 1 237 ? 25.781 10.242 8.75 1 92.94 237 GLN B C 1
ATOM 5781 O O . GLN B 1 237 ? 25.062 9.289 8.43 1 92.94 237 GLN B O 1
ATOM 5786 N N . ARG B 1 238 ? 27.031 10.164 8.945 1 94.88 238 ARG B N 1
ATOM 5787 C CA . ARG B 1 238 ? 27.703 8.859 8.898 1 94.88 238 ARG B CA 1
ATOM 5788 C C . ARG B 1 238 ? 27.109 7.91 9.938 1 94.88 238 ARG B C 1
ATOM 5790 O O . ARG B 1 238 ? 26.906 6.727 9.656 1 94.88 238 ARG B O 1
ATOM 5797 N N . LEU B 1 239 ? 26.953 8.469 11.102 1 95 239 LEU B N 1
ATOM 5798 C CA . LEU B 1 239 ? 26.344 7.672 12.156 1 95 239 LEU B CA 1
ATOM 5799 C C . LEU B 1 239 ? 24.969 7.18 11.75 1 95 239 LEU B C 1
ATOM 5801 O O . LEU B 1 239 ? 24.656 5.992 11.891 1 95 239 LEU B O 1
ATOM 5805 N N . LEU B 1 240 ? 24.156 8.023 11.219 1 93.88 240 LEU B N 1
ATOM 5806 C CA . LEU B 1 240 ? 22.797 7.676 10.805 1 93.88 240 LEU B CA 1
ATOM 5807 C C . LEU B 1 240 ? 22.828 6.664 9.664 1 93.88 240 LEU B C 1
ATOM 5809 O O . LEU B 1 240 ? 21.984 5.766 9.609 1 93.88 240 LEU B O 1
ATOM 5813 N N . ASP B 1 241 ? 23.734 6.805 8.805 1 94.69 241 ASP B N 1
ATOM 5814 C CA . ASP B 1 241 ? 23.875 5.848 7.707 1 94.69 241 ASP B CA 1
ATOM 5815 C C . ASP B 1 241 ? 24.172 4.449 8.242 1 94.69 241 ASP B C 1
ATOM 5817 O O . ASP B 1 241 ? 23.656 3.459 7.715 1 94.69 241 ASP B O 1
ATOM 5821 N N . LYS B 1 242 ? 25.031 4.406 9.203 1 95.75 242 LYS B N 1
ATOM 5822 C CA . LYS B 1 242 ? 25.328 3.121 9.828 1 95.75 242 LYS B CA 1
ATOM 5823 C C . LYS B 1 242 ? 24.078 2.502 10.438 1 95.75 242 LYS B C 1
ATOM 5825 O O . LYS B 1 242 ? 23.844 1.298 10.312 1 95.75 242 LYS B O 1
ATOM 5830 N N . VAL B 1 243 ? 23.344 3.334 11.086 1 95.75 243 VAL B N 1
ATOM 5831 C CA . VAL B 1 243 ? 22.094 2.871 11.688 1 95.75 243 VAL B CA 1
ATOM 5832 C C . VAL B 1 243 ? 21.156 2.365 10.594 1 95.75 243 VAL B C 1
ATOM 5834 O O . VAL B 1 243 ? 20.562 1.285 10.719 1 95.75 243 VAL B O 1
ATOM 5837 N N . ARG B 1 244 ? 20.969 3.139 9.562 1 95.06 244 ARG B N 1
ATOM 5838 C CA . ARG B 1 244 ? 20.125 2.756 8.438 1 95.06 244 ARG B CA 1
ATOM 5839 C C . ARG B 1 244 ? 20.578 1.424 7.848 1 95.06 244 ARG B C 1
ATOM 5841 O O . ARG B 1 244 ? 19.734 0.582 7.504 1 95.06 244 ARG B O 1
ATOM 5848 N N . HIS B 1 245 ? 21.875 1.291 7.723 1 95.94 245 HIS B N 1
ATOM 5849 C CA . HIS B 1 245 ? 22.422 0.052 7.184 1 95.94 245 HIS B CA 1
ATOM 5850 C C . HIS B 1 245 ? 22.047 -1.141 8.062 1 95.94 245 HIS B C 1
ATOM 5852 O O . HIS B 1 245 ? 21.641 -2.186 7.555 1 95.94 245 HIS B O 1
ATOM 5858 N N . LEU B 1 246 ? 22.219 -0.946 9.266 1 95.56 246 LEU B N 1
ATOM 5859 C CA . LEU B 1 246 ? 21.875 -2.004 10.211 1 95.56 246 LEU B CA 1
ATOM 5860 C C . LEU B 1 246 ? 20.391 -2.35 10.125 1 95.56 246 LEU B C 1
ATOM 5862 O O . LEU B 1 246 ? 20.031 -3.523 10.039 1 95.56 246 LEU B O 1
ATOM 5866 N N . VAL B 1 247 ? 19.562 -1.349 10.172 1 96 247 VAL B N 1
ATOM 5867 C CA . VAL B 1 247 ? 18.125 -1.535 10.094 1 96 247 VAL B CA 1
ATOM 5868 C C . VAL B 1 247 ? 17.75 -2.248 8.797 1 96 247 VAL B C 1
ATOM 5870 O O . VAL B 1 247 ? 16.938 -3.178 8.797 1 96 247 VAL B O 1
ATOM 5873 N N . ASN B 1 248 ? 18.359 -1.846 7.746 1 94.94 248 ASN B N 1
ATOM 5874 C CA . ASN B 1 248 ? 18.094 -2.453 6.445 1 94.94 248 ASN B CA 1
ATOM 5875 C C . ASN B 1 248 ? 18.484 -3.93 6.43 1 94.94 248 ASN B C 1
ATOM 5877 O O . ASN B 1 248 ? 17.797 -4.75 5.82 1 94.94 248 ASN B O 1
ATOM 5881 N N . LYS B 1 249 ? 19.578 -4.27 6.977 1 94.69 249 LYS B N 1
ATOM 5882 C CA . LYS B 1 249 ? 20.016 -5.66 7.062 1 94.69 249 LYS B CA 1
ATOM 5883 C C . LYS B 1 249 ? 18.953 -6.52 7.738 1 94.69 249 LYS B C 1
ATOM 5885 O O . LYS B 1 249 ? 18.625 -7.613 7.266 1 94.69 249 LYS B O 1
ATOM 5890 N N . PHE B 1 250 ? 18.453 -6.016 8.82 1 94.44 250 PHE B N 1
ATOM 5891 C CA . PHE B 1 250 ? 17.406 -6.734 9.539 1 94.44 250 PHE B CA 1
ATOM 5892 C C . PHE B 1 250 ? 16.156 -6.863 8.688 1 94.44 250 PHE B C 1
ATOM 5894 O O . PHE B 1 250 ? 15.57 -7.945 8.594 1 94.44 250 PHE B O 1
ATOM 5901 N N . ARG B 1 251 ? 15.766 -5.797 8.102 1 93 251 ARG B N 1
ATOM 5902 C CA . ARG B 1 251 ? 14.508 -5.758 7.363 1 93 251 ARG B CA 1
ATOM 5903 C C . ARG B 1 251 ? 14.57 -6.641 6.125 1 93 251 ARG B C 1
ATOM 5905 O O . ARG B 1 251 ? 13.539 -7.074 5.609 1 93 251 ARG B O 1
ATOM 5912 N N . LYS B 1 252 ? 15.758 -6.941 5.691 1 92.06 252 LYS B N 1
ATOM 5913 C CA . LYS B 1 252 ? 15.93 -7.766 4.5 1 92.06 252 LYS B CA 1
ATOM 5914 C C . LYS B 1 252 ? 16.125 -9.234 4.871 1 92.06 252 LYS B C 1
ATOM 5916 O O . LYS B 1 252 ? 16.234 -10.094 3.992 1 92.06 252 LYS B O 1
ATOM 5921 N N . SER B 1 253 ? 16.203 -9.5 6.082 1 91.62 253 SER B N 1
ATOM 5922 C CA . SER B 1 253 ? 16.406 -10.867 6.547 1 91.62 253 SER B CA 1
ATOM 5923 C C . SER B 1 253 ? 15.195 -11.367 7.336 1 91.62 253 SER B C 1
ATOM 5925 O O . SER B 1 253 ? 14.961 -10.922 8.461 1 91.62 253 SER B O 1
ATOM 5927 N N . SER B 1 254 ? 14.531 -12.32 6.848 1 90.31 254 SER B N 1
ATOM 5928 C CA . SER B 1 254 ? 13.367 -12.875 7.535 1 90.31 254 SER B CA 1
ATOM 5929 C C . SER B 1 254 ? 13.773 -13.57 8.828 1 90.31 254 SER B C 1
ATOM 5931 O O . SER B 1 254 ? 13.047 -13.508 9.828 1 90.31 254 SER B O 1
ATOM 5933 N N . VAL B 1 255 ? 14.945 -14.156 8.82 1 91.69 255 VAL B N 1
ATOM 5934 C CA . VAL B 1 255 ? 15.438 -14.875 9.992 1 91.69 255 VAL B CA 1
ATOM 5935 C C . VAL B 1 255 ? 15.727 -13.883 11.117 1 91.69 255 VAL B C 1
ATOM 5937 O O . VAL B 1 255 ? 15.273 -14.07 12.25 1 91.69 255 VAL B O 1
ATOM 5940 N N . ALA B 1 256 ? 16.422 -12.875 10.766 1 93.69 256 ALA B N 1
ATOM 5941 C CA . ALA B 1 256 ? 16.781 -11.875 11.766 1 93.69 256 ALA B CA 1
ATOM 5942 C C . ALA B 1 256 ? 15.531 -11.195 12.328 1 93.69 256 ALA B C 1
ATOM 5944 O O . ALA B 1 256 ? 15.422 -10.992 13.539 1 93.69 256 ALA B O 1
ATOM 5945 N N . THR B 1 257 ? 14.641 -10.867 11.484 1 94.06 257 THR B N 1
ATOM 5946 C CA . THR B 1 257 ? 13.398 -10.211 11.898 1 94.06 257 THR B CA 1
ATOM 5947 C C . THR B 1 257 ? 12.594 -11.125 12.812 1 94.06 257 THR B C 1
ATOM 5949 O O . THR B 1 257 ? 12.062 -10.688 13.836 1 94.06 257 THR B O 1
ATOM 5952 N N . GLU B 1 258 ? 12.469 -12.336 12.445 1 92.12 258 GLU B N 1
ATOM 5953 C CA . GLU B 1 258 ? 11.75 -13.297 13.266 1 92.12 258 GLU B CA 1
ATOM 5954 C C . GLU B 1 258 ? 12.398 -13.453 14.641 1 92.12 258 GLU B C 1
ATOM 5956 O O . GLU B 1 258 ? 11.703 -13.5 15.656 1 92.12 258 GLU B O 1
ATOM 5961 N N . ARG B 1 259 ? 13.719 -13.555 14.703 1 93.69 259 ARG B N 1
ATOM 5962 C CA . ARG B 1 259 ? 14.438 -13.688 15.969 1 93.69 259 ARG B CA 1
ATOM 5963 C C . ARG B 1 259 ? 14.195 -12.477 16.859 1 93.69 259 ARG B C 1
ATOM 5965 O O . ARG B 1 259 ? 14.008 -12.617 18.062 1 93.69 259 ARG B O 1
ATOM 5972 N N . LEU B 1 260 ? 14.258 -11.359 16.25 1 95.31 260 LEU B N 1
ATOM 5973 C CA . LEU B 1 260 ? 14.008 -10.133 17.016 1 95.31 260 LEU B CA 1
ATOM 5974 C C . LEU B 1 260 ? 12.594 -10.125 17.578 1 95.31 260 LEU B C 1
ATOM 5976 O O . LEU B 1 260 ? 12.391 -9.797 18.75 1 95.31 260 LEU B O 1
ATOM 5980 N N . LEU B 1 261 ? 11.664 -10.492 16.797 1 93.62 261 LEU B N 1
ATOM 5981 C CA . LEU B 1 261 ? 10.266 -10.539 17.203 1 93.62 261 LEU B CA 1
ATOM 5982 C C . LEU B 1 261 ? 10.07 -11.516 18.375 1 93.62 261 LEU B C 1
ATOM 5984 O O . LEU B 1 261 ? 9.305 -11.242 19.297 1 93.62 261 LEU B O 1
ATOM 5988 N N . GLN B 1 262 ? 10.695 -12.602 18.281 1 92.12 262 GLN B N 1
ATOM 5989 C CA . GLN B 1 262 ? 10.586 -13.609 19.328 1 92.12 262 GLN B CA 1
ATOM 5990 C C . GLN B 1 262 ? 11.125 -13.078 20.656 1 92.12 262 GLN B C 1
ATOM 5992 O O . GLN B 1 262 ? 10.602 -13.414 21.719 1 92.12 262 GLN B O 1
ATOM 5997 N N . LYS B 1 263 ? 12.109 -12.219 20.531 1 93.56 263 LYS B N 1
ATOM 5998 C CA . LYS B 1 263 ? 12.773 -11.734 21.75 1 93.56 263 LYS B CA 1
ATOM 5999 C C . LYS B 1 263 ? 12.008 -10.562 22.359 1 93.56 263 LYS B C 1
ATOM 6001 O O . LYS B 1 263 ? 11.906 -10.453 23.578 1 93.56 263 LYS B O 1
ATOM 6006 N N . CYS B 1 264 ? 11.508 -9.688 21.531 1 93.31 264 CYS B N 1
ATOM 6007 C CA . CYS B 1 264 ? 10.945 -8.484 22.141 1 93.31 264 CYS B CA 1
ATOM 6008 C C . CYS B 1 264 ? 9.609 -8.125 21.5 1 93.31 264 CYS B C 1
ATOM 6010 O O . CYS B 1 264 ? 9 -7.117 21.844 1 93.31 264 CYS B O 1
ATOM 6012 N N . ALA B 1 265 ? 9.094 -8.836 20.484 1 92.12 265 ALA B N 1
ATOM 6013 C CA . ALA B 1 265 ? 7.797 -8.672 19.844 1 92.12 265 ALA B CA 1
ATOM 6014 C C . ALA B 1 265 ? 7.715 -7.34 19.109 1 92.12 265 ALA B C 1
ATOM 6016 O O . ALA B 1 265 ? 6.637 -6.754 18.984 1 92.12 265 ALA B O 1
ATOM 6017 N N . LEU B 1 266 ? 8.859 -6.738 18.75 1 93.44 266 LEU B N 1
ATOM 6018 C CA . LEU B 1 266 ? 8.922 -5.488 18 1 93.44 266 LEU B CA 1
ATOM 6019 C C . LEU B 1 266 ? 9.781 -5.645 16.75 1 93.44 266 LEU B C 1
ATOM 6021 O O . LEU B 1 266 ? 10.695 -6.477 16.719 1 93.44 266 LEU B O 1
ATOM 6025 N N . VAL B 1 267 ? 9.43 -4.91 15.766 1 92.75 267 VAL B N 1
ATOM 6026 C CA . VAL B 1 267 ? 10.234 -4.859 14.547 1 92.75 267 VAL B CA 1
ATOM 6027 C C . VAL B 1 267 ? 10.898 -3.49 14.422 1 92.75 267 VAL B C 1
ATOM 6029 O O . VAL B 1 267 ? 10.438 -2.512 15.016 1 92.75 267 VAL B O 1
ATOM 6032 N N . LEU B 1 268 ? 11.945 -3.447 13.664 1 94.5 268 LEU B N 1
ATOM 6033 C CA . LEU B 1 268 ? 12.656 -2.186 13.469 1 94.5 268 LEU B CA 1
ATOM 6034 C C . LEU B 1 268 ? 11.898 -1.279 12.508 1 94.5 268 LEU B C 1
ATOM 6036 O O . LEU B 1 268 ? 11.164 -1.761 11.641 1 94.5 268 LEU B O 1
ATOM 6040 N N . VAL B 1 269 ? 12.094 -0.014 12.695 1 94.25 269 VAL B N 1
ATOM 6041 C CA . VAL B 1 269 ? 11.445 0.999 11.867 1 94.25 269 VAL B CA 1
ATOM 6042 C C . VAL B 1 269 ? 12.453 1.579 10.875 1 94.25 269 VAL B C 1
ATOM 6044 O O . VAL B 1 269 ? 13.562 1.968 11.266 1 94.25 269 VAL B O 1
ATOM 6047 N N . LYS B 1 270 ? 12.055 1.572 9.617 1 92.12 270 LYS B N 1
ATOM 6048 C CA . LYS B 1 270 ? 12.891 2.191 8.594 1 92.12 270 LYS B CA 1
ATOM 6049 C C . LYS B 1 270 ? 12.508 3.65 8.375 1 92.12 270 LYS B C 1
ATOM 6051 O O . LYS B 1 270 ? 11.32 3.988 8.359 1 92.12 270 LYS B O 1
ATOM 6056 N N . ASP B 1 271 ? 13.477 4.52 8.234 1 89.44 271 ASP B N 1
ATOM 6057 C CA . ASP B 1 271 ? 13.156 5.934 8.07 1 89.44 271 ASP B CA 1
ATOM 6058 C C . ASP B 1 271 ? 13.047 6.312 6.598 1 89.44 271 ASP B C 1
ATOM 6060 O O . ASP B 1 271 ? 13.531 5.582 5.727 1 89.44 271 ASP B O 1
ATOM 6064 N N . CYS B 1 272 ? 12.211 7.305 6.305 1 81.12 272 CYS B N 1
ATOM 6065 C CA . CYS B 1 272 ? 12.172 8.023 5.039 1 81.12 272 CYS B CA 1
ATOM 6066 C C . CYS B 1 272 ? 13 9.305 5.117 1 81.12 272 CYS B C 1
ATOM 6068 O O . CYS B 1 272 ? 12.688 10.203 5.895 1 81.12 272 CYS B O 1
ATOM 6070 N N . PRO B 1 273 ? 13.984 9.383 4.34 1 72.5 273 PRO B N 1
ATOM 6071 C CA . PRO B 1 273 ? 14.945 10.477 4.496 1 72.5 273 PRO B CA 1
ATOM 6072 C C . PRO B 1 273 ? 14.297 11.852 4.336 1 72.5 273 PRO B C 1
ATOM 6074 O O . PRO B 1 273 ? 14.82 12.844 4.855 1 72.5 273 PRO B O 1
ATOM 6077 N N . THR B 1 274 ? 13.148 11.93 3.695 1 71 274 THR B N 1
ATOM 6078 C CA . THR B 1 274 ? 12.547 13.234 3.445 1 71 274 THR B CA 1
ATOM 6079 C C . THR B 1 274 ? 11.734 13.695 4.656 1 71 274 THR B C 1
ATOM 6081 O O . THR B 1 274 ? 11.375 14.875 4.754 1 71 274 THR B O 1
ATOM 6084 N N . ARG B 1 275 ? 11.594 12.82 5.617 1 75.88 275 ARG B N 1
ATOM 6085 C CA . ARG B 1 275 ? 10.812 13.164 6.801 1 75.88 275 ARG B CA 1
ATOM 6086 C C . ARG B 1 275 ? 11.578 12.852 8.078 1 75.88 275 ARG B C 1
ATOM 6088 O O . ARG B 1 275 ? 11.758 11.68 8.43 1 75.88 275 ARG B O 1
ATOM 6095 N N . TRP B 1 276 ? 11.867 13.805 8.797 1 84.94 276 TRP B N 1
ATOM 6096 C CA . TRP B 1 276 ? 12.703 13.625 9.977 1 84.94 276 TRP B CA 1
ATOM 6097 C C . TRP B 1 276 ? 11.977 12.812 11.039 1 84.94 276 TRP B C 1
ATOM 6099 O O . TRP B 1 276 ? 12.609 12.164 11.883 1 84.94 276 TRP B O 1
ATOM 6109 N N . SER B 1 277 ? 10.672 12.82 11.055 1 87.75 277 SER B N 1
ATOM 6110 C CA . SER B 1 277 ? 9.906 12.086 12.062 1 87.75 277 SER B CA 1
ATOM 6111 C C . SER B 1 277 ? 10.188 10.594 11.984 1 87.75 277 SER B C 1
ATOM 6113 O O . SER B 1 277 ? 10.266 9.914 13.016 1 87.75 277 SER B O 1
ATOM 6115 N N . SER B 1 278 ? 10.352 10.188 10.82 1 91.12 278 SER B N 1
ATOM 6116 C CA . SER B 1 278 ? 10.648 8.766 10.664 1 91.12 278 SER B CA 1
ATOM 6117 C C . SER B 1 278 ? 12.07 8.445 11.125 1 91.12 278 SER B C 1
ATOM 6119 O O . SER B 1 278 ? 12.32 7.371 11.672 1 91.12 278 SER B O 1
ATOM 6121 N N . CYS B 1 279 ? 12.953 9.367 10.805 1 92.25 279 CYS B N 1
ATOM 6122 C CA . CYS B 1 279 ? 14.312 9.203 11.305 1 92.25 279 CYS B CA 1
ATOM 6123 C C . CYS B 1 279 ? 14.328 9.125 12.828 1 92.25 279 CYS B C 1
ATOM 6125 O O . CYS B 1 279 ? 15 8.266 13.406 1 92.25 279 CYS B O 1
ATOM 6127 N N . PHE B 1 280 ? 13.594 9.984 13.461 1 94.81 280 PHE B N 1
ATOM 6128 C CA . PHE B 1 280 ? 13.492 9.984 14.914 1 94.81 280 PHE B CA 1
ATOM 6129 C C . PHE B 1 280 ? 12.875 8.688 15.414 1 94.81 280 PHE B C 1
ATOM 6131 O O . PHE B 1 280 ? 13.352 8.102 16.391 1 94.81 280 PHE B O 1
ATOM 6138 N N . ALA B 1 281 ? 11.867 8.18 14.797 1 96 281 ALA B N 1
ATOM 6139 C CA . ALA B 1 281 ? 11.227 6.922 15.164 1 96 281 ALA B CA 1
ATOM 6140 C C . ALA B 1 281 ? 12.203 5.758 15.047 1 96 281 ALA B C 1
ATOM 6142 O O . ALA B 1 281 ? 12.188 4.844 15.875 1 96 281 ALA B O 1
ATOM 6143 N N . MET B 1 282 ? 12.938 5.785 13.984 1 96.12 282 MET B N 1
ATOM 6144 C CA . MET B 1 282 ? 13.953 4.75 13.805 1 96.12 282 MET B CA 1
ATOM 6145 C C . MET B 1 282 ? 14.938 4.742 14.961 1 96.12 282 MET B C 1
ATOM 6147 O O . MET B 1 282 ? 15.242 3.686 15.523 1 96.12 282 MET B O 1
ATOM 6151 N N . ILE B 1 283 ? 15.383 5.906 15.367 1 95.5 283 ILE B N 1
ATOM 6152 C CA . ILE B 1 283 ? 16.328 6.059 16.469 1 95.5 283 ILE B CA 1
ATOM 6153 C C . ILE B 1 283 ? 15.695 5.527 17.766 1 95.5 283 ILE B C 1
ATOM 6155 O O . ILE B 1 283 ? 16.312 4.734 18.484 1 95.5 283 ILE B O 1
ATOM 6159 N N . LEU B 1 284 ? 14.547 5.941 18.031 1 97.06 284 LEU B N 1
ATOM 6160 C CA . LEU B 1 284 ? 13.844 5.539 19.25 1 97.06 284 LEU B CA 1
ATOM 6161 C C . LEU B 1 284 ? 13.688 4.023 19.297 1 97.06 284 LEU B C 1
ATOM 6163 O O . LEU B 1 284 ? 13.953 3.41 20.344 1 97.06 284 LEU B O 1
ATOM 6167 N N . ARG B 1 285 ? 13.297 3.473 18.219 1 97.19 285 ARG B N 1
ATOM 6168 C CA . ARG B 1 285 ? 13.086 2.031 18.172 1 97.19 285 ARG B CA 1
ATOM 6169 C C . ARG B 1 285 ? 14.391 1.274 18.375 1 97.19 285 ARG B C 1
ATOM 6171 O O . ARG B 1 285 ? 14.43 0.28 19.109 1 97.19 285 ARG B O 1
ATOM 6178 N N . CYS B 1 286 ? 15.43 1.69 17.703 1 97.06 286 CYS B N 1
ATOM 6179 C CA . CYS B 1 286 ? 16.719 1.045 17.859 1 97.06 286 CYS B CA 1
ATOM 6180 C C . CYS B 1 286 ? 17.172 1.059 19.328 1 97.06 286 CYS B C 1
ATOM 6182 O O . CYS B 1 286 ? 17.672 0.052 19.828 1 97.06 286 CYS B O 1
ATOM 6184 N N . LEU B 1 287 ? 17 2.201 19.969 1 97.5 287 LEU B N 1
ATOM 6185 C CA . LEU B 1 287 ? 17.391 2.32 21.375 1 97.5 287 LEU B CA 1
ATOM 6186 C C . LEU B 1 287 ? 16.516 1.445 22.266 1 97.5 287 LEU B C 1
ATOM 6188 O O . LEU B 1 287 ? 17 0.845 23.219 1 97.5 287 LEU B O 1
ATOM 6192 N N . GLU B 1 288 ? 15.266 1.384 21.953 1 97.19 288 GLU B N 1
ATOM 6193 C CA . GLU B 1 288 ? 14.297 0.593 22.719 1 97.19 288 GLU B CA 1
ATOM 6194 C C . GLU B 1 288 ? 14.664 -0.888 22.688 1 97.19 288 GLU B C 1
ATOM 6196 O O . GLU B 1 288 ? 14.539 -1.577 23.703 1 97.19 288 GLU B O 1
ATOM 6201 N N . VAL B 1 289 ? 15.188 -1.332 21.562 1 97 289 VAL B N 1
ATOM 6202 C CA . VAL B 1 289 ? 15.445 -2.762 21.422 1 97 289 VAL B CA 1
ATOM 6203 C C . VAL B 1 289 ? 16.953 -3.008 21.328 1 97 289 VAL B C 1
ATOM 6205 O O . VAL B 1 289 ? 17.391 -4.004 20.75 1 97 289 VAL B O 1
ATOM 6208 N N . LYS B 1 290 ? 17.75 -2.148 21.766 1 96.75 290 LYS B N 1
ATOM 6209 C CA . LYS B 1 290 ? 19.203 -2.15 21.625 1 96.75 290 LYS B CA 1
ATOM 6210 C C . LYS B 1 290 ? 19.797 -3.494 22.031 1 96.75 290 LYS B C 1
ATOM 6212 O O . LYS B 1 290 ? 20.547 -4.102 21.281 1 96.75 290 LYS B O 1
ATOM 6217 N N . GLU B 1 291 ? 19.438 -3.988 23.188 1 96.31 291 GLU B N 1
ATOM 6218 C CA . GLU B 1 291 ? 20.016 -5.219 23.719 1 96.31 291 GLU B CA 1
ATOM 6219 C C . GLU B 1 291 ? 19.656 -6.418 22.844 1 96.31 291 GLU B C 1
ATOM 6221 O O . GLU B 1 291 ? 20.531 -7.211 22.484 1 96.31 291 GLU B O 1
ATOM 6226 N N . HIS B 1 292 ? 18.391 -6.516 22.562 1 97 292 HIS B N 1
ATOM 6227 C CA . HIS B 1 292 ? 17.922 -7.621 21.734 1 97 292 HIS B CA 1
ATOM 6228 C C . HIS B 1 292 ? 18.484 -7.52 20.328 1 97 292 HIS B C 1
ATOM 6230 O O . HIS B 1 292 ? 18.844 -8.531 19.719 1 97 292 HIS B O 1
ATOM 6236 N N . LEU B 1 293 ? 18.5 -6.32 19.812 1 96.88 293 LEU B N 1
ATOM 6237 C CA . LEU B 1 293 ? 19.031 -6.066 18.469 1 96.88 293 LEU B CA 1
ATOM 6238 C C . LEU B 1 293 ? 20.484 -6.504 18.375 1 96.88 293 LEU B C 1
ATOM 6240 O O . LEU B 1 293 ? 20.875 -7.191 17.422 1 96.88 293 LEU B O 1
ATOM 6244 N N . THR B 1 294 ? 21.281 -6.109 19.312 1 96.31 294 THR B N 1
ATOM 6245 C CA . THR B 1 294 ? 22.703 -6.457 19.344 1 96.31 294 THR B CA 1
ATOM 6246 C C . THR B 1 294 ? 22.891 -7.965 19.484 1 96.31 294 THR B C 1
ATOM 6248 O O . THR B 1 294 ? 23.766 -8.547 18.844 1 96.31 294 THR B O 1
ATOM 6251 N N . ALA B 1 295 ? 22.094 -8.586 20.266 1 96.25 295 ALA B N 1
ATOM 6252 C CA . ALA B 1 295 ? 22.172 -10.031 20.453 1 96.25 295 ALA B CA 1
ATOM 6253 C C . ALA B 1 295 ? 21.875 -10.773 19.156 1 96.25 295 ALA B C 1
ATOM 6255 O O . ALA B 1 295 ? 22.594 -11.727 18.797 1 96.25 295 ALA B O 1
ATOM 6256 N N . VAL B 1 296 ? 20.859 -10.375 18.5 1 96.62 296 VAL B N 1
ATOM 6257 C CA . VAL B 1 296 ? 20.484 -11.023 17.25 1 96.62 296 VAL B CA 1
ATOM 6258 C C . VAL B 1 296 ? 21.562 -10.789 16.203 1 96.62 296 VAL B C 1
ATOM 6260 O O . VAL B 1 296 ? 21.938 -11.711 15.461 1 96.62 296 VAL B O 1
ATOM 6263 N N . ALA B 1 297 ? 22.047 -9.57 16.109 1 96.62 297 ALA B N 1
ATOM 6264 C CA . ALA B 1 297 ? 23.125 -9.266 15.172 1 96.62 297 ALA B CA 1
ATOM 6265 C C . ALA B 1 297 ? 24.328 -10.164 15.422 1 96.62 297 ALA B C 1
ATOM 6267 O O . ALA B 1 297 ? 24.922 -10.688 14.477 1 96.62 297 ALA B O 1
ATOM 6268 N N . GLU B 1 298 ? 24.641 -10.336 16.625 1 95.31 298 GLU B N 1
ATOM 6269 C CA . GLU B 1 298 ? 25.766 -11.195 17 1 95.31 298 GLU B CA 1
ATOM 6270 C C . GLU B 1 298 ? 25.516 -12.641 16.578 1 95.31 298 GLU B C 1
ATOM 6272 O O . GLU B 1 298 ? 26.406 -13.297 16.031 1 95.31 298 GLU B O 1
ATOM 6277 N N . SER B 1 299 ? 24.391 -13.078 16.875 1 94.5 299 SER B N 1
ATOM 6278 C CA . SER B 1 299 ? 24.047 -14.453 16.516 1 94.5 299 SER B CA 1
ATOM 6279 C C . SER B 1 299 ? 24.094 -14.648 15.008 1 94.5 299 SER B C 1
ATOM 6281 O O . SER B 1 299 ? 24.344 -15.75 14.523 1 94.5 299 SER B O 1
ATOM 6283 N N . MET B 1 300 ? 23.812 -13.617 14.242 1 94.69 300 MET B N 1
ATOM 6284 C CA . MET B 1 300 ? 23.812 -13.664 12.781 1 94.69 300 MET B CA 1
ATOM 6285 C C . MET B 1 300 ? 25.219 -13.461 12.234 1 94.69 300 MET B C 1
ATOM 6287 O O . MET B 1 300 ? 25.453 -13.578 11.031 1 94.69 300 MET B O 1
ATOM 6291 N N . GLY B 1 301 ? 26.094 -13.078 13.086 1 94.38 301 GLY B N 1
ATOM 6292 C CA . GLY B 1 301 ? 27.469 -12.805 12.68 1 94.38 301 GLY B CA 1
ATOM 6293 C C . GLY B 1 301 ? 27.641 -11.438 12.055 1 94.38 301 GLY B C 1
ATOM 6294 O O . GLY B 1 301 ? 28.531 -11.234 11.227 1 94.38 301 GLY B O 1
ATOM 6295 N N . TRP B 1 302 ? 26.703 -10.57 12.359 1 94.88 302 TRP B N 1
ATOM 6296 C CA . TRP B 1 302 ? 26.75 -9.227 11.789 1 94.88 302 TRP B CA 1
ATOM 6297 C C . TRP B 1 302 ? 27.469 -8.266 12.742 1 94.88 302 TRP B C 1
ATOM 6299 O O . TRP B 1 302 ? 27.453 -8.461 13.953 1 94.88 302 TRP B O 1
ATOM 6309 N N . ASP B 1 303 ? 28.047 -7.25 12.086 1 90.06 303 ASP B N 1
ATOM 6310 C CA . ASP B 1 303 ? 28.547 -6.148 12.898 1 90.06 303 ASP B CA 1
ATOM 6311 C C . ASP B 1 303 ? 27.422 -5.23 13.344 1 90.06 303 ASP B C 1
ATOM 6313 O O . ASP B 1 303 ? 26.484 -4.965 12.586 1 90.06 303 ASP B O 1
ATOM 6317 N N . SER B 1 304 ? 27.469 -4.988 14.594 1 88.88 304 SER B N 1
ATOM 6318 C CA . SER B 1 304 ? 26.531 -4.004 15.117 1 88.88 304 SER B CA 1
ATOM 6319 C C . SER B 1 304 ? 27.234 -2.686 15.438 1 88.88 304 SER B C 1
ATOM 6321 O O . SER B 1 304 ? 28.391 -2.492 15.07 1 88.88 304 SER B O 1
ATOM 6323 N N . LEU B 1 305 ? 26.516 -1.746 16.062 1 94.88 305 LEU B N 1
ATOM 6324 C CA . LEU B 1 305 ? 27.078 -0.452 16.438 1 94.88 305 LEU B CA 1
ATOM 6325 C C . LEU B 1 305 ? 27.953 -0.58 17.672 1 94.88 305 LEU B C 1
ATOM 6327 O O . LEU B 1 305 ? 27.688 -1.397 18.547 1 94.88 305 LEU B O 1
ATOM 6331 N N . GLN B 1 306 ? 28.969 0.19 17.688 1 94.88 306 GLN B N 1
ATOM 6332 C CA . GLN B 1 306 ? 29.859 0.245 18.844 1 94.88 306 GLN B CA 1
ATOM 6333 C C . GLN B 1 306 ? 29.172 0.941 20.016 1 94.88 306 GLN B C 1
ATOM 6335 O O . GLN B 1 306 ? 28.25 1.738 19.828 1 94.88 306 GLN B O 1
ATOM 6340 N N . PRO B 1 307 ? 29.594 0.625 21.203 1 94.88 307 PRO B N 1
ATOM 6341 C CA . PRO B 1 307 ? 29 1.268 22.391 1 94.88 307 PRO B CA 1
ATOM 6342 C C . PRO B 1 307 ? 29.031 2.793 22.297 1 94.88 307 PRO B C 1
ATOM 6344 O O . PRO B 1 307 ? 28.062 3.453 22.688 1 94.88 307 PRO B O 1
ATOM 6347 N N . SER B 1 308 ? 30.109 3.314 21.781 1 94.38 308 SER B N 1
ATOM 6348 C CA . SER B 1 308 ? 30.219 4.762 21.641 1 94.38 308 SER B CA 1
ATOM 6349 C C . SER B 1 308 ? 29.172 5.289 20.656 1 94.38 308 SER B C 1
ATOM 6351 O O . SER B 1 308 ? 28.609 6.375 20.859 1 94.38 308 SER B O 1
ATOM 6353 N N . GLU B 1 309 ? 28.922 4.488 19.688 1 95.69 309 GLU B N 1
ATOM 6354 C CA . GLU B 1 309 ? 27.922 4.879 18.703 1 95.69 309 GLU B CA 1
ATOM 6355 C C . GLU B 1 309 ? 26.516 4.844 19.297 1 95.69 309 GLU B C 1
ATOM 6357 O O . GLU B 1 309 ? 25.688 5.715 19 1 95.69 309 GLU B O 1
ATOM 6362 N N . TRP B 1 310 ? 26.281 3.881 20.109 1 96.62 310 TRP B N 1
ATOM 6363 C CA . TRP B 1 310 ? 25 3.812 20.812 1 96.62 310 TRP B CA 1
ATOM 6364 C C . TRP B 1 310 ? 24.812 5.023 21.719 1 96.62 310 TRP B C 1
ATOM 6366 O O . TRP B 1 310 ? 23.703 5.555 21.828 1 96.62 310 TRP B O 1
ATOM 6376 N N . GLN B 1 311 ? 25.828 5.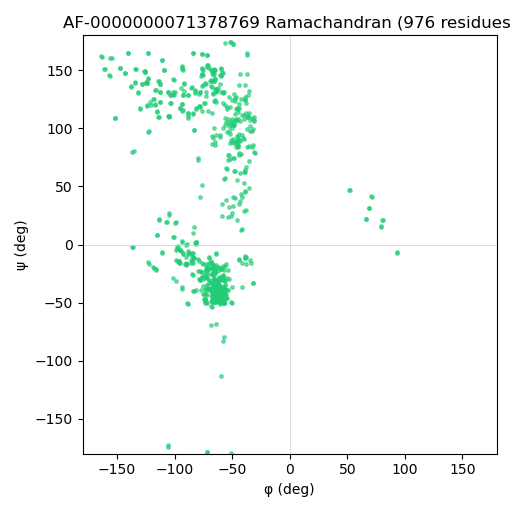445 22.297 1 95.12 311 GLN B N 1
ATOM 6377 C CA . GLN B 1 311 ? 25.781 6.637 23.141 1 95.12 311 GLN B CA 1
ATOM 6378 C C . GLN B 1 311 ? 25.438 7.879 22.312 1 95.12 311 GLN B C 1
ATOM 6380 O O . GLN B 1 311 ? 24.656 8.719 22.75 1 95.12 311 GLN B O 1
ATOM 6385 N N . LYS B 1 312 ? 26.062 7.949 21.234 1 95.12 312 LYS B N 1
ATOM 6386 C CA . LYS B 1 312 ? 25.812 9.078 20.359 1 95.12 312 LYS B CA 1
ATOM 6387 C C . LYS B 1 312 ? 24.359 9.094 19.891 1 95.12 312 LYS B C 1
ATOM 6389 O O . LYS B 1 312 ? 23.75 10.164 19.766 1 95.12 312 LYS B O 1
ATOM 6394 N N . ILE B 1 313 ? 23.828 7.965 19.625 1 95.88 313 ILE B N 1
ATOM 6395 C CA . ILE B 1 313 ? 22.422 7.859 19.234 1 95.88 313 ILE B CA 1
ATOM 6396 C C . ILE B 1 313 ? 21.531 8.328 20.375 1 95.88 313 ILE B C 1
ATOM 6398 O O . ILE B 1 313 ? 20.516 9.008 20.141 1 95.88 313 ILE B O 1
ATOM 6402 N N . GLY B 1 314 ? 21.859 7.918 21.516 1 96.12 314 GLY B N 1
ATOM 6403 C CA . GLY B 1 314 ? 21.125 8.391 22.672 1 96.12 314 GLY B CA 1
ATOM 6404 C C . GLY B 1 314 ? 21.141 9.906 22.812 1 96.12 314 GLY B C 1
ATOM 6405 O O . GLY B 1 314 ? 20.125 10.516 23.156 1 96.12 314 GLY B O 1
ATOM 6406 N N . MET B 1 315 ? 22.266 10.469 22.547 1 94.81 315 MET B N 1
ATOM 6407 C CA . MET B 1 315 ? 22.406 11.922 22.609 1 94.81 315 MET B CA 1
ATOM 6408 C C . MET B 1 315 ? 21.547 12.594 21.547 1 94.81 315 MET B C 1
ATOM 6410 O O . MET B 1 315 ? 20.922 13.625 21.797 1 94.81 315 MET B O 1
ATOM 6414 N N . LEU B 1 316 ? 21.578 11.984 20.422 1 94.88 316 LEU B N 1
ATOM 6415 C CA . LEU B 1 316 ? 20.75 12.516 19.344 1 94.88 316 LEU B CA 1
ATOM 6416 C C . LEU B 1 316 ? 19.266 12.445 19.703 1 94.88 316 LEU B C 1
ATOM 6418 O O . LEU B 1 316 ? 18.5 13.367 19.391 1 94.88 316 LEU B O 1
ATOM 6422 N N . ARG B 1 317 ? 18.875 11.367 20.297 1 96.75 317 ARG B N 1
ATOM 6423 C CA . ARG B 1 317 ? 17.5 11.25 20.781 1 96.75 317 ARG B CA 1
ATOM 6424 C C . ARG B 1 317 ? 17.156 12.398 21.734 1 96.75 317 ARG B C 1
ATOM 6426 O O . ARG B 1 317 ? 16.109 13.031 21.594 1 96.75 317 ARG B O 1
ATOM 6433 N N . ASP B 1 318 ? 18.016 12.688 22.625 1 96.56 318 ASP B N 1
ATOM 6434 C CA . ASP B 1 318 ? 17.781 13.742 23.609 1 96.56 318 ASP B CA 1
ATOM 6435 C C . ASP B 1 318 ? 17.719 15.117 22.922 1 96.56 318 ASP B C 1
ATOM 6437 O O . ASP B 1 318 ? 16.922 15.969 23.328 1 96.56 318 ASP B O 1
ATOM 6441 N N . LEU B 1 319 ? 18.578 15.273 22.016 1 96.44 319 LEU B N 1
ATOM 6442 C CA . LEU B 1 319 ? 18.594 16.531 21.281 1 96.44 319 LEU B CA 1
ATOM 6443 C C . LEU B 1 319 ? 17.297 16.75 20.516 1 96.44 319 LEU B C 1
ATOM 6445 O O . LEU B 1 319 ? 16.766 17.859 20.5 1 96.44 319 LEU B O 1
ATOM 6449 N N . LEU B 1 320 ? 16.734 15.68 19.938 1 96.5 320 LEU B N 1
ATOM 6450 C CA . LEU B 1 320 ? 15.625 15.812 19 1 96.5 320 LEU B CA 1
ATOM 6451 C C . LEU B 1 320 ? 14.281 15.617 19.688 1 96.5 320 LEU B C 1
ATOM 6453 O O . LEU B 1 320 ? 13.234 15.961 19.141 1 96.5 320 LEU B O 1
ATOM 6457 N N . LEU B 1 321 ? 14.242 15.117 20.859 1 97.19 321 LEU B N 1
ATOM 6458 C CA . LEU B 1 321 ? 13.016 14.742 21.562 1 97.19 321 LEU B CA 1
ATOM 6459 C C . LEU B 1 321 ? 12.086 15.938 21.703 1 97.19 321 LEU B C 1
ATOM 6461 O O . LEU B 1 321 ? 10.906 15.852 21.359 1 97.19 321 LEU B O 1
ATOM 6465 N N . PRO B 1 322 ? 12.57 17.109 22.172 1 97.31 322 PRO B N 1
ATOM 6466 C CA . PRO B 1 322 ? 11.664 18.25 22.266 1 97.31 322 PRO B CA 1
ATOM 6467 C C . PRO B 1 322 ? 11.094 18.672 20.922 1 97.31 322 PRO B C 1
ATOM 6469 O O . PRO B 1 322 ? 9.938 19.109 20.844 1 97.31 322 PRO B O 1
ATOM 6472 N N . PHE B 1 323 ? 11.906 18.562 19.891 1 96.94 323 PHE B N 1
ATOM 6473 C CA . PHE B 1 323 ? 11.414 18.875 18.547 1 96.94 323 PHE B CA 1
ATOM 6474 C C . PHE B 1 323 ? 10.266 17.953 18.172 1 96.94 323 PHE B C 1
ATOM 6476 O O . PHE B 1 323 ? 9.266 18.391 17.609 1 96.94 323 PHE B O 1
ATOM 6483 N N . ALA B 1 324 ? 10.422 16.688 18.484 1 95.19 324 ALA B N 1
ATOM 6484 C CA . ALA B 1 324 ? 9.383 15.703 18.188 1 95.19 324 ALA B CA 1
ATOM 6485 C C . ALA B 1 324 ? 8.094 16.016 18.938 1 95.19 324 ALA B C 1
ATOM 6487 O O . ALA B 1 324 ? 7 15.969 18.375 1 95.19 324 ALA B O 1
ATOM 6488 N N . GLU B 1 325 ? 8.18 16.375 20.141 1 94.44 325 GLU B N 1
ATOM 6489 C CA . GLU B 1 325 ? 7.027 16.656 20.984 1 94.44 325 GLU B CA 1
ATOM 6490 C C . GLU B 1 325 ? 6.277 17.891 20.516 1 94.44 325 GLU B C 1
ATOM 6492 O O . GLU B 1 325 ? 5.055 17.859 20.359 1 94.44 325 GLU B O 1
ATOM 6497 N N . HIS B 1 326 ? 6.988 18.969 20.281 1 94.06 326 HIS B N 1
ATOM 6498 C CA . HIS B 1 326 ? 6.348 20.203 19.828 1 94.06 326 HIS B CA 1
ATOM 6499 C C . HIS B 1 326 ? 5.734 20.031 18.453 1 94.06 326 HIS B C 1
ATOM 6501 O O . HIS B 1 326 ? 4.66 20.562 18.172 1 94.06 326 HIS B O 1
ATOM 6507 N N . THR B 1 327 ? 6.484 19.328 17.578 1 92.38 327 THR B N 1
ATOM 6508 C CA . THR B 1 327 ? 5.945 19.078 16.234 1 92.38 327 THR B CA 1
ATOM 6509 C C . THR B 1 327 ? 4.617 18.344 16.328 1 92.38 327 THR B C 1
ATOM 6511 O O . THR B 1 327 ? 3.648 18.719 15.656 1 92.38 327 THR B O 1
ATOM 6514 N N . LYS B 1 328 ? 4.531 17.344 17.109 1 90.06 328 LYS B N 1
ATOM 6515 C CA . LYS B 1 328 ? 3.303 16.578 17.297 1 90.06 328 LYS B CA 1
ATOM 6516 C C . LYS B 1 328 ? 2.172 17.453 17.797 1 90.06 328 LYS B C 1
ATOM 6518 O O . LYS B 1 328 ? 1.039 17.375 17.328 1 90.06 328 LYS B O 1
ATOM 6523 N N . SER B 1 329 ? 2.479 18.312 18.703 1 89 329 SER B N 1
ATOM 6524 C CA . SER B 1 329 ? 1.486 19.203 19.281 1 89 329 SER B CA 1
ATOM 6525 C C . SER B 1 329 ? 0.997 20.234 18.266 1 89 329 SER B C 1
ATOM 6527 O O . SER B 1 329 ? -0.205 20.484 18.156 1 89 329 SER B O 1
ATOM 6529 N N . LEU B 1 330 ? 1.892 20.734 17.5 1 90 330 LEU B N 1
ATOM 6530 C CA . LEU B 1 330 ? 1.578 21.812 16.562 1 90 330 LEU B CA 1
ATOM 6531 C C . LEU B 1 330 ? 0.867 21.281 15.328 1 90 330 LEU B C 1
ATOM 6533 O O . LEU B 1 330 ? 0.199 22.031 14.617 1 90 330 LEU B O 1
ATOM 6537 N N . GLU B 1 331 ? 1.021 20.047 15.016 1 86.25 331 GLU B N 1
ATOM 6538 C CA . GLU B 1 331 ? 0.38 19.438 13.852 1 86.25 331 GLU B CA 1
ATOM 6539 C C . GLU B 1 331 ? -1.083 19.109 14.133 1 86.25 331 GLU B C 1
ATOM 6541 O O . GLU B 1 331 ? -1.864 18.891 13.203 1 86.25 331 GLU B O 1
ATOM 6546 N N . SER B 1 332 ? -1.487 19.125 15.273 1 78.56 332 SER B N 1
ATOM 6547 C CA . SER B 1 332 ? -2.852 18.75 15.625 1 78.56 332 SER B CA 1
ATOM 6548 C C . SER B 1 332 ? -3.852 19.812 15.188 1 78.56 332 SER B C 1
ATOM 6550 O O . SER B 1 332 ? -3.529 21 15.164 1 78.56 332 SER B O 1
ATOM 6552 N N . ASP B 1 333 ? -4.973 19.391 14.648 1 65.56 333 ASP B N 1
ATOM 6553 C CA . ASP B 1 333 ? -6.016 20.266 14.117 1 65.56 333 ASP B CA 1
ATOM 6554 C C . ASP B 1 333 ? -6.531 21.219 15.195 1 65.56 333 ASP B C 1
ATOM 6556 O O . ASP B 1 333 ? -7.098 22.266 14.883 1 65.56 333 ASP B O 1
ATOM 6560 N N . THR B 1 334 ? -6.41 20.797 16.391 1 57 334 THR B N 1
ATOM 6561 C CA . THR B 1 334 ? -6.953 21.625 17.453 1 57 334 THR B CA 1
ATOM 6562 C C . THR B 1 334 ? -5.977 22.734 17.828 1 57 334 THR B C 1
ATOM 6564 O O . THR B 1 334 ? -6.258 23.547 18.703 1 57 334 THR B O 1
ATOM 6567 N N . GLN B 1 335 ? -4.809 22.703 17.047 1 60.62 335 GLN B N 1
ATOM 6568 C CA . GLN B 1 335 ? -3.758 23.531 17.625 1 60.62 335 GLN B CA 1
ATOM 6569 C C . GLN B 1 335 ? -3.895 24.984 17.172 1 60.62 335 GLN B C 1
ATOM 6571 O O . GLN B 1 335 ? -4.367 25.25 16.062 1 60.62 335 GLN B O 1
ATOM 6576 N N . SER B 1 336 ? -3.756 25.75 18.156 1 69.19 336 SER B N 1
ATOM 6577 C CA . SER B 1 336 ? -3.873 27.203 18.188 1 69.19 336 SER B CA 1
ATOM 6578 C C . SER B 1 336 ? -2.521 27.875 17.953 1 69.19 336 SER B C 1
ATOM 6580 O O . SER B 1 336 ? -1.479 27.312 18.297 1 69.19 336 SER B O 1
ATOM 6582 N N . LEU B 1 337 ? -2.5 28.797 17.125 1 85.75 337 LEU B N 1
ATOM 6583 C CA . LEU B 1 337 ? -1.368 29.688 16.891 1 85.75 337 LEU B CA 1
ATOM 6584 C C . LEU B 1 337 ? -0.748 30.156 18.203 1 85.75 337 LEU B C 1
ATOM 6586 O O . LEU B 1 337 ? 0.405 30.594 18.219 1 85.75 337 LEU B O 1
ATOM 6590 N N . SER B 1 338 ? -1.443 29.922 19.312 1 88.94 338 SER B N 1
ATOM 6591 C CA . SER B 1 338 ? -1.003 30.438 20.594 1 88.94 338 SER B CA 1
ATOM 6592 C C . SER B 1 338 ? 0.17 29.625 21.141 1 88.94 338 SER B C 1
ATOM 6594 O O . SER B 1 338 ? 0.9 30.094 22.016 1 88.94 338 SER B O 1
ATOM 6596 N N . LEU B 1 339 ? 0.383 28.469 20.594 1 90.5 339 LEU B N 1
ATOM 6597 C CA . LEU B 1 339 ? 1.432 27.609 21.141 1 90.5 339 LEU B CA 1
ATOM 6598 C C . LEU B 1 339 ? 2.742 27.812 20.391 1 90.5 339 LEU B C 1
ATOM 6600 O O . LEU B 1 339 ? 3.791 27.328 20.812 1 90.5 339 LEU B O 1
ATOM 6604 N N . VAL B 1 340 ? 2.672 28.594 19.359 1 93 340 VAL B N 1
ATOM 6605 C CA . VAL B 1 340 ? 3.811 28.703 18.453 1 93 340 VAL B CA 1
ATOM 6606 C C . VAL B 1 340 ? 4.973 29.391 19.172 1 93 340 VAL B C 1
ATOM 6608 O O . VAL B 1 340 ? 6.066 28.844 19.266 1 93 340 VAL B O 1
ATOM 6611 N N . VAL B 1 341 ? 4.758 30.562 19.734 1 93.06 341 VAL B N 1
ATOM 6612 C CA . VAL B 1 341 ? 5.828 31.359 20.312 1 93.06 341 VAL B CA 1
ATOM 6613 C C . VAL B 1 341 ? 6.422 30.625 21.516 1 93.06 341 VAL B C 1
ATOM 6615 O O . VAL B 1 341 ? 7.637 30.422 21.594 1 93.06 341 VAL B O 1
ATOM 6618 N N . PRO B 1 342 ? 5.59 30.125 22.406 1 91.94 342 PRO B N 1
ATOM 6619 C CA . PRO B 1 342 ? 6.156 29.359 23.516 1 91.94 342 PRO B CA 1
ATOM 6620 C C . PRO B 1 342 ? 6.973 28.156 23.062 1 91.94 342 PRO B C 1
ATOM 6622 O O . PRO B 1 342 ? 8.023 27.859 23.641 1 91.94 342 PRO B O 1
ATOM 6625 N N . ALA B 1 343 ? 6.508 27.469 22.125 1 93.88 34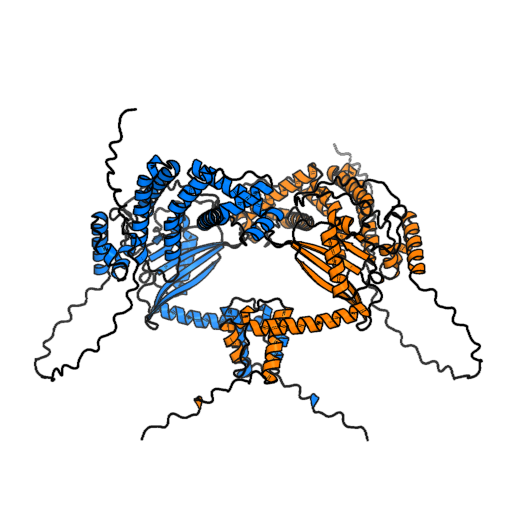3 ALA B N 1
ATOM 6626 C CA . ALA B 1 343 ? 7.219 26.297 21.609 1 93.88 343 ALA B CA 1
ATOM 6627 C C . ALA B 1 343 ? 8.586 26.688 21.047 1 93.88 343 ALA B C 1
ATOM 6629 O O . ALA B 1 343 ? 9.586 26.031 21.328 1 93.88 343 ALA B O 1
ATOM 6630 N N . LEU B 1 344 ? 8.586 27.75 20.312 1 95.75 344 LEU B N 1
ATOM 6631 C CA . LEU B 1 344 ? 9.836 28.203 19.688 1 95.75 344 LEU B CA 1
ATOM 6632 C C . LEU B 1 344 ? 10.836 28.641 20.75 1 95.75 344 LEU B C 1
ATOM 6634 O O . LEU B 1 344 ? 12.031 28.344 20.656 1 95.75 344 LEU B O 1
ATOM 6638 N N . LEU B 1 345 ? 10.359 29.328 21.688 1 94 345 LEU B N 1
ATOM 6639 C CA . LEU B 1 345 ? 11.234 29.781 22.75 1 94 345 LEU B CA 1
ATOM 6640 C C . LEU B 1 345 ? 11.797 28.609 23.531 1 94 345 LEU B C 1
ATOM 6642 O O . LEU B 1 345 ? 12.977 28.594 23.891 1 94 345 LEU B O 1
ATOM 6646 N N . ASP B 1 346 ? 10.961 27.656 23.797 1 95.19 346 ASP B N 1
ATOM 6647 C CA . ASP B 1 346 ? 11.398 26.453 24.5 1 95.19 346 ASP B CA 1
ATOM 6648 C C . ASP B 1 346 ? 12.477 25.719 23.703 1 95.19 346 ASP B C 1
ATOM 6650 O O . ASP B 1 346 ? 13.469 25.266 24.266 1 95.19 346 ASP B O 1
ATOM 6654 N N . LEU B 1 347 ? 12.281 25.625 22.469 1 97.75 347 LEU B N 1
ATOM 6655 C CA . LEU B 1 347 ? 13.227 24.922 21.609 1 97.75 347 LEU B CA 1
ATOM 6656 C C . LEU B 1 347 ? 14.562 25.656 21.547 1 97.75 347 LEU B C 1
ATOM 6658 O O . LEU B 1 347 ? 15.625 25.031 21.594 1 97.75 347 LEU B O 1
ATOM 6662 N N . LYS B 1 348 ? 14.539 26.922 21.438 1 96.44 348 LYS B N 1
ATOM 6663 C CA . LYS B 1 348 ? 15.766 27.703 21.453 1 96.44 348 LYS B CA 1
ATOM 6664 C C . LYS B 1 348 ? 16.531 27.531 22.766 1 96.44 348 LYS B C 1
ATOM 6666 O O . LYS B 1 348 ? 17.75 27.359 22.75 1 96.44 348 LYS B O 1
ATOM 6671 N N . ASN B 1 349 ? 15.789 27.562 23.812 1 95.75 349 ASN B N 1
ATOM 6672 C CA . ASN B 1 349 ? 16.406 27.344 25.109 1 95.75 349 ASN B CA 1
ATOM 6673 C C . ASN B 1 349 ? 17.031 25.953 25.219 1 95.75 349 ASN B C 1
ATOM 6675 O O . ASN B 1 349 ? 18.141 25.797 25.719 1 95.75 349 ASN B O 1
ATOM 6679 N N . HIS B 1 350 ? 16.312 25.031 24.766 1 97.81 350 HIS B N 1
ATOM 6680 C CA . HIS B 1 350 ? 16.797 23.656 24.766 1 97.81 350 HIS B CA 1
ATOM 6681 C C . HIS B 1 350 ? 18.109 23.547 24 1 97.81 350 HIS B C 1
ATOM 6683 O O . HIS B 1 350 ? 19.078 22.953 24.484 1 97.81 350 HIS B O 1
ATOM 6689 N N . LEU B 1 351 ? 18.125 24.094 22.844 1 98 351 LEU B N 1
ATOM 6690 C CA . LEU B 1 351 ? 19.312 24.031 22.016 1 98 351 LEU B CA 1
ATOM 6691 C C . LEU B 1 351 ? 20.5 24.719 22.688 1 98 351 LEU B C 1
ATOM 6693 O O . LEU B 1 351 ? 21.625 24.219 22.656 1 98 351 LEU B O 1
ATOM 6697 N N . SER B 1 352 ? 20.25 25.828 23.25 1 96.5 352 SER B N 1
ATOM 6698 C CA . SER B 1 352 ? 21.281 26.578 23.953 1 96.5 352 SER B CA 1
ATOM 6699 C C . SER B 1 352 ? 21.828 25.781 25.141 1 96.5 352 SER B C 1
ATOM 6701 O O . SER B 1 352 ? 23.047 25.625 25.281 1 96.5 352 SER B O 1
ATOM 6703 N N . GLU B 1 353 ? 20.938 25.234 25.906 1 96.62 353 GLU B N 1
ATOM 6704 C CA . GLU B 1 353 ? 21.328 24.469 27.078 1 96.62 353 GLU B CA 1
ATOM 6705 C C . GLU B 1 353 ? 22.062 23.188 26.672 1 96.62 353 GLU B C 1
ATOM 6707 O O . GLU B 1 353 ? 23.062 22.812 27.297 1 96.62 353 GLU B O 1
ATOM 6712 N N . PHE B 1 354 ? 21.562 22.578 25.719 1 96.5 354 PHE B N 1
ATOM 6713 C CA . PHE B 1 354 ? 22.156 21.344 25.234 1 96.5 354 PHE B CA 1
ATOM 6714 C C . PHE B 1 354 ? 23.594 21.578 24.766 1 96.5 354 PHE B C 1
ATOM 6716 O O . PHE B 1 354 ? 24.484 20.797 25.094 1 96.5 354 PHE B O 1
ATOM 6723 N N . SER B 1 355 ? 23.781 22.594 23.969 1 94.81 355 SER B N 1
ATOM 6724 C CA . SER B 1 355 ? 25.109 22.922 23.469 1 94.81 355 SER B CA 1
ATOM 6725 C C . SER B 1 355 ? 26.094 23.188 24.594 1 94.81 355 SER B C 1
ATOM 6727 O O . SER B 1 355 ? 27.234 22.75 24.547 1 94.81 355 SER B O 1
ATOM 6729 N N . LEU B 1 356 ? 25.672 23.781 25.594 1 93.25 356 LEU B N 1
ATOM 6730 C CA . LEU B 1 356 ? 26.516 24.125 26.734 1 93.25 356 LEU B CA 1
ATOM 6731 C C . LEU B 1 356 ? 26.812 22.875 27.578 1 93.25 356 LEU B C 1
ATOM 6733 O O . LEU B 1 356 ? 27.953 22.656 27.984 1 93.25 356 LEU B O 1
ATOM 6737 N N . ALA B 1 357 ? 25.828 22.078 27.797 1 93.31 357 ALA B N 1
ATOM 6738 C CA . ALA B 1 357 ? 25.938 20.906 28.672 1 93.31 357 ALA B CA 1
ATOM 6739 C C . ALA B 1 357 ? 26.812 19.844 28.031 1 93.31 357 ALA B C 1
ATOM 6741 O O . ALA B 1 357 ? 27.516 19.109 28.734 1 93.31 357 ALA B O 1
ATOM 6742 N N . HIS B 1 358 ? 26.797 19.766 26.75 1 89.81 358 HIS B N 1
ATOM 6743 C CA . HIS B 1 358 ? 27.438 18.625 26.109 1 89.81 358 HIS B CA 1
ATOM 6744 C C . HIS B 1 358 ? 28.625 19.078 25.266 1 89.81 358 HIS B C 1
ATOM 6746 O O . HIS B 1 358 ? 29.172 18.297 24.484 1 89.81 358 HIS B O 1
ATOM 6752 N N . GLY B 1 359 ? 29 20.266 25.344 1 87.12 359 GLY B N 1
ATOM 6753 C CA . GLY B 1 359 ? 30.094 20.828 24.578 1 87.12 359 GLY B CA 1
ATOM 6754 C C . GLY B 1 359 ? 31.406 20.062 24.719 1 87.12 359 GLY B C 1
ATOM 6755 O O . GLY B 1 359 ? 32.188 19.953 23.766 1 87.12 359 GLY B O 1
ATOM 6756 N N . ARG B 1 360 ? 31.609 19.438 25.828 1 85.75 360 ARG B N 1
ATOM 6757 C CA . ARG B 1 360 ? 32.875 18.75 26.109 1 85.75 360 ARG B CA 1
ATOM 6758 C C . ARG B 1 360 ? 32.75 17.25 25.844 1 85.75 360 ARG B C 1
ATOM 6760 O O . ARG B 1 360 ? 33.688 16.609 25.422 1 85.75 360 ARG B O 1
ATOM 6767 N N . THR B 1 361 ? 31.641 16.672 26.016 1 86.44 361 THR B N 1
ATOM 6768 C CA . THR B 1 361 ? 31.469 15.227 25.984 1 86.44 361 THR B CA 1
ATOM 6769 C C . THR B 1 361 ? 31.078 14.758 24.594 1 86.44 361 THR B C 1
ATOM 6771 O O . THR B 1 361 ? 31.562 13.734 24.109 1 86.44 361 THR B O 1
ATOM 6774 N N . TYR B 1 362 ? 30.234 15.555 23.922 1 90.12 362 TYR B N 1
ATOM 6775 C CA . TYR B 1 362 ? 29.75 15.172 22.594 1 90.12 362 TYR B CA 1
ATOM 6776 C C . TYR B 1 362 ? 29.812 16.359 21.641 1 90.12 362 TYR B C 1
ATOM 6778 O O . TYR B 1 362 ? 28.781 16.938 21.297 1 90.12 362 TYR B O 1
ATOM 6786 N N . LYS B 1 363 ? 30.922 16.578 21.156 1 90.94 363 LYS B N 1
ATOM 6787 C CA . LYS B 1 363 ? 31.234 17.781 20.391 1 90.94 363 LYS B CA 1
ATOM 6788 C C . LYS B 1 363 ? 30.391 17.875 19.125 1 90.94 363 LYS B C 1
ATOM 6790 O O . LYS B 1 363 ? 29.906 18.953 18.766 1 90.94 363 LYS B O 1
ATOM 6795 N N . ASP B 1 364 ? 30.234 16.828 18.484 1 91.62 364 ASP B N 1
ATOM 6796 C CA . ASP B 1 364 ? 29.5 16.812 17.234 1 91.62 364 ASP B CA 1
ATOM 6797 C C . ASP B 1 364 ? 28.031 17.203 17.453 1 91.62 364 ASP B C 1
ATOM 6799 O O . ASP B 1 364 ? 27.469 18.016 16.703 1 91.62 364 ASP B O 1
ATOM 6803 N N . ALA B 1 365 ? 27.484 16.688 18.5 1 93.19 365 ALA B N 1
ATOM 6804 C CA . ALA B 1 365 ? 26.094 17 18.828 1 93.19 365 ALA B CA 1
ATOM 6805 C C . ALA B 1 365 ? 25.938 18.438 19.297 1 93.19 365 ALA B C 1
ATOM 6807 O O . ALA B 1 365 ? 24.938 19.094 18.969 1 93.19 365 ALA B O 1
ATOM 6808 N N . ALA B 1 366 ? 26.859 18.859 20.016 1 94.75 366 ALA B N 1
ATOM 6809 C CA . ALA B 1 366 ? 26.828 20.234 20.5 1 94.75 366 ALA B CA 1
ATOM 6810 C C . ALA B 1 366 ? 26.953 21.234 19.344 1 94.75 366 ALA B C 1
ATOM 6812 O O . ALA B 1 366 ? 26.266 22.25 19.312 1 94.75 366 ALA B O 1
ATOM 6813 N N . THR B 1 367 ? 27.828 20.891 18.469 1 94.56 367 THR B N 1
ATOM 6814 C CA . THR B 1 367 ? 27.984 21.719 17.281 1 94.56 367 THR B CA 1
ATOM 6815 C C . THR B 1 367 ? 26.703 21.75 16.469 1 94.56 367 THR B C 1
ATOM 6817 O O . THR B 1 367 ? 26.281 22.812 15.984 1 94.56 367 THR B O 1
ATOM 6820 N N . LEU B 1 368 ? 26.141 20.641 16.312 1 95.75 368 LEU B N 1
ATOM 6821 C CA . LEU B 1 368 ? 24.875 20.562 15.609 1 95.75 368 LEU B CA 1
ATOM 6822 C C . LEU B 1 368 ? 23.812 21.422 16.297 1 95.75 368 LEU B C 1
ATOM 6824 O O . LEU B 1 368 ? 23.078 22.172 15.633 1 95.75 368 LEU B O 1
ATOM 6828 N N . ALA B 1 369 ? 23.734 21.359 17.578 1 97.25 369 ALA B N 1
ATOM 6829 C CA . ALA B 1 369 ? 22.766 22.141 18.328 1 97.25 369 ALA B CA 1
ATOM 6830 C C . ALA B 1 369 ? 22.969 23.641 18.094 1 97.25 369 ALA B C 1
ATOM 6832 O O . ALA B 1 369 ? 22 24.391 17.938 1 97.25 369 ALA B O 1
ATOM 6833 N N . GLN B 1 370 ? 24.156 24.047 18.047 1 96.44 370 GLN B N 1
ATOM 6834 C CA . GLN B 1 370 ? 24.469 25.453 17.781 1 96.44 370 GLN B CA 1
ATOM 6835 C C . GLN B 1 370 ? 24.016 25.859 16.391 1 96.44 370 GLN B C 1
ATOM 6837 O O . GLN B 1 370 ? 23.453 26.938 16.203 1 96.44 370 GLN B O 1
ATOM 6842 N N . LYS B 1 371 ? 24.297 25.031 15.516 1 96.38 371 LYS B N 1
ATOM 6843 C CA . LYS B 1 371 ? 23.875 25.312 14.148 1 96.38 371 LYS B CA 1
ATOM 6844 C C . LYS B 1 371 ? 22.344 25.359 14.031 1 96.38 371 LYS B C 1
ATOM 6846 O O . LYS B 1 371 ? 21.797 26.188 13.32 1 96.38 371 LYS B O 1
ATOM 6851 N N . MET B 1 372 ? 21.734 24.453 14.703 1 97.56 372 MET B N 1
ATOM 6852 C CA . MET B 1 372 ? 20.281 24.422 14.719 1 97.56 372 MET B CA 1
ATOM 6853 C C . MET B 1 372 ? 19.719 25.703 15.352 1 97.56 372 MET B C 1
ATOM 6855 O O . MET B 1 372 ? 18.719 26.25 14.883 1 97.56 372 MET B O 1
ATOM 6859 N N . LEU B 1 373 ? 20.328 26.109 16.391 1 97.81 373 LEU B N 1
ATOM 6860 C CA . LEU B 1 373 ? 19.922 27.344 17.047 1 97.81 373 LEU B CA 1
ATOM 6861 C C . LEU B 1 373 ? 20.031 28.531 16.094 1 97.81 373 LEU B C 1
ATOM 6863 O O . LEU B 1 373 ? 19.094 29.328 15.992 1 97.81 373 LEU B O 1
ATOM 6867 N N . SER B 1 374 ? 21.094 28.594 15.383 1 97 374 SER B N 1
ATOM 6868 C CA . SER B 1 374 ? 21.281 29.656 14.398 1 97 374 SER B CA 1
ATOM 6869 C C . SER B 1 374 ? 20.219 29.594 13.305 1 97 374 SER B C 1
ATOM 6871 O O . SER B 1 374 ? 19.688 30.609 12.875 1 97 374 SER B O 1
ATOM 6873 N N . SER B 1 375 ? 19.984 28.422 12.906 1 96.94 375 SER B N 1
ATOM 6874 C CA . SER B 1 375 ? 18.953 28.219 11.898 1 96.94 375 SER B CA 1
ATOM 6875 C C . SER B 1 375 ? 17.578 28.641 12.414 1 96.94 375 SER B C 1
ATOM 6877 O O . SER B 1 375 ? 16.797 29.25 11.688 1 96.94 375 SER B O 1
ATOM 6879 N N . MET B 1 376 ? 17.312 28.344 13.648 1 97.31 376 MET B N 1
ATOM 6880 C CA . MET B 1 376 ? 16.062 28.766 14.273 1 97.31 376 MET B CA 1
ATOM 6881 C C . MET B 1 376 ? 15.922 30.281 14.273 1 97.31 376 MET B C 1
ATOM 6883 O O . MET B 1 376 ? 14.875 30.812 13.922 1 97.31 376 MET B O 1
ATOM 6887 N N . ASP B 1 377 ? 16.984 30.875 14.625 1 95.75 377 ASP B N 1
ATOM 6888 C CA . ASP B 1 377 ? 16.984 32.344 14.688 1 95.75 377 ASP B CA 1
ATOM 6889 C C . ASP B 1 377 ? 16.719 32.938 13.32 1 95.75 377 ASP B C 1
ATOM 6891 O O . ASP B 1 377 ? 15.961 33.906 13.195 1 95.75 377 ASP B O 1
ATOM 6895 N N . ARG B 1 378 ? 17.25 32.375 12.398 1 95.38 378 ARG B N 1
ATOM 6896 C CA . ARG B 1 378 ? 17.094 32.875 11.047 1 95.38 378 ARG B CA 1
ATOM 6897 C C . ARG B 1 378 ? 15.703 32.594 10.5 1 95.38 378 ARG B C 1
ATOM 6899 O O . ARG B 1 378 ? 15.016 33.5 10.031 1 95.38 378 ARG B O 1
ATOM 6906 N N . ARG B 1 379 ? 15.234 31.438 10.641 1 95.19 379 ARG B N 1
ATOM 6907 C CA . ARG B 1 379 ? 14.008 30.984 9.984 1 95.19 379 ARG B CA 1
ATOM 6908 C C . ARG B 1 379 ? 12.773 31.5 10.719 1 95.19 379 ARG B C 1
ATOM 6910 O O . ARG B 1 379 ? 11.734 31.734 10.102 1 95.19 379 ARG B O 1
ATOM 6917 N N . PHE B 1 380 ? 12.922 31.688 11.984 1 96.75 380 PHE B N 1
ATOM 6918 C CA . PHE B 1 380 ? 11.75 32.094 12.75 1 96.75 380 PHE B CA 1
ATOM 6919 C C . PHE B 1 380 ? 11.859 33.562 13.164 1 96.75 380 PHE B C 1
ATOM 6921 O O . PHE B 1 380 ? 11.164 34 14.078 1 96.75 380 PHE B O 1
ATOM 6928 N N . SER B 1 381 ? 12.711 34.281 12.469 1 94.88 381 SER B N 1
ATOM 6929 C CA . SER B 1 381 ? 12.773 35.719 12.68 1 94.88 381 SER B CA 1
ATOM 6930 C C . SER B 1 381 ? 11.43 36.375 12.398 1 94.88 381 SER B C 1
ATOM 6932 O O . SER B 1 381 ? 11.078 37.375 13.016 1 94.88 381 SER B O 1
ATOM 6934 N N . VAL B 1 382 ? 10.695 35.812 11.609 1 93.06 382 VAL B N 1
ATOM 6935 C CA . VAL B 1 382 ? 9.391 36.312 11.203 1 93.06 382 VAL B CA 1
ATOM 6936 C C . VAL B 1 382 ? 8.469 36.375 12.414 1 93.06 382 VAL B C 1
ATOM 6938 O O . VAL B 1 382 ? 7.57 37.219 12.477 1 93.06 382 VAL B O 1
ATOM 6941 N N . PHE B 1 383 ? 8.758 35.594 13.461 1 94.38 383 PHE B N 1
ATOM 6942 C CA . PHE B 1 383 ? 7.855 35.531 14.602 1 94.38 383 PHE B CA 1
ATOM 6943 C C . PHE B 1 383 ? 8.523 36.062 15.859 1 94.38 383 PHE B C 1
ATOM 6945 O O . PHE B 1 383 ? 7.852 36.5 16.797 1 94.38 383 PHE B O 1
ATOM 6952 N N . LEU B 1 384 ? 9.844 36.062 15.82 1 93.88 384 LEU B N 1
ATOM 6953 C CA . LEU B 1 384 ? 10.523 36.281 17.094 1 93.88 384 LEU B CA 1
ATOM 6954 C C . LEU B 1 384 ? 11.367 37.531 17.047 1 93.88 384 LEU B C 1
ATOM 6956 O O . LEU B 1 384 ? 11.758 38.062 18.078 1 93.88 384 LEU B O 1
ATOM 6960 N N . ASP B 1 385 ? 11.68 37.969 15.898 1 93.94 385 ASP B N 1
ATOM 6961 C CA . ASP B 1 385 ? 12.516 39.156 15.742 1 93.94 385 ASP B CA 1
ATOM 6962 C C . ASP B 1 385 ? 11.68 40.344 15.297 1 93.94 385 ASP B C 1
ATOM 6964 O O . ASP B 1 385 ? 11.336 40.469 14.125 1 93.94 385 ASP B O 1
ATOM 6968 N N . ILE B 1 386 ? 11.5 41.312 16.141 1 92.56 386 ILE B N 1
ATOM 6969 C CA . ILE B 1 386 ? 10.633 42.438 15.891 1 92.56 386 ILE B CA 1
ATOM 6970 C C . ILE B 1 386 ? 11.273 43.375 14.852 1 92.56 386 ILE B C 1
ATOM 6972 O O . ILE B 1 386 ? 10.594 44.219 14.273 1 92.56 386 ILE B O 1
ATOM 6976 N N . THR B 1 387 ? 12.539 43.219 14.648 1 92.38 387 THR B N 1
ATOM 6977 C CA . THR B 1 387 ? 13.25 44.125 13.727 1 92.38 387 THR B CA 1
ATOM 6978 C C . THR B 1 387 ? 13.273 43.531 12.32 1 92.38 387 THR B C 1
ATOM 6980 O O . THR B 1 387 ? 13.711 44.188 11.375 1 92.38 387 THR B O 1
ATOM 6983 N N . ALA B 1 388 ? 12.852 42.344 12.227 1 91.62 388 ALA B N 1
ATOM 6984 C CA . ALA B 1 388 ? 12.844 41.688 10.906 1 91.62 388 ALA B CA 1
ATOM 6985 C C . ALA B 1 388 ? 11.844 42.375 9.977 1 91.62 388 ALA B C 1
ATOM 6987 O O . ALA B 1 388 ? 10.766 42.781 10.414 1 91.62 388 ALA B O 1
ATOM 6988 N N . ASP B 1 389 ? 12.141 42.438 8.703 1 87 389 ASP B N 1
ATOM 6989 C CA . ASP B 1 389 ? 11.305 43.094 7.711 1 87 389 ASP B CA 1
ATOM 6990 C C . ASP B 1 389 ? 9.961 42.406 7.562 1 87 389 ASP B C 1
ATOM 6992 O O . ASP B 1 389 ? 8.938 43.062 7.332 1 87 389 ASP B O 1
ATOM 6996 N N . ASN B 1 390 ? 10 41.156 7.727 1 87 390 ASN B N 1
ATOM 6997 C CA . ASN B 1 390 ? 8.773 40.406 7.531 1 87 390 ASN B CA 1
ATOM 6998 C C . ASN B 1 390 ? 8.164 39.969 8.859 1 87 390 ASN B C 1
ATOM 7000 O O . ASN B 1 390 ? 7.434 38.969 8.922 1 87 390 ASN B O 1
ATOM 7004 N N . PHE B 1 391 ? 8.391 40.656 9.906 1 92.81 391 PHE B N 1
ATOM 7005 C CA . PHE B 1 391 ? 7.934 40.281 11.242 1 92.81 391 PHE B CA 1
ATOM 7006 C C . PHE B 1 391 ? 6.41 40.281 11.312 1 92.81 391 PHE B C 1
ATOM 7008 O O . PHE B 1 391 ? 5.758 41.188 10.82 1 92.81 391 PHE B O 1
ATOM 7015 N N . SER B 1 392 ? 5.879 39.25 11.891 1 92.19 392 SER B N 1
ATOM 7016 C CA . SER B 1 392 ? 4.445 39.125 12.141 1 92.19 392 SER B CA 1
ATOM 7017 C C . SER B 1 392 ? 4.152 38.969 13.633 1 92.19 392 SER B C 1
ATOM 7019 O O . SER B 1 392 ? 4.574 38 14.25 1 92.19 392 SER B O 1
ATOM 7021 N N . PRO B 1 393 ? 3.404 39.844 14.227 1 91.81 393 PRO B N 1
ATOM 7022 C CA . PRO B 1 393 ? 3.072 39.75 15.648 1 91.81 393 PRO B CA 1
ATOM 7023 C C . PRO B 1 393 ? 1.926 38.781 15.914 1 91.81 393 PRO B C 1
ATOM 7025 O O . PRO B 1 393 ? 1.54 38.562 17.078 1 91.81 393 PRO B O 1
ATOM 7028 N N . LEU B 1 394 ? 1.428 38.156 14.906 1 90.06 394 LEU B N 1
ATOM 7029 C CA . LEU B 1 394 ? 0.197 37.375 14.984 1 90.06 394 LEU B CA 1
ATOM 7030 C C . LEU B 1 394 ? 0.333 36.25 15.984 1 90.06 394 LEU B C 1
ATOM 7032 O O . LEU B 1 394 ? -0.51 36.094 16.875 1 90.06 394 LEU B O 1
ATOM 7036 N N . PRO B 1 395 ? 1.379 35.406 15.938 1 91.25 395 PRO B N 1
ATOM 7037 C CA . PRO B 1 395 ? 1.482 34.312 16.906 1 91.25 395 PRO B CA 1
ATOM 7038 C C . PRO B 1 395 ? 1.596 34.812 18.344 1 91.25 395 PRO B C 1
ATOM 7040 O O . PRO B 1 395 ? 1.032 34.188 19.266 1 91.25 395 PRO B O 1
ATOM 7043 N N . ALA B 1 396 ? 2.303 35.875 18.531 1 91.56 396 ALA B N 1
ATOM 7044 C CA . ALA B 1 396 ? 2.414 36.438 19.875 1 91.56 396 ALA B CA 1
ATOM 7045 C C . ALA B 1 396 ? 1.07 36.969 20.359 1 91.56 396 ALA B C 1
ATOM 7047 O O . ALA B 1 396 ? 0.716 36.812 21.531 1 91.56 396 ALA B O 1
ATOM 7048 N N . ALA B 1 397 ? 0.381 37.625 19.453 1 91 397 ALA B N 1
ATOM 7049 C CA . ALA B 1 397 ? -0.939 38.156 19.781 1 91 397 ALA B CA 1
ATOM 7050 C C . ALA B 1 397 ? -1.899 37.031 20.172 1 91 397 ALA B C 1
ATOM 7052 O O . ALA B 1 397 ? -2.723 37.188 21.062 1 91 397 ALA B O 1
ATOM 7053 N N . ALA B 1 398 ? -1.768 35.938 19.516 1 90.06 398 ALA B N 1
ATOM 7054 C CA . ALA B 1 398 ? -2.631 34.781 19.781 1 90.06 398 ALA B CA 1
ATOM 7055 C C . ALA B 1 398 ? -2.416 34.25 21.203 1 90.06 398 ALA B C 1
ATOM 7057 O O . ALA B 1 398 ? -3.334 33.688 21.797 1 90.06 398 ALA B O 1
ATOM 7058 N N . CYS B 1 399 ? -1.275 34.375 21.703 1 89.5 399 CYS B N 1
ATOM 7059 C CA . CYS B 1 399 ? -0.971 33.938 23.062 1 89.5 399 CYS B CA 1
ATOM 7060 C C . CYS B 1 399 ? -1.816 34.688 24.094 1 89.5 399 CYS B C 1
ATOM 7062 O O . CYS B 1 399 ? -2.197 34.094 25.109 1 89.5 399 CYS B O 1
ATOM 7064 N N . PHE B 1 400 ? -2.205 35.875 23.797 1 86.25 400 PHE B N 1
ATOM 7065 C CA . PHE B 1 400 ? -2.938 36.719 24.75 1 86.25 400 PHE B CA 1
ATOM 7066 C C . PHE B 1 400 ? -4.371 36.219 24.906 1 86.25 400 PHE B C 1
ATOM 7068 O O . PHE B 1 400 ? -5.012 36.469 25.922 1 86.25 400 PHE B O 1
ATOM 7075 N N . VAL B 1 401 ? -4.832 35.594 23.906 1 82.69 401 VAL B N 1
ATOM 7076 C CA . VAL B 1 401 ? -6.227 35.156 23.953 1 82.69 401 VAL B CA 1
ATOM 7077 C C . VAL B 1 401 ? -6.309 33.719 24.469 1 82.69 401 VAL B C 1
ATOM 7079 O O . VAL B 1 401 ? -7.395 33.156 24.547 1 82.69 401 VAL B O 1
ATOM 7082 N N . ASP B 1 402 ? -5.16 33.156 24.828 1 85.81 402 ASP B N 1
ATOM 7083 C CA . ASP B 1 402 ? -5.082 31.828 25.422 1 85.81 402 ASP B CA 1
ATOM 7084 C C . ASP B 1 402 ? -4.59 31.891 26.859 1 85.81 402 ASP B C 1
ATOM 7086 O O . ASP B 1 402 ? -3.4 32.094 27.109 1 85.81 402 ASP B O 1
ATOM 7090 N N . PRO B 1 403 ? -5.441 31.625 27.734 1 83.69 403 PRO B N 1
ATOM 7091 C CA . PRO B 1 403 ? -5.055 31.781 29.141 1 83.69 403 PRO B CA 1
ATOM 7092 C C . PRO B 1 403 ? -3.971 30.797 29.562 1 83.69 403 PRO B C 1
ATOM 7094 O O . PRO B 1 403 ? -3.225 31.062 30.516 1 83.69 403 PRO B O 1
ATOM 7097 N N . CYS B 1 404 ? -3.822 29.734 28.938 1 81.38 404 CYS B N 1
ATOM 7098 C CA . CYS B 1 404 ? -2.859 28.703 29.312 1 81.38 404 CYS B CA 1
ATOM 7099 C C . CYS B 1 404 ? -1.435 29.156 29.016 1 81.38 404 CYS B C 1
ATOM 7101 O O . CYS B 1 404 ? -0.481 28.672 29.625 1 81.38 404 CYS B O 1
ATOM 7103 N N . VAL B 1 405 ? -1.289 30.125 28.078 1 85.38 405 VAL B N 1
ATOM 7104 C CA . VAL B 1 405 ? 0.07 30.453 27.672 1 85.38 405 VAL B CA 1
ATOM 7105 C C . VAL B 1 405 ? 0.339 31.938 27.922 1 85.38 405 VAL B C 1
ATOM 7107 O O . VAL B 1 405 ? 1.493 32.375 27.938 1 85.38 405 VAL B O 1
ATOM 7110 N N . ALA B 1 406 ? -0.655 32.719 28.109 1 84.25 406 ALA B N 1
ATOM 7111 C CA . ALA B 1 406 ? -0.526 34.156 28.266 1 84.25 406 ALA B CA 1
ATOM 7112 C C . ALA B 1 406 ? 0.39 34.5 29.422 1 84.25 406 ALA B C 1
ATOM 7114 O O . ALA B 1 406 ? 1.274 35.344 29.297 1 84.25 406 ALA B O 1
ATOM 7115 N N . GLU B 1 407 ? 0.209 33.719 30.406 1 82.44 407 GLU B N 1
ATOM 7116 C CA . GLU B 1 407 ? 0.966 34 31.625 1 82.44 407 GLU B CA 1
ATOM 7117 C C . GLU B 1 407 ? 2.455 33.75 31.422 1 82.44 407 GLU B C 1
ATOM 7119 O O . GLU B 1 407 ? 3.293 34.531 31.875 1 82.44 407 GLU B O 1
ATOM 7124 N N . THR B 1 408 ? 2.725 32.75 30.734 1 79.25 408 THR B N 1
ATOM 7125 C CA . THR B 1 408 ? 4.117 32.375 30.516 1 79.25 408 THR B CA 1
ATOM 7126 C C . THR B 1 408 ? 4.836 33.438 29.688 1 79.25 408 THR B C 1
ATOM 7128 O O . THR B 1 408 ? 6 33.75 29.953 1 79.25 408 THR B O 1
ATOM 7131 N N . LEU B 1 409 ? 4.156 34 28.75 1 84 409 LEU B N 1
ATOM 7132 C CA . LEU B 1 409 ? 4.766 35 27.891 1 84 409 LEU B CA 1
ATOM 7133 C C . LEU B 1 409 ? 4.918 36.344 28.625 1 84 409 LEU B C 1
ATOM 7135 O O . LEU B 1 409 ? 5.957 37 28.516 1 84 409 LEU B O 1
ATOM 7139 N N . LEU B 1 410 ? 3.984 36.625 29.422 1 83.62 410 LEU B N 1
ATOM 7140 C CA . LEU B 1 410 ? 3.961 37.906 30.109 1 83.62 410 LEU B CA 1
ATOM 7141 C C . LEU B 1 410 ? 4.973 37.938 31.25 1 83.62 410 LEU B C 1
ATOM 7143 O O . LEU B 1 410 ? 5.539 39 31.562 1 83.62 410 LEU B O 1
ATOM 7147 N N . GLU B 1 411 ? 5.18 36.781 31.766 1 82.56 411 GLU B N 1
ATOM 7148 C CA . GLU B 1 411 ? 6.051 36.719 32.938 1 82.56 411 GLU B CA 1
ATOM 7149 C C . GLU B 1 411 ? 7.512 36.562 32.531 1 82.56 411 GLU B C 1
ATOM 7151 O O . GLU B 1 411 ? 8.406 36.625 33.375 1 82.56 411 GLU B O 1
ATOM 7156 N N . ASN B 1 412 ? 7.684 36.406 31.328 1 84.81 412 ASN B N 1
ATOM 7157 C CA . ASN B 1 412 ? 9.062 36.25 30.859 1 84.81 412 ASN B CA 1
ATOM 7158 C C . ASN B 1 412 ? 9.789 37.594 30.875 1 84.81 412 ASN B C 1
ATOM 7160 O O . ASN B 1 412 ? 9.367 38.562 30.219 1 84.81 412 ASN B O 1
ATOM 7164 N N . ASP B 1 413 ? 10.914 37.688 31.609 1 83.12 413 ASP B N 1
ATOM 7165 C CA . ASP B 1 413 ? 11.586 38.938 31.844 1 83.12 413 ASP B CA 1
ATOM 7166 C C . ASP B 1 413 ? 12.625 39.219 30.75 1 83.12 413 ASP B C 1
ATOM 7168 O O . ASP B 1 413 ? 13.305 40.25 30.781 1 83.12 413 ASP B O 1
ATOM 7172 N N . ASP B 1 414 ? 12.719 38.375 29.891 1 87.5 414 ASP B N 1
ATOM 7173 C CA . ASP B 1 414 ? 13.656 38.594 28.797 1 87.5 414 ASP B CA 1
ATOM 7174 C C . ASP B 1 414 ? 13.234 39.812 27.953 1 87.5 414 ASP B C 1
ATOM 7176 O O . ASP B 1 414 ? 12.07 39.938 27.562 1 87.5 414 ASP B O 1
ATOM 7180 N N . ASN B 1 415 ? 14.172 40.656 27.656 1 88 415 ASN B N 1
ATOM 7181 C CA . ASN B 1 415 ? 13.883 41.906 26.953 1 88 415 ASN B CA 1
ATOM 7182 C C . ASN B 1 415 ? 13.297 41.656 25.562 1 88 415 ASN B C 1
ATOM 7184 O O . ASN B 1 415 ? 12.375 42.344 25.141 1 88 415 ASN B O 1
ATOM 7188 N N . GLU B 1 416 ? 13.844 40.719 24.906 1 86.75 416 GLU B N 1
ATOM 7189 C CA . GLU B 1 416 ? 13.359 40.406 23.562 1 86.75 416 GLU B CA 1
ATOM 7190 C C . GLU B 1 416 ? 11.906 39.938 23.594 1 86.75 416 GLU B C 1
ATOM 7192 O O . GLU B 1 416 ? 11.102 40.281 22.75 1 86.75 416 GLU B O 1
ATOM 7197 N N . VAL B 1 417 ? 11.617 39.219 24.594 1 90.31 417 VAL B N 1
ATOM 7198 C CA . VAL B 1 417 ? 10.258 38.688 24.75 1 90.31 417 VAL B CA 1
ATOM 7199 C C . VAL B 1 417 ? 9.305 39.812 25.125 1 90.31 417 VAL B C 1
ATOM 7201 O O . VAL B 1 417 ? 8.18 39.875 24.625 1 90.31 417 VAL B O 1
ATOM 7204 N N . GLN B 1 418 ? 9.797 40.688 25.938 1 90.5 418 GLN B N 1
ATOM 7205 C CA . GLN B 1 418 ? 8.969 41.812 26.344 1 90.5 418 GLN B CA 1
ATOM 7206 C C . GLN B 1 418 ? 8.672 42.719 25.156 1 90.5 418 GLN B C 1
ATOM 7208 O O . GLN B 1 418 ? 7.566 43.25 25.031 1 90.5 418 GLN B O 1
ATOM 7213 N N . ASN B 1 419 ? 9.641 42.906 24.359 1 92 419 ASN B N 1
ATOM 7214 C CA . ASN B 1 419 ? 9.414 43.688 23.141 1 92 419 ASN B CA 1
ATOM 7215 C C . ASN B 1 419 ? 8.383 43 22.234 1 92 419 ASN B C 1
ATOM 7217 O O . ASN B 1 419 ? 7.551 43.688 21.641 1 92 419 ASN B O 1
ATOM 7221 N N . LEU B 1 420 ? 8.484 41.75 22.172 1 91.69 420 LEU B N 1
ATOM 7222 C CA . LEU B 1 420 ? 7.527 41 21.391 1 91.69 420 LEU B CA 1
ATOM 7223 C C . LEU B 1 420 ? 6.117 41.156 21.938 1 91.69 420 LEU B C 1
ATOM 7225 O O . LEU B 1 420 ? 5.16 41.312 21.172 1 91.69 420 LEU B O 1
ATOM 7229 N N . VAL B 1 421 ? 5.984 41.125 23.219 1 90.88 421 VAL B N 1
ATOM 7230 C CA . VAL B 1 421 ? 4.703 41.281 23.906 1 90.88 421 VAL B CA 1
ATOM 7231 C C . VAL B 1 421 ? 4.113 42.656 23.609 1 90.88 421 VAL B C 1
ATOM 7233 O O . VAL B 1 421 ? 2.916 42.781 23.328 1 90.88 421 VAL B O 1
ATOM 7236 N N . ARG B 1 422 ? 4.887 43.625 23.625 1 91.62 422 ARG B N 1
ATOM 7237 C CA . ARG B 1 422 ? 4.426 44.969 23.328 1 91.62 422 ARG B CA 1
ATOM 7238 C C . ARG B 1 422 ? 3.883 45.094 21.906 1 91.62 422 ARG B C 1
ATOM 7240 O O . ARG B 1 422 ? 2.84 45.688 21.688 1 91.62 422 ARG B O 1
ATOM 7247 N N . LYS B 1 423 ? 4.621 44.5 21.031 1 91.69 423 LYS B N 1
ATOM 7248 C CA . LYS B 1 423 ? 4.172 44.531 19.656 1 91.69 423 LYS B CA 1
ATOM 7249 C C . LYS B 1 423 ? 2.859 43.75 19.484 1 91.69 423 LYS B C 1
ATOM 7251 O O . LYS B 1 423 ? 2.002 44.156 18.688 1 91.69 423 LYS B O 1
ATOM 7256 N N . ALA B 1 424 ? 2.75 42.719 20.172 1 91.44 424 ALA B N 1
ATOM 7257 C CA . ALA B 1 424 ? 1.524 41.906 20.141 1 91.44 424 ALA B CA 1
ATOM 7258 C C . ALA B 1 424 ? 0.343 42.719 20.688 1 91.44 424 ALA B C 1
ATOM 7260 O O . ALA B 1 424 ? -0.758 42.656 20.141 1 91.44 424 ALA B O 1
ATOM 7261 N N . GLU B 1 425 ? 0.557 43.406 21.719 1 89.25 425 GLU B N 1
ATOM 7262 C CA . GLU B 1 425 ? -0.477 44.281 22.297 1 89.25 425 GLU B CA 1
ATOM 7263 C C . GLU B 1 425 ? -0.932 45.344 21.328 1 89.25 425 GLU B C 1
ATOM 7265 O O . GLU B 1 425 ? -2.131 45.594 21.188 1 89.25 425 GLU B O 1
ATOM 7270 N N . ASP B 1 426 ? 0.038 45.938 20.75 1 90.56 426 ASP B N 1
ATOM 7271 C CA . ASP B 1 426 ? -0.269 46.938 19.75 1 90.56 426 ASP B CA 1
ATOM 7272 C C . ASP B 1 426 ? -1.126 46.375 18.625 1 90.56 426 ASP B C 1
ATOM 7274 O O . ASP B 1 426 ? -2.055 47.031 18.141 1 90.56 426 ASP B O 1
ATOM 7278 N N . TYR B 1 427 ? -0.802 45.219 18.281 1 89.38 427 TYR B N 1
ATOM 7279 C CA . TYR B 1 427 ? -1.524 44.562 17.203 1 89.38 427 TYR B CA 1
ATOM 7280 C C . TYR B 1 427 ? -2.979 44.312 17.594 1 89.38 427 TYR B C 1
ATOM 7282 O O . TYR B 1 427 ? -3.891 44.562 16.812 1 89.38 427 TYR B O 1
ATOM 7290 N N . ILE B 1 428 ? -3.24 43.844 18.703 1 86.88 428 ILE B N 1
ATOM 7291 C CA . ILE B 1 428 ? -4.59 43.562 19.172 1 86.88 428 ILE B CA 1
ATOM 7292 C C . ILE B 1 428 ? -5.383 44.844 19.281 1 86.88 428 ILE B C 1
ATOM 7294 O O . ILE B 1 428 ? -6.566 44.906 18.938 1 86.88 428 ILE B O 1
ATOM 7298 N N . ALA B 1 429 ? -4.773 45.875 19.734 1 85.12 429 ALA B N 1
ATOM 7299 C CA . ALA B 1 429 ? -5.422 47.188 19.891 1 85.12 429 ALA B CA 1
ATOM 7300 C C . ALA B 1 429 ? -5.895 47.719 18.547 1 85.12 429 ALA B C 1
ATOM 7302 O O . ALA B 1 429 ? -6.953 48.375 18.453 1 85.12 429 ALA B O 1
ATOM 7303 N N . HIS B 1 430 ? -5.172 47.438 17.625 1 83.56 430 HIS B N 1
ATOM 7304 C CA . HIS B 1 430 ? -5.508 47.938 16.281 1 83.56 430 HIS B CA 1
ATOM 7305 C C . HIS B 1 430 ? -6.637 47.094 15.664 1 83.56 430 HIS B C 1
ATOM 7307 O O . HIS B 1 430 ? -7.352 47.594 14.789 1 83.56 430 HIS B O 1
ATOM 7313 N N . LEU B 1 431 ? -6.742 45.875 16 1 75.81 431 LEU B N 1
ATOM 7314 C CA . LEU B 1 431 ? -7.758 45 15.422 1 75.81 431 LEU B CA 1
ATOM 7315 C C . LEU B 1 431 ? -9.125 45.281 16.047 1 75.81 431 LEU B C 1
ATOM 7317 O O . LEU B 1 431 ? -10.156 45 15.43 1 75.81 431 LEU B O 1
ATOM 7321 N N . VAL B 1 432 ? -9.242 45.812 17.203 1 64.25 432 VAL B N 1
ATOM 7322 C CA . VAL B 1 432 ? -10.508 46.094 17.875 1 64.25 432 VAL B CA 1
ATOM 7323 C C . VAL B 1 432 ? -11.07 47.406 17.391 1 64.25 432 VAL B C 1
ATOM 7325 O O . VAL B 1 432 ? -10.391 48.438 17.422 1 64.25 432 VAL B O 1
ATOM 7328 N N . PRO B 1 433 ? -12.055 47.438 16.406 1 58.84 433 PRO B N 1
ATOM 7329 C CA . PRO B 1 433 ? -12.664 48.688 16 1 58.84 433 PRO B CA 1
ATOM 7330 C C . PRO B 1 433 ? -12.906 49.625 17.188 1 58.84 433 PRO B C 1
ATOM 7332 O O . PRO B 1 433 ? -13.164 49.188 18.297 1 58.84 433 PRO B O 1
ATOM 7335 N N . GLN B 1 434 ? -12.414 50.844 17.078 1 47.22 434 GLN B N 1
ATOM 7336 C CA . GLN B 1 434 ? -12.734 51.875 18.062 1 47.22 434 GLN B CA 1
ATOM 7337 C C . GLN B 1 434 ? -14.227 51.906 18.391 1 47.22 434 GLN B C 1
ATOM 7339 O O . GLN B 1 434 ? -15.062 51.969 17.484 1 47.22 434 GLN B O 1
ATOM 7344 N N . ARG B 1 435 ? -14.734 51.25 19.281 1 40.34 435 ARG B N 1
ATOM 7345 C CA . ARG B 1 435 ? -16.094 51.5 19.734 1 40.34 435 ARG B CA 1
ATOM 7346 C C . ARG B 1 435 ? -16.469 52.969 19.594 1 40.34 435 ARG B C 1
ATOM 7348 O O . ARG B 1 435 ? -15.695 53.844 19.984 1 40.34 435 ARG B O 1
ATOM 7355 N N . VAL B 1 436 ? -17.328 53.406 18.641 1 40 436 VAL B N 1
ATOM 7356 C CA . VAL B 1 436 ? -18.094 54.656 18.719 1 40 436 VAL B CA 1
ATOM 7357 C C . VAL B 1 436 ? -18.453 54.938 20.172 1 40 436 VAL B C 1
ATOM 7359 O O . VAL B 1 436 ? -18.922 54.062 20.906 1 40 436 VAL B O 1
ATOM 7362 N N . GLN B 1 437 ? -17.828 55.938 20.781 1 36.88 437 GLN B N 1
ATOM 7363 C CA . GLN B 1 437 ? -18.328 56.594 21.984 1 36.88 437 GLN B CA 1
ATOM 7364 C C . GLN B 1 437 ? -19.844 56.75 21.922 1 36.88 437 GLN B C 1
ATOM 7366 O O . GLN B 1 437 ? -20.359 57.562 21.156 1 36.88 437 GLN B O 1
ATOM 7371 N N . VAL B 1 438 ? -20.641 55.75 21.906 1 33.84 438 VAL B N 1
ATOM 7372 C CA . VAL B 1 438 ? -22.031 56.031 22.25 1 33.84 438 VAL B CA 1
ATOM 7373 C C . VAL B 1 438 ? -22.109 57.062 23.359 1 33.84 438 VAL B C 1
ATOM 7375 O O . VAL B 1 438 ? -21.406 56.938 24.375 1 33.84 438 VAL B O 1
ATOM 7378 N N . ARG B 1 439 ? -22.625 58.25 23.047 1 31.55 439 ARG B N 1
ATOM 7379 C CA . ARG B 1 439 ? -23.156 59.312 23.906 1 31.55 439 ARG B CA 1
ATOM 7380 C C . ARG B 1 439 ? -23.906 58.719 25.094 1 31.55 439 ARG B C 1
ATOM 7382 O O . ARG B 1 439 ? -24.812 57.906 24.922 1 31.55 439 ARG B O 1
ATOM 7389 N N . GLU B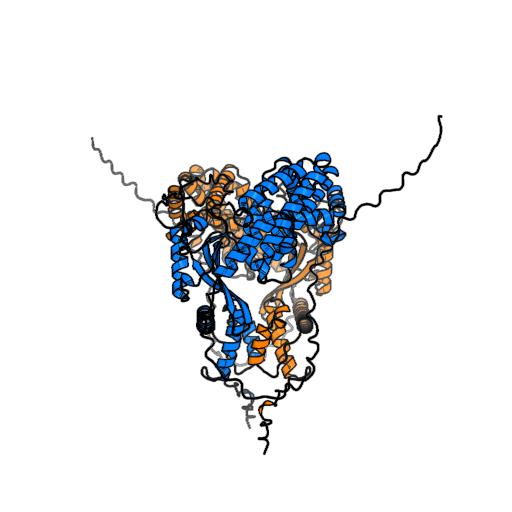 1 440 ? -23.328 58.625 26.25 1 33.62 440 GLU B N 1
ATOM 7390 C CA . GLU B 1 440 ? -23.969 58.531 27.562 1 33.62 440 GLU B CA 1
ATOM 7391 C C . GLU B 1 440 ? -25.203 59.438 27.641 1 33.62 440 GLU B C 1
ATOM 7393 O O . GLU B 1 440 ? -25.078 60.625 27.891 1 33.62 440 GLU B O 1
ATOM 7398 N N . GLU B 1 441 ? -26.109 59.5 26.688 1 29.59 441 GLU B N 1
ATOM 7399 C CA . GLU B 1 441 ? -27.328 60.188 27.094 1 29.59 441 GLU B CA 1
ATOM 7400 C C . GLU B 1 441 ? -27.781 59.75 28.484 1 29.59 441 GLU B C 1
ATOM 7402 O O . GLU B 1 441 ? -27.594 58.594 28.859 1 29.59 441 GLU B O 1
ATOM 7407 N N . GLN B 1 442 ? -28.219 60.75 29.359 1 28.8 442 GLN B N 1
ATOM 7408 C CA . GLN B 1 442 ? -28.656 61 30.734 1 28.8 442 GLN B CA 1
ATOM 7409 C C . GLN B 1 442 ? -29.828 60.094 31.109 1 28.8 442 GLN B C 1
ATOM 7411 O O . GLN B 1 442 ? -30.969 60.375 30.766 1 28.8 442 GLN B O 1
ATOM 7416 N N . CYS B 1 443 ? -29.875 58.812 30.688 1 26.92 443 CYS B N 1
ATOM 7417 C CA . CYS B 1 443 ? -31 58.188 31.344 1 26.92 443 CYS B CA 1
ATOM 7418 C C . CYS B 1 443 ? -31.016 58.469 32.844 1 26.92 443 CYS B C 1
ATOM 7420 O O . CYS B 1 443 ? -30.016 58.25 33.531 1 26.92 443 CYS B O 1
ATOM 7422 N N . THR B 1 444 ? -31.844 59.344 33.281 1 25.94 444 THR B N 1
ATOM 7423 C CA . THR B 1 444 ? -32.375 59.812 34.562 1 25.94 444 THR B CA 1
ATOM 7424 C C . THR B 1 444 ? -32.594 58.625 35.5 1 25.94 444 THR B C 1
ATOM 7426 O O . THR B 1 444 ? -32.844 57.5 35.031 1 25.94 444 THR B O 1
ATOM 7429 N N . ASP B 1 445 ? -32.219 58.719 36.875 1 25.45 445 ASP B N 1
ATOM 7430 C CA . ASP B 1 445 ? -31.938 58.031 38.125 1 25.45 445 ASP B CA 1
ATOM 7431 C C . ASP B 1 445 ? -33.094 57.156 38.562 1 25.45 445 ASP B C 1
ATOM 7433 O O . ASP B 1 445 ? -33.094 56.625 39.656 1 25.45 445 ASP B O 1
ATOM 7437 N N . ASP B 1 446 ? -34.344 57.312 38.031 1 24.19 446 ASP B N 1
ATOM 7438 C CA . ASP B 1 446 ? -35.312 57.156 39.094 1 24.19 446 ASP B CA 1
ATOM 7439 C C . ASP B 1 446 ? -35.281 55.75 39.656 1 24.19 446 ASP B C 1
ATOM 7441 O O . ASP B 1 446 ? -35.5 55.531 40.844 1 24.19 446 ASP B O 1
ATOM 7445 N N . GLU B 1 447 ? -35.75 54.719 38.781 1 24.84 447 GLU B N 1
ATOM 7446 C CA . GLU B 1 447 ? -36.562 53.75 39.5 1 24.84 447 GLU B CA 1
ATOM 7447 C C . GLU B 1 447 ? -35.688 52.812 40.344 1 24.84 447 GLU B C 1
ATOM 7449 O O . GLU B 1 447 ? -34.656 52.312 39.875 1 24.84 447 GLU B O 1
ATOM 7454 N N . GLN B 1 448 ? -35.75 52.812 41.688 1 23.84 448 GLN B N 1
ATOM 7455 C CA . GLN B 1 448 ? -35.281 52.156 42.906 1 23.84 448 GLN B CA 1
ATOM 7456 C C . GLN B 1 448 ? -35.469 50.625 42.812 1 23.84 448 GLN B C 1
ATOM 7458 O O . GLN B 1 448 ? -36.406 50.062 43.375 1 23.84 448 GLN B O 1
ATOM 7463 N N . VAL B 1 449 ? -35.469 50 41.625 1 23.34 449 VAL B N 1
ATOM 7464 C CA . VAL B 1 449 ? -35.938 48.656 41.938 1 23.34 449 VAL B CA 1
ATOM 7465 C C . VAL B 1 449 ? -35 48 42.906 1 23.34 449 VAL B C 1
ATOM 7467 O O . VAL B 1 449 ? -33.781 48.281 42.906 1 23.34 449 VAL B O 1
ATOM 7470 N N . ALA B 1 450 ? -35.562 47.281 43.906 1 25.16 450 ALA B N 1
ATOM 7471 C CA . ALA B 1 450 ? -35.219 46.5 45.094 1 25.16 450 ALA B CA 1
ATOM 7472 C C . ALA B 1 450 ? -34.25 45.406 44.781 1 25.16 450 ALA B C 1
ATOM 7474 O O . ALA B 1 450 ? -34.406 44.688 43.781 1 25.16 450 ALA B O 1
ATOM 7475 N N . ASN B 1 451 ? -32.906 45.531 45.156 1 22.2 451 ASN B N 1
ATOM 7476 C CA . ASN B 1 451 ? -31.625 44.812 45.094 1 22.2 451 ASN B CA 1
ATOM 7477 C C . ASN B 1 451 ? -31.75 43.375 45.562 1 22.2 451 ASN B C 1
ATOM 7479 O O . ASN B 1 451 ? -31.469 43.062 46.719 1 22.2 451 ASN B O 1
ATOM 7483 N N . GLU B 1 452 ? -32.969 42.75 45.281 1 22.88 452 GLU B N 1
ATOM 7484 C CA . GLU B 1 452 ? -32.906 41.469 46.031 1 22.88 452 GLU B CA 1
ATOM 7485 C C . GLU B 1 452 ? -31.719 40.625 45.625 1 22.88 452 GLU B C 1
ATOM 7487 O O . GLU B 1 452 ? -31.375 40.562 44.438 1 22.88 452 GLU B O 1
ATOM 7492 N N . GLY B 1 453 ? -30.781 40.25 46.562 1 21.67 453 GLY B N 1
ATOM 7493 C CA . GLY B 1 453 ? -29.469 39.656 46.75 1 21.67 453 GLY B CA 1
ATOM 7494 C C . GLY B 1 453 ? -29.359 38.25 46.188 1 21.67 453 GLY B C 1
ATOM 7495 O O . GLY B 1 453 ? -28.422 37.5 46.5 1 21.67 453 GLY B O 1
ATOM 7496 N N . THR B 1 454 ? -30.203 37.875 45.188 1 24.09 454 THR B N 1
ATOM 7497 C CA . THR B 1 454 ? -30.109 36.438 45.094 1 24.09 454 THR B CA 1
ATOM 7498 C C . THR B 1 454 ? -28.688 36 44.781 1 24.09 454 THR B C 1
ATOM 7500 O O . THR B 1 454 ? -27.969 36.688 44.062 1 24.09 454 THR B O 1
ATOM 7503 N N . GLY B 1 455 ? -28.156 35 45.562 1 23.06 455 GLY B N 1
ATOM 7504 C CA . GLY B 1 455 ? -26.875 34.312 45.781 1 23.06 455 GLY B CA 1
ATOM 7505 C C . GLY B 1 455 ? -26.328 33.656 44.5 1 23.06 455 GLY B C 1
ATOM 7506 O O . GLY B 1 455 ? -27.078 33.062 43.75 1 23.06 455 GLY B O 1
ATOM 7507 N N . ALA B 1 456 ? -25.375 34.312 43.844 1 25.97 456 ALA B N 1
ATOM 7508 C CA . ALA B 1 456 ? -24.672 33.938 42.625 1 25.97 456 ALA B CA 1
ATOM 7509 C C . ALA B 1 456 ? -24.062 32.531 42.719 1 25.97 456 ALA B C 1
ATOM 7511 O O . ALA B 1 456 ? -23.359 32.25 43.688 1 25.97 456 ALA B O 1
ATOM 7512 N N . PRO B 1 457 ? -24.797 31.578 42.156 1 25.02 457 PRO B N 1
ATOM 7513 C CA . PRO B 1 457 ? -24.234 30.234 42.281 1 25.02 457 PRO B CA 1
ATOM 7514 C C . PRO B 1 457 ? -22.781 30.156 41.781 1 25.02 457 PRO B C 1
ATOM 7516 O O . PRO B 1 457 ? -22.359 30.984 40.969 1 25.02 457 PRO B O 1
ATOM 7519 N N . GLU B 1 458 ? -21.844 29.641 42.625 1 24 458 GLU B N 1
ATOM 7520 C CA . GLU B 1 458 ? -20.406 29.438 42.562 1 24 458 GLU B CA 1
ATOM 7521 C C . GLU B 1 458 ? -20.016 28.641 41.312 1 24 458 GLU B C 1
ATOM 7523 O O . GLU B 1 458 ? -20.453 27.516 41.125 1 24 458 GLU B O 1
ATOM 7528 N N . SER B 1 459 ? -20.016 29.312 40.156 1 24.72 459 SER B N 1
ATOM 7529 C CA . SER B 1 459 ? -19.578 28.656 38.938 1 24.72 459 SER B CA 1
ATOM 7530 C C . SER B 1 459 ? -18.25 27.953 39.125 1 24.72 459 SER B C 1
ATOM 7532 O O . SER B 1 459 ? -17.312 28.516 39.719 1 24.72 459 SER B O 1
ATOM 7534 N N . THR B 1 460 ? -18.344 26.656 39.219 1 25.48 460 THR B N 1
ATOM 7535 C CA . THR B 1 460 ? -17.234 25.734 39.406 1 25.48 460 THR B CA 1
ATOM 7536 C C . THR B 1 460 ? -16.125 26.016 38.375 1 25.48 460 THR B C 1
ATOM 7538 O O . THR B 1 460 ? -16.406 26.188 37.188 1 25.48 460 THR B O 1
ATOM 7541 N N . PRO B 1 461 ? -15.109 26.656 38.844 1 22.52 461 PRO B N 1
ATOM 7542 C CA . PRO B 1 461 ? -14 27 37.938 1 22.52 461 PRO B CA 1
ATOM 7543 C C . PRO B 1 461 ? -13.547 25.844 37.062 1 22.52 461 PRO B C 1
ATOM 7545 O O . PRO B 1 461 ? -13.641 24.688 37.5 1 22.52 461 PRO B O 1
ATOM 7548 N N . ALA B 1 462 ? -13.711 26.016 35.781 1 25.75 462 ALA B N 1
ATOM 7549 C CA . ALA B 1 462 ? -13.203 25.125 34.719 1 25.75 462 ALA B CA 1
ATOM 7550 C C . ALA B 1 462 ? -11.812 24.609 35.062 1 25.75 462 ALA B C 1
ATOM 7552 O O . ALA B 1 462 ? -11.008 25.328 35.688 1 25.75 462 ALA B O 1
ATOM 7553 N N . LYS B 1 463 ? -11.695 23.312 35.062 1 26.11 463 LYS B N 1
ATOM 7554 C CA . LYS B 1 463 ? -10.484 22.516 35.281 1 26.11 463 LYS B CA 1
ATOM 7555 C C . LYS B 1 463 ? -9.281 23.141 34.562 1 26.11 463 LYS B C 1
ATOM 7557 O O . LYS B 1 463 ? -9.328 23.359 33.344 1 26.11 463 LYS B O 1
ATOM 7562 N N . ARG B 1 464 ? -8.5 23.953 35.219 1 24.8 464 ARG B N 1
ATOM 7563 C CA . ARG B 1 464 ? -7.238 24.516 34.75 1 24.8 464 ARG B CA 1
ATOM 7564 C C . ARG B 1 464 ? -6.355 23.438 34.125 1 24.8 464 ARG B C 1
ATOM 7566 O O . ARG B 1 464 ? -6.062 22.422 34.781 1 24.8 464 ARG B O 1
ATOM 7573 N N . CYS B 1 465 ? -6.539 23.25 32.875 1 24 465 CYS B N 1
ATOM 7574 C CA . CYS B 1 465 ? -5.574 22.344 32.25 1 24 465 CYS B CA 1
ATOM 7575 C C . CYS B 1 465 ? -4.152 22.688 32.688 1 24 465 CYS B C 1
ATOM 7577 O O . CYS B 1 465 ? -3.703 23.828 32.469 1 24 465 CYS B O 1
ATOM 7579 N N . ARG B 1 466 ? -3.684 22.188 33.75 1 26.05 466 ARG B N 1
ATOM 7580 C CA . ARG B 1 466 ? -2.33 22.297 34.281 1 26.05 466 ARG B CA 1
ATOM 7581 C C . ARG B 1 466 ? -1.292 22 33.188 1 26.05 466 ARG B C 1
ATOM 7583 O O . ARG B 1 466 ? -1.225 20.875 32.688 1 26.05 466 ARG B O 1
ATOM 7590 N N . PHE B 1 467 ? -1.061 22.906 32.25 1 26.98 467 PHE B N 1
ATOM 7591 C CA . PHE B 1 467 ? 0.239 22.781 31.609 1 26.98 467 PHE B CA 1
ATOM 7592 C C . PHE B 1 467 ? 1.337 22.531 32.625 1 26.98 467 PHE B C 1
ATOM 7594 O O . PHE B 1 467 ? 1.508 23.312 33.562 1 26.98 467 PHE B O 1
ATOM 7601 N N . ASN B 1 468 ? 1.525 21.297 33.188 1 26.98 468 ASN B N 1
ATOM 7602 C CA . ASN B 1 468 ? 2.598 20.938 34.094 1 26.98 468 ASN B CA 1
ATOM 7603 C C . ASN B 1 468 ? 3.881 21.703 33.812 1 26.98 468 ASN B C 1
ATOM 7605 O O . ASN B 1 468 ? 4.426 21.594 32.688 1 26.98 468 ASN B O 1
ATOM 7609 N N . SER B 1 469 ? 4.059 22.891 34.344 1 29.38 469 SER B N 1
ATOM 7610 C CA . SER B 1 469 ? 5.25 23.703 34.562 1 29.38 469 SER B CA 1
ATOM 7611 C C . SER B 1 469 ? 6.434 22.828 35 1 29.38 469 SER B C 1
ATOM 7613 O O . SER B 1 469 ? 7.484 23.344 35.375 1 29.38 469 SER B O 1
ATOM 7615 N N . SER B 1 470 ? 6.18 21.547 35.312 1 31.31 470 SER B N 1
ATOM 7616 C CA . SER B 1 470 ? 7.277 20.797 35.938 1 31.31 470 SER B CA 1
ATOM 7617 C C . SER B 1 470 ? 8.5 20.781 35 1 31.31 470 SER B C 1
ATOM 7619 O O . SER B 1 470 ? 9.531 20.203 35.375 1 31.31 470 SER B O 1
ATOM 7621 N N . VAL B 1 471 ? 8.281 21.031 33.719 1 29.44 471 VAL B N 1
ATOM 7622 C CA . VAL B 1 471 ? 9.5 20.766 32.969 1 29.44 471 VAL B CA 1
ATOM 7623 C C . VAL B 1 471 ? 10.539 21.859 33.281 1 29.44 471 VAL B C 1
ATOM 7625 O O . VAL B 1 471 ? 11.672 21.781 32.781 1 29.44 471 VAL B O 1
ATOM 7628 N N . LEU B 1 472 ? 10.055 23.047 33.75 1 27.03 472 LEU B N 1
ATOM 7629 C CA . LEU B 1 472 ? 11.125 24.016 33.938 1 27.03 472 LEU B CA 1
ATOM 7630 C C . LEU B 1 472 ? 12 23.656 35.125 1 27.03 472 LEU B C 1
ATOM 7632 O O . LEU B 1 472 ? 12.906 24.406 35.5 1 27.03 472 LEU B O 1
ATOM 7636 N N . ILE B 1 473 ? 11.469 22.891 36.156 1 25.91 473 ILE B N 1
ATOM 7637 C CA . ILE B 1 473 ? 12.281 22.891 37.375 1 25.91 473 ILE B CA 1
ATOM 7638 C C . ILE B 1 473 ? 13.594 22.156 37.125 1 25.91 473 ILE B C 1
ATOM 7640 O O . ILE B 1 473 ? 13.594 20.969 36.781 1 25.91 473 ILE B O 1
ATOM 7644 N N . VAL B 1 474 ? 14.656 22.875 36.75 1 26.31 474 VAL B N 1
ATOM 7645 C CA . VAL B 1 474 ? 16.062 22.5 36.719 1 26.31 474 VAL B CA 1
ATOM 7646 C C . VAL B 1 474 ? 16.438 21.734 37.969 1 26.31 474 VAL B C 1
ATOM 7648 O O . VAL B 1 474 ? 16.328 22.266 39.094 1 26.31 474 VAL B O 1
ATOM 7651 N N . HIS B 1 475 ? 16.078 20.453 38.031 1 24.45 475 HIS B N 1
ATOM 7652 C CA . HIS B 1 475 ? 16.562 19.656 39.156 1 24.45 475 HIS B CA 1
ATOM 7653 C C . HIS B 1 475 ? 18.047 19.906 39.406 1 24.45 475 HIS B C 1
ATOM 7655 O O . HIS B 1 475 ? 18.875 19.719 38.5 1 24.45 475 HIS B O 1
ATOM 7661 N N . ARG B 1 476 ? 18.375 20.953 40.156 1 25.31 476 ARG B N 1
ATOM 7662 C CA . ARG B 1 476 ? 19.688 21.141 40.781 1 25.31 476 ARG B CA 1
ATOM 7663 C C . ARG B 1 476 ? 20.188 19.844 41.406 1 25.31 476 ARG B C 1
ATOM 7665 O O . ARG B 1 476 ? 19.484 19.219 42.219 1 25.31 476 ARG B O 1
ATOM 7672 N N . GLY B 1 477 ? 20.922 19 40.594 1 23.84 477 GLY B N 1
ATOM 7673 C CA . GLY B 1 477 ? 21.594 17.812 41.062 1 23.84 477 GLY B CA 1
ATOM 7674 C C . GLY B 1 477 ? 22.25 18.016 42.438 1 23.84 477 GLY B C 1
ATOM 7675 O O . GLY B 1 477 ? 22.719 19.109 42.719 1 23.84 477 GLY B O 1
ATOM 7676 N N . PRO B 1 478 ? 21.719 17.453 43.438 1 23.81 478 PRO B N 1
ATOM 7677 C CA . PRO B 1 478 ? 22.375 17.578 44.75 1 23.81 478 PRO B CA 1
ATOM 7678 C C . PRO B 1 478 ? 23.875 17.328 44.656 1 23.81 478 PRO B C 1
ATOM 7680 O O . PRO B 1 478 ? 24.344 16.578 43.781 1 23.81 478 PRO B O 1
ATOM 7683 N N . ARG B 1 479 ? 24.672 18.281 44.969 1 21.89 479 ARG B N 1
ATOM 7684 C CA . ARG B 1 479 ? 26.109 18.25 45.188 1 21.89 479 ARG B CA 1
ATOM 7685 C C . ARG B 1 479 ? 26.5 17.078 46.094 1 21.89 479 ARG B C 1
ATOM 7687 O O . ARG B 1 479 ? 25.984 16.938 47.219 1 21.89 479 ARG B O 1
ATOM 7694 N N . LYS B 1 480 ? 26.656 15.875 45.438 1 23.23 480 LYS B N 1
ATOM 7695 C CA . LYS B 1 480 ? 27.219 14.828 46.281 1 23.23 480 LYS B CA 1
ATOM 7696 C C . LYS B 1 480 ? 28.422 15.352 47.094 1 23.23 480 LYS B C 1
ATOM 7698 O O . LYS B 1 480 ? 29.234 16.094 46.562 1 23.23 480 LYS B O 1
ATOM 7703 N N . PRO B 1 481 ? 28.359 15.383 48.344 1 19.7 481 PRO B N 1
ATOM 7704 C CA . PRO B 1 481 ? 29.484 15.75 49.219 1 19.7 481 PRO B CA 1
ATOM 7705 C C . PRO B 1 481 ? 30.766 15 48.844 1 19.7 481 PRO B C 1
ATOM 7707 O O . PRO B 1 481 ? 30.719 13.922 48.25 1 19.7 481 PRO B O 1
ATOM 7710 N N . ARG B 1 482 ? 31.953 15.734 48.656 1 22.06 482 ARG B N 1
ATOM 7711 C CA . ARG B 1 482 ? 33.344 15.359 48.531 1 22.06 482 ARG B CA 1
ATOM 7712 C C . ARG B 1 482 ? 33.75 14.328 49.594 1 22.06 482 ARG B C 1
ATOM 7714 O O . ARG B 1 482 ? 33.875 14.656 50.781 1 22.06 482 ARG B O 1
ATOM 7721 N N . GLN B 1 483 ? 33.031 13.164 49.688 1 19.28 483 GLN B N 1
ATOM 7722 C CA . GLN B 1 483 ? 33.719 12.367 50.688 1 19.28 483 GLN B CA 1
ATOM 7723 C C . GLN B 1 483 ? 35.188 12.203 50.375 1 19.28 483 GLN B C 1
ATOM 7725 O O . GLN B 1 483 ? 35.562 11.844 49.25 1 19.28 483 GLN B O 1
ATOM 7730 N N . GLN B 1 484 ? 36.125 12.906 51.062 1 20.14 484 GLN B N 1
ATOM 7731 C CA . GLN B 1 484 ? 37.562 12.938 51.312 1 20.14 484 GLN B CA 1
ATOM 7732 C C . GLN B 1 484 ? 38.125 11.539 51.625 1 20.14 484 GLN B C 1
ATOM 7734 O O . GLN B 1 484 ? 39.281 11.383 51.938 1 20.14 484 GLN B O 1
ATOM 7739 N N . THR B 1 485 ? 37.469 10.406 51.25 1 19.98 485 THR B N 1
ATOM 7740 C CA . THR B 1 485 ? 38.188 9.344 51.969 1 19.98 485 THR B CA 1
ATOM 7741 C C . THR B 1 485 ? 39.625 9.227 51.438 1 19.98 485 THR B C 1
ATOM 7743 O O . THR B 1 485 ? 39.844 9.133 50.25 1 19.98 485 THR B O 1
ATOM 7746 N N . LEU B 1 486 ? 40.625 9.805 52.156 1 20.97 486 LEU B N 1
ATOM 7747 C CA . LEU B 1 486 ? 42.062 9.68 52.312 1 20.97 486 LEU B CA 1
ATOM 7748 C C . LEU B 1 486 ? 42.5 8.219 52.344 1 20.97 486 LEU B C 1
ATOM 7750 O O . LEU B 1 486 ? 43.656 7.91 52.594 1 20.97 486 LEU B O 1
ATOM 7754 N N . GLY B 1 487 ? 41.656 7.215 51.969 1 20.03 487 GLY B N 1
ATOM 7755 C CA . GLY B 1 487 ? 42.375 6.059 52.469 1 20.03 487 GLY B CA 1
ATOM 7756 C C . GLY B 1 487 ? 43.781 5.941 51.938 1 20.03 487 GLY B C 1
ATOM 7757 O O . GLY B 1 487 ? 44.031 6.246 50.781 1 20.03 487 GLY B O 1
ATOM 7758 N N . ARG B 1 488 ? 44.938 5.934 52.781 1 19.25 488 ARG B N 1
ATOM 7759 C CA . ARG B 1 488 ? 46.344 5.688 52.969 1 19.25 488 ARG B CA 1
ATOM 7760 C C . ARG B 1 488 ? 46.781 4.406 52.281 1 19.25 488 ARG B C 1
ATOM 7762 O O . ARG B 1 488 ? 47.969 4.199 52.031 1 19.25 488 ARG B O 1
ATOM 7769 N N . ARG B 1 489 ? 46 3.303 52.219 1 18.98 489 ARG B N 1
ATOM 7770 C CA . ARG B 1 489 ? 46.906 2.162 52.344 1 18.98 489 ARG B CA 1
ATOM 7771 C C . ARG B 1 489 ? 48 2.193 51.281 1 18.98 489 ARG B C 1
ATOM 7773 O O . ARG B 1 489 ? 47.812 2.75 50.219 1 18.98 489 ARG B O 1
ATOM 7780 N N . PHE B 1 490 ? 49.031 1.202 51.406 1 20.81 490 PHE B N 1
ATOM 7781 C CA . PHE B 1 490 ? 50.25 0.53 51.031 1 20.81 490 PHE B CA 1
ATOM 7782 C C . PHE B 1 490 ? 50.156 -0.077 49.656 1 20.81 490 PHE B C 1
ATOM 7784 O O . PHE B 1 490 ? 49.094 -0.625 49.281 1 20.81 490 PHE B O 1
#

Organism: Carassius auratus (NCBI:txid7957)

InterPro domains:
  IPR012337 Ribonuclease H-like superfamily [SSF53098] (80-441)
  IPR052035 Zinc finger BED domain-containing [PTHR46481] (16-435)

Radius of gyration: 38.85 Å; Cα contacts (8 Å, |Δi|>4): 1052; chains: 2; bounding box: 107×128×124 Å

Secondary structure (DSSP, 8-state):
------GGGG---PPPPTT-HHHHHHHHHHHHHHHHHT--GGGGG-HHHHHHHHHH-TTPPPPPHHHHHHHHHHHHHHHHHHHHHHHHH-S-EEEEEEEEE-TTSS-EEEEEEEEEEETTTTEEEEEEEEEEEEPSS--HHHHHHHHHHHHHHHT--GGGEEEEEE---HHHHHTTS-SSS----------S---S-------------TTS--EEE-HHHHHHHHHGGGGTSHHHHHHHHHHHHHHHHHHT-HHHHHHHHHHHS--PPPPPTT-HHHHHHHHHHHHHTHHHHHHHHHHHT-----HHHHHHHHHHHHHHHHHHHHHHHHHSTT--GGGHHHHHHHHHHHHHHHHHHHTTT-HHHHHHHHHHHHHHHHHTHHHH-TTSTT---HHHHHHHT-HHHHHHHHT---HHHHHHHHHHHHHHHHHS------------S-----------------------GGGG------------------/------GGGG---PPPPTT-HHHHHHHHHHHHHHHHHT--GGGGG-HHHHHHHHHH-TTPPPPPHHHHHHHHHHHHHHHHHHHHHHHHH-S-EEEEEEEEE-TTSS-EEEEEEEEEEETTTTEEEEEEEEEEEEPSS--HHHHHHHHHHHHHHHT--GGGEEEEEE---HHHHHTTS-SSS----------S---S-------------TTS--EEE-HHHHHHHHHGGGGTSHHHHHHHHHHHHHHHHHHT-HHHHHHHHHHHS----PPPTT-HHHHHHHHHHHHHTHHHHHHHHHHHT-----HHHHHHHHHHHHHHHHHHHHHHHHHSTT--GGGHHHHHHHHHHHHHHHHHHHTTT-HHHHHHHHHHHHHHHHHTHHHH-TTSTT---HHHHHHHT-HHHHHHHHT---HHHHHHHHHHHHHHHHHS------------S-----------------------GGGG------------------

pLDDT: mean 78.73, std 26.42, range [18.98, 98.0]

Sequence (980 aa):
MDKPTSAQDFFATRRYNDNSPEQRTKEEGIAKWIGRTGLPAIIVGDEEFIAMMAKMDKKFKVPTRHKILNLIDKMYKEEKEKVKQNLATARRITTGLDIWTKKGLTASFLGVSACYFNPEDNKAEHKLLNLKEMVHPHTAVSISTLMEESMEEWGIPREKVLTTITDNGSNMVASFHTHAEVATTSEEDSEAEHGDDYELQEGDDDRYDYGARERTPCVVQTLQLVVNMVQKEPPIQRLLDKVRHLVNKFRKSSVATERLLQKCALVLVKDCPTRWSSCFAMILRCLEVKEHLTAVAESMGWDSLQPSEWQKIGMLRDLLLPFAEHTKSLESDTQSLSLVVPALLDLKNHLSEFSLAHGRTYKDAATLAQKMLSSMDRRFSVFLDITADNFSPLPAAACFVDPCVAETLLENDDNEVQNLVRKAEDYIAHLVPQRVQVREEQCTDDEQVANEGTGAPESTPAKRCRFNSSVLIVHRGPRKPRQQTLGRRFMDKPTSAQDFFATRRYNDNSPEQRTKEEGIAKWIGRTGLPAIIVGDEEFIAMMAKMDKKFKVPTRHKILNLIDKMYKEEKEKVKQNLATARRITTGLDIWTKKGLTASFLGVSACYFNPEDNKAEHKLLNLKEMVHPHTAVSISTLMEESMEEWGIPREKVLTTITDNGSNMVASFHTHAEVATTSEEDSEAEHGDDYELQEGDDDRYDYGARERTPCVVQTLQLVVNMVQKEPPIQRLLDKVRHLVNKFRKSSVATERLLQKCALVLVKDCPTRWSSCFAMILRCLEVKEHLTAVAESMGWDSLQPSEWQKIGMLRDLLLPFAEHTKSLESDTQSLSLVVPALLDLKNHLSEFSLAHGRTYKDAATLAQKMLSSMDRRFSVFLDITADNFSPLPAAACFVDPCVAETLLENDDNEVQNLVRKAEDYIAHLVPQRVQVREEQCTDDEQVANEGTGAPESTPAKRCRFNSSVLIVHRGPRKPRQQTLGRRF

Foldseek 3Di:
DPPPPDPPVPPQVAADDCPDPVQVVVLLVVLVVCLVVVPQLCVLVDPVNQVVVCVVPVNHDRDDSVVSVVSNVVVVVVVLVVVLVQLVPFQAKEKEWDKDADPVRPWIWIWIKIWTARPVVRDIDIDTQDTGTDDPPLALCRNLVVVVVSCVVSVHDQVRYPAYEYAPDPRVVVNQPPPDPPDPPPPPPPVPDPDDPPPPPPDDDPPPPVRGHQYDYDLLNLLQVLLLCLCVQVVSVVLLVQLLVLLVVCVVDPVLQVQLCVVPVDHAQHADSSGVLSSLRNLVVCLVSVVSSVVSCVVVVHDDDDPVSNVVSVLVNQLCVLVNVVSVQCPDPNDFLQCRVVSLVVNLVSLVVSLVVCCPPHVSSSVSSVSSSVSSCVSCCLDQPPPDSNHDLVSVLRNCVPPLRVCVLVPDPDPSSVVSNVVSVVVVVVVPPDPPPPPPPDPDDDDPPDPPVPDDPPPDPPDNPPPPPVVPPPPPPPDDPPPPDPDDDD/DPPPPPPPVPPQVAADDCPDPVQVVVLLVVLVVCLVVVPQLCVLVDPVNQVVVCVVPVNHDRDDSVVSVVSNVVVVVVVLVVVLVQLVPFQAKEKEWDKDADPVRPWIWIWIKIWTARPVVRDIDIDTQDTGTDDPPLALCRNLVVNVVSCVVSVHDQVRYPAYEYAPDPRVVVNQPPPDPPDPPPPDPPVPPPDDPPPPPPDDQPDPPVRGHHYDYDLLNLLQVLLLCLCVQVVSVVLLVQLLVLLVVCVVDPVLQVQLCVVPVDHAQHADSSGVLSSLRNLVRCLVSVVSSVVSCVVVVHDDDDPVSNVVSVLVNQLCVLVNVVSVQCPDPRDFLQCRVVSLVVNLVSLVVSLVVCCPPHVSSSVSSVSSSVSSCVSCCLDQPPPDSNHDLVSVLRNCVPPLRVVVLVPDPDPSSVVSNVVSVVVVVVVPPDPPPPPPDCPDDDDPPDPPPPDDPDPDPDDNPPPPPVVPPPPPPPPPDPPPPPPDDD

Nearest PDB structures (foldseek):
  4zxz-assembly1_B  TM=5.429E-01  e=2.879E-01  Lipomyces starkeyi
  4zuz-assembly1_A  TM=3.176E-01  e=8.114E-01  Legionella pneumophila
  7qyd-assembly1_A  TM=3.496E-01  e=2.071E+00  Bacillus thuringiensis serovar jegathesan
  4zxz-assembly1_B  TM=5.429E-01  e=3.276E-01  Lipomyces starkeyi
  4zuz-assembly1_A  TM=3.173E-01  e=6.881E-01  Legionella pneumophila